Protein 2I5K (pdb70)

Nearest PDB structures (foldseek):
  2i5k-assembly1_A  TM=1.002E+00  e=7.005E-102  Saccharomyces cerevisiae
  2i5k-assembly1_B  TM=9.886E-01  e=4.195E-88  Saccharomyces cerevisiae
  7ppr-assembly1_A  TM=9.712E-01  e=8.488E-67  Aspergillus fumigatus
  2icx-assembly2_B  TM=9.495E-01  e=1.188E-60  Arabidopsis thaliana
  2icy-assembly2_B  TM=9.525E-01  e=3.642E-60  Arabidopsis thaliana

Foldseek 3Di:
DLLCLAVVLLPFEPDDDPLVVQSVVQSVLLVVCVVCVPDDLAPDPVFWDADDCLFEPEVVVLVPDDLDLVCLLQEAEEAEWAAACPQQVDGETVQQPDFAPRAGLVRLVLLQVLCSCVVRVDAHAYEYEYEPRHVVVVVVVCCVCPPGSYHYDYFYFRWAFWADPVVRYTDARYPPRDPVGTDGFECLRVLVRCVVVCVLVVSVVSNHFKYFYDYSQFQLSHDDSSVVRVCVVLVFFKEFEKEFDDPVRQQAWAWIDGPHFIFIDGPSNHDPVDSVPSSPCVRGTIHGLVGMMGTSVQSVVCVVVVVQDFRWDFDFPDDPCRITRTHGDNRGSQRSTPSYHYYYDYCSRGQGDPFVQSSLQQHEPQFDDDSSHTDGDPVQDDDGAAGAEEDCCRHVVSVCVAPVAREHESAERYEYEADAEHEAHHEHEHYYEAEYEDDPAYYYHDHNHYHYDDYHYDHDDDDDD/DDPVLVLQVVVVVLAVQPVPRCNLQSVVLSVLLVVVVVCVPDPQFDDPVQWAADDCLFEPEDVVLPPDDFDLVLLLAEAEEEEFADDCVQQPDQATQQQDQQEPRDGLVNLVQLLVLVVCVVSVHAHAYEYEYEPSHPVPVVVVVVVCVPTSHHYDYFYFHKHFWAAPPVRYRPDRYPDDPPLGIDGQECLSVLSRCVVVPVLVVSVVSVHWKYFYAYSFFLLAHDDRSVSVVCVVLVWQKEFEKEFADLPRLQAWDWTQGPNFIFIDGLVNHDPVCSVVSSPSVNGGIHTLRRMMGTSVLSCVCVVVVPQDFDWDFDADPCNITHTHGYNRRSQRVIPSRHYYYDYCSRRQGDSFVLSSLQQHEPQFDADSSHTDGDPLQDDPGAAGAEDDCSRHPVSVCQACVAREHERAEHYEHEEDAEHEAHHEHEHHYEAEYEDPPAHDYHDHNHYDYPDYHYDHDDDDDD

GO terms:
  GO:0070569 uridylyltransferase activity (F, IDA)
  GO:0003983 UTP:glucose-1-phosphate uridylyltransferase activity (F, IDA)
  GO:0005978 glycogen biosynthetic process (P, IGI)
  GO:0005992 trehalose biosynthetic process (P, IGI)
  GO:0006011 UDP-alpha-D-glucose metabolic process (P, IGI)
  GO:0005737 cytoplasm (C, HDA)
  GO:0005886 plasma membrane (C, HDA)
  GO:0010494 cytoplasmic stress granule (C, HDA)
  GO:0003983 UTP:glucose-1-phosphate uridylyltransferase activity (F, IMP)
  GO:0005978 glycogen biosynthetic process (P, IMP)
  GO:0006011 UDP-alpha-D-glucose metabolic process (P, IMP)
  GO:0006078 (1->6)-beta-D-glucan biosynthetic process (P, IMP)
  GO:0006011 UDP-alpha-D-glucose metabolic process (P, IDA)
  GO:0005515 protein binding (F, IPI)

Organism: Saccharomyces cerevisiae (strain ATCC 204508 / S288c) (NCBI:txid559292)

Solvent-accessible surface area: 42674 Å² total; per-residue (Å²): 135,51,59,72,62,24,58,70,60,43,74,59,172,91,158,117,88,90,83,58,83,43,40,58,50,10,35,98,25,30,48,75,79,88,106,42,146,97,85,90,67,54,39,59,48,139,52,47,50,99,37,42,112,113,51,20,8,144,64,86,103,1,62,171,34,99,52,52,60,91,14,0,58,72,0,1,8,0,34,16,8,25,43,78,0,77,93,1,45,34,136,12,4,21,6,35,14,101,0,27,122,50,43,23,15,22,37,10,10,7,32,35,7,46,133,24,12,78,56,87,142,22,82,0,9,3,15,5,4,0,0,60,65,1,40,76,86,3,58,81,148,25,69,88,37,80,118,70,53,15,107,42,47,44,20,52,22,5,40,18,17,53,28,26,52,129,80,61,47,29,67,20,107,80,159,90,28,100,82,56,2,52,1,28,5,11,69,3,10,0,12,52,4,2,95,110,57,23,24,12,92,55,10,61,90,63,39,28,73,0,2,4,0,1,37,17,19,5,16,12,9,47,33,18,21,16,0,0,9,23,3,67,92,75,52,2,24,0,0,0,0,0,2,82,10,68,96,90,21,65,69,28,7,5,5,14,19,53,92,91,41,16,15,4,17,58,53,75,29,14,18,95,140,38,74,104,78,9,35,59,71,209,57,33,65,18,13,27,1,12,0,0,0,1,28,4,68,0,3,46,105,12,36,95,75,93,64,36,42,17,39,22,78,58,48,90,40,109,65,116,153,94,14,33,20,19,43,27,15,0,2,9,0,0,96,30,10,84,56,18,10,0,0,26,4,62,97,80,16,35,20,37,1,113,67,2,8,34,3,0,19,2,46,1,63,0,11,65,47,62,45,6,30,26,53,73,36,136,84,38,102,52,115,54,3,102,11,139,22,23,101,84,2,59,38,22,88,14,1,69,54,27,2,78,94,54,1,44,0,46,108,1,85,58,0,31,0,57,17,27,0,60,8,15,31,115,1,28,1,79,10,16,0,37,0,56,4,66,103,87,78,84,0,22,5,4,70,13,0,55,5,82,59,18,40,0,51,18,48,1,24,40,107,168,126,126,61,101,61,23,51,66,41,55,54,26,61,86,78,105,150,66,104,113,74,82,60,58,66,57,36,99,53,22,46,104,26,30,46,65,79,74,105,40,147,106,69,155,60,34,39,42,59,148,54,39,58,90,37,98,110,121,39,21,13,148,54,80,112,2,50,180,79,46,94,64,75,84,13,3,79,18,0,1,7,0,21,16,6,21,40,69,0,96,85,0,37,36,155,5,2,24,9,39,14,107,0,22,123,49,10,21,5,10,38,4,13,4,125,32,11,42,86,17,8,72,107,82,101,32,64,0,8,9,18,4,2,0,0,36,49,0,41,142,45,2,64,72,106,20,66,86,44,93,110,71,52,22,104,32,45,44,20,52,17,14,23,13,24,10,25,18,59,130,80,71,51,38,76,24,109,108,174,81,28,100,60,83,10,52,3,33,5,17,60,2,12,1,14,45,4,2,45,109,58,24,18,15,108,58,12,60,90,88,48,26,41,2,3,2,0,0,37,18,19,5,11,6,5,51,25,23,39,19,0,0,21,24,3,80,81,81,52,3,27,0,0,0,0,0,3,83,19,67,93,80,28,62,67,32,6,4,5,8,18,61,101,76,39,12,16,10,18,55,48,73,29,12,23,90,144,53,71,85,73,9,31,70,74,216,62,37,62,26,12,30,1,12,0,0,0,3,26,10,63,1,7,59,112,15,44,102,73,106,70,44,85,20,52,21,72,68,42,74,60,114,118,85,16,30,41,20,43,24,13,0,0,9,0,2,109,27,16,94,58,17,13,1,0,25,1,69,79,94,14,27,16,26,0,103,62,0,13,38,4,0,19,2,51,0,65,0,14,49,41,101,99,1,30,21,48,70,46,114,69,35,191,53,114,55,8,59,18,145,19,23,94,76,3,52,42,23,90,13,1,71,57,31,3,73,94,54,1,46,0,49,111,0,89,71,1,31,1,57,19,34,0,55,6,16,30,117,1,25,0,66,12,20,0,38,0,52,1,58,100,88,72,84,0,23,3,2,74,10,0,51,6,86,68,17,35,0,50,17,55,1,34,40,105,165,123

InterPro domains:
  IPR002618 UDPGP family [PF01704] (53-464)
  IPR016267 UTP--glucose-1-phosphate uridylyltransferase [PIRSF000806] (6-499)
  IPR016267 UTP--glucose-1-phosphate uridylyltransferase [PTHR43511] (38-499)
  IPR016267 UTP--glucose-1-phosphate uridylyltransferase [cd00897] (101-403)
  IPR029044 Nucleotide-diphospho-sugar transferases [G3DSA:3.90.550.10] (12-387)
  IPR029044 Nucleotide-diphospho-sugar transferases [SSF53448] (25-478)

Sequence (931 aa):
VAASQMRNALNKLAARAKFENELDSFFTLFRRYLVEKSSRTTLEWDKIKSPNPDEVVKYEIISQQPENVSNLSKLAVLKLNGGLGTSMGCVGPKSVIEVREGNTFLDLSVRQIEYLNRQYDSDVPLLLMNSFNTDKDTEHLIKKYSANRIRIRSFNQSRFPRVYKDSLLPVPTEYDSPLDAWYPPGHGDLFESLHVSGELDALIAQGREILFVSNGDNLGATVDLKILNHMIETGAEYIMELTDKTRADVKGGTLISYDGQVRLLEVAQVPKEHIDEFKNIRKFTNFNTNNLWINLKAVKRLIESSNLEMEIIPNQKTITRNVLQLETACGAAIRHFDGAHGVVVPRSRFLPVKTCSDLLLVKSDLFRLEHGSLKLDPSRFGPNPLIKLGSHFKKVSGFNARIPHIPKIVELDHLTITGNVFLGKDVTLRGTVIIVCSDGHKIDIPNGSILENVVVTGNLQILEHNSVAASQMRNALNKLDAARAKFENELDSFFTLFRRYLVEKSSRTTLEWDKIKSPNPDEVVKYEIISQQPENVSNLSKLAVLKLNGGLGTSMGCVGPKSVIEVREGNTFLDLSVRQIEYLNRQYDSDVPLLLMNSFNTDKDTEHLIKKYSANRIRIRSFNQSRFPRVYKDSLLPVPTEYDSPLDAWYPPGHGDLFESLHVSGELDALIAQGREILFVSNGDNLGATVDLKILNHMIETGAEYIMELTDKTRADVKGGTLISYDGQVRLLEVAQVPKEHIDEFKNIRKFTNFNTNNLWINLKAVKRLIESSNLEMEIIPNQKTINVLQLETACGAAIRHFDGAHGVVVPRSRFLPVKTCSDLLLVKSDLFRLEHGSLKLDPSRFGPNPLIKLGSHFKKVSGFNARIPHIPKIVELDHLTITGNVFLGKDVTLRGTVIIVCSDGHKIDIPNGSILENVVVTGNLQILEH

B-factor: mean 82.98, std 23.29, range [30.9, 153.78]

Structure (mmCIF, N/CA/C/O backbone):
data_2I5K
#
_entry.id   2I5K
#
_cell.length_a   110.191
_cell.length_b   147.437
_cell.length_c   167.752
_cell.angle_alpha   90.000
_cell.angle_beta   90.000
_cell.angle_gamma   90.000
#
_symmetry.space_group_name_H-M   'I 2 2 2'
#
loop_
_entity.id
_entity.type
_entity.pdbx_description
1 polymer 'UTP--glucose-1-phosphate uridylyltransferase'
2 water water
#
loop_
_atom_site.group_PDB
_atom_site.id
_atom_site.type_symbol
_atom_site.label_atom_id
_atom_site.label_alt_id
_atom_site.label_comp_id
_atom_site.label_asym_id
_atom_site.label_entity_id
_atom_site.label_seq_id
_atom_site.pdbx_PDB_ins_code
_atom_site.Cartn_x
_atom_site.Cartn_y
_atom_site.Cartn_z
_atom_site.occupancy
_atom_site.B_iso_or_equiv
_atom_site.auth_seq_id
_atom_site.auth_comp_id
_atom_site.auth_asym_id
_atom_site.auth_atom_id
_atom_site.pdbx_PDB_model_num
ATOM 1 N N . VAL A 1 11 ? 12.616 32.529 38.957 1.00 144.60 22 VAL A N 1
ATOM 2 C CA . VAL A 1 11 ? 11.680 32.283 37.694 1.00 144.66 22 VAL A CA 1
ATOM 3 C C . VAL A 1 11 ? 11.694 30.875 37.038 1.00 144.71 22 VAL A C 1
ATOM 4 O O . VAL A 1 11 ? 10.610 30.327 36.608 1.00 144.83 22 VAL A O 1
ATOM 6 N N . ALA A 1 12 ? 12.912 30.288 36.980 1.00 144.66 23 ALA A N 1
ATOM 7 C CA . ALA A 1 12 ? 13.092 28.919 36.434 1.00 144.66 23 ALA A CA 1
ATOM 8 C C . ALA A 1 12 ? 12.376 27.836 37.259 1.00 144.64 23 ALA A C 1
ATOM 9 O O . ALA A 1 12 ? 12.172 26.714 36.780 1.00 144.61 23 ALA A O 1
ATOM 11 N N . ALA A 1 13 ? 12.001 28.189 38.493 1.00 144.66 24 ALA A N 1
ATOM 12 C CA . ALA A 1 13 ? 11.308 27.284 39.416 1.00 144.54 24 ALA A CA 1
ATOM 13 C C . ALA A 1 13 ? 9.895 26.934 38.943 1.00 144.43 24 ALA A C 1
ATOM 14 O O . ALA A 1 13 ? 9.627 25.783 38.584 1.00 144.33 24 ALA A O 1
ATOM 16 N N . SER A 1 14 ? 9.006 27.930 38.931 1.00 144.39 25 SER A N 1
ATOM 17 C CA . SER A 1 14 ? 7.607 27.737 38.523 1.00 144.35 25 SER A CA 1
ATOM 18 C C . SER A 1 14 ? 7.488 27.312 37.057 1.00 144.31 25 SER A C 1
ATOM 19 O O . SER A 1 14 ? 6.495 26.696 36.660 1.00 144.37 25 SER A O 1
ATOM 21 N N . GLN A 1 15 ? 8.505 27.644 36.263 1.00 144.12 26 GLN A N 1
ATOM 22 C CA . GLN A 1 15 ? 8.575 27.201 34.879 1.00 143.91 26 GLN A CA 1
ATOM 23 C C . GLN A 1 15 ? 8.778 25.692 34.841 1.00 143.81 26 GLN A C 1
ATOM 24 O O . GLN A 1 15 ? 8.199 25.005 34.005 1.00 143.65 26 GLN A O 1
ATOM 26 N N . MET A 1 16 ? 9.585 25.181 35.767 1.00 143.85 27 MET A N 1
ATOM 27 C CA . MET A 1 16 ? 9.834 23.747 35.854 1.00 144.09 27 MET A CA 1
ATOM 28 C C . MET A 1 16 ? 8.642 22.991 36.444 1.00 144.17 27 MET A C 1
ATOM 29 O O . MET A 1 16 ? 8.216 21.977 35.889 1.00 144.14 27 MET A O 1
ATOM 31 N N . ARG A 1 17 ? 8.105 23.502 37.554 1.00 144.28 28 ARG A N 1
ATOM 32 C CA . ARG A 1 17 ? 7.015 22.843 38.293 1.00 144.34 28 ARG A CA 1
ATOM 33 C C . ARG A 1 17 ? 5.674 22.864 37.559 1.00 144.35 28 ARG A C 1
ATOM 34 O O . ARG A 1 17 ? 4.861 21.950 37.727 1.00 144.34 28 ARG A O 1
ATOM 36 N N . ASN A 1 18 ? 5.444 23.908 36.764 1.00 144.38 29 ASN A N 1
ATOM 37 C CA . ASN A 1 18 ? 4.249 23.983 35.926 1.00 144.50 29 ASN A CA 1
ATOM 38 C C . ASN A 1 18 ? 4.369 23.063 34.709 1.00 144.63 29 ASN A C 1
ATOM 39 O O . ASN A 1 18 ? 3.457 22.283 34.417 1.00 144.66 29 ASN A O 1
ATOM 41 N N . ALA A 1 19 ? 5.505 23.143 34.015 1.00 144.71 30 ALA A N 1
ATOM 42 C CA . ALA A 1 19 ? 5.749 22.314 32.837 1.00 144.76 30 ALA A CA 1
ATOM 43 C C . ALA A 1 19 ? 5.894 20.827 33.193 1.00 144.84 30 ALA A C 1
ATOM 44 O O . ALA A 1 19 ? 5.562 19.957 32.381 1.00 144.93 30 ALA A O 1
ATOM 46 N N . LEU A 1 20 ? 6.372 20.542 34.406 1.00 144.78 31 LEU A N 1
ATOM 47 C CA . LEU A 1 20 ? 6.471 19.163 34.902 1.00 144.75 31 LEU A CA 1
ATOM 48 C C . LEU A 1 20 ? 5.117 18.576 35.300 1.00 144.70 31 LEU A C 1
ATOM 49 O O . LEU A 1 20 ? 4.965 17.356 35.387 1.00 144.72 31 LEU A O 1
ATOM 51 N N . ASN A 1 21 ? 4.140 19.447 35.538 1.00 144.59 32 ASN A N 1
ATOM 52 C CA . ASN A 1 21 ? 2.831 19.028 36.026 1.00 144.47 32 ASN A CA 1
ATOM 53 C C . ASN A 1 21 ? 1.871 18.514 34.939 1.00 144.45 32 ASN A C 1
ATOM 54 O O . ASN A 1 21 ? 0.770 18.046 35.251 1.00 144.52 32 ASN A O 1
ATOM 56 N N . LYS A 1 22 ? 2.289 18.587 33.675 1.00 144.35 33 LYS A N 1
ATOM 57 C CA . LYS A 1 22 ? 1.440 18.157 32.557 1.00 144.25 33 LYS A CA 1
ATOM 58 C C . LYS A 1 22 ? 1.451 16.637 32.368 1.00 144.15 33 LYS A C 1
ATOM 59 O O . LYS A 1 22 ? 2.516 16.026 32.232 1.00 144.09 33 LYS A O 1
ATOM 61 N N . LEU A 1 23 ? 0.256 16.042 32.361 1.00 144.01 34 LEU A N 1
ATOM 62 C CA . LEU A 1 23 ? 0.087 14.593 32.214 1.00 143.89 34 LEU A CA 1
ATOM 63 C C . LEU A 1 23 ? -0.592 14.224 30.895 1.00 143.84 34 LEU A C 1
ATOM 64 O O . LEU A 1 23 ? -1.437 14.974 30.396 1.00 143.90 34 LEU A O 1
ATOM 69 N N . ALA A 1 24 ? -0.225 13.064 30.341 1.00 143.73 35 ALA A N 1
ATOM 70 C CA . ALA A 1 24 ? -0.854 12.549 29.118 1.00 143.64 35 ALA A CA 1
ATOM 71 C C . ALA A 1 24 ? -0.483 11.026 28.896 1.00 143.62 35 ALA A C 1
ATOM 72 O O . ALA A 1 24 ? -0.999 10.182 30.040 1.00 143.52 35 ALA A O 1
ATOM 74 N N . ALA A 1 33 ? -2.528 5.109 33.391 1.00 107.97 44 ALA A N 1
ATOM 75 C CA . ALA A 1 33 ? -1.799 5.013 34.668 1.00 108.00 44 ALA A CA 1
ATOM 76 C C . ALA A 1 33 ? -2.750 4.886 35.863 1.00 108.02 44 ALA A C 1
ATOM 77 O O . ALA A 1 33 ? -3.854 5.461 35.869 1.00 107.90 44 ALA A O 1
ATOM 79 N N . ARG A 1 34 ? -2.301 4.121 36.863 1.00 108.10 45 ARG A N 1
ATOM 80 C CA . ARG A 1 34 ? -3.037 3.926 38.115 1.00 108.16 45 ARG A CA 1
ATOM 81 C C . ARG A 1 34 ? -2.293 4.553 39.306 1.00 108.20 45 ARG A C 1
ATOM 82 O O . ARG A 1 34 ? -2.918 5.135 40.199 1.00 108.08 45 ARG A O 1
ATOM 84 N N . ALA A 1 35 ? -0.963 4.422 39.308 1.00 108.31 46 ALA A N 1
ATOM 85 C CA . ALA A 1 35 ? -0.099 5.010 40.344 1.00 108.22 46 ALA A CA 1
ATOM 86 C C . ALA A 1 35 ? 0.585 6.284 39.832 1.00 108.07 46 ALA A C 1
ATOM 87 O O . ALA A 1 35 ? 1.292 6.256 38.814 1.00 107.96 46 ALA A O 1
ATOM 89 N N . LYS A 1 36 ? 0.363 7.393 40.540 1.00 107.82 47 LYS A N 1
ATOM 90 C CA . LYS A 1 36 ? 0.903 8.689 40.138 1.00 107.66 47 LYS A CA 1
ATOM 91 C C . LYS A 1 36 ? 2.421 8.761 40.366 1.00 107.64 47 LYS A C 1
ATOM 92 O O . LYS A 1 36 ? 2.886 8.899 41.514 1.00 107.95 47 LYS A O 1
ATOM 94 N N . PHE A 1 37 ? 3.177 8.668 39.261 1.00 107.29 48 PHE A N 1
ATOM 95 C CA . PHE A 1 37 ? 4.642 8.748 39.264 1.00 106.87 48 PHE A CA 1
ATOM 96 C C . PHE A 1 37 ? 5.174 10.132 39.681 1.00 106.81 48 PHE A C 1
ATOM 97 O O . PHE A 1 37 ? 6.327 10.485 39.409 1.00 106.70 48 PHE A O 1
ATOM 99 N N . GLU A 1 38 ? 4.322 10.898 40.359 1.00 106.80 49 GLU A N 1
ATOM 100 C CA . GLU A 1 38 ? 4.594 12.291 40.720 1.00 106.66 49 GLU A CA 1
ATOM 101 C C . GLU A 1 38 ? 5.589 12.441 41.860 1.00 106.51 49 GLU A C 1
ATOM 102 O O . GLU A 1 38 ? 6.367 13.393 41.882 1.00 106.46 49 GLU A O 1
ATOM 104 N N . ASN A 1 39 ? 5.554 11.502 42.805 1.00 106.37 50 ASN A N 1
ATOM 105 C CA . ASN A 1 39 ? 6.470 11.508 43.943 1.00 106.27 50 ASN A CA 1
ATOM 106 C C . ASN A 1 39 ? 7.940 11.533 43.513 1.00 106.20 50 ASN A C 1
ATOM 107 O O . ASN A 1 39 ? 8.817 11.895 44.298 1.00 106.12 50 ASN A O 1
ATOM 109 N N . GLU A 1 40 ? 8.192 11.153 42.261 1.00 106.18 51 GLU A N 1
ATOM 110 C CA . GLU A 1 40 ? 9.526 11.241 41.666 1.00 106.14 51 GLU A CA 1
ATOM 111 C C . GLU A 1 40 ? 9.726 12.547 40.912 1.00 106.12 51 GLU A C 1
ATOM 112 O O . GLU A 1 40 ? 10.730 13.224 41.113 1.00 106.08 51 GLU A O 1
ATOM 118 N N . LEU A 1 41 ? 8.773 12.892 40.046 1.00 106.14 52 LEU A N 1
ATOM 119 C CA . LEU A 1 41 ? 8.823 14.154 39.311 1.00 106.25 52 LEU A CA 1
ATOM 120 C C . LEU A 1 41 ? 8.949 15.332 40.280 1.00 106.41 52 LEU A C 1
ATOM 121 O O . LEU A 1 41 ? 9.537 16.366 39.941 1.00 106.44 52 LEU A O 1
ATOM 123 N N . ASP A 1 42 ? 8.404 15.150 41.487 1.00 106.60 53 ASP A N 1
ATOM 124 C CA . ASP A 1 42 ? 8.524 16.119 42.582 1.00 106.72 53 ASP A CA 1
ATOM 125 C C . ASP A 1 42 ? 9.867 15.991 43.307 1.00 106.83 53 ASP A C 1
ATOM 126 O O . ASP A 1 42 ? 10.493 16.999 43.647 1.00 106.83 53 ASP A O 1
ATOM 128 N N . SER A 1 43 ? 10.303 14.749 43.534 1.00 106.99 54 SER A N 1
ATOM 129 C CA . SER A 1 43 ? 11.627 14.471 44.105 1.00 107.01 54 SER A CA 1
ATOM 130 C C . SER A 1 43 ? 12.709 15.075 43.222 1.00 106.96 54 SER A C 1
ATOM 131 O O . SER A 1 43 ? 13.739 15.534 43.712 1.00 106.84 54 SER A O 1
ATOM 134 N N . PHE A 1 44 ? 12.448 15.055 41.918 1.00 107.05 55 PHE A N 1
ATOM 135 C CA . PHE A 1 44 ? 13.268 15.720 40.923 1.00 107.25 55 PHE A CA 1
ATOM 136 C C . PHE A 1 44 ? 13.295 17.217 41.175 1.00 107.36 55 PHE A C 1
ATOM 137 O O . PHE A 1 44 ? 14.369 17.806 41.286 1.00 107.28 55 PHE A O 1
ATOM 145 N N . PHE A 1 45 ? 12.110 17.825 41.265 1.00 107.54 56 PHE A N 1
ATOM 146 C CA . PHE A 1 45 ? 11.989 19.278 41.414 1.00 107.67 56 PHE A CA 1
ATOM 147 C C . PHE A 1 45 ? 12.830 19.763 42.581 1.00 107.79 56 PHE A C 1
ATOM 148 O O . PHE A 1 45 ? 13.398 20.853 42.537 1.00 107.79 56 PHE A O 1
ATOM 150 N N . THR A 1 46 ? 12.920 18.922 43.609 1.00 107.98 57 THR A N 1
ATOM 151 C CA . THR A 1 46 ? 13.721 19.206 44.792 1.00 108.16 57 THR A CA 1
ATOM 152 C C . THR A 1 46 ? 15.205 19.348 44.427 1.00 108.30 57 THR A C 1
ATOM 153 O O . THR A 1 46 ? 15.884 20.250 44.921 1.00 108.34 57 THR A O 1
ATOM 157 N N . LEU A 1 47 ? 15.693 18.467 43.555 1.00 108.39 58 LEU A N 1
ATOM 158 C CA . LEU A 1 47 ? 17.067 18.544 43.053 1.00 108.54 58 LEU A CA 1
ATOM 159 C C . LEU A 1 47 ? 17.221 19.656 42.014 1.00 108.67 58 LEU A C 1
ATOM 160 O O . LEU A 1 47 ? 18.151 20.461 42.096 1.00 108.60 58 LEU A O 1
ATOM 162 N N . PHE A 1 48 ? 16.292 19.697 41.055 1.00 108.90 59 PHE A N 1
ATOM 163 C CA . PHE A 1 48 ? 16.328 20.639 39.931 1.00 109.02 59 PHE A CA 1
ATOM 164 C C . PHE A 1 48 ? 16.306 22.078 40.398 1.00 109.23 59 PHE A C 1
ATOM 165 O O . PHE A 1 48 ? 16.916 22.945 39.773 1.00 109.00 59 PHE A O 1
ATOM 167 N N . ARG A 1 49 ? 15.584 22.319 41.491 1.00 109.76 60 ARG A N 1
ATOM 168 C CA . ARG A 1 49 ? 15.561 23.625 42.146 1.00 110.30 60 ARG A CA 1
ATOM 169 C C . ARG A 1 49 ? 16.894 23.862 42.843 1.00 110.61 60 ARG A C 1
ATOM 170 O O . ARG A 1 49 ? 17.626 24.797 42.503 1.00 110.64 60 ARG A O 1
ATOM 172 N N . ARG A 1 50 ? 17.212 22.991 43.801 1.00 110.90 61 ARG A N 1
ATOM 173 C CA . ARG A 1 50 ? 18.475 23.052 44.529 1.00 111.13 61 ARG A CA 1
ATOM 174 C C . ARG A 1 50 ? 19.621 23.421 43.596 1.00 111.07 61 ARG A C 1
ATOM 175 O O . ARG A 1 50 ? 20.492 24.217 43.955 1.00 110.91 61 ARG A O 1
ATOM 183 N N . TYR A 1 51 ? 19.595 22.848 42.394 1.00 111.23 62 TYR A N 1
ATOM 184 C CA . TYR A 1 51 ? 20.613 23.119 41.391 1.00 111.44 62 TYR A CA 1
ATOM 185 C C . TYR A 1 51 ? 20.764 24.624 41.175 1.00 111.62 62 TYR A C 1
ATOM 186 O O . TYR A 1 51 ? 21.857 25.157 41.354 1.00 111.56 62 TYR A O 1
ATOM 195 N N . LEU A 1 52 ? 19.665 25.298 40.827 1.00 111.89 63 LEU A N 1
ATOM 196 C CA . LEU A 1 52 ? 19.669 26.748 40.594 1.00 112.08 63 LEU A CA 1
ATOM 197 C C . LEU A 1 52 ? 20.349 27.503 41.742 1.00 112.17 63 LEU A C 1
ATOM 198 O O . LEU A 1 52 ? 21.218 28.348 41.506 1.00 112.26 63 LEU A O 1
ATOM 203 N N . VAL A 1 53 ? 19.952 27.180 42.973 1.00 112.19 64 VAL A N 1
ATOM 204 C CA . VAL A 1 53 ? 20.479 27.824 44.178 1.00 112.12 64 VAL A CA 1
ATOM 205 C C . VAL A 1 53 ? 22.002 27.698 44.222 1.00 112.20 64 VAL A C 1
ATOM 206 O O . VAL A 1 53 ? 22.712 28.685 44.428 1.00 112.18 64 VAL A O 1
ATOM 210 N N . GLU A 1 54 ? 22.492 26.482 44.005 1.00 112.25 65 GLU A N 1
ATOM 211 C CA . GLU A 1 54 ? 23.923 26.217 44.035 1.00 112.45 65 GLU A CA 1
ATOM 212 C C . GLU A 1 54 ? 24.605 26.691 42.754 1.00 112.46 65 GLU A C 1
ATOM 213 O O . GLU A 1 54 ? 25.715 27.228 42.802 1.00 112.55 65 GLU A O 1
ATOM 219 N N . LYS A 1 55 ? 23.925 26.494 41.623 1.00 112.42 66 LYS A N 1
ATOM 220 C CA . LYS A 1 55 ? 24.345 26.993 40.306 1.00 112.27 66 LYS A CA 1
ATOM 221 C C . LYS A 1 55 ? 24.979 28.383 40.392 1.00 112.15 66 LYS A C 1
ATOM 222 O O . LYS A 1 55 ? 25.942 28.679 39.685 1.00 112.25 66 LYS A O 1
ATOM 228 N N . SER A 1 56 ? 24.443 29.213 41.283 1.00 111.98 67 SER A N 1
ATOM 229 C CA . SER A 1 56 ? 24.947 30.564 41.502 1.00 111.83 67 SER A CA 1
ATOM 230 C C . SER A 1 56 ? 26.246 30.596 42.322 1.00 111.67 67 SER A C 1
ATOM 231 O O . SER A 1 56 ? 27.333 30.738 41.756 1.00 111.55 67 SER A O 1
ATOM 234 N N . SER A 1 57 ? 26.124 30.449 43.644 1.00 111.57 68 SER A N 1
ATOM 235 C CA . SER A 1 57 ? 27.235 30.669 44.586 1.00 111.42 68 SER A CA 1
ATOM 236 C C . SER A 1 57 ? 28.293 29.553 44.600 1.00 111.30 68 SER A C 1
ATOM 237 O O . SER A 1 57 ? 28.450 28.828 43.613 1.00 111.31 68 SER A O 1
ATOM 240 N N . ARG A 1 58 ? 29.021 29.434 45.714 1.00 111.06 69 ARG A N 1
ATOM 241 C CA . ARG A 1 58 ? 30.115 28.468 45.835 1.00 110.77 69 ARG A CA 1
ATOM 242 C C . ARG A 1 58 ? 29.610 27.030 45.953 1.00 110.68 69 ARG A C 1
ATOM 243 O O . ARG A 1 58 ? 28.805 26.712 46.841 1.00 110.63 69 ARG A O 1
ATOM 245 N N . THR A 1 59 ? 30.062 26.182 45.024 1.00 110.34 70 THR A N 1
ATOM 246 C CA . THR A 1 59 ? 29.909 24.725 45.136 1.00 109.84 70 THR A CA 1
ATOM 247 C C . THR A 1 59 ? 31.315 24.128 45.132 1.00 109.33 70 THR A C 1
ATOM 248 O O . THR A 1 59 ? 31.725 23.398 44.221 1.00 109.26 70 THR A O 1
ATOM 252 N N . THR A 1 60 ? 32.046 24.495 46.177 1.00 108.65 71 THR A N 1
ATOM 253 C CA . THR A 1 60 ? 33.408 24.071 46.418 1.00 107.83 71 THR A CA 1
ATOM 254 C C . THR A 1 60 ? 33.615 24.253 47.910 1.00 107.05 71 THR A C 1
ATOM 255 O O . THR A 1 60 ? 33.514 25.369 48.426 1.00 106.99 71 THR A O 1
ATOM 259 N N . LEU A 1 61 ? 33.859 23.150 48.608 1.00 106.12 72 LEU A N 1
ATOM 260 C CA . LEU A 1 61 ? 34.056 23.205 50.051 1.00 105.32 72 LEU A CA 1
ATOM 261 C C . LEU A 1 61 ? 35.317 24.009 50.352 1.00 104.64 72 LEU A C 1
ATOM 262 O O . LEU A 1 61 ? 36.290 23.959 49.592 1.00 104.48 72 LEU A O 1
ATOM 264 N N . GLU A 1 62 ? 35.282 24.777 51.438 1.00 103.84 73 GLU A N 1
ATOM 265 C CA . GLU A 1 62 ? 36.442 25.555 51.851 1.00 103.05 73 GLU A CA 1
ATOM 266 C C . GLU A 1 62 ? 37.614 24.597 51.964 1.00 102.41 73 GLU A C 1
ATOM 267 O O . GLU A 1 62 ? 37.561 23.642 52.734 1.00 102.38 73 GLU A O 1
ATOM 269 N N . TRP A 1 63 ? 38.651 24.826 51.164 1.00 101.68 74 TRP A N 1
ATOM 270 C CA . TRP A 1 63 ? 39.821 23.954 51.193 1.00 100.97 74 TRP A CA 1
ATOM 271 C C . TRP A 1 63 ? 40.448 23.929 52.583 1.00 100.44 74 TRP A C 1
ATOM 272 O O . TRP A 1 63 ? 40.778 22.873 53.119 1.00 100.24 74 TRP A O 1
ATOM 283 N N . ASP A 1 64 ? 40.583 25.114 53.154 1.00 100.00 75 ASP A N 1
ATOM 284 C CA . ASP A 1 64 ? 41.382 25.343 54.344 1.00 99.70 75 ASP A CA 1
ATOM 285 C C . ASP A 1 64 ? 40.903 24.553 55.576 1.00 99.35 75 ASP A C 1
ATOM 286 O O . ASP A 1 64 ? 41.623 24.443 56.569 1.00 99.30 75 ASP A O 1
ATOM 291 N N . LYS A 1 65 ? 39.708 23.974 55.484 1.00 98.96 76 LYS A N 1
ATOM 292 C CA . LYS A 1 65 ? 39.074 23.283 56.614 1.00 98.60 76 LYS A CA 1
ATOM 293 C C . LYS A 1 65 ? 39.183 21.750 56.582 1.00 98.38 76 LYS A C 1
ATOM 294 O O . LYS A 1 65 ? 38.820 21.081 57.559 1.00 98.49 76 LYS A O 1
ATOM 296 N N . ILE A 1 66 ? 39.674 21.200 55.468 1.00 97.87 77 ILE A N 1
ATOM 297 C CA . ILE A 1 66 ? 39.812 19.744 55.305 1.00 97.02 77 ILE A CA 1
ATOM 298 C C . ILE A 1 66 ? 40.965 19.169 56.150 1.00 96.55 77 ILE A C 1
ATOM 299 O O . ILE A 1 66 ? 42.035 19.772 56.265 1.00 96.43 77 ILE A O 1
ATOM 304 N N . LYS A 1 67 ? 40.738 18.002 56.739 1.00 95.92 78 LYS A N 1
ATOM 305 C CA . LYS A 1 67 ? 41.766 17.338 57.531 1.00 95.28 78 LYS A CA 1
ATOM 306 C C . LYS A 1 67 ? 41.882 15.867 57.130 1.00 94.84 78 LYS A C 1
ATOM 307 O O . LYS A 1 67 ? 40.965 15.313 56.509 1.00 94.71 78 LYS A O 1
ATOM 309 N N . SER A 1 68 ? 43.017 15.251 57.469 1.00 94.27 79 SER A N 1
ATOM 310 C CA . SER A 1 68 ? 43.225 13.816 57.246 1.00 93.70 79 SER A CA 1
ATOM 311 C C . SER A 1 68 ? 42.794 13.004 58.484 1.00 93.26 79 SER A C 1
ATOM 312 O O . SER A 1 68 ? 43.268 13.262 59.598 1.00 93.62 79 SER A O 1
ATOM 315 N N . PRO A 1 69 ? 41.879 12.037 58.283 1.00 92.41 80 PRO A N 1
ATOM 316 C CA . PRO A 1 69 ? 41.200 11.185 59.271 1.00 91.66 80 PRO A CA 1
ATOM 317 C C . PRO A 1 69 ? 42.058 10.530 60.356 1.00 90.97 80 PRO A C 1
ATOM 318 O O . PRO A 1 69 ? 43.151 10.058 60.076 1.00 90.85 80 PRO A O 1
ATOM 322 N N . ASN A 1 70 ? 41.526 10.489 61.579 1.00 90.42 81 ASN A N 1
ATOM 323 C CA . ASN A 1 70 ? 42.120 9.756 62.710 1.00 89.87 81 ASN A CA 1
ATOM 324 C C . ASN A 1 70 ? 41.960 8.243 62.535 1.00 89.49 81 ASN A C 1
ATOM 325 O O . ASN A 1 70 ? 41.094 7.816 61.773 1.00 89.79 81 ASN A O 1
ATOM 327 N N . PRO A 1 71 ? 42.774 7.420 63.242 1.00 89.05 82 PRO A N 1
ATOM 328 C CA . PRO A 1 71 ? 42.528 5.957 63.221 1.00 88.64 82 PRO A CA 1
ATOM 329 C C . PRO A 1 71 ? 41.064 5.615 63.536 1.00 88.16 82 PRO A C 1
ATOM 330 O O . PRO A 1 71 ? 40.580 4.537 63.217 1.00 87.97 82 PRO A O 1
ATOM 334 N N . ASP A 1 72 ? 40.404 6.564 64.183 1.00 87.96 83 ASP A N 1
ATOM 335 C CA . ASP A 1 72 ? 38.964 6.660 64.335 1.00 87.66 83 ASP A CA 1
ATOM 336 C C . ASP A 1 72 ? 38.261 6.506 62.990 1.00 87.00 83 ASP A C 1
ATOM 337 O O . ASP A 1 72 ? 37.431 5.613 62.808 1.00 86.92 83 ASP A O 1
ATOM 342 N N . GLU A 1 73 ? 38.621 7.388 62.055 1.00 86.18 84 GLU A N 1
ATOM 343 C CA . GLU A 1 73 ? 37.791 7.707 60.887 1.00 85.64 84 GLU A CA 1
ATOM 344 C C . GLU A 1 73 ? 38.188 6.951 59.610 1.00 85.26 84 GLU A C 1
ATOM 345 O O . GLU A 1 73 ? 37.380 6.809 58.684 1.00 85.43 84 GLU A O 1
ATOM 351 N N . VAL A 1 74 ? 39.430 6.476 59.557 1.00 84.47 85 VAL A N 1
ATOM 352 C CA . VAL A 1 74 ? 39.843 5.531 58.527 1.00 83.71 85 VAL A CA 1
ATOM 353 C C . VAL A 1 74 ? 40.663 4.428 59.182 1.00 83.30 85 VAL A C 1
ATOM 354 O O . VAL A 1 74 ? 41.786 4.656 59.640 1.00 83.14 85 VAL A O 1
ATOM 358 N N . VAL A 1 75 ? 40.076 3.236 59.235 1.00 82.88 86 VAL A N 1
ATOM 359 C CA . VAL A 1 75 ? 40.689 2.101 59.909 1.00 82.64 86 VAL A CA 1
ATOM 360 C C . VAL A 1 75 ? 41.507 1.276 58.924 1.00 82.65 86 VAL A C 1
ATOM 361 O O . VAL A 1 75 ? 41.029 0.923 57.850 1.00 82.60 86 VAL A O 1
ATOM 365 N N . LYS A 1 76 ? 42.743 0.973 59.298 1.00 82.65 87 LYS A N 1
ATOM 366 C CA . LYS A 1 76 ? 43.604 0.136 58.484 1.00 82.75 87 LYS A CA 1
ATOM 367 C C . LYS A 1 76 ? 43.211 -1.314 58.674 1.00 82.73 87 LYS A C 1
ATOM 368 O O . LYS A 1 76 ? 42.650 -1.676 59.702 1.00 82.65 87 LYS A O 1
ATOM 374 N N . TYR A 1 77 ? 43.521 -2.145 57.685 1.00 82.92 88 TYR A N 1
ATOM 375 C CA . TYR A 1 77 ? 43.140 -3.551 57.725 1.00 83.07 88 TYR A CA 1
ATOM 376 C C . TYR A 1 77 ? 43.841 -4.281 58.847 1.00 83.23 88 TYR A C 1
ATOM 377 O O . TYR A 1 77 ? 43.252 -5.163 59.450 1.00 83.58 88 TYR A O 1
ATOM 386 N N . GLU A 1 78 ? 45.087 -3.910 59.134 1.00 83.43 89 GLU A N 1
ATOM 387 C CA . GLU A 1 78 ? 45.841 -4.517 60.233 1.00 83.59 89 GLU A CA 1
ATOM 388 C C . GLU A 1 78 ? 44.917 -4.779 61.416 1.00 83.83 89 GLU A C 1
ATOM 389 O O . GLU A 1 78 ? 44.915 -5.876 61.968 1.00 83.93 89 GLU A O 1
ATOM 391 N N . ILE A 1 79 ? 44.108 -3.775 61.764 1.00 84.10 90 ILE A N 1
ATOM 392 C CA . ILE A 1 79 ? 43.122 -3.869 62.841 1.00 84.44 90 ILE A CA 1
ATOM 393 C C . ILE A 1 79 ? 42.037 -4.913 62.546 1.00 84.86 90 ILE A C 1
ATOM 394 O O . ILE A 1 79 ? 41.922 -5.909 63.268 1.00 85.04 90 ILE A O 1
ATOM 399 N N . ILE A 1 80 ? 41.257 -4.689 61.489 1.00 85.46 91 ILE A N 1
ATOM 400 C CA . ILE A 1 80 ? 40.137 -5.575 61.131 1.00 86.02 91 ILE A CA 1
ATOM 401 C C . ILE A 1 80 ? 40.595 -7.021 60.988 1.00 86.38 91 ILE A C 1
ATOM 402 O O . ILE A 1 80 ? 40.027 -7.919 61.611 1.00 85.84 91 ILE A O 1
ATOM 407 N N . SER A 1 81 ? 41.629 -7.213 60.168 1.00 87.20 92 SER A N 1
ATOM 408 C CA . SER A 1 81 ? 42.321 -8.486 59.992 1.00 88.14 92 SER A CA 1
ATOM 409 C C . SER A 1 81 ? 42.100 -9.438 61.156 1.00 88.56 92 SER A C 1
ATOM 410 O O . SER A 1 81 ? 41.597 -10.545 60.971 1.00 89.02 92 SER A O 1
ATOM 413 N N . GLN A 1 82 ? 42.481 -9.012 62.354 1.00 89.00 93 GLN A N 1
ATOM 414 C CA . GLN A 1 82 ? 42.177 -9.793 63.538 1.00 89.38 93 GLN A CA 1
ATOM 415 C C . GLN A 1 82 ? 40.872 -9.322 64.212 1.00 89.06 93 GLN A C 1
ATOM 416 O O . GLN A 1 82 ? 40.883 -8.496 65.130 1.00 89.26 93 GLN A O 1
ATOM 422 N N . GLN A 1 83 ? 39.756 -9.818 63.682 1.00 88.34 94 GLN A N 1
ATOM 423 C CA . GLN A 1 83 ? 38.442 -9.714 64.291 1.00 87.65 94 GLN A CA 1
ATOM 424 C C . GLN A 1 83 ? 37.855 -11.103 64.070 1.00 87.52 94 GLN A C 1
ATOM 425 O O . GLN A 1 83 ? 38.463 -11.906 63.350 1.00 87.31 94 GLN A O 1
ATOM 427 N N . PRO A 1 84 ? 36.679 -11.401 64.674 1.00 87.36 95 PRO A N 1
ATOM 428 C CA . PRO A 1 84 ? 36.280 -12.800 64.807 1.00 86.90 95 PRO A CA 1
ATOM 429 C C . PRO A 1 84 ? 36.064 -13.586 63.500 1.00 86.58 95 PRO A C 1
ATOM 430 O O . PRO A 1 84 ? 36.588 -14.695 63.376 1.00 86.75 95 PRO A O 1
ATOM 434 N N . GLU A 1 85 ? 35.338 -13.023 62.536 1.00 85.96 96 GLU A N 1
ATOM 435 C CA . GLU A 1 85 ? 34.829 -13.796 61.382 1.00 85.63 96 GLU A CA 1
ATOM 436 C C . GLU A 1 85 ? 33.618 -14.602 61.841 1.00 85.29 96 GLU A C 1
ATOM 437 O O . GLU A 1 85 ? 33.573 -15.832 61.765 1.00 85.07 96 GLU A O 1
ATOM 439 N N . ASN A 1 86 ? 32.641 -13.851 62.333 1.00 84.95 97 ASN A N 1
ATOM 440 C CA . ASN A 1 86 ? 31.400 -14.365 62.864 1.00 84.35 97 ASN A CA 1
ATOM 441 C C . ASN A 1 86 ? 30.510 -14.858 61.733 1.00 84.32 97 ASN A C 1
ATOM 442 O O . ASN A 1 86 ? 30.398 -14.213 60.695 1.00 84.34 97 ASN A O 1
ATOM 447 N N . VAL A 1 87 ? 29.878 -16.004 61.956 1.00 84.37 98 VAL A N 1
ATOM 448 C CA . VAL A 1 87 ? 29.050 -16.679 60.957 1.00 84.11 98 VAL A CA 1
ATOM 449 C C . VAL A 1 87 ? 27.570 -16.424 61.232 1.00 83.67 98 VAL A C 1
ATOM 450 O O . VAL A 1 87 ? 26.768 -16.256 60.318 1.00 83.55 98 VAL A O 1
ATOM 454 N N . SER A 1 88 ? 27.226 -16.368 62.507 1.00 83.30 99 SER A N 1
ATOM 455 C CA . SER A 1 88 ? 25.840 -16.214 62.917 1.00 83.21 99 SER A CA 1
ATOM 456 C C . SER A 1 88 ? 25.214 -14.826 62.701 1.00 82.94 99 SER A C 1
ATOM 457 O O . SER A 1 88 ? 24.038 -14.629 63.034 1.00 83.02 99 SER A O 1
ATOM 460 N N . ASN A 1 89 ? 25.960 -13.863 62.159 1.00 82.49 100 ASN A N 1
ATOM 461 C CA . ASN A 1 89 ? 25.322 -12.567 61.865 1.00 82.27 100 ASN A CA 1
ATOM 462 C C . ASN A 1 89 ? 24.894 -12.336 60.418 1.00 81.93 100 ASN A C 1
ATOM 463 O O . ASN A 1 89 ? 24.362 -11.273 60.087 1.00 81.69 100 ASN A O 1
ATOM 468 N N . LEU A 1 90 ? 25.082 -13.343 59.571 1.00 81.60 101 LEU A N 1
ATOM 469 C CA . LEU A 1 90 ? 24.582 -13.270 58.203 1.00 81.56 101 LEU A CA 1
ATOM 470 C C . LEU A 1 90 ? 23.063 -13.133 58.236 1.00 81.65 101 LEU A C 1
ATOM 471 O O . LEU A 1 90 ? 22.451 -12.568 57.329 1.00 81.80 101 LEU A O 1
ATOM 476 N N . SER A 1 91 ? 22.468 -13.641 59.309 1.00 81.78 102 SER A N 1
ATOM 477 C CA . SER A 1 91 ? 21.063 -13.408 59.614 1.00 81.91 102 SER A CA 1
ATOM 478 C C . SER A 1 91 ? 20.717 -11.909 59.674 1.00 81.92 102 SER A C 1
ATOM 479 O O . SER A 1 91 ? 19.542 -11.539 59.668 1.00 82.16 102 SER A O 1
ATOM 482 N N . LYS A 1 92 ? 21.734 -11.057 59.748 1.00 81.59 103 LYS A N 1
ATOM 483 C CA . LYS A 1 92 ? 21.503 -9.625 59.771 1.00 81.61 103 LYS A CA 1
ATOM 484 C C . LYS A 1 92 ? 21.825 -9.028 58.404 1.00 81.52 103 LYS A C 1
ATOM 485 O O . LYS A 1 92 ? 21.444 -7.886 58.108 1.00 81.68 103 LYS A O 1
ATOM 491 N N . LEU A 1 93 ? 22.524 -9.805 57.571 1.00 81.11 104 LEU A N 1
ATOM 492 C CA . LEU A 1 93 ? 23.057 -9.305 56.291 1.00 80.48 104 LEU A CA 1
ATOM 493 C C . LEU A 1 93 ? 22.107 -9.488 55.109 1.00 79.98 104 LEU A C 1
ATOM 494 O O . LEU A 1 93 ? 21.507 -10.552 54.933 1.00 79.96 104 LEU A O 1
ATOM 499 N N . ALA A 1 94 ? 21.966 -8.425 54.322 1.00 79.44 105 ALA A N 1
ATOM 500 C CA . ALA A 1 94 ? 21.354 -8.504 52.999 1.00 78.98 105 ALA A CA 1
ATOM 501 C C . ALA A 1 94 ? 22.337 -7.926 51.959 1.00 78.65 105 ALA A C 1
ATOM 502 O O . ALA A 1 94 ? 22.978 -6.892 52.198 1.00 78.54 105 ALA A O 1
ATOM 504 N N . VAL A 1 95 ? 22.470 -8.620 50.826 1.00 78.07 106 VAL A N 1
ATOM 505 C CA . VAL A 1 95 ? 23.454 -8.272 49.798 1.00 77.36 106 VAL A CA 1
ATOM 506 C C . VAL A 1 95 ? 22.819 -7.554 48.607 1.00 77.20 106 VAL A C 1
ATOM 507 O O . VAL A 1 95 ? 21.784 -7.984 48.093 1.00 77.35 106 VAL A O 1
ATOM 511 N N . LEU A 1 96 ? 23.435 -6.455 48.180 1.00 76.89 107 LEU A N 1
ATOM 512 C CA . LEU A 1 96 ? 22.963 -5.728 46.999 1.00 76.77 107 LEU A CA 1
ATOM 513 C C . LEU A 1 96 ? 24.057 -5.412 45.978 1.00 76.85 107 LEU A C 1
ATOM 514 O O . LEU A 1 96 ? 25.187 -5.035 46.317 1.00 76.50 107 LEU A O 1
ATOM 519 N N . LYS A 1 97 ? 23.686 -5.565 44.716 1.00 76.97 108 LYS A N 1
ATOM 520 C CA . LYS A 1 97 ? 24.544 -5.189 43.627 1.00 77.16 108 LYS A CA 1
ATOM 521 C C . LYS A 1 97 ? 23.793 -4.161 42.803 1.00 77.53 108 LYS A C 1
ATOM 522 O O . LYS A 1 97 ? 22.592 -4.317 42.537 1.00 77.76 108 LYS A O 1
ATOM 528 N N . LEU A 1 98 ? 24.504 -3.096 42.440 1.00 77.64 109 LEU A N 1
ATOM 529 C CA . LEU A 1 98 ? 23.978 -2.022 41.613 1.00 77.70 109 LEU A CA 1
ATOM 530 C C . LEU A 1 98 ? 23.990 -2.484 40.166 1.00 77.78 109 LEU A C 1
ATOM 531 O O . LEU A 1 98 ? 24.978 -3.040 39.700 1.00 77.76 109 LEU A O 1
ATOM 536 N N . ASN A 1 99 ? 22.899 -2.228 39.451 1.00 77.97 110 ASN A N 1
ATOM 537 C CA . ASN A 1 99 ? 22.647 -2.896 38.181 1.00 78.03 110 ASN A CA 1
ATOM 538 C C . ASN A 1 99 ? 22.049 -2.006 37.089 1.00 78.11 110 ASN A C 1
ATOM 539 O O . ASN A 1 99 ? 21.523 -2.501 36.093 1.00 78.07 110 ASN A O 1
ATOM 544 N N . GLY A 1 100 ? 22.142 -0.695 37.270 1.00 78.43 111 GLY A N 1
ATOM 545 C CA . GLY A 1 100 ? 21.614 0.260 36.296 1.00 78.84 111 GLY A CA 1
ATOM 546 C C . GLY A 1 100 ? 22.510 0.505 35.091 1.00 79.21 111 GLY A C 1
ATOM 547 O O . GLY A 1 100 ? 22.116 1.219 34.165 1.00 79.13 111 GLY A O 1
ATOM 548 N N . GLY A 1 101 ? 23.708 -0.088 35.105 1.00 79.54 112 GLY A N 1
ATOM 549 C CA . GLY A 1 101 ? 24.703 0.084 34.039 1.00 79.89 112 GLY A CA 1
ATOM 550 C C . GLY A 1 101 ? 24.497 -0.829 32.840 1.00 80.28 112 GLY A C 1
ATOM 551 O O . GLY A 1 101 ? 24.289 -2.037 32.999 1.00 80.27 112 GLY A O 1
ATOM 552 N N . LEU A 1 102 ? 24.543 -0.245 31.640 1.00 80.57 113 LEU A N 1
ATOM 553 C CA . LEU A 1 102 ? 24.450 -1.002 30.385 1.00 80.90 113 LEU A CA 1
ATOM 554 C C . LEU A 1 102 ? 25.815 -1.586 29.995 1.00 81.22 113 LEU A C 1
ATOM 555 O O . LEU A 1 102 ? 26.861 -1.197 30.543 1.00 81.53 113 LEU A O 1
ATOM 560 N N . GLY A 1 103 ? 25.808 -2.511 29.038 1.00 81.18 114 GLY A N 1
ATOM 561 C CA . GLY A 1 103 ? 27.042 -3.155 28.609 1.00 80.82 114 GLY A CA 1
ATOM 562 C C . GLY A 1 103 ? 27.525 -2.699 27.250 1.00 80.60 114 GLY A C 1
ATOM 563 O O . GLY A 1 103 ? 28.280 -3.411 26.600 1.00 80.63 114 GLY A O 1
ATOM 564 N N . THR A 1 104 ? 27.112 -1.514 26.814 1.00 80.37 115 THR A N 1
ATOM 565 C CA . THR A 1 104 ? 27.413 -1.102 25.451 1.00 80.17 115 THR A CA 1
ATOM 566 C C . THR A 1 104 ? 28.897 -0.809 25.252 1.00 80.29 115 THR A C 1
ATOM 567 O O . THR A 1 104 ? 29.495 -1.298 24.287 1.00 80.64 115 THR A O 1
ATOM 571 N N . SER A 1 105 ? 29.492 -0.032 26.160 1.00 80.24 116 SER A N 1
ATOM 572 C CA . SER A 1 105 ? 30.906 0.375 26.044 1.00 80.25 116 SER A CA 1
ATOM 573 C C . SER A 1 105 ? 31.867 -0.810 25.905 1.00 80.21 116 SER A C 1
ATOM 574 O O . SER A 1 105 ? 33.076 -0.631 25.790 1.00 80.06 116 SER A O 1
ATOM 577 N N . MET A 1 106 ? 31.310 -2.017 25.931 1.00 80.33 117 MET A N 1
ATOM 578 C CA . MET A 1 106 ? 32.054 -3.237 25.665 1.00 80.38 117 MET A CA 1
ATOM 579 C C . MET A 1 106 ? 31.514 -3.952 24.429 1.00 80.53 117 MET A C 1
ATOM 580 O O . MET A 1 106 ? 31.786 -5.134 24.209 1.00 80.32 117 MET A O 1
ATOM 585 N N . GLY A 1 107 ? 30.773 -3.209 23.614 1.00 80.86 118 GLY A N 1
ATOM 586 C CA . GLY A 1 107 ? 30.182 -3.751 22.406 1.00 81.76 118 GLY A CA 1
ATOM 587 C C . GLY A 1 107 ? 28.812 -4.322 22.674 1.00 82.49 118 GLY A C 1
ATOM 588 O O . GLY A 1 107 ? 27.907 -4.153 21.863 1.00 82.89 118 GLY A O 1
ATOM 589 N N . CYS A 1 108 ? 28.657 -4.972 23.828 1.00 83.04 119 CYS A N 1
ATOM 590 C CA . CYS A 1 108 ? 27.428 -5.697 24.195 1.00 83.68 119 CYS A CA 1
ATOM 591 C C . CYS A 1 108 ? 26.142 -4.867 24.373 1.00 83.64 119 CYS A C 1
ATOM 592 O O . CYS A 1 108 ? 26.143 -3.638 24.342 1.00 83.55 119 CYS A O 1
ATOM 595 N N . VAL A 1 109 ? 25.041 -5.579 24.559 1.00 83.87 120 VAL A N 1
ATOM 596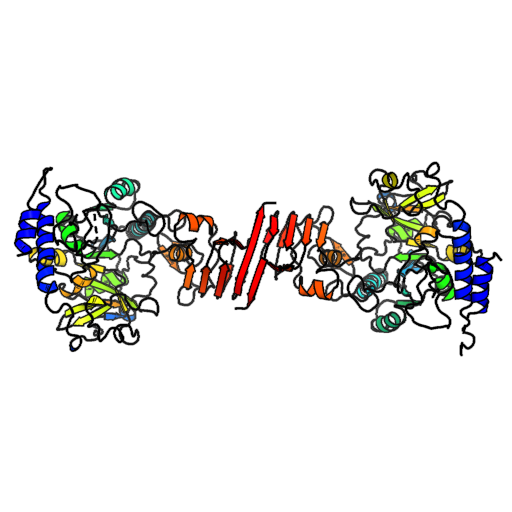 C CA . VAL A 1 109 ? 23.717 -4.977 24.652 1.00 84.20 120 VAL A CA 1
ATOM 597 C C . VAL A 1 109 ? 22.971 -5.667 25.797 1.00 84.29 120 VAL A C 1
ATOM 598 O O . VAL A 1 109 ? 23.195 -6.861 26.073 1.00 84.48 120 VAL A O 1
ATOM 602 N N . GLY A 1 110 ? 22.089 -4.910 26.450 1.00 83.99 121 GLY A N 1
ATOM 603 C CA . GLY A 1 110 ? 21.419 -5.363 27.657 1.00 83.62 121 GLY A CA 1
ATOM 604 C C . GLY A 1 110 ? 22.181 -4.829 28.848 1.00 83.41 121 GLY A C 1
ATOM 605 O O . GLY A 1 110 ? 23.000 -3.921 28.706 1.00 83.56 121 GLY A O 1
ATOM 606 N N . PRO A 1 111 ? 21.907 -5.367 30.042 1.00 83.23 122 PRO A N 1
ATOM 607 C CA . PRO A 1 111 ? 22.718 -4.980 31.191 1.00 83.04 122 PRO A CA 1
ATOM 608 C C . PRO A 1 111 ? 24.194 -5.370 31.032 1.00 82.79 122 PRO A C 1
ATOM 609 O O . PRO A 1 111 ? 24.535 -6.256 30.251 1.00 82.67 122 PRO A O 1
ATOM 613 N N . LYS A 1 112 ? 25.061 -4.685 31.764 1.00 82.56 123 LYS A N 1
ATOM 614 C CA . LYS A 1 112 ? 26.474 -5.027 31.794 1.00 82.40 123 LYS A CA 1
ATOM 615 C C . LYS A 1 112 ? 26.637 -6.368 32.506 1.00 82.37 123 LYS A C 1
ATOM 616 O O . LYS A 1 112 ? 27.446 -7.212 32.107 1.00 82.48 123 LYS A O 1
ATOM 622 N N . SER A 1 113 ? 25.817 -6.558 33.536 1.00 82.14 124 SER A N 1
ATOM 623 C CA . SER A 1 113 ? 25.967 -7.627 34.521 1.00 81.69 124 SER A CA 1
ATOM 624 C C . SER A 1 113 ? 25.769 -9.042 33.982 1.00 81.37 124 SER A C 1
ATOM 625 O O . SER A 1 113 ? 26.121 -10.026 34.645 1.00 81.30 124 SER A O 1
ATOM 628 N N . VAL A 1 114 ? 25.204 -9.141 32.784 1.00 80.83 125 VAL A N 1
ATOM 629 C CA . VAL A 1 114 ? 24.929 -10.440 32.173 1.00 80.14 125 VAL A CA 1
ATOM 630 C C . VAL A 1 114 ? 25.926 -10.804 31.070 1.00 79.52 125 VAL A C 1
ATOM 631 O O . VAL A 1 114 ? 25.738 -11.797 30.361 1.00 79.54 125 VAL A O 1
ATOM 635 N N . ILE A 1 115 ? 26.977 -9.993 30.942 1.00 78.52 126 ILE A N 1
ATOM 636 C CA . ILE A 1 115 ? 28.068 -10.240 30.003 1.00 77.61 126 ILE A CA 1
ATOM 637 C C . ILE A 1 115 ? 28.961 -11.377 30.517 1.00 76.64 126 ILE A C 1
ATOM 638 O O . ILE A 1 115 ? 29.429 -11.327 31.651 1.00 76.56 126 ILE A O 1
ATOM 643 N N . GLU A 1 116 ? 29.197 -12.398 29.691 1.00 75.37 127 GLU A N 1
ATOM 644 C CA . GLU A 1 116 ? 30.079 -13.497 30.095 1.00 74.70 127 GLU A CA 1
ATOM 645 C C . GLU A 1 116 ? 31.380 -12.948 30.636 1.00 72.78 127 GLU A C 1
ATOM 646 O O . GLU A 1 116 ? 32.055 -12.171 29.969 1.00 72.71 127 GLU A O 1
ATOM 652 N N . VAL A 1 117 ? 31.723 -13.333 31.855 1.00 71.08 128 VAL A N 1
ATOM 653 C CA . VAL A 1 117 ? 33.011 -12.939 32.396 1.00 69.46 128 VAL A CA 1
ATOM 654 C C . VAL A 1 117 ? 33.985 -14.080 32.546 1.00 68.49 128 VAL A C 1
ATOM 655 O O . VAL A 1 117 ? 35.081 -13.983 32.012 1.00 68.67 128 VAL A O 1
ATOM 659 N N . ARG A 1 118 ? 33.623 -15.145 33.257 1.00 67.17 129 ARG A N 1
ATOM 660 C CA . ARG A 1 118 ? 34.571 -16.245 33.403 1.00 66.17 129 ARG A CA 1
ATOM 661 C C . ARG A 1 118 ? 33.998 -17.628 33.297 1.00 66.48 129 ARG A C 1
ATOM 662 O O . ARG A 1 118 ? 33.079 -17.973 34.016 1.00 66.77 129 ARG A O 1
ATOM 670 N N . GLU A 1 119 ? 34.584 -18.428 32.414 1.00 66.84 130 GLU A N 1
ATOM 671 C CA . GLU A 1 119 ? 34.166 -19.813 32.191 1.00 67.08 130 GLU A CA 1
ATOM 672 C C . GLU A 1 119 ? 32.655 -19.920 32.007 1.00 67.57 130 GLU A C 1
ATOM 673 O O . GLU A 1 119 ? 31.978 -20.666 32.713 1.00 67.59 130 GLU A O 1
ATOM 679 N N . GLY A 1 120 ? 32.132 -19.145 31.063 1.00 68.24 131 GLY A N 1
ATOM 680 C CA . GLY A 1 120 ? 30.700 -19.128 30.782 1.00 69.06 131 GLY A CA 1
ATOM 681 C C . GLY A 1 120 ? 29.837 -18.500 31.861 1.00 69.53 131 GLY A C 1
ATOM 682 O O . GLY A 1 120 ? 28.613 -18.512 31.753 1.00 70.18 131 GLY A O 1
ATOM 683 N N . ASN A 1 121 ? 30.460 -17.962 32.903 1.00 69.62 132 ASN A N 1
ATOM 684 C CA . ASN A 1 121 ? 29.722 -17.314 33.970 1.00 70.04 132 ASN A CA 1
ATOM 685 C C . ASN A 1 121 ? 29.618 -15.834 33.725 1.00 70.28 132 ASN A C 1
ATOM 686 O O . ASN A 1 121 ? 30.633 -15.165 33.559 1.00 70.50 132 ASN A O 1
ATOM 691 N N . THR A 1 122 ? 28.397 -15.313 33.724 1.00 70.54 133 THR A N 1
ATOM 692 C CA . THR A 1 122 ? 28.203 -13.872 33.748 1.00 70.87 133 THR A CA 1
ATOM 693 C C . THR A 1 122 ? 28.552 -13.311 35.128 1.00 71.40 133 THR A C 1
ATOM 694 O O . THR A 1 122 ? 28.968 -14.052 36.035 1.00 71.02 133 THR A O 1
ATOM 698 N N . PHE A 1 123 ? 28.389 -11.992 35.272 1.00 72.23 134 PHE A N 1
ATOM 699 C CA . PHE A 1 123 ? 28.543 -11.321 36.555 1.00 72.82 134 PHE A CA 1
ATOM 700 C C . PHE A 1 123 ? 27.520 -11.914 37.512 1.00 73.15 134 PHE A C 1
ATOM 701 O O . PHE A 1 123 ? 27.888 -12.477 38.549 1.00 73.44 134 PHE A O 1
ATOM 709 N N . LEU A 1 124 ? 26.244 -11.802 37.145 1.00 73.29 135 LEU A N 1
ATOM 710 C CA . LEU A 1 124 ? 25.151 -12.333 37.950 1.00 73.58 135 LEU A CA 1
ATOM 711 C C . LEU A 1 124 ? 25.446 -13.718 38.495 1.00 73.84 135 LEU A C 1
ATOM 712 O O . LEU A 1 124 ? 25.311 -13.948 39.700 1.00 73.71 135 LEU A O 1
ATOM 717 N N . ASP A 1 125 ? 25.849 -14.622 37.593 1.00 74.10 136 ASP A N 1
ATOM 718 C CA . ASP A 1 125 ? 26.149 -16.017 37.920 1.00 74.33 136 ASP A CA 1
ATOM 719 C C . ASP A 1 125 ? 27.144 -16.131 39.075 1.00 74.54 136 ASP A C 1
ATOM 720 O O . ASP A 1 125 ? 26.901 -16.872 40.035 1.00 74.53 136 ASP A O 1
ATOM 725 N N . LEU A 1 126 ? 28.254 -15.391 38.973 1.00 74.78 137 LEU A N 1
ATOM 726 C CA . LEU A 1 126 ? 29.318 -15.401 39.989 1.00 74.85 137 LEU A CA 1
ATOM 727 C C . LEU A 1 126 ? 28.845 -14.998 41.389 1.00 75.09 137 LEU A C 1
ATOM 728 O O . LEU A 1 126 ? 29.259 -15.594 42.382 1.00 75.07 137 LEU A O 1
ATOM 733 N N . SER A 1 127 ? 27.988 -13.985 41.461 1.00 75.38 138 SER A N 1
ATOM 734 C CA . SER A 1 127 ? 27.466 -13.514 42.736 1.00 76.04 138 SER A CA 1
ATOM 735 C C . SER A 1 127 ? 26.569 -14.578 43.359 1.00 76.01 138 SER A C 1
ATOM 736 O O . SER A 1 127 ? 26.652 -14.870 44.563 1.00 75.97 138 SER A O 1
ATOM 739 N N . VAL A 1 128 ? 25.681 -15.117 42.525 1.00 75.85 139 VAL A N 1
ATOM 740 C CA . VAL A 1 128 ? 24.760 -16.149 42.945 1.00 75.69 139 VAL A CA 1
ATOM 741 C C . VAL A 1 128 ? 25.588 -17.316 43.488 1.00 75.84 139 VAL A C 1
ATOM 742 O O . VAL A 1 128 ? 25.366 -17.767 44.610 1.00 75.99 139 VAL A O 1
ATOM 746 N N . ARG A 1 129 ? 26.583 -17.752 42.723 1.00 75.95 140 ARG A N 1
ATOM 747 C CA . ARG A 1 129 ? 27.465 -18.834 43.157 1.00 76.36 140 ARG A CA 1
ATOM 748 C C . ARG A 1 129 ? 28.080 -18.595 44.543 1.00 76.57 140 ARG A C 1
ATOM 749 O O . ARG A 1 129 ? 28.145 -19.518 45.354 1.00 76.86 140 ARG A O 1
ATOM 751 N N . GLN A 1 130 ? 28.502 -17.357 44.811 1.00 76.83 141 GLN A N 1
ATOM 752 C CA . GLN A 1 130 ? 29.097 -16.964 46.102 1.00 76.62 141 GLN A CA 1
ATOM 753 C C . GLN A 1 130 ? 28.156 -17.024 47.286 1.00 76.47 141 GLN A C 1
ATOM 754 O O . GLN A 1 130 ? 28.525 -17.606 48.301 1.00 76.37 141 GLN A O 1
ATOM 760 N N . ILE A 1 131 ? 26.976 -16.397 47.177 1.00 76.47 142 ILE A N 1
ATOM 761 C CA . ILE A 1 131 ? 26.000 -16.383 48.294 1.00 76.96 142 ILE A CA 1
ATOM 762 C C . ILE A 1 131 ? 25.432 -17.778 48.541 1.00 77.21 142 ILE A C 1
ATOM 763 O O . ILE A 1 131 ? 25.219 -18.182 49.685 1.00 77.07 142 ILE A O 1
ATOM 768 N N . GLU A 1 132 ? 25.192 -18.490 47.442 1.00 77.56 143 GLU A N 1
ATOM 769 C CA . GLU A 1 132 ? 24.843 -19.888 47.456 1.00 77.93 143 GLU A CA 1
ATOM 770 C C . GLU A 1 132 ? 25.865 -20.605 48.323 1.00 77.90 143 GLU A C 1
ATOM 771 O O . GLU A 1 132 ? 25.490 -21.291 49.266 1.00 77.95 143 GLU A O 1
ATOM 777 N N . TYR A 1 133 ? 27.153 -20.416 48.028 1.00 78.16 144 TYR A N 1
ATOM 778 C CA . TYR A 1 133 ? 28.221 -21.009 48.837 1.00 78.44 144 TYR A CA 1
ATOM 779 C C . TYR A 1 133 ? 28.137 -20.587 50.303 1.00 78.56 144 TYR A C 1
ATOM 780 O O . TYR A 1 133 ? 28.122 -21.445 51.195 1.00 78.77 144 TYR A O 1
ATOM 789 N N . LEU A 1 134 ? 28.089 -19.275 50.544 1.00 78.35 145 LEU A N 1
ATOM 790 C CA . LEU A 1 134 ? 27.846 -18.738 51.877 1.00 78.22 145 LEU A CA 1
ATOM 791 C C . LEU A 1 134 ? 26.746 -19.510 52.589 1.00 78.51 145 LEU A C 1
ATOM 792 O O . LEU A 1 134 ? 26.942 -20.003 53.704 1.00 78.65 145 LEU A O 1
ATOM 797 N N . ASN A 1 135 ? 25.591 -19.599 51.932 1.00 78.63 146 ASN A N 1
ATOM 798 C CA . ASN A 1 135 ? 24.448 -20.317 52.462 1.00 78.62 146 ASN A CA 1
ATOM 799 C C . ASN A 1 135 ? 24.815 -21.763 52.776 1.00 79.09 146 ASN A C 1
ATOM 800 O O . ASN A 1 135 ? 24.967 -22.118 53.943 1.00 79.05 146 ASN A O 1
ATOM 805 N N . ARG A 1 136 ? 25.000 -22.574 51.736 1.00 79.80 147 ARG A N 1
ATOM 806 C CA . ARG A 1 136 ? 25.296 -24.005 51.893 1.00 80.56 147 ARG A CA 1
ATOM 807 C C . ARG A 1 136 ? 26.322 -24.286 53.004 1.00 81.01 147 ARG A C 1
ATOM 808 O O . ARG A 1 136 ? 26.078 -25.123 53.875 1.00 81.16 147 ARG A O 1
ATOM 810 N N . GLN A 1 137 ? 27.441 -23.565 52.995 1.00 81.55 148 GLN A N 1
ATOM 811 C CA . GLN A 1 137 ? 28.505 -23.793 53.975 1.00 82.14 148 GLN A CA 1
ATOM 812 C C . GLN A 1 137 ? 28.134 -23.360 55.409 1.00 82.62 148 GLN A C 1
ATOM 813 O O . GLN A 1 137 ? 28.747 -23.821 56.378 1.00 82.45 148 GLN A O 1
ATOM 815 N N . TYR A 1 138 ? 27.128 -22.493 55.542 1.00 83.26 149 TYR A N 1
ATOM 816 C CA . TYR A 1 138 ? 26.823 -21.879 56.834 1.00 83.84 149 TYR A CA 1
ATOM 817 C C . TYR A 1 138 ? 25.382 -22.012 57.330 1.00 84.26 149 TYR A C 1
ATOM 818 O O . TYR A 1 138 ? 25.095 -21.693 58.485 1.00 84.41 149 TYR A O 1
ATOM 827 N N . ASP A 1 139 ? 24.485 -22.480 56.468 1.00 84.85 150 ASP A N 1
ATOM 828 C CA . ASP A 1 139 ? 23.082 -22.750 56.837 1.00 85.44 150 ASP A CA 1
ATOM 829 C C . ASP A 1 139 ? 22.206 -21.492 56.838 1.00 85.59 150 ASP A C 1
ATOM 830 O O . ASP A 1 139 ? 21.140 -21.480 57.457 1.00 85.76 150 ASP A O 1
ATOM 835 N N . SER A 1 140 ? 22.635 -20.447 56.136 1.00 85.75 151 SER A N 1
ATOM 836 C CA . SER A 1 140 ? 21.983 -19.137 56.263 1.00 86.03 151 SER A CA 1
ATOM 837 C C . SER A 1 140 ? 21.379 -18.594 54.968 1.00 85.96 151 SER A C 1
ATOM 838 O O . SER A 1 140 ? 22.037 -18.587 53.938 1.00 86.27 151 SER A O 1
ATOM 841 N N . ASP A 1 141 ? 20.141 -18.106 55.051 1.00 85.67 152 ASP A N 1
ATOM 842 C CA . ASP A 1 141 ? 19.365 -17.652 53.896 1.00 85.39 152 ASP A CA 1
ATOM 843 C C . ASP A 1 141 ? 19.568 -16.157 53.583 1.00 85.01 152 ASP A C 1
ATOM 844 O O . ASP A 1 141 ? 18.640 -15.348 53.711 1.00 84.65 152 ASP A O 1
ATOM 849 N N . VAL A 1 142 ? 20.785 -15.810 53.155 1.00 84.71 153 VAL A N 1
ATOM 850 C CA . VAL A 1 142 ? 21.136 -14.440 52.744 1.00 84.37 153 VAL A CA 1
ATOM 851 C C . VAL A 1 142 ? 20.452 -14.064 51.419 1.00 84.32 153 VAL A C 1
ATOM 852 O O . VAL A 1 142 ? 20.577 -14.791 50.437 1.00 84.25 153 VAL A O 1
ATOM 856 N N . PRO A 1 143 ? 19.709 -12.939 51.399 1.00 84.20 154 PRO A N 1
ATOM 857 C CA . PRO A 1 143 ? 19.032 -12.499 50.187 1.00 84.21 154 PRO A CA 1
ATOM 858 C C . PRO A 1 143 ? 19.917 -11.629 49.286 1.00 84.46 154 PRO A C 1
ATOM 859 O O . PRO A 1 143 ? 20.638 -10.744 49.773 1.00 84.54 154 PRO A O 1
ATOM 863 N N . LEU A 1 144 ? 19.853 -11.889 47.981 1.00 84.55 155 LEU A N 1
ATOM 864 C CA . LEU A 1 144 ? 20.558 -11.086 46.989 1.00 84.45 155 LEU A CA 1
ATOM 865 C C . LEU A 1 144 ? 19.583 -10.094 46.371 1.00 84.45 155 LEU A C 1
ATOM 866 O O . LEU A 1 144 ? 18.423 -10.425 46.107 1.00 84.22 155 LEU A O 1
ATOM 871 N N . LEU A 1 145 ? 20.066 -8.879 46.138 1.00 84.63 156 LEU A N 1
ATOM 872 C CA . LEU A 1 145 ? 19.221 -7.796 45.655 1.00 84.90 156 LEU A CA 1
ATOM 873 C C . LEU A 1 145 ? 19.834 -7.019 44.501 1.00 84.97 156 LEU A C 1
ATOM 874 O O . LEU A 1 145 ? 20.855 -6.339 44.658 1.00 85.02 156 LEU A O 1
ATOM 879 N N . LEU A 1 146 ? 19.194 -7.114 43.342 1.00 85.02 157 LEU A N 1
ATOM 880 C CA . LEU A 1 146 ? 19.665 -6.410 42.168 1.00 85.33 157 LEU A CA 1
ATOM 881 C C . LEU A 1 146 ? 18.878 -5.110 41.994 1.00 85.54 157 LEU A C 1
ATOM 882 O O . LEU A 1 146 ? 17.696 -5.136 41.677 1.00 85.39 157 LEU A O 1
ATOM 884 N N . MET A 1 147 ? 19.527 -3.972 42.226 1.00 86.07 158 MET A N 1
ATOM 885 C CA . MET A 1 147 ? 18.895 -2.694 41.928 1.00 86.71 158 MET A CA 1
ATOM 886 C C . MET A 1 147 ? 19.056 -2.336 40.467 1.00 87.37 158 MET A C 1
ATOM 887 O O . MET A 1 147 ? 20.127 -1.888 40.046 1.00 87.46 158 MET A O 1
ATOM 892 N N . ASN A 1 148 ? 17.981 -2.493 39.705 1.00 88.11 159 ASN A N 1
ATOM 893 C CA . ASN A 1 148 ? 18.013 -2.180 38.280 1.00 88.92 159 ASN A CA 1
ATOM 894 C C . ASN A 1 148 ? 17.766 -0.700 37.958 1.00 89.50 159 ASN A C 1
ATOM 895 O O . ASN A 1 148 ? 17.960 0.181 38.800 1.00 89.53 159 ASN A O 1
ATOM 900 N N . SER A 1 149 ? 17.372 -0.451 36.715 1.00 90.19 160 SER A N 1
ATOM 901 C CA . SER A 1 149 ? 16.996 0.864 36.223 1.00 90.95 160 SER A CA 1
ATOM 902 C C . SER A 1 149 ? 16.032 0.558 35.097 1.00 91.60 160 SER A C 1
ATOM 903 O O . SER A 1 149 ? 15.710 -0.608 34.883 1.00 91.73 160 SER A O 1
ATOM 906 N N . PHE A 1 150 ? 15.569 1.566 34.365 1.00 92.38 161 PHE A N 1
ATOM 907 C CA . PHE A 1 150 ? 14.660 1.277 33.253 1.00 93.14 161 PHE A CA 1
ATOM 908 C C . PHE A 1 150 ? 15.378 0.617 32.082 1.00 93.79 161 PHE A C 1
ATOM 909 O O . PHE A 1 150 ? 14.807 -0.219 31.376 1.00 93.89 161 PHE A O 1
ATOM 917 N N . ASN A 1 151 ? 16.644 0.980 31.907 1.00 94.55 162 ASN A N 1
ATOM 918 C CA . ASN A 1 151 ? 17.463 0.413 30.853 1.00 95.28 162 ASN A CA 1
ATOM 919 C C . ASN A 1 151 ? 17.871 -1.038 31.116 1.00 96.09 162 ASN A C 1
ATOM 920 O O . ASN A 1 151 ? 18.472 -1.676 30.253 1.00 96.32 162 ASN A O 1
ATOM 925 N N . THR A 1 152 ? 17.536 -1.564 32.294 1.00 97.19 163 THR A N 1
ATOM 926 C CA . THR A 1 152 ? 17.884 -2.953 32.642 1.00 98.45 163 THR A CA 1
ATOM 927 C C . THR A 1 152 ? 16.730 -3.798 33.216 1.00 99.12 163 THR A C 1
ATOM 928 O O . THR A 1 152 ? 16.723 -5.026 33.054 1.00 99.19 163 THR A O 1
ATOM 932 N N . ASP A 1 153 ? 15.761 -3.141 33.865 1.00 100.02 164 ASP A N 1
ATOM 933 C CA . ASP A 1 153 ? 14.719 -3.818 34.666 1.00 100.67 164 ASP A CA 1
ATOM 934 C C . ASP A 1 153 ? 14.122 -5.055 34.010 1.00 101.21 164 ASP A C 1
ATOM 935 O O . ASP A 1 153 ? 14.371 -6.170 34.464 1.00 101.21 164 ASP A O 1
ATOM 940 N N . LYS A 1 154 ? 13.352 -4.854 32.941 1.00 102.01 165 LYS A N 1
ATOM 941 C CA . LYS A 1 154 ? 12.698 -5.961 32.230 1.00 102.88 165 LYS A CA 1
ATOM 942 C C . LYS A 1 154 ? 13.670 -7.082 31.824 1.00 103.39 165 LYS A C 1
ATOM 943 O O . LYS A 1 154 ? 13.381 -8.266 32.037 1.00 103.47 165 LYS A O 1
ATOM 945 N N . ASP A 1 155 ? 14.819 -6.708 31.261 1.00 103.84 166 ASP A N 1
ATOM 946 C CA . ASP A 1 155 ? 15.810 -7.690 30.840 1.00 104.46 166 ASP A CA 1
ATOM 947 C C . ASP A 1 155 ? 16.395 -8.438 32.025 1.00 104.82 166 ASP A C 1
ATOM 948 O O . ASP A 1 155 ? 16.887 -9.553 31.866 1.00 104.93 166 ASP A O 1
ATOM 953 N N . THR A 1 156 ? 16.340 -7.821 33.205 1.00 105.21 167 THR A N 1
ATOM 954 C CA . THR A 1 156 ? 16.848 -8.444 34.430 1.00 105.65 167 THR A CA 1
ATOM 955 C C . THR A 1 156 ? 15.759 -9.277 35.122 1.00 105.91 167 THR A C 1
ATOM 956 O O . THR A 1 156 ? 16.061 -10.292 35.766 1.00 106.02 167 THR A O 1
ATOM 960 N N . GLU A 1 157 ? 14.502 -8.850 34.980 1.00 106.07 168 GLU A N 1
ATOM 961 C CA . GLU A 1 157 ? 13.365 -9.574 35.556 1.00 106.16 168 GLU A CA 1
ATOM 962 C C . GLU A 1 157 ? 13.248 -10.966 34.932 1.00 106.23 168 GLU A C 1
ATOM 963 O O . GLU A 1 157 ? 13.284 -11.970 35.646 1.00 106.33 168 GLU A O 1
ATOM 965 N N . HIS A 1 158 ? 13.141 -11.027 33.605 1.00 106.26 169 HIS A N 1
ATOM 966 C CA . HIS A 1 158 ? 13.079 -12.315 32.899 1.00 106.27 169 HIS A CA 1
ATOM 967 C C . HIS A 1 158 ? 14.363 -13.121 33.105 1.00 106.09 169 HIS A C 1
ATOM 968 O O . HIS A 1 158 ? 14.307 -14.340 33.298 1.00 106.19 169 HIS A O 1
ATOM 970 N N . LEU A 1 159 ? 15.506 -12.431 33.080 1.00 105.68 170 LEU A N 1
ATOM 971 C CA . LEU A 1 159 ? 16.809 -13.068 33.271 1.00 105.30 170 LEU A CA 1
ATOM 972 C C . LEU A 1 159 ? 16.917 -13.757 34.630 1.00 105.00 170 LEU A C 1
ATOM 973 O O . LEU A 1 159 ? 17.244 -14.947 34.695 1.00 105.04 170 LEU A O 1
ATOM 976 N N . ILE A 1 160 ? 16.625 -13.019 35.704 1.00 104.43 171 ILE A N 1
ATOM 977 C CA . ILE A 1 160 ? 16.748 -13.553 37.065 1.00 103.90 171 ILE A CA 1
ATOM 978 C C . ILE A 1 160 ? 15.969 -14.859 37.237 1.00 103.54 171 ILE A C 1
ATOM 979 O O . ILE A 1 160 ? 16.433 -15.764 37.929 1.00 103.51 171 ILE A O 1
ATOM 981 N N . LYS A 1 161 ? 14.813 -14.962 36.574 1.00 103.05 172 LYS A N 1
ATOM 982 C CA . LYS A 1 161 ? 13.921 -16.127 36.684 1.00 102.46 172 LYS A CA 1
ATOM 983 C C . LYS A 1 161 ? 14.605 -17.461 36.352 1.00 102.08 172 LYS A C 1
ATOM 984 O O . LYS A 1 161 ? 14.062 -18.529 36.642 1.00 102.06 172 LYS A O 1
ATOM 986 N N . LYS A 1 162 ? 15.795 -17.385 35.755 1.00 101.55 173 LYS A N 1
ATOM 987 C CA . LYS A 1 162 ? 16.627 -18.561 35.492 1.00 101.16 173 LYS A CA 1
ATOM 988 C C . LYS A 1 162 ? 17.174 -19.164 36.783 1.00 100.90 173 LYS A C 1
ATOM 989 O O . LYS A 1 162 ? 17.493 -20.354 36.841 1.00 100.82 173 LYS A O 1
ATOM 991 N N . TYR A 1 163 ? 17.284 -18.330 37.812 1.00 100.66 174 TYR A N 1
ATOM 992 C CA . TYR A 1 163 ? 17.847 -18.738 39.095 1.00 100.36 174 TYR A CA 1
ATOM 993 C C . TYR A 1 163 ? 16.768 -19.300 40.021 1.00 100.28 174 TYR A C 1
ATOM 994 O O . TYR A 1 163 ? 16.880 -19.226 41.244 1.00 100.26 174 TYR A O 1
ATOM 1003 N N . SER A 1 164 ? 15.722 -19.866 39.424 1.00 100.29 175 SER A N 1
ATOM 1004 C CA . SER A 1 164 ? 14.714 -20.619 40.166 1.00 100.27 175 SER A CA 1
ATOM 1005 C C . SER A 1 164 ? 15.366 -21.809 40.875 1.00 100.03 175 SER A C 1
ATOM 1006 O O . SER A 1 164 ? 16.553 -22.093 40.659 1.00 100.03 175 SER A O 1
ATOM 1009 N N . ALA A 1 165 ? 14.588 -22.492 41.716 1.00 99.73 176 ALA A N 1
ATOM 1010 C CA . ALA A 1 165 ? 15.065 -23.631 42.513 1.00 99.45 176 ALA A CA 1
ATOM 1011 C C . ALA A 1 165 ? 16.586 -23.608 42.745 1.00 99.21 176 ALA A C 1
ATOM 1012 O O . ALA A 1 165 ? 17.325 -24.495 42.301 1.00 99.13 176 ALA A O 1
ATOM 1014 N N . ASN A 1 166 ? 17.033 -22.552 43.422 1.00 98.89 177 ASN A N 1
ATOM 1015 C CA . ASN A 1 166 ? 18.421 -22.406 43.862 1.00 98.49 177 ASN A CA 1
ATOM 1016 C C . ASN A 1 166 ? 18.515 -22.226 45.380 1.00 97.96 177 ASN A C 1
ATOM 1017 O O . ASN A 1 166 ? 17.498 -22.019 46.058 1.00 97.90 177 ASN A O 1
ATOM 1022 N N . ARG A 1 167 ? 19.736 -22.313 45.905 1.00 97.22 178 ARG A N 1
ATOM 1023 C CA . ARG A 1 167 ? 19.990 -22.030 47.313 1.00 96.60 178 ARG A CA 1
ATOM 1024 C C . ARG A 1 167 ? 20.100 -20.515 47.523 1.00 96.13 178 ARG A C 1
ATOM 1025 O O . ARG A 1 167 ? 20.879 -20.046 48.361 1.00 96.12 178 ARG A O 1
ATOM 1027 N N . ILE A 1 168 ? 19.307 -19.758 46.763 1.00 95.38 179 ILE A N 1
ATOM 1028 C CA . ILE A 1 168 ? 19.388 -18.303 46.770 1.00 94.75 179 ILE A CA 1
ATOM 1029 C C . ILE A 1 168 ? 18.020 -17.663 46.630 1.00 94.24 179 ILE A C 1
ATOM 1030 O O . ILE A 1 168 ? 17.263 -18.007 45.716 1.00 94.08 179 ILE A O 1
ATOM 1032 N N . ARG A 1 169 ? 17.712 -16.739 47.542 1.00 93.54 180 ARG A N 1
ATOM 1033 C CA . ARG A 1 169 ? 16.484 -15.956 47.474 1.00 92.95 180 ARG A CA 1
ATOM 1034 C C . ARG A 1 169 ? 16.803 -14.646 46.771 1.00 92.66 180 ARG A C 1
ATOM 1035 O O . ARG A 1 169 ? 17.247 -13.684 47.393 1.00 92.71 180 ARG A O 1
ATOM 1043 N N . ILE A 1 170 ? 16.594 -14.631 45.459 1.00 92.36 181 ILE A N 1
ATOM 1044 C CA . ILE A 1 170 ? 16.966 -13.499 44.615 1.00 92.02 181 ILE A CA 1
ATOM 1045 C C . ILE A 1 170 ? 15.771 -12.578 44.443 1.00 91.92 181 ILE A C 1
ATOM 1046 O O . ILE A 1 170 ? 14.646 -13.034 44.255 1.00 91.80 181 ILE A O 1
ATOM 1051 N N . ARG A 1 171 ? 16.018 -11.278 44.509 1.00 91.93 182 ARG A N 1
ATOM 1052 C CA . ARG A 1 171 ? 14.983 -10.298 44.231 1.00 92.11 182 ARG A CA 1
ATOM 1053 C C . ARG A 1 171 ? 15.594 -9.105 43.533 1.00 92.13 182 ARG A C 1
ATOM 1054 O O . ARG A 1 171 ? 16.737 -8.748 43.806 1.00 92.17 182 ARG A O 1
ATOM 1056 N N . SER A 1 172 ? 14.827 -8.496 42.634 1.00 92.26 183 SER A N 1
ATOM 1057 C CA . SER A 1 172 ? 15.233 -7.259 41.977 1.00 92.38 183 SER A CA 1
ATOM 1058 C C . SER A 1 172 ? 14.343 -6.096 42.397 1.00 92.51 183 SER A C 1
ATOM 1059 O O . SER A 1 172 ? 13.447 -6.262 43.218 1.00 92.63 183 SER A O 1
ATOM 1062 N N . PHE A 1 173 ? 14.624 -4.923 41.830 1.00 92.83 184 PHE A N 1
ATOM 1063 C CA . PHE A 1 173 ? 13.725 -3.759 41.821 1.00 93.07 184 PHE A CA 1
ATOM 1064 C C . PHE A 1 173 ? 14.256 -2.654 40.902 1.00 93.75 184 PHE A C 1
ATOM 1065 O O . PHE A 1 173 ? 15.402 -2.713 40.440 1.00 94.06 184 PHE A O 1
ATOM 1073 N N . ASN A 1 174 ? 13.420 -1.656 40.634 1.00 94.27 185 ASN A N 1
ATOM 1074 C CA . ASN A 1 174 ? 13.803 -0.552 39.764 1.00 94.89 185 ASN A CA 1
ATOM 1075 C C . ASN A 1 174 ? 14.041 0.720 40.567 1.00 95.36 185 ASN A C 1
ATOM 1076 O O . ASN A 1 174 ? 13.551 0.851 41.686 1.00 95.46 185 ASN A O 1
ATOM 1081 N N . GLN A 1 175 ? 14.821 1.641 40.006 1.00 96.15 186 GLN A N 1
ATOM 1082 C CA . GLN A 1 175 ? 15.030 2.941 40.629 1.00 97.03 186 GLN A CA 1
ATOM 1083 C C . GLN A 1 175 ? 14.220 4.003 39.886 1.00 97.23 186 GLN A C 1
ATOM 1084 O O . GLN A 1 175 ? 13.342 3.675 39.091 1.00 97.14 186 GLN A O 1
ATOM 1090 N N . SER A 1 176 ? 14.525 5.268 40.144 1.00 97.84 187 SER A N 1
ATOM 1091 C CA . SER A 1 176 ? 13.704 6.377 39.673 1.00 98.51 187 SER A CA 1
ATOM 1092 C C . SER A 1 176 ? 13.925 6.729 38.204 1.00 99.13 187 SER A C 1
ATOM 1093 O O . SER A 1 176 ? 15.045 6.606 37.688 1.00 99.38 187 SER A O 1
ATOM 1096 N N . ARG A 1 177 ? 12.858 7.179 37.538 1.00 99.67 188 ARG A N 1
ATOM 1097 C CA . ARG A 1 177 ? 12.938 7.578 36.125 1.00 100.24 188 ARG A CA 1
ATOM 1098 C C . ARG A 1 177 ? 12.878 9.097 35.953 1.00 100.53 188 ARG A C 1
ATOM 1099 O O . ARG A 1 177 ? 11.889 9.642 35.464 1.00 100.66 188 ARG A O 1
ATOM 1101 N N . PHE A 1 178 ? 13.951 9.767 36.360 1.00 100.99 189 PHE A N 1
ATOM 1102 C CA . PHE A 1 178 ? 14.056 11.226 36.297 1.00 101.43 189 PHE A CA 1
ATOM 1103 C C . PHE A 1 178 ? 14.111 11.734 34.855 1.00 101.75 189 PHE A C 1
ATOM 1104 O O . PHE A 1 178 ? 14.592 11.029 33.972 1.00 101.78 189 PHE A O 1
ATOM 1112 N N . PRO A 1 179 ? 13.607 12.956 34.607 1.00 102.13 190 PRO A N 1
ATOM 1113 C CA . PRO A 1 179 ? 13.710 13.523 33.263 1.00 102.50 190 PRO A CA 1
ATOM 1114 C C . PRO A 1 179 ? 15.036 14.231 33.006 1.00 102.84 190 PRO A C 1
ATOM 1115 O O . PRO A 1 179 ? 15.605 14.844 33.916 1.00 102.91 190 PRO A O 1
ATOM 1119 N N . ARG A 1 180 ? 15.518 14.150 31.770 1.00 103.27 191 ARG A N 1
ATOM 1120 C CA . ARG A 1 180 ? 16.641 14.982 31.344 1.00 103.71 191 ARG A CA 1
ATOM 1121 C C . ARG A 1 180 ? 16.115 16.396 31.114 1.00 104.28 191 ARG A C 1
ATOM 1122 O O . ARG A 1 180 ? 14.902 16.593 30.968 1.00 104.40 191 ARG A O 1
ATOM 1130 N N . VAL A 1 181 ? 17.015 17.377 31.100 1.00 104.82 192 VAL A N 1
ATOM 1131 C CA . VAL A 1 181 ? 16.623 18.772 30.869 1.00 105.41 192 VAL A CA 1
ATOM 1132 C C . VAL A 1 181 ? 17.402 19.357 29.698 1.00 105.79 192 VAL A C 1
ATOM 1133 O O . VAL A 1 181 ? 18.584 19.053 29.531 1.00 105.83 192 VAL A O 1
ATOM 1137 N N . TYR A 1 182 ? 16.734 20.181 28.888 1.00 106.22 193 TYR A N 1
ATOM 1138 C CA . TYR A 1 182 ? 17.398 20.905 27.806 1.00 106.68 193 TYR A CA 1
ATOM 1139 C C . TYR A 1 182 ? 18.369 21.938 28.385 1.00 106.99 193 TYR A C 1
ATOM 1140 O O . TYR A 1 182 ? 17.963 22.823 29.139 1.00 106.92 193 TYR A O 1
ATOM 1142 N N . LYS A 1 183 ? 19.649 21.801 28.034 1.00 107.44 194 LYS A N 1
ATOM 1143 C CA . LYS A 1 183 ? 20.731 22.616 28.602 1.00 107.88 194 LYS A CA 1
ATOM 1144 C C . LYS A 1 183 ? 20.524 24.111 28.415 1.00 108.30 194 LYS A C 1
ATOM 1145 O O . LYS A 1 183 ? 20.654 24.878 29.369 1.00 108.28 194 LYS A O 1
ATOM 1147 N N . ASP A 1 184 ? 20.203 24.517 27.186 1.00 108.93 195 ASP A N 1
ATOM 1148 C CA . ASP A 1 184 ? 20.021 25.935 26.856 1.00 109.46 195 ASP A CA 1
ATOM 1149 C C . ASP A 1 184 ? 18.707 26.503 27.389 1.00 109.81 195 ASP A C 1
ATOM 1150 O O . ASP A 1 184 ? 18.721 27.469 28.158 1.00 109.99 195 ASP A O 1
ATOM 1155 N N . SER A 1 185 ? 17.584 25.896 27.002 1.00 110.18 196 SER A N 1
ATOM 1156 C CA . SER A 1 185 ? 16.256 26.398 27.392 1.00 110.46 196 SER A CA 1
ATOM 1157 C C . SER A 1 185 ? 15.936 26.152 28.868 1.00 110.59 196 SER A C 1
ATOM 1158 O O . SER A 1 185 ? 15.100 26.847 29.448 1.00 110.53 196 SER A O 1
ATOM 1161 N N . LEU A 1 186 ? 16.614 25.164 29.455 1.00 110.84 197 LEU A N 1
ATOM 1162 C CA . LEU A 1 186 ? 16.397 24.726 30.844 1.00 111.05 197 LEU A CA 1
ATOM 1163 C C . LEU A 1 186 ? 14.955 24.267 31.115 1.00 111.22 197 LEU A C 1
ATOM 1164 O O . LEU A 1 186 ? 14.475 24.311 32.250 1.00 111.19 197 LEU A O 1
ATOM 1166 N N . LEU A 1 187 ? 14.281 23.821 30.055 1.00 111.47 198 LEU A N 1
ATOM 1167 C CA . LEU A 1 187 ? 12.978 23.173 30.158 1.00 111.63 198 LEU A CA 1
ATOM 1168 C C . LEU A 1 187 ? 13.154 21.649 30.054 1.00 111.80 198 LEU A C 1
ATOM 1169 O O . LEU A 1 187 ? 14.045 21.176 29.330 1.00 111.76 198 LEU A O 1
ATOM 1171 N N . PRO A 1 188 ? 12.327 20.876 30.797 1.00 111.92 199 PRO A N 1
ATOM 1172 C CA . PRO A 1 188 ? 12.333 19.403 30.732 1.00 112.01 199 PRO A CA 1
ATOM 1173 C C . PRO A 1 188 ? 12.333 18.848 29.302 1.00 112.04 199 PRO A C 1
ATOM 1174 O O . PRO A 1 188 ? 11.776 19.470 28.398 1.00 112.18 199 PRO A O 1
ATOM 1178 N N . VAL A 1 189 ? 12.958 17.691 29.104 1.00 112.04 200 VAL A N 1
ATOM 1179 C CA . VAL A 1 189 ? 13.028 17.089 27.767 1.00 112.16 200 VAL A CA 1
ATOM 1180 C C . VAL A 1 189 ? 11.695 16.466 27.302 1.00 112.26 200 VAL A C 1
ATOM 1181 O O . VAL A 1 189 ? 11.222 16.801 26.212 1.00 112.22 200 VAL A O 1
ATOM 1185 N N . PRO A 1 190 ? 11.086 15.563 28.112 1.00 112.36 201 PRO A N 1
ATOM 1186 C CA . PRO A 1 190 ? 9.845 14.944 27.635 1.00 112.42 201 PRO A CA 1
ATOM 1187 C C . PRO A 1 190 ? 8.604 15.803 27.888 1.00 112.58 201 PRO A C 1
ATOM 1188 O O . PRO A 1 190 ? 8.673 16.806 28.608 1.00 112.65 201 PRO A O 1
ATOM 1192 N N . THR A 1 191 ? 7.485 15.408 27.281 1.00 112.71 202 THR A N 1
ATOM 1193 C CA . THR A 1 191 ? 6.185 16.013 27.562 1.00 112.79 202 THR A CA 1
ATOM 1194 C C . THR A 1 191 ? 5.265 14.955 28.171 1.00 112.83 202 THR A C 1
ATOM 1195 O O . THR A 1 191 ? 4.586 15.217 29.163 1.00 112.87 202 THR A O 1
ATOM 1199 N N . GLU A 1 192 ? 5.268 13.759 27.581 1.00 112.95 203 GLU A N 1
ATOM 1200 C CA . GLU A 1 192 ? 4.435 12.641 28.042 1.00 113.05 203 GLU A CA 1
ATOM 1201 C C . GLU A 1 192 ? 5.211 11.645 28.918 1.00 113.18 203 GLU A C 1
ATOM 1202 O O . GLU A 1 192 ? 6.446 11.658 28.944 1.00 113.35 203 GLU A O 1
ATOM 1208 N N . TYR A 1 193 ? 4.471 10.780 29.617 1.00 113.20 204 TYR A N 1
ATOM 1209 C CA . TYR A 1 193 ? 5.032 9.725 30.478 1.00 113.12 204 TYR A CA 1
ATOM 1210 C C . TYR A 1 193 ? 6.019 8.806 29.762 1.00 112.96 204 TYR A C 1
ATOM 1211 O O . TYR A 1 193 ? 6.766 8.081 30.417 1.00 113.11 204 TYR A O 1
ATOM 1220 N N . ASP A 1 194 ? 5.996 8.809 28.430 1.00 112.65 205 ASP A N 1
ATOM 1221 C CA . ASP A 1 194 ? 6.886 7.949 27.656 1.00 112.42 205 ASP A CA 1
ATOM 1222 C C . ASP A 1 194 ? 7.549 8.637 26.459 1.00 112.13 205 ASP A C 1
ATOM 1223 O O . ASP A 1 194 ? 8.502 8.091 25.888 1.00 112.07 205 ASP A O 1
ATOM 1228 N N . SER A 1 195 ? 7.056 9.821 26.083 1.00 111.71 206 SER A N 1
ATOM 1229 C CA . SER A 1 195 ? 7.645 10.594 24.979 1.00 111.25 206 SER A CA 1
ATOM 1230 C C . SER A 1 195 ? 9.170 10.473 25.055 1.00 110.82 206 SER A C 1
ATOM 1231 O O . SER A 1 195 ? 9.758 10.760 26.100 1.00 110.78 206 SER A O 1
ATOM 1234 N N . PRO A 1 196 ? 9.811 10.116 23.926 1.00 110.41 207 PRO A N 1
ATOM 1235 C CA . PRO A 1 196 ? 10.992 9.273 23.753 1.00 110.04 207 PRO A CA 1
ATOM 1236 C C . PRO A 1 196 ? 11.657 8.646 24.993 1.00 109.62 207 PRO A C 1
ATOM 1237 O O . PRO A 1 196 ? 11.710 9.253 26.063 1.00 109.56 207 PRO A O 1
ATOM 1241 N N . LEU A 1 197 ? 12.157 7.421 24.819 1.00 109.14 208 LEU A N 1
ATOM 1242 C CA . LEU A 1 197 ? 12.952 6.728 25.840 1.00 108.54 208 LEU A CA 1
ATOM 1243 C C . LEU A 1 197 ? 14.331 7.379 26.017 1.00 108.05 208 LEU A C 1
ATOM 1244 O O . LEU A 1 197 ? 15.076 7.031 26.932 1.00 108.01 208 LEU A O 1
ATOM 1246 N N . ASP A 1 198 ? 14.657 8.320 25.131 1.00 107.43 209 ASP A N 1
ATOM 1247 C CA . ASP A 1 198 ? 15.861 9.137 25.247 1.00 106.84 209 ASP A CA 1
ATOM 1248 C C . ASP A 1 198 ? 15.703 10.234 26.309 1.00 106.43 209 ASP A C 1
ATOM 1249 O O . ASP A 1 198 ? 16.691 10.729 26.852 1.00 106.35 209 ASP A O 1
ATOM 1251 N N . ALA A 1 199 ? 14.457 10.594 26.609 1.00 106.00 210 ALA A N 1
ATOM 1252 C CA . ALA A 1 199 ? 14.147 11.747 27.466 1.00 105.57 210 ALA A CA 1
ATOM 1253 C C . ALA A 1 199 ? 14.257 11.496 28.977 1.00 105.20 210 ALA A C 1
ATOM 1254 O O . ALA A 1 199 ? 14.306 12.440 29.772 1.00 105.05 210 ALA A O 1
ATOM 1256 N N . TRP A 1 200 ? 14.276 10.224 29.365 1.00 104.79 211 TRP A N 1
ATOM 1257 C CA . TRP A 1 200 ? 14.499 9.847 30.757 1.00 104.36 211 TRP A CA 1
ATOM 1258 C C . TRP A 1 200 ? 15.991 9.588 31.001 1.00 103.84 211 TRP A C 1
ATOM 1259 O O . TRP A 1 200 ? 16.769 9.514 30.056 1.00 103.70 211 TRP A O 1
ATOM 1270 N N . TYR A 1 201 ? 16.367 9.473 32.275 1.00 103.37 212 TYR A N 1
ATOM 1271 C CA . TYR A 1 201 ? 17.700 9.050 32.714 1.00 102.95 212 TYR A CA 1
ATOM 1272 C C . TYR A 1 201 ? 17.613 8.570 34.158 1.00 102.54 212 TYR A C 1
ATOM 1273 O O . TYR A 1 201 ? 16.857 9.138 34.946 1.00 102.78 212 TYR A O 1
ATOM 1282 N N . PRO A 1 202 ? 18.381 7.531 34.522 1.00 102.08 213 PRO A N 1
ATOM 1283 C CA . PRO A 1 202 ? 18.391 7.132 35.933 1.00 101.76 213 PRO A CA 1
ATOM 1284 C C . PRO A 1 202 ? 19.389 7.982 36.720 1.00 101.25 213 PRO A C 1
ATOM 1285 O O . PRO A 1 202 ? 20.542 8.102 36.313 1.00 101.42 213 PRO A O 1
ATOM 1289 N N . PRO A 1 203 ? 18.950 8.574 37.842 1.00 100.74 214 PRO A N 1
ATOM 1290 C CA . PRO A 1 203 ? 19.734 9.621 38.492 1.00 100.26 214 PRO A CA 1
ATOM 1291 C C . PRO A 1 203 ? 20.842 9.134 39.435 1.00 99.78 214 PRO A C 1
ATOM 1292 O O . PRO A 1 203 ? 21.053 9.720 40.502 1.00 99.94 214 PRO A O 1
ATOM 1296 N N . GLY A 1 204 ? 21.545 8.079 39.040 1.00 99.13 215 GLY A N 1
ATOM 1297 C CA . GLY A 1 204 ? 22.755 7.670 39.742 1.00 98.50 215 GLY A CA 1
ATOM 1298 C C . GLY A 1 204 ? 22.523 6.910 41.029 1.00 98.00 215 GLY A C 1
ATOM 1299 O O . GLY A 1 204 ? 21.446 6.967 41.610 1.00 97.82 215 GLY A O 1
ATOM 1300 N N . HIS A 1 205 ? 23.567 6.222 41.484 1.00 97.70 216 HIS A N 1
ATOM 1301 C CA . HIS A 1 205 ? 23.476 5.280 42.604 1.00 97.28 216 HIS A CA 1
ATOM 1302 C C . HIS A 1 205 ? 23.313 5.948 43.968 1.00 96.55 216 HIS A C 1
ATOM 1303 O O . HIS A 1 205 ? 23.299 5.284 45.001 1.00 96.38 216 HIS A O 1
ATOM 1310 N N . GLY A 1 206 ? 23.187 7.269 43.955 1.00 95.88 217 GLY A N 1
ATOM 1311 C CA . GLY A 1 206 ? 22.766 8.012 45.128 1.00 95.04 217 GLY A CA 1
ATOM 1312 C C . GLY A 1 206 ? 21.279 7.828 45.309 1.00 94.44 217 GLY A C 1
ATOM 1313 O O . GLY A 1 206 ? 20.753 7.957 46.415 1.00 94.69 217 GLY A O 1
ATOM 1314 N N . ASP A 1 207 ? 20.606 7.508 44.211 1.00 93.59 218 ASP A N 1
ATOM 1315 C CA . ASP A 1 207 ? 19.180 7.252 44.231 1.00 93.01 218 ASP A CA 1
ATOM 1316 C C . ASP A 1 207 ? 18.841 5.983 45.009 1.00 92.32 218 ASP A C 1
ATOM 1317 O O . ASP A 1 207 ? 17.673 5.738 45.307 1.00 92.14 218 ASP A O 1
ATOM 1322 N N . LEU A 1 208 ? 19.860 5.193 45.346 1.00 91.67 219 LEU A N 1
ATOM 1323 C CA . LEU A 1 208 ? 19.666 3.901 46.011 1.00 91.12 219 LEU A CA 1
ATOM 1324 C C . LEU A 1 208 ? 18.596 3.940 47.101 1.00 91.21 219 LEU A C 1
ATOM 1325 O O . LEU A 1 208 ? 17.556 3.285 46.971 1.00 91.16 219 LEU A O 1
ATOM 1330 N N . PHE A 1 209 ? 18.854 4.715 48.159 1.00 91.11 220 PHE A N 1
ATOM 1331 C CA . PHE A 1 209 ? 17.956 4.812 49.313 1.00 90.68 220 PHE A CA 1
ATOM 1332 C C . PHE A 1 209 ? 16.532 5.137 48.862 1.00 90.58 220 PHE A C 1
ATOM 1333 O O . PHE A 1 209 ? 15.643 4.292 48.934 1.00 90.44 220 PHE A O 1
ATOM 1341 N N . GLU A 1 210 ? 16.343 6.362 48.375 1.00 90.55 221 GLU A N 1
ATOM 1342 C CA . GLU A 1 210 ? 15.052 6.856 47.902 1.00 90.61 221 GLU A CA 1
ATOM 1343 C C . GLU A 1 210 ? 14.210 5.782 47.243 1.00 90.69 221 GLU A C 1
ATOM 1344 O O . GLU A 1 210 ? 13.011 5.702 47.490 1.00 90.86 221 GLU A O 1
ATOM 1346 N N . SER A 1 211 ? 14.852 4.960 46.413 1.00 90.81 222 SER A N 1
ATOM 1347 C CA . SER A 1 211 ? 14.173 3.927 45.622 1.00 90.90 222 SER A CA 1
ATOM 1348 C C . SER A 1 211 ? 14.075 2.594 46.348 1.00 90.91 222 SER A C 1
ATOM 1349 O O . SER A 1 211 ? 13.170 1.803 46.083 1.00 90.94 222 SER A O 1
ATOM 1352 N N . LEU A 1 212 ? 15.021 2.346 47.250 1.00 90.92 223 LEU A N 1
ATOM 1353 C CA . LEU A 1 212 ? 14.962 1.196 48.136 1.00 91.01 223 LEU A CA 1
ATOM 1354 C C . LEU A 1 212 ? 13.718 1.362 49.004 1.00 91.24 223 LEU A C 1
ATOM 1355 O O . LEU A 1 212 ? 13.070 0.382 49.387 1.00 91.42 223 LEU A O 1
ATOM 1360 N N . HIS A 1 213 ? 13.378 2.621 49.278 1.00 91.34 224 HIS A N 1
ATOM 1361 C CA . HIS A 1 213 ? 12.173 2.971 50.023 1.00 91.38 224 HIS A CA 1
ATOM 1362 C C . HIS A 1 213 ? 10.883 2.799 49.202 1.00 91.14 224 HIS A C 1
ATOM 1363 O O . HIS A 1 213 ? 9.956 2.113 49.650 1.00 91.16 224 HIS A O 1
ATOM 1370 N N . VAL A 1 214 ? 10.837 3.416 48.017 1.00 90.78 225 VAL A N 1
ATOM 1371 C CA . VAL A 1 214 ? 9.656 3.386 47.135 1.00 90.47 225 VAL A CA 1
ATOM 1372 C C . VAL A 1 214 ? 9.287 1.956 46.726 1.00 90.38 225 VAL A C 1
ATOM 1373 O O . VAL A 1 214 ? 8.122 1.663 46.440 1.00 90.25 225 VAL A O 1
ATOM 1377 N N . SER A 1 215 ? 10.282 1.073 46.710 1.00 90.29 226 SER A N 1
ATOM 1378 C CA . SER A 1 215 ? 10.054 -0.326 46.369 1.00 90.30 226 SER A CA 1
ATOM 1379 C C . SER A 1 215 ? 9.462 -1.070 47.562 1.00 90.18 226 SER A C 1
ATOM 1380 O O . SER A 1 215 ? 8.429 -1.730 47.439 1.00 90.09 226 SER A O 1
ATOM 1383 N N . GLY A 1 216 ? 10.108 -0.945 48.717 1.00 90.16 227 GLY A N 1
ATOM 1384 C CA . GLY A 1 216 ? 9.609 -1.567 49.938 1.00 90.26 227 GLY A CA 1
ATOM 1385 C C . GLY A 1 216 ? 10.485 -2.693 50.451 1.00 90.17 227 GLY A C 1
ATOM 1386 O O . GLY A 1 216 ? 10.140 -3.354 51.440 1.00 90.24 227 GLY A O 1
ATOM 1387 N N . GLU A 1 217 ? 11.617 -2.912 49.781 1.00 89.97 228 GLU A N 1
ATOM 1388 C CA . GLU A 1 217 ? 12.609 -3.878 50.248 1.00 89.87 228 GLU A CA 1
ATOM 1389 C C . GLU A 1 217 ? 13.204 -3.342 51.529 1.00 89.74 228 GLU A C 1
ATOM 1390 O O . GLU A 1 217 ? 13.644 -4.107 52.383 1.00 89.74 228 GLU A O 1
ATOM 1392 N N . LEU A 1 218 ? 13.192 -2.016 51.652 1.00 89.74 229 LEU A N 1
ATOM 1393 C CA . LEU A 1 218 ? 13.620 -1.334 52.866 1.00 89.69 229 LEU A CA 1
ATOM 1394 C C . LEU A 1 218 ? 12.763 -1.792 54.035 1.00 89.73 229 LEU A C 1
ATOM 1395 O O . LEU A 1 218 ? 13.290 -2.184 55.078 1.00 89.84 229 LEU A O 1
ATOM 1400 N N . ASP A 1 219 ? 11.446 -1.758 53.846 1.00 89.77 230 ASP A N 1
ATOM 1401 C CA . ASP A 1 219 ? 10.511 -2.240 54.866 1.00 89.82 230 ASP A CA 1
ATOM 1402 C C . ASP A 1 219 ? 10.720 -3.730 55.101 1.00 89.51 230 ASP A C 1
ATOM 1403 O O . ASP A 1 219 ? 10.796 -4.181 56.247 1.00 89.49 230 ASP A O 1
ATOM 1408 N N . ALA A 1 220 ? 10.840 -4.472 54.002 1.00 89.08 231 ALA A N 1
ATOM 1409 C CA . ALA A 1 220 ? 10.961 -5.921 54.038 1.00 88.56 231 ALA A CA 1
ATOM 1410 C C . ALA A 1 220 ? 12.228 -6.385 54.748 1.00 88.20 231 ALA A C 1
ATOM 1411 O O . ALA A 1 220 ? 12.192 -7.334 55.531 1.00 88.11 231 ALA A O 1
ATOM 1413 N N . LEU A 1 221 ? 13.342 -5.712 54.482 1.00 87.91 232 LEU A N 1
ATOM 1414 C CA . LEU A 1 221 ? 14.625 -6.117 55.058 1.00 87.62 232 LEU A CA 1
ATOM 1415 C C . LEU A 1 221 ? 14.602 -5.972 56.585 1.00 87.26 232 LEU A C 1
ATOM 1416 O O . LEU A 1 221 ? 14.918 -6.924 57.305 1.00 87.18 232 LEU A O 1
ATOM 1418 N N . ILE A 1 222 ? 14.200 -4.794 57.069 1.00 86.78 233 ILE A N 1
ATOM 1419 C CA . ILE A 1 222 ? 13.976 -4.584 58.501 1.00 86.19 233 ILE A CA 1
ATOM 1420 C C . ILE A 1 222 ? 12.971 -5.632 58.996 1.00 85.66 233 ILE A C 1
ATOM 1421 O O . ILE A 1 222 ? 13.293 -6.445 59.866 1.00 85.37 233 ILE A O 1
ATOM 1423 N N . ALA A 1 223 ? 11.784 -5.638 58.391 1.00 85.15 234 ALA A N 1
ATOM 1424 C CA . ALA A 1 223 ? 10.725 -6.595 58.717 1.00 84.80 234 ALA A CA 1
ATOM 1425 C C . ALA A 1 223 ? 11.208 -8.043 58.853 1.00 84.65 234 ALA A C 1
ATOM 1426 O O . ALA A 1 223 ? 10.697 -8.787 59.689 1.00 84.70 234 ALA A O 1
ATOM 1428 N N . GLN A 1 224 ? 12.184 -8.440 58.040 1.00 84.58 235 GLN A N 1
ATOM 1429 C CA . GLN A 1 224 ? 12.675 -9.817 58.065 1.00 84.42 235 GLN A CA 1
ATOM 1430 C C . GLN A 1 224 ? 13.992 -9.953 58.825 1.00 84.42 235 GLN A C 1
ATOM 1431 O O . GLN A 1 224 ? 14.674 -10.971 58.717 1.00 84.38 235 GLN A O 1
ATOM 1433 N N . GLY A 1 225 ? 14.335 -8.926 59.600 1.00 84.48 236 GLY A N 1
ATOM 1434 C CA . GLY A 1 225 ? 15.503 -8.973 60.476 1.00 84.72 236 GLY A CA 1
ATOM 1435 C C . GLY A 1 225 ? 16.864 -8.734 59.834 1.00 84.94 236 GLY A C 1
ATOM 1436 O O . GLY A 1 225 ? 17.891 -9.136 60.386 1.00 85.15 236 GLY A O 1
ATOM 1437 N N . ARG A 1 226 ? 16.888 -8.081 58.674 1.00 84.92 237 ARG A N 1
ATOM 1438 C CA . ARG A 1 226 ? 18.157 -7.718 58.042 1.00 84.74 237 ARG A CA 1
ATOM 1439 C C . ARG A 1 226 ? 18.593 -6.369 58.571 1.00 84.71 237 ARG A C 1
ATOM 1440 O O . ARG A 1 226 ? 17.864 -5.382 58.447 1.00 85.01 237 ARG A O 1
ATOM 1448 N N . GLU A 1 227 ? 19.773 -6.331 59.177 1.00 84.45 238 GLU A N 1
ATOM 1449 C CA . GLU A 1 227 ? 20.294 -5.090 59.743 1.00 84.05 238 GLU A CA 1
ATOM 1450 C C . GLU A 1 227 ? 21.170 -4.312 58.754 1.00 83.54 238 GLU A C 1
ATOM 1451 O O . GLU A 1 227 ? 21.050 -3.089 58.648 1.00 83.52 238 GLU A O 1
ATOM 1457 N N . ILE A 1 228 ? 22.045 -5.012 58.032 1.00 82.86 239 ILE A N 1
ATOM 1458 C CA . ILE A 1 228 ? 23.026 -4.329 57.186 1.00 82.11 239 ILE A CA 1
ATOM 1459 C C . ILE A 1 228 ? 23.000 -4.731 55.704 1.00 81.56 239 ILE A C 1
ATOM 1460 O O . ILE A 1 228 ? 23.076 -5.920 55.377 1.00 81.36 239 ILE A O 1
ATOM 1465 N N . LEU A 1 229 ? 22.879 -3.726 54.829 1.00 80.95 240 LEU A N 1
ATOM 1466 C CA . LEU A 1 229 ? 23.142 -3.871 53.380 1.00 80.57 240 LEU A CA 1
ATOM 1467 C C . LEU A 1 229 ? 24.638 -3.813 53.032 1.00 80.24 240 LEU A C 1
ATOM 1468 O O . LEU A 1 229 ? 25.369 -2.938 53.509 1.00 79.91 240 LEU A O 1
ATOM 1473 N N . PHE A 1 230 ? 25.080 -4.739 52.188 1.00 79.98 241 PHE A N 1
ATOM 1474 C CA . PHE A 1 230 ? 26.457 -4.748 51.715 1.00 79.72 241 PHE A CA 1
ATOM 1475 C C . PHE A 1 230 ? 26.490 -4.414 50.229 1.00 79.80 241 PHE A C 1
ATOM 1476 O O . PHE A 1 230 ? 26.601 -5.296 49.382 1.00 80.00 241 PHE A O 1
ATOM 1484 N N . VAL A 1 231 ? 26.390 -3.125 49.931 1.00 79.83 242 VAL A N 1
ATOM 1485 C CA . VAL A 1 231 ? 26.274 -2.632 48.562 1.00 80.06 242 VAL A CA 1
ATOM 1486 C C . VAL A 1 231 ? 27.601 -2.680 47.814 1.00 80.06 242 VAL A C 1
ATOM 1487 O O . VAL A 1 231 ? 28.650 -2.355 48.371 1.00 80.30 242 VAL A O 1
ATOM 1491 N N . SER A 1 232 ? 27.544 -3.079 46.546 1.00 79.97 243 SER A N 1
ATOM 1492 C CA . SER A 1 232 ? 28.701 -3.012 45.657 1.00 79.71 243 SER A CA 1
ATOM 1493 C C . SER A 1 232 ? 28.262 -2.761 44.215 1.00 79.55 243 SER A C 1
ATOM 1494 O O . SER A 1 232 ? 27.103 -2.981 43.874 1.00 79.89 243 SER A O 1
ATOM 1497 N N . ASN A 1 233 ? 29.184 -2.278 43.384 1.00 79.24 244 ASN A N 1
ATOM 1498 C CA . ASN A 1 233 ? 28.954 -2.143 41.942 1.00 78.99 244 ASN A CA 1
ATOM 1499 C C . ASN A 1 233 ? 28.639 -3.461 41.232 1.00 78.67 244 ASN A C 1
ATOM 1500 O O . ASN A 1 233 ? 28.996 -4.545 41.706 1.00 78.52 244 ASN A O 1
ATOM 1505 N N . GLY A 1 234 ? 27.976 -3.361 40.085 1.00 78.35 245 GLY A N 1
ATOM 1506 C CA . GLY A 1 234 ? 27.696 -4.535 39.273 1.00 78.09 245 GLY A CA 1
ATOM 1507 C C . GLY A 1 234 ? 29.001 -5.142 38.818 1.00 78.01 245 GLY A C 1
ATOM 1508 O O . GLY A 1 234 ? 29.271 -6.321 39.051 1.00 78.01 245 GLY A O 1
ATOM 1509 N N . ASP A 1 235 ? 29.827 -4.307 38.204 1.00 77.85 246 ASP A N 1
ATOM 1510 C CA . ASP A 1 235 ? 31.046 -4.754 37.573 1.00 77.87 246 ASP A CA 1
ATOM 1511 C C . ASP A 1 235 ? 32.277 -4.841 38.497 1.00 77.83 246 ASP A C 1
ATOM 1512 O O . ASP A 1 235 ? 33.415 -4.852 38.017 1.00 77.77 246 ASP A O 1
ATOM 1517 N N . ASN A 1 236 ? 32.059 -4.909 39.809 1.00 77.80 247 ASN A N 1
ATOM 1518 C CA . ASN A 1 236 ? 33.148 -5.257 40.729 1.00 77.82 247 ASN A CA 1
ATOM 1519 C C . ASN A 1 236 ? 33.179 -6.757 41.105 1.00 78.01 247 ASN A C 1
ATOM 1520 O O . ASN A 1 236 ? 32.248 -7.283 41.738 1.00 77.96 247 ASN A O 1
ATOM 1525 N N . LEU A 1 237 ? 34.256 -7.437 40.718 1.00 78.13 248 LEU A N 1
ATOM 1526 C CA . LEU A 1 237 ? 34.340 -8.881 40.912 1.00 78.63 248 LEU A CA 1
ATOM 1527 C C . LEU A 1 237 ? 35.002 -9.308 42.233 1.00 79.06 248 LEU A C 1
ATOM 1528 O O . LEU A 1 237 ? 34.932 -10.483 42.621 1.00 79.27 248 LEU A O 1
ATOM 1530 N N . GLY A 1 238 ? 35.626 -8.363 42.931 1.00 79.28 249 GLY A N 1
ATOM 1531 C CA . GLY A 1 238 ? 36.264 -8.664 44.215 1.00 79.67 249 GLY A CA 1
ATOM 1532 C C . GLY A 1 238 ? 35.396 -8.402 45.436 1.00 80.03 249 GLY A C 1
ATOM 1533 O O . GLY A 1 238 ? 35.797 -8.700 46.569 1.00 80.26 249 GLY A O 1
ATOM 1534 N N . ALA A 1 239 ? 34.202 -7.853 45.198 1.00 80.15 250 ALA A N 1
ATOM 1535 C CA . ALA A 1 239 ? 33.277 -7.437 46.254 1.00 79.94 250 ALA A CA 1
ATOM 1536 C C . ALA A 1 239 ? 32.600 -8.618 46.965 1.00 80.05 250 ALA A C 1
ATOM 1537 O O . ALA A 1 239 ? 31.374 -8.768 46.933 1.00 80.22 250 ALA A O 1
ATOM 1539 N N . THR A 1 240 ? 33.404 -9.451 47.619 1.00 80.07 251 THR A N 1
ATOM 1540 C CA . THR A 1 240 ? 32.881 -10.588 48.372 1.00 80.30 251 THR A CA 1
ATOM 1541 C C . THR A 1 240 ? 32.367 -10.129 49.749 1.00 80.17 251 THR A C 1
ATOM 1542 O O . THR A 1 240 ? 32.598 -8.985 50.152 1.00 80.24 251 THR A O 1
ATOM 1546 N N . VAL A 1 241 ? 31.685 -11.024 50.467 1.00 79.80 252 VAL A N 1
ATOM 1547 C CA . VAL A 1 241 ? 31.298 -10.758 51.853 1.00 79.51 252 VAL A CA 1
ATOM 1548 C C . VAL A 1 241 ? 32.467 -11.022 52.798 1.00 79.38 252 VAL A C 1
ATOM 1549 O O . VAL A 1 241 ? 32.960 -12.145 52.886 1.00 79.38 252 VAL A O 1
ATOM 1553 N N . ASP A 1 242 ? 32.904 -9.967 53.487 1.00 79.16 253 ASP A N 1
ATOM 1554 C CA . ASP A 1 242 ? 33.995 -10.056 54.444 1.00 78.72 253 ASP A CA 1
ATOM 1555 C C . ASP A 1 242 ? 33.407 -10.069 55.819 1.00 78.56 253 ASP A C 1
ATOM 1556 O O . ASP A 1 242 ? 32.949 -9.033 56.304 1.00 78.76 253 ASP A O 1
ATOM 1561 N N . LEU A 1 243 ? 33.423 -11.241 56.447 1.00 78.31 254 LEU A N 1
ATOM 1562 C CA . LEU A 1 243 ? 32.935 -11.384 57.824 1.00 77.91 254 LEU A CA 1
ATOM 1563 C C . LEU A 1 243 ? 33.778 -10.539 58.767 1.00 77.59 254 LEU A C 1
ATOM 1564 O O . LEU A 1 243 ? 33.241 -9.768 59.562 1.00 77.91 254 LEU A O 1
ATOM 1569 N N . LYS A 1 244 ? 35.100 -10.669 58.656 1.00 76.99 255 LYS A N 1
ATOM 1570 C CA . LYS A 1 244 ? 36.019 -9.892 59.468 1.00 76.29 255 LYS A CA 1
ATOM 1571 C C . LYS A 1 244 ? 35.566 -8.419 59.540 1.00 76.12 255 LYS A C 1
ATOM 1572 O O . LYS A 1 244 ? 35.678 -7.788 60.597 1.00 76.38 255 LYS A O 1
ATOM 1574 N N . ILE A 1 245 ? 35.002 -7.895 58.445 1.00 75.66 256 ILE A N 1
ATOM 1575 C CA . ILE A 1 245 ? 34.464 -6.523 58.431 1.00 75.22 256 ILE A CA 1
ATOM 1576 C C . ILE A 1 245 ? 33.095 -6.415 59.087 1.00 74.97 256 ILE A C 1
ATOM 1577 O O . ILE A 1 245 ? 32.864 -5.518 59.892 1.00 74.84 256 ILE A O 1
ATOM 1582 N N . LEU A 1 246 ? 32.190 -7.321 58.731 1.00 75.03 257 LEU A N 1
ATOM 1583 C CA . LEU A 1 246 ? 30.851 -7.368 59.333 1.00 75.23 257 LEU A CA 1
ATOM 1584 C C . LEU A 1 246 ? 30.868 -7.223 60.873 1.00 75.17 257 LEU A C 1
ATOM 1585 O O . LEU A 1 246 ? 30.161 -6.368 61.423 1.00 75.18 257 LEU A O 1
ATOM 1590 N N . ASN A 1 247 ? 31.688 -8.021 61.561 1.00 74.95 258 ASN A N 1
ATOM 1591 C CA . ASN A 1 247 ? 31.790 -7.900 63.029 1.00 74.84 258 ASN A CA 1
ATOM 1592 C C . ASN A 1 247 ? 32.377 -6.575 63.516 1.00 74.49 258 ASN A C 1
ATOM 1593 O O . ASN A 1 247 ? 31.856 -5.995 64.463 1.00 74.66 258 ASN A O 1
ATOM 1595 N N . HIS A 1 248 ? 33.433 -6.082 62.871 1.00 74.14 259 HIS A N 1
ATOM 1596 C CA . HIS A 1 248 ? 33.914 -4.716 63.146 1.00 73.74 259 HIS A CA 1
ATOM 1597 C C . HIS A 1 248 ? 32.759 -3.721 63.094 1.00 73.19 259 HIS A C 1
ATOM 1598 O O . HIS A 1 248 ? 32.568 -2.918 64.011 1.00 72.80 259 HIS A O 1
ATOM 1605 N N . MET A 1 249 ? 31.985 -3.791 62.019 1.00 72.65 260 MET A N 1
ATOM 1606 C CA . MET A 1 249 ? 30.895 -2.864 61.825 1.00 72.35 260 MET A CA 1
ATOM 1607 C C . MET A 1 249 ? 29.860 -2.927 62.931 1.00 72.08 260 MET A C 1
ATOM 1608 O O . MET A 1 249 ? 29.226 -1.922 63.231 1.00 71.89 260 MET A O 1
ATOM 1613 N N . ILE A 1 250 ? 29.680 -4.103 63.527 1.00 72.05 261 ILE A N 1
ATOM 1614 C CA . ILE A 1 250 ? 28.625 -4.289 64.529 1.00 72.10 261 ILE A CA 1
ATOM 1615 C C . ILE A 1 250 ? 29.108 -4.002 65.952 1.00 71.91 261 ILE A C 1
ATOM 1616 O O . ILE A 1 250 ? 28.346 -3.470 66.763 1.00 71.69 261 ILE A O 1
ATOM 1621 N N . GLU A 1 251 ? 30.375 -4.340 66.224 1.00 71.87 262 GLU A N 1
ATOM 1622 C CA . GLU A 1 251 ? 31.063 -4.008 67.481 1.00 72.01 262 GLU A CA 1
ATOM 1623 C C . GLU A 1 251 ? 31.146 -2.498 67.702 1.00 72.17 262 GLU A C 1
ATOM 1624 O O . GLU A 1 251 ? 30.996 -2.024 68.824 1.00 72.16 262 GLU A O 1
ATOM 1626 N N . THR A 1 252 ? 31.377 -1.761 66.617 1.00 72.82 263 THR A N 1
ATOM 1627 C CA . THR A 1 252 ? 31.440 -0.296 66.634 1.00 73.30 263 THR A CA 1
ATOM 1628 C C . THR A 1 252 ? 30.056 0.353 66.610 1.00 73.83 263 THR A C 1
ATOM 1629 O O . THR A 1 252 ? 29.920 1.549 66.895 1.00 73.76 263 THR A O 1
ATOM 1633 N N . GLY A 1 253 ? 29.040 -0.430 66.243 1.00 74.60 264 GLY A N 1
ATOM 1634 C CA . GLY A 1 253 ? 27.693 0.092 66.011 1.00 75.70 264 GLY A CA 1
ATOM 1635 C C . GLY A 1 253 ? 27.574 1.198 64.961 1.00 76.64 264 GLY A C 1
ATOM 1636 O O . GLY A 1 253 ? 26.529 1.854 64.882 1.00 76.84 264 GLY A O 1
ATOM 1637 N N . ALA A 1 254 ? 28.635 1.410 64.165 1.00 77.25 265 ALA A N 1
ATOM 1638 C CA . ALA A 1 254 ? 28.656 2.405 63.084 1.00 77.64 265 ALA A CA 1
ATOM 1639 C C . ALA A 1 254 ? 27.578 2.101 62.055 1.00 78.22 265 ALA A C 1
ATOM 1640 O O . ALA A 1 254 ? 27.367 0.946 61.709 1.00 78.39 265 ALA A O 1
ATOM 1642 N N . GLU A 1 255 ? 26.895 3.131 61.569 1.00 78.95 266 GLU A N 1
ATOM 1643 C CA . GLU A 1 255 ? 25.729 2.924 60.706 1.00 79.87 266 GLU A CA 1
ATOM 1644 C C . GLU A 1 255 ? 26.051 2.849 59.205 1.00 79.99 266 GLU A C 1
ATOM 1645 O O . GLU A 1 255 ? 25.168 2.536 58.388 1.00 80.24 266 GLU A O 1
ATOM 1651 N N . TYR A 1 256 ? 27.306 3.127 58.848 1.00 79.95 267 TYR A N 1
ATOM 1652 C CA . TYR A 1 256 ? 27.721 3.185 57.448 1.00 79.76 267 TYR A CA 1
ATOM 1653 C C . TYR A 1 256 ? 29.231 3.011 57.339 1.00 79.68 267 TYR A C 1
ATOM 1654 O O . TYR A 1 256 ? 29.993 3.818 57.873 1.00 79.77 267 TYR A O 1
ATOM 1663 N N . ILE A 1 257 ? 29.668 1.964 56.649 1.00 79.56 268 ILE A N 1
ATOM 1664 C CA . ILE A 1 257 ? 31.100 1.762 56.418 1.00 79.68 268 ILE A CA 1
ATOM 1665 C C . ILE A 1 257 ? 31.452 1.782 54.931 1.00 79.76 268 ILE A C 1
ATOM 1666 O O . ILE A 1 257 ? 30.842 1.065 54.138 1.00 79.88 268 ILE A O 1
ATOM 1671 N N . MET A 1 258 ? 32.435 2.611 54.571 1.00 79.82 269 MET A N 1
ATOM 1672 C CA . MET A 1 258 ? 32.914 2.728 53.192 1.00 79.88 269 MET A CA 1
ATOM 1673 C C . MET A 1 258 ? 34.288 2.094 53.009 1.00 80.28 269 MET A C 1
ATOM 1674 O O . MET A 1 258 ? 35.248 2.464 53.689 1.00 80.22 269 MET A O 1
ATOM 1679 N N . GLU A 1 259 ? 34.375 1.146 52.078 1.00 80.71 270 GLU A N 1
ATOM 1680 C CA . GLU A 1 259 ? 35.620 0.429 51.833 1.00 81.40 270 GLU A CA 1
ATOM 1681 C C . GLU A 1 259 ? 36.517 1.259 50.920 1.00 81.14 270 GLU A C 1
ATOM 1682 O O . GLU A 1 259 ? 36.123 1.659 49.821 1.00 81.04 270 GLU A O 1
ATOM 1688 N N . LEU A 1 260 ? 37.714 1.541 51.409 1.00 81.35 271 LEU A N 1
ATOM 1689 C CA . LEU A 1 260 ? 38.664 2.372 50.689 1.00 81.73 271 LEU A CA 1
ATOM 1690 C C . LEU A 1 260 ? 39.908 1.576 50.412 1.00 81.98 271 LEU A C 1
ATOM 1691 O O . LEU A 1 260 ? 40.308 0.743 51.224 1.00 81.80 271 LEU A O 1
ATOM 1696 N N . THR A 1 261 ? 40.538 1.845 49.278 1.00 82.45 272 THR A N 1
ATOM 1697 C CA . THR A 1 261 ? 41.755 1.128 48.932 1.00 83.16 272 THR A CA 1
ATOM 1698 C C . THR A 1 261 ? 42.810 2.132 48.513 1.00 83.96 272 THR A C 1
ATOM 1699 O O . THR A 1 261 ? 42.465 3.242 48.110 1.00 84.26 272 THR A O 1
ATOM 1703 N N . ASP A 1 262 ? 44.084 1.768 48.643 1.00 84.91 273 ASP A N 1
ATOM 1704 C CA . ASP A 1 262 ? 45.169 2.682 48.279 1.00 86.07 2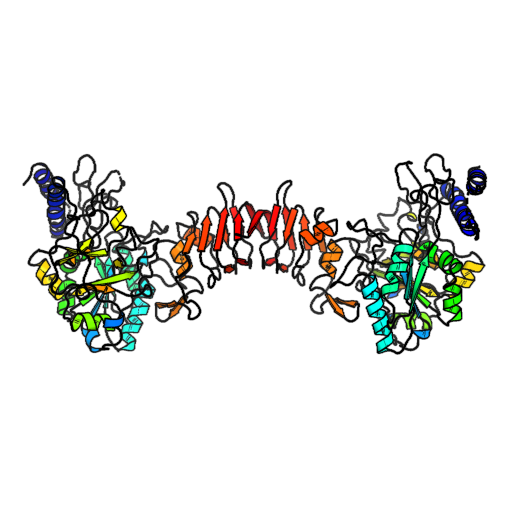73 ASP A CA 1
ATOM 1705 C C . ASP A 1 262 ? 44.986 3.186 46.853 1.00 86.89 273 ASP A C 1
ATOM 1706 O O . ASP A 1 262 ? 44.486 2.456 45.987 1.00 87.16 273 ASP A O 1
ATOM 1711 N N . LYS A 1 263 ? 45.373 4.439 46.621 1.00 87.81 274 LYS A N 1
ATOM 1712 C CA . LYS A 1 263 ? 45.358 5.030 45.283 1.00 88.67 274 LYS A CA 1
ATOM 1713 C C . LYS A 1 263 ? 46.710 4.820 44.612 1.00 89.38 274 LYS A C 1
ATOM 1714 O O . LYS A 1 263 ? 47.750 4.980 45.249 1.00 89.55 274 LYS A O 1
ATOM 1716 N N . THR A 1 264 ? 46.706 4.439 43.339 1.00 90.46 275 THR A N 1
ATOM 1717 C CA . THR A 1 264 ? 47.955 4.414 42.560 1.00 91.75 275 THR A CA 1
ATOM 1718 C C . THR A 1 264 ? 47.906 5.383 41.376 1.00 92.35 275 THR A C 1
ATOM 1719 O O . THR A 1 264 ? 46.845 5.944 41.064 1.00 92.43 275 THR A O 1
ATOM 1723 N N . ARG A 1 265 ? 49.060 5.565 40.726 1.00 93.14 276 ARG A N 1
ATOM 1724 C CA . ARG A 1 265 ? 49.211 6.442 39.555 1.00 93.85 276 ARG A CA 1
ATOM 1725 C C . ARG A 1 265 ? 47.945 6.547 38.692 1.00 94.57 276 ARG A C 1
ATOM 1726 O O . ARG A 1 265 ? 47.590 7.630 38.217 1.00 94.58 276 ARG A O 1
ATOM 1728 N N . ALA A 1 266 ? 47.256 5.417 38.538 1.00 95.50 277 ALA A N 1
ATOM 1729 C CA . ALA A 1 266 ? 46.143 5.262 37.599 1.00 96.31 277 ALA A CA 1
ATOM 1730 C C . ALA A 1 266 ? 44.783 5.626 38.177 1.00 96.70 277 ALA A C 1
ATOM 1731 O O . ALA A 1 266 ? 43.747 5.464 37.518 1.00 96.75 277 ALA A O 1
ATOM 1733 N N . ASP A 1 267 ? 44.779 6.098 39.416 1.00 97.24 278 ASP A N 1
ATOM 1734 C CA . ASP A 1 267 ? 43.521 6.373 40.106 1.00 97.80 278 ASP A CA 1
ATOM 1735 C C . ASP A 1 267 ? 43.647 7.619 40.986 1.00 97.90 278 ASP A C 1
ATOM 1736 O O . ASP A 1 267 ? 43.297 7.602 42.172 1.00 98.12 278 ASP A O 1
ATOM 1741 N N . VAL A 1 268 ? 44.153 8.697 40.377 1.00 98.08 279 VAL A N 1
ATOM 1742 C CA . VAL A 1 268 ? 44.264 10.025 41.024 1.00 97.96 279 VAL A CA 1
ATOM 1743 C C . VAL A 1 268 ? 42.908 10.729 41.231 1.00 97.83 279 VAL A C 1
ATOM 1744 O O . VAL A 1 268 ? 42.660 11.312 42.289 1.00 97.74 279 VAL A O 1
ATOM 1748 N N . LYS A 1 269 ? 42.042 10.654 40.224 1.00 97.74 280 LYS A N 1
ATOM 1749 C CA . LYS A 1 269 ? 40.767 11.373 40.233 1.00 97.72 280 LYS A CA 1
ATOM 1750 C C . LYS A 1 269 ? 39.555 10.532 40.674 1.00 97.53 280 LYS A C 1
ATOM 1751 O O . LYS A 1 269 ? 38.412 10.834 40.310 1.00 97.54 280 LYS A O 1
ATOM 1753 N N . GLY A 1 270 ? 39.811 9.478 41.448 1.00 97.13 281 GLY A N 1
ATOM 1754 C CA . GLY A 1 270 ? 38.746 8.783 42.172 1.00 96.59 281 GLY A CA 1
ATOM 1755 C C . GLY A 1 270 ? 38.429 9.553 43.446 1.00 96.11 281 GLY A C 1
ATOM 1756 O O . GLY A 1 270 ? 39.250 10.353 43.913 1.00 95.96 281 GLY A O 1
ATOM 1757 N N . GLY A 1 271 ? 37.244 9.324 44.008 1.00 95.67 282 GLY A N 1
ATOM 1758 C CA . GLY A 1 271 ? 36.848 9.984 45.261 1.00 95.11 282 GLY A CA 1
ATOM 1759 C C . GLY A 1 271 ? 37.530 9.428 46.502 1.00 94.61 282 GLY A C 1
ATOM 1760 O O . GLY A 1 271 ? 37.878 8.247 46.545 1.00 94.81 282 GLY A O 1
ATOM 1761 N N . THR A 1 272 ? 37.726 10.273 47.512 1.00 93.88 283 THR A N 1
ATOM 1762 C CA . THR A 1 272 ? 38.302 9.816 48.775 1.00 93.31 283 THR A CA 1
ATOM 1763 C C . THR A 1 272 ? 37.574 10.392 49.979 1.00 92.98 283 THR A C 1
ATOM 1764 O O . THR A 1 272 ? 36.742 11.295 49.842 1.00 93.12 283 THR A O 1
ATOM 1768 N N . LEU A 1 273 ? 37.905 9.875 51.160 1.00 92.40 284 LEU A N 1
ATOM 1769 C CA . LEU A 1 273 ? 37.187 10.226 52.374 1.00 91.79 284 LEU A CA 1
ATOM 1770 C C . LEU A 1 273 ? 38.026 11.145 53.227 1.00 91.85 284 LEU A C 1
ATOM 1771 O O . LEU A 1 273 ? 39.230 10.929 53.369 1.00 91.95 284 LEU A O 1
ATOM 1776 N N . ILE A 1 274 ? 37.382 12.165 53.793 1.00 91.85 285 ILE A N 1
ATOM 1777 C CA . ILE A 1 274 ? 38.055 13.162 54.645 1.00 91.84 285 ILE A CA 1
ATOM 1778 C C . ILE A 1 274 ? 37.218 13.556 55.861 1.00 91.93 285 ILE A C 1
ATOM 1779 O O . ILE A 1 274 ? 35.989 13.485 55.813 1.00 91.99 285 ILE A O 1
ATOM 1784 N N . SER A 1 275 ? 37.875 13.976 56.943 1.00 92.10 286 SER A N 1
ATOM 1785 C CA . SER A 1 275 ? 37.165 14.671 58.027 1.00 92.34 286 SER A CA 1
ATOM 1786 C C . SER A 1 275 ? 37.069 16.155 57.690 1.00 92.57 286 SER A C 1
ATOM 1787 O O . SER A 1 275 ? 38.066 16.781 57.299 1.00 92.61 286 SER A O 1
ATOM 1790 N N . TYR A 1 276 ? 35.864 16.705 57.827 1.00 92.87 287 TYR A N 1
ATOM 1791 C CA . TYR A 1 276 ? 35.580 18.081 57.421 1.00 93.29 287 TYR A CA 1
ATOM 1792 C C . TYR A 1 276 ? 34.526 18.705 58.325 1.00 93.54 287 TYR A C 1
ATOM 1793 O O . TYR A 1 276 ? 33.390 18.222 58.394 1.00 93.76 287 TYR A O 1
ATOM 1802 N N . ASP A 1 277 ? 34.910 19.776 59.015 1.00 93.73 288 ASP A N 1
ATOM 1803 C CA . ASP A 1 277 ? 34.025 20.457 59.966 1.00 93.95 288 ASP A CA 1
ATOM 1804 C C . ASP A 1 277 ? 33.152 19.479 60.759 1.00 93.95 288 ASP A C 1
ATOM 1805 O O . ASP A 1 277 ? 31.918 19.543 60.708 1.00 93.92 288 ASP A O 1
ATOM 1807 N N . GLY A 1 278 ? 33.808 18.556 61.460 1.00 94.03 289 GLY A N 1
ATOM 1808 C CA . GLY A 1 278 ? 33.135 17.690 62.426 1.00 94.35 289 GLY A CA 1
ATOM 1809 C C . GLY A 1 278 ? 32.659 16.338 61.921 1.00 94.49 289 GLY A C 1
ATOM 1810 O O . GLY A 1 278 ? 32.571 15.381 62.702 1.00 94.60 289 GLY A O 1
ATOM 1811 N N . GLN A 1 279 ? 32.341 16.263 60.624 1.00 94.42 290 GLN A N 1
ATOM 1812 C CA . GLN A 1 279 ? 31.847 15.031 59.995 1.00 94.14 290 GLN A CA 1
ATOM 1813 C C . GLN A 1 279 ? 32.857 14.449 59.004 1.00 94.00 290 GLN A C 1
ATOM 1814 O O . GLN A 1 279 ? 33.699 15.175 58.466 1.00 94.01 290 GLN A O 1
ATOM 1816 N N . VAL A 1 280 ? 32.776 13.136 58.777 1.00 93.78 291 VAL A N 1
ATOM 1817 C CA . VAL A 1 280 ? 33.519 12.484 57.693 1.00 93.36 291 VAL A CA 1
ATOM 1818 C C . VAL A 1 280 ? 32.660 12.487 56.428 1.00 93.17 291 VAL A C 1
ATOM 1819 O O . VAL A 1 280 ? 31.530 12.000 56.449 1.00 93.12 291 VAL A O 1
ATOM 1821 N N . ARG A 1 281 ? 33.186 13.068 55.348 1.00 93.07 292 ARG A N 1
ATOM 1822 C CA . ARG A 1 281 ? 32.492 13.118 54.049 1.00 93.19 292 ARG A CA 1
ATOM 1823 C C . ARG A 1 281 ? 33.390 12.644 52.882 1.00 93.31 292 ARG A C 1
ATOM 1824 O O . ARG A 1 281 ? 34.613 12.519 53.040 1.00 93.52 292 ARG A O 1
ATOM 1826 N N . LEU A 1 282 ? 32.792 12.366 51.723 1.00 93.21 293 LEU A N 1
ATOM 1827 C CA . LEU A 1 282 ? 33.582 12.024 50.530 1.00 93.23 293 LEU A CA 1
ATOM 1828 C C . LEU A 1 282 ? 33.866 13.258 49.678 1.00 93.25 293 LEU A C 1
ATOM 1829 O O . LEU A 1 282 ? 32.936 13.902 49.184 1.00 93.43 293 LEU A O 1
ATOM 1831 N N . LEU A 1 283 ? 35.145 13.591 49.511 1.00 93.13 294 LEU A N 1
ATOM 1832 C CA . LEU A 1 283 ? 35.533 14.652 48.580 1.00 93.06 294 LEU A CA 1
ATOM 1833 C C . LEU A 1 283 ? 35.804 14.072 47.201 1.00 93.03 294 LEU A C 1
ATOM 1834 O O . LEU A 1 283 ? 36.682 13.229 47.031 1.00 92.80 294 LEU A O 1
ATOM 1836 N N . GLU A 1 284 ? 35.020 14.508 46.225 1.00 93.24 295 GLU A N 1
ATOM 1837 C CA . GLU A 1 284 ? 35.337 14.251 44.823 1.00 93.65 295 GLU A CA 1
ATOM 1838 C C . GLU A 1 284 ? 36.041 15.492 44.232 1.00 93.78 295 GLU A C 1
ATOM 1839 O O . GLU A 1 284 ? 36.032 16.571 44.842 1.00 93.98 295 GLU A O 1
ATOM 1845 N N . VAL A 1 285 ? 36.642 15.340 43.051 1.00 93.73 296 VAL A N 1
ATOM 1846 C CA . VAL A 1 285 ? 37.363 16.435 42.374 1.00 93.63 296 VAL A CA 1
ATOM 1847 C C . VAL A 1 285 ? 36.558 17.722 42.193 1.00 93.46 296 VAL A C 1
ATOM 1848 O O . VAL A 1 285 ? 37.114 18.817 42.287 1.00 93.43 296 VAL A O 1
ATOM 1852 N N . ALA A 1 286 ? 35.261 17.582 41.939 1.00 93.27 297 ALA A N 1
ATOM 1853 C CA . ALA A 1 286 ? 34.381 18.726 41.721 1.00 93.49 297 ALA A CA 1
ATOM 1854 C C . ALA A 1 286 ? 34.302 19.662 42.928 1.00 93.61 297 ALA A C 1
ATOM 1855 O O . ALA A 1 286 ? 34.074 20.865 42.780 1.00 93.50 297 ALA A O 1
ATOM 1857 N N . GLN A 1 287 ? 34.496 19.106 44.119 1.00 93.85 298 GLN A N 1
ATOM 1858 C CA . GLN A 1 287 ? 34.403 19.885 45.353 1.00 94.21 298 GLN A CA 1
ATOM 1859 C C . GLN A 1 287 ? 35.701 20.637 45.681 1.00 94.40 298 GLN A C 1
ATOM 1860 O O . GLN A 1 287 ? 35.723 21.490 46.582 1.00 94.55 298 GLN A O 1
ATOM 1866 N N . VAL A 1 288 ? 36.769 20.325 44.945 1.00 94.37 299 VAL A N 1
ATOM 1867 C CA . VAL A 1 288 ? 38.074 20.931 45.178 1.00 94.37 299 VAL A CA 1
ATOM 1868 C C . VAL A 1 288 ? 38.141 22.250 44.422 1.00 94.62 299 VAL A C 1
ATOM 1869 O O . VAL A 1 288 ? 37.755 22.302 43.253 1.00 94.80 299 VAL A O 1
ATOM 1873 N N . PRO A 1 289 ? 38.617 23.325 45.085 1.00 94.85 300 PRO A N 1
ATOM 1874 C CA . PRO A 1 289 ? 38.897 24.590 44.385 1.00 94.86 300 PRO A CA 1
ATOM 1875 C C . PRO A 1 289 ? 39.890 24.360 43.253 1.00 94.87 300 PRO A C 1
ATOM 1876 O O . PRO A 1 289 ? 40.897 23.671 43.463 1.00 94.82 300 PRO A O 1
ATOM 1880 N N . LYS A 1 290 ? 39.613 24.926 42.074 1.00 94.94 301 LYS A N 1
ATOM 1881 C CA . LYS A 1 290 ? 40.475 24.752 40.881 1.00 95.01 301 LYS A CA 1
ATOM 1882 C C . LYS A 1 290 ? 41.946 25.086 41.142 1.00 95.02 301 LYS A C 1
ATOM 1883 O O . LYS A 1 290 ? 42.815 24.764 40.339 1.00 94.97 301 LYS A O 1
ATOM 1885 N N . GLU A 1 291 ? 42.201 25.716 42.285 1.00 95.40 302 GLU A N 1
ATOM 1886 C CA . GLU A 1 291 ? 43.539 26.122 42.721 1.00 95.76 302 GLU A CA 1
ATOM 1887 C C . GLU A 1 291 ? 44.342 24.980 43.359 1.00 95.81 302 GLU A C 1
ATOM 1888 O O . GLU A 1 291 ? 45.531 25.149 43.645 1.00 95.84 302 GLU A O 1
ATOM 1894 N N . HIS A 1 292 ? 43.699 23.830 43.576 1.00 95.81 303 HIS A N 1
ATOM 1895 C CA . HIS A 1 292 ? 44.217 22.833 44.524 1.00 95.72 303 HIS A CA 1
ATOM 1896 C C . HIS A 1 292 ? 44.380 21.393 44.045 1.00 95.63 303 HIS A C 1
ATOM 1897 O O . HIS A 1 292 ? 44.952 20.572 44.768 1.00 95.74 303 HIS A O 1
ATOM 1904 N N . ILE A 1 293 ? 43.872 21.075 42.856 1.00 95.28 304 ILE A N 1
ATOM 1905 C CA . ILE A 1 293 ? 43.911 19.696 42.359 1.00 94.63 304 ILE A CA 1
ATOM 1906 C C . ILE A 1 293 ? 45.362 19.187 42.207 1.00 94.54 304 ILE A C 1
ATOM 1907 O O . ILE A 1 293 ? 45.630 17.994 42.369 1.00 94.48 304 ILE A O 1
ATOM 1912 N N . ASP A 1 294 ? 46.294 20.104 41.942 1.00 94.42 305 ASP A N 1
ATOM 1913 C CA . ASP A 1 294 ? 47.732 19.787 41.963 1.00 94.25 305 ASP A CA 1
ATOM 1914 C C . ASP A 1 294 ? 48.217 19.343 43.365 1.00 94.05 305 ASP A C 1
ATOM 1915 O O . ASP A 1 294 ? 49.395 19.009 43.551 1.00 94.28 305 ASP A O 1
ATOM 1917 N N . GLU A 1 295 ? 47.303 19.337 44.336 1.00 93.39 306 GLU A N 1
ATOM 1918 C CA . GLU A 1 295 ? 47.581 18.849 45.684 1.00 92.85 306 GLU A CA 1
ATOM 1919 C C . GLU A 1 295 ? 46.703 17.633 45.982 1.00 92.00 306 GLU A C 1
ATOM 1920 O O . GLU A 1 295 ? 47.128 16.689 46.666 1.00 91.86 306 GLU A O 1
ATOM 1926 N N . PHE A 1 296 ? 45.469 17.672 45.477 1.00 90.96 307 PHE A N 1
ATOM 1927 C CA . PHE A 1 296 ? 44.523 16.589 45.686 1.00 89.89 307 PHE A CA 1
ATOM 1928 C C . PHE A 1 296 ? 45.055 15.292 45.088 1.00 89.38 307 PHE A C 1
ATOM 1929 O O . PHE A 1 296 ? 44.933 14.231 45.688 1.00 89.24 307 PHE A O 1
ATOM 1937 N N . LYS A 1 297 ? 45.678 15.397 43.921 1.00 88.90 308 LYS A N 1
ATOM 1938 C CA . LYS A 1 297 ? 46.205 14.236 43.218 1.00 88.46 308 LYS A CA 1
ATOM 1939 C C . LYS A 1 297 ? 47.577 13.728 43.731 1.00 88.12 308 LYS A C 1
ATOM 1940 O O . LYS A 1 297 ? 48.022 12.648 43.332 1.00 88.36 308 LYS A O 1
ATOM 1942 N N . ASN A 1 298 ? 48.245 14.476 44.608 1.00 87.38 309 ASN A N 1
ATOM 1943 C CA . ASN A 1 298 ? 49.442 13.938 45.260 1.00 86.83 309 ASN A CA 1
ATOM 1944 C C . ASN A 1 298 ? 49.076 12.739 46.140 1.00 86.45 309 ASN A C 1
ATOM 1945 O O . ASN A 1 298 ? 48.623 12.899 47.287 1.00 86.42 309 ASN A O 1
ATOM 1950 N N . ILE A 1 299 ? 49.264 11.535 45.606 1.00 85.75 310 ILE A N 1
ATOM 1951 C CA . ILE A 1 299 ? 48.890 10.341 46.360 1.00 85.30 310 ILE A CA 1
ATOM 1952 C C . ILE A 1 299 ? 49.787 10.084 47.570 1.00 84.91 310 ILE A C 1
ATOM 1953 O O . ILE A 1 299 ? 49.663 9.051 48.221 1.00 85.29 310 ILE A O 1
ATOM 1958 N N . ARG A 1 300 ? 50.685 11.022 47.862 1.00 84.33 311 ARG A N 1
ATOM 1959 C CA . ARG A 1 300 ? 51.392 11.036 49.143 1.00 83.76 311 ARG A CA 1
ATOM 1960 C C . ARG A 1 300 ? 50.523 11.670 50.231 1.00 83.37 311 ARG A C 1
ATOM 1961 O O . ARG A 1 300 ? 50.678 11.361 51.417 1.00 83.26 311 ARG A O 1
ATOM 1969 N N . LYS A 1 301 ? 49.608 12.548 49.816 1.00 82.67 312 LYS A N 1
ATOM 1970 C CA . LYS A 1 301 ? 48.752 13.277 50.749 1.00 81.96 312 LYS A CA 1
ATOM 1971 C C . LYS A 1 301 ? 47.312 12.755 50.787 1.00 81.33 312 LYS A C 1
ATOM 1972 O O . LYS A 1 301 ? 46.623 12.903 51.793 1.00 81.36 312 LYS A O 1
ATOM 1974 N N . PHE A 1 302 ? 46.854 12.156 49.694 1.00 80.48 313 PHE A N 1
ATOM 1975 C CA . PHE A 1 302 ? 45.521 11.554 49.672 1.00 79.56 313 PHE A CA 1
ATOM 1976 C C . PHE A 1 302 ? 45.607 10.135 49.144 1.00 78.67 313 PHE A C 1
ATOM 1977 O O . PHE A 1 302 ? 45.640 9.900 47.940 1.00 78.80 313 PHE A O 1
ATOM 1985 N N . THR A 1 303 ? 45.614 9.194 50.075 1.00 77.44 314 THR A N 1
ATOM 1986 C CA . THR A 1 303 ? 46.154 7.872 49.833 1.00 76.17 314 THR A CA 1
ATOM 1987 C C . THR A 1 303 ? 45.150 6.763 49.507 1.00 75.34 314 THR A C 1
ATOM 1988 O O . THR A 1 303 ? 45.559 5.694 49.053 1.00 75.89 314 THR A O 1
ATOM 1992 N N . ASN A 1 304 ? 43.858 7.000 49.729 1.00 73.74 315 ASN A N 1
ATOM 1993 C CA . ASN A 1 304 ? 42.844 5.990 49.458 1.00 72.06 315 ASN A CA 1
ATOM 1994 C C . ASN A 1 304 ? 41.841 6.483 48.468 1.00 71.02 315 ASN A C 1
ATOM 1995 O O . ASN A 1 304 ? 41.761 7.670 48.224 1.00 70.84 315 ASN A O 1
ATOM 2000 N N . PHE A 1 305 ? 41.039 5.571 47.930 1.00 70.07 316 PHE A N 1
ATOM 2001 C CA . PHE A 1 305 ? 39.791 5.963 47.278 1.00 69.07 316 PHE A CA 1
ATOM 2002 C C . PHE A 1 305 ? 38.631 5.028 47.555 1.00 68.78 316 PHE A C 1
ATOM 2003 O O . PHE A 1 305 ? 38.820 3.855 47.899 1.00 68.13 316 PHE A O 1
ATOM 2011 N N . ASN A 1 306 ? 37.438 5.602 47.393 1.00 68.76 317 ASN A N 1
ATOM 2012 C CA . ASN A 1 306 ? 36.155 4.950 47.566 1.00 68.73 317 ASN A CA 1
ATOM 2013 C C . ASN A 1 306 ? 36.040 3.839 46.559 1.00 68.75 317 ASN A C 1
ATOM 2014 O O . ASN A 1 306 ? 35.820 4.111 45.380 1.00 68.99 317 ASN A O 1
ATOM 2019 N N . THR A 1 307 ? 36.195 2.595 47.011 1.00 68.72 318 THR A N 1
ATOM 2020 C CA . THR A 1 307 ? 36.061 1.435 46.117 1.00 68.75 318 THR A CA 1
ATOM 2021 C C . THR A 1 307 ? 34.603 1.140 45.815 1.00 68.75 318 THR A C 1
ATOM 2022 O O . THR A 1 307 ? 34.304 0.164 45.140 1.00 68.99 318 THR A O 1
ATOM 2026 N N . ASN A 1 308 ? 33.713 1.959 46.364 1.00 68.82 319 ASN A N 1
ATOM 2027 C CA . ASN A 1 308 ? 32.256 1.777 46.310 1.00 68.97 319 ASN A CA 1
ATOM 2028 C C . ASN A 1 308 ? 31.637 0.496 46.920 1.00 69.36 319 ASN A C 1
ATOM 2029 O O . ASN A 1 308 ? 30.451 0.207 46.719 1.00 68.92 319 ASN A O 1
ATOM 2034 N N . ASN A 1 309 ? 32.431 -0.250 47.682 1.00 70.04 320 ASN A N 1
ATOM 2035 C CA . ASN A 1 309 ? 31.865 -1.274 48.543 1.00 71.05 320 ASN A CA 1
ATOM 2036 C C . ASN A 1 309 ? 31.378 -0.607 49.831 1.00 71.60 320 ASN A C 1
ATOM 2037 O O . ASN A 1 309 ? 32.179 -0.194 50.680 1.00 71.89 320 ASN A O 1
ATOM 2042 N N . LEU A 1 310 ? 30.062 -0.502 49.968 1.00 72.02 321 LEU A N 1
ATOM 2043 C CA . LEU A 1 310 ? 29.460 0.231 51.071 1.00 72.27 321 LEU A CA 1
ATOM 2044 C C . LEU A 1 310 ? 28.641 -0.702 51.944 1.00 72.90 321 LEU A C 1
ATOM 2045 O O . LEU A 1 310 ? 27.764 -1.404 51.443 1.00 73.19 321 LEU A O 1
ATOM 2050 N N . TRP A 1 311 ? 28.945 -0.720 53.241 1.00 73.61 322 TRP A N 1
ATOM 2051 C CA . TRP A 1 311 ? 28.137 -1.439 54.231 1.00 74.24 322 TRP A CA 1
ATOM 2052 C C . TRP A 1 311 ? 27.227 -0.405 54.880 1.00 74.41 322 TRP A C 1
ATOM 2053 O O . TRP A 1 311 ? 27.694 0.667 55.261 1.00 74.76 322 TRP A O 1
ATOM 2064 N N . ILE A 1 312 ? 25.939 -0.711 55.002 1.00 74.52 323 ILE A N 1
ATOM 2065 C CA . ILE A 1 312 ? 24.955 0.322 55.338 1.00 74.77 323 ILE A CA 1
ATOM 2066 C C . ILE A 1 312 ? 23.835 -0.150 56.260 1.00 75.28 323 ILE A C 1
ATOM 2067 O O . ILE A 1 312 ? 23.143 -1.137 55.970 1.00 75.26 323 ILE A O 1
ATOM 2072 N N . ASN A 1 313 ? 23.646 0.582 57.357 1.00 75.99 324 ASN A N 1
ATOM 2073 C CA . ASN A 1 313 ? 22.608 0.262 58.348 1.00 76.64 324 ASN A CA 1
ATOM 2074 C C . ASN A 1 313 ? 21.167 0.675 57.976 1.00 77.33 324 ASN A C 1
ATOM 2075 O O . ASN A 1 313 ? 20.815 1.854 58.003 1.00 77.31 324 ASN A O 1
ATOM 2080 N N . LEU A 1 314 ? 20.336 -0.319 57.677 1.00 78.33 325 LEU A N 1
ATOM 2081 C CA . LEU A 1 314 ? 19.006 -0.098 57.101 1.00 79.41 325 LEU A CA 1
ATOM 2082 C C . LEU A 1 314 ? 18.077 0.764 57.948 1.00 80.18 325 LEU A C 1
ATOM 2083 O O . LEU A 1 314 ? 17.362 1.623 57.414 1.00 80.15 325 LEU A O 1
ATOM 2088 N N . LYS A 1 315 ? 18.086 0.519 59.259 1.00 81.17 326 LYS A N 1
ATOM 2089 C CA . LYS A 1 315 ? 17.339 1.336 60.213 1.00 82.10 326 LYS A CA 1
ATOM 2090 C C . LYS A 1 315 ? 17.765 2.798 60.092 1.00 82.88 326 LYS A C 1
ATOM 2091 O O . LYS A 1 315 ? 16.916 3.690 60.025 1.00 83.24 326 LYS A O 1
ATOM 2093 N N . ALA A 1 316 ? 19.077 3.038 60.033 1.00 83.69 327 ALA A N 1
ATOM 2094 C CA . ALA A 1 316 ? 19.603 4.400 59.902 1.00 84.42 327 ALA A CA 1
ATOM 2095 C C . ALA A 1 316 ? 19.120 5.031 58.603 1.00 85.01 327 ALA A C 1
ATOM 2096 O O . ALA A 1 316 ? 18.870 6.235 58.550 1.00 85.19 327 ALA A O 1
ATOM 2098 N N . VAL A 1 317 ? 18.966 4.205 57.571 1.00 85.77 328 VAL A N 1
ATOM 2099 C CA . VAL A 1 317 ? 18.447 4.658 56.285 1.00 86.53 328 VAL A CA 1
ATOM 2100 C C . VAL A 1 317 ? 16.977 5.075 56.397 1.00 87.13 328 VAL A C 1
ATOM 2101 O O . VAL A 1 317 ? 16.568 6.069 55.783 1.00 87.09 328 VAL A O 1
ATOM 2105 N N . LYS A 1 318 ? 16.196 4.318 57.175 1.00 87.81 329 LYS A N 1
ATOM 2106 C CA . LYS A 1 318 ? 14.762 4.599 57.357 1.00 88.59 329 LYS A CA 1
ATOM 2107 C C . LYS A 1 318 ? 14.549 5.966 57.995 1.00 89.11 329 LYS A C 1
ATOM 2108 O O . LYS A 1 318 ? 13.850 6.822 57.438 1.00 89.09 329 LYS A O 1
ATOM 2110 N N . ARG A 1 319 ? 15.177 6.155 59.154 1.00 89.81 330 ARG A N 1
ATOM 2111 C CA . ARG A 1 319 ? 15.099 7.389 59.926 1.00 90.60 330 ARG A CA 1
ATOM 2112 C C . ARG A 1 319 ? 15.521 8.597 59.087 1.00 90.87 330 ARG A C 1
ATOM 2113 O O . ARG A 1 319 ? 14.815 9.613 59.053 1.00 90.86 330 ARG A O 1
ATOM 2121 N N . LEU A 1 320 ? 16.661 8.469 58.406 1.00 91.23 331 LEU A N 1
ATOM 2122 C CA . LEU A 1 320 ? 17.211 9.555 57.599 1.00 91.61 331 LEU A CA 1
ATOM 2123 C C . LEU A 1 320 ? 16.339 9.920 56.406 1.00 92.02 331 LEU A C 1
ATOM 2124 O O . LEU A 1 320 ? 16.229 11.099 56.055 1.00 92.06 331 LEU A O 1
ATOM 2129 N N . ILE A 1 321 ? 15.735 8.911 55.780 1.00 92.55 332 ILE A N 1
ATOM 2130 C CA . ILE A 1 321 ? 14.807 9.146 54.681 1.00 92.90 332 ILE A CA 1
ATOM 2131 C C . ILE A 1 321 ? 13.591 9.895 55.214 1.00 93.17 332 ILE A C 1
ATOM 2132 O O . ILE A 1 321 ? 13.204 10.923 54.647 1.00 92.95 332 ILE A O 1
ATOM 2134 N N . GLU A 1 322 ? 13.036 9.397 56.327 1.00 93.70 333 GLU A N 1
ATOM 2135 C CA . GLU A 1 322 ? 11.799 9.933 56.937 1.00 94.31 333 GLU A CA 1
ATOM 2136 C C . GLU A 1 322 ? 11.889 11.411 57.329 1.00 94.64 333 GLU A C 1
ATOM 2137 O O . GLU A 1 322 ? 10.915 12.152 57.186 1.00 94.54 333 GLU A O 1
ATOM 2139 N N . SER A 1 323 ? 13.058 11.829 57.812 1.00 95.19 334 SER A N 1
ATOM 2140 C CA . SER A 1 323 ? 13.299 13.234 58.159 1.00 95.64 334 SER A CA 1
ATOM 2141 C C . SER A 1 323 ? 13.974 14.032 57.026 1.00 96.13 334 SER A C 1
ATOM 2142 O O . SER A 1 323 ? 14.378 15.185 57.226 1.00 95.92 334 SER A O 1
ATOM 2145 N N . SER A 1 324 ? 14.068 13.411 55.844 1.00 96.77 335 SER A N 1
ATOM 2146 C CA . SER A 1 324 ? 14.731 13.980 54.658 1.00 97.40 335 SER A CA 1
ATOM 2147 C C . SER A 1 324 ? 16.106 14.604 54.952 1.00 97.89 335 SER A C 1
ATOM 2148 O O . SER A 1 324 ? 16.453 15.673 54.436 1.00 97.97 335 SER A O 1
ATOM 2151 N N . ASN A 1 325 ? 16.880 13.918 55.787 1.00 98.50 336 ASN A N 1
ATOM 2152 C CA . ASN A 1 325 ? 18.210 14.372 56.175 1.00 99.17 336 ASN A CA 1
ATOM 2153 C C . ASN A 1 325 ? 19.256 13.983 55.128 1.00 99.58 336 ASN A C 1
ATOM 2154 O O . ASN A 1 325 ? 20.274 14.666 54.973 1.00 99.78 336 ASN A O 1
ATOM 2159 N N . LEU A 1 326 ? 18.999 12.883 54.420 1.00 99.86 337 LEU A N 1
ATOM 2160 C CA . LEU A 1 326 ? 19.869 12.430 53.339 1.00 100.04 337 LEU A CA 1
ATOM 2161 C C . LEU A 1 326 ? 19.780 13.397 52.155 1.00 100.15 337 LEU A C 1
ATOM 2162 O O . LEU A 1 326 ? 18.693 13.626 51.609 1.00 100.26 337 LEU A O 1
ATOM 2164 N N . GLU A 1 327 ? 20.926 13.976 51.792 1.00 100.14 338 GLU A N 1
ATOM 2165 C CA . GLU A 1 327 ? 21.025 14.935 50.692 1.00 100.14 338 GLU A CA 1
ATOM 2166 C C . GLU A 1 327 ? 22.473 15.061 50.230 1.00 100.10 338 GLU A C 1
ATOM 2167 O O . GLU A 1 327 ? 23.280 15.749 50.863 1.00 99.89 338 GLU A O 1
ATOM 2169 N N . MET A 1 328 ? 22.777 14.389 49.117 1.00 100.14 339 MET A N 1
ATOM 2170 C CA . MET A 1 328 ? 24.125 14.330 48.551 1.00 100.15 339 MET A CA 1
ATOM 2171 C C . MET A 1 328 ? 24.445 15.488 47.599 1.00 100.23 339 MET A C 1
ATOM 2172 O O . MET A 1 328 ? 23.547 16.217 47.159 1.00 100.09 339 MET A O 1
ATOM 2177 N N . GLU A 1 329 ? 25.736 15.619 47.277 1.00 100.35 340 GLU A N 1
ATOM 2178 C CA . GLU A 1 329 ? 26.263 16.614 46.333 1.00 100.37 340 GLU A CA 1
ATOM 2179 C C . GLU A 1 329 ? 25.705 16.419 44.929 1.00 100.59 340 GLU A C 1
ATOM 2180 O O . GLU A 1 329 ? 25.560 15.283 44.469 1.00 100.74 340 GLU A O 1
ATOM 2186 N N . ILE A 1 330 ? 25.412 17.528 44.248 1.00 100.80 341 ILE A N 1
ATOM 2187 C CA . ILE A 1 330 ? 24.813 17.488 42.907 1.00 100.95 341 ILE A CA 1
ATOM 2188 C C . ILE A 1 330 ? 25.865 17.209 41.828 1.00 101.01 341 ILE A C 1
ATOM 2189 O O . ILE A 1 330 ? 26.872 17.915 41.740 1.00 100.84 341 ILE A O 1
ATOM 2194 N N . ILE A 1 331 ? 25.630 16.170 41.024 1.00 101.27 342 ILE A N 1
ATOM 2195 C CA . ILE A 1 331 ? 26.489 15.873 39.863 1.00 101.48 342 ILE A CA 1
ATOM 2196 C C . ILE A 1 331 ? 25.747 16.126 38.537 1.00 101.77 342 ILE A C 1
ATOM 2197 O O . ILE A 1 331 ? 24.946 15.293 38.096 1.00 101.58 342 ILE A O 1
ATOM 2202 N N . PRO A 1 332 ? 26.024 17.283 37.902 1.00 102.12 343 PRO A N 1
ATOM 2203 C CA . PRO A 1 332 ? 25.365 17.772 36.682 1.00 102.37 343 PRO A CA 1
ATOM 2204 C C . PRO A 1 332 ? 25.444 16.842 35.457 1.00 102.57 343 PRO A C 1
ATOM 2205 O O . PRO A 1 332 ? 24.432 16.656 34.784 1.00 102.55 343 PRO A O 1
ATOM 2209 N N . ASN A 1 333 ? 26.622 16.285 35.171 1.00 102.81 344 ASN A N 1
ATOM 2210 C CA . ASN A 1 333 ? 26.833 15.389 34.015 1.00 103.14 344 ASN A CA 1
ATOM 2211 C C . ASN A 1 333 ? 26.048 15.782 32.753 1.00 103.50 344 ASN A C 1
ATOM 2212 O O . ASN A 1 333 ? 24.936 15.286 32.527 1.00 103.52 344 ASN A O 1
ATOM 2214 N N . GLN A 1 334 ? 26.633 16.680 31.953 1.00 103.94 345 GLN A N 1
ATOM 2215 C CA . GLN A 1 334 ? 26.053 17.126 30.676 1.00 104.21 345 GLN A CA 1
ATOM 2216 C C . GLN A 1 334 ? 26.238 16.069 29.585 1.00 104.51 345 GLN A C 1
ATOM 2217 O O . GLN A 1 334 ? 27.352 15.584 29.367 1.00 104.67 345 GLN A O 1
ATOM 2219 N N . LYS A 1 335 ? 25.145 15.708 28.914 1.00 104.78 346 LYS A N 1
ATOM 2220 C CA . LYS A 1 335 ? 25.181 14.696 27.854 1.00 105.13 346 LYS A CA 1
ATOM 2221 C C . LYS A 1 335 ? 24.380 15.150 26.629 1.00 105.52 346 LYS A C 1
ATOM 2222 O O . LYS A 1 335 ? 23.765 16.219 26.642 1.00 105.46 346 LYS A O 1
ATOM 2224 N N . THR A 1 336 ? 24.405 14.337 25.573 1.00 106.07 347 THR A N 1
ATOM 2225 C CA . THR A 1 336 ? 23.788 14.692 24.287 1.00 106.62 347 THR A CA 1
ATOM 2226 C C . THR A 1 336 ? 23.009 13.528 23.657 1.00 106.92 347 THR A C 1
ATOM 2227 O O . THR A 1 336 ? 23.362 12.356 23.840 1.00 107.21 347 THR A O 1
ATOM 2231 N N . ILE A 1 337 ? 21.935 13.868 22.942 1.00 106.98 348 ILE A N 1
ATOM 2232 C CA . ILE A 1 337 ? 21.194 12.917 22.116 1.00 106.93 348 ILE A CA 1
ATOM 2233 C C . ILE A 1 337 ? 20.438 13.687 21.033 1.00 106.94 348 ILE A C 1
ATOM 2234 O O . ILE A 1 337 ? 20.035 14.837 21.249 1.00 106.95 348 ILE A O 1
ATOM 2236 N N . THR A 1 338 ? 20.252 13.052 19.875 1.00 106.84 349 THR A N 1
ATOM 2237 C CA . THR A 1 338 ? 19.640 13.705 18.708 1.00 106.72 349 THR A CA 1
ATOM 2238 C C . THR A 1 338 ? 18.099 13.604 18.672 1.00 106.57 349 THR A C 1
ATOM 2239 O O . THR A 1 338 ? 17.533 12.506 18.623 1.00 106.50 349 THR A O 1
ATOM 2241 N N . ARG A 1 339 ? 17.436 14.759 18.702 1.00 106.41 350 ARG A N 1
ATOM 2242 C CA . ARG A 1 339 ? 15.977 14.828 18.610 1.00 106.29 350 ARG A CA 1
ATOM 2243 C C . ARG A 1 339 ? 15.545 15.083 17.173 1.00 106.18 350 ARG A C 1
ATOM 2244 O O . ARG A 1 339 ? 16.039 16.005 16.524 1.00 106.15 350 ARG A O 1
ATOM 2246 N N . ASN A 1 345 ? 22.348 20.141 23.361 1.00 94.89 356 ASN A N 1
ATOM 2247 C CA . ASN A 1 345 ? 22.881 19.468 24.543 1.00 95.09 356 ASN A CA 1
ATOM 2248 C C . ASN A 1 345 ? 21.896 19.416 25.735 1.00 95.19 356 ASN A C 1
ATOM 2249 O O . ASN A 1 345 ? 20.938 20.197 25.807 1.00 95.11 356 ASN A O 1
ATOM 2251 N N . VAL A 1 346 ? 22.142 18.486 26.661 1.00 95.30 357 VAL A N 1
ATOM 2252 C CA . VAL A 1 346 ? 21.237 18.218 27.787 1.00 95.24 357 VAL A CA 1
ATOM 2253 C C . VAL A 1 346 ? 21.977 18.036 29.127 1.00 95.21 357 VAL A C 1
ATOM 2254 O O . VAL A 1 346 ? 23.181 17.744 29.150 1.00 95.15 357 VAL A O 1
ATOM 2256 N N . LEU A 1 347 ? 21.242 18.216 30.231 1.00 95.17 358 LEU A N 1
ATOM 2257 C CA . LEU A 1 347 ? 21.780 18.077 31.595 1.00 95.10 358 LEU A CA 1
ATOM 2258 C C . LEU A 1 347 ? 21.058 16.999 32.434 1.00 95.01 358 LEU A C 1
ATOM 2259 O O . LEU A 1 347 ? 19.819 16.905 32.424 1.00 95.07 358 LEU A O 1
ATOM 2261 N N . GLN A 1 348 ? 21.857 16.205 33.158 1.00 94.64 359 GLN A N 1
ATOM 2262 C CA . GLN A 1 348 ? 21.391 15.062 33.957 1.00 94.18 359 GLN A CA 1
ATOM 2263 C C . GLN A 1 348 ? 21.775 15.187 35.443 1.00 93.75 359 GLN A C 1
ATOM 2264 O O . GLN A 1 348 ? 22.702 14.509 35.898 1.00 93.89 359 GLN A O 1
ATOM 2270 N N . LEU A 1 349 ? 21.090 16.027 36.212 1.00 92.99 360 LEU A N 1
ATOM 2271 C CA . LEU A 1 349 ? 21.441 16.155 37.631 1.00 92.34 360 LEU A CA 1
ATOM 2272 C C . LEU A 1 349 ? 21.340 14.787 38.341 1.00 91.90 360 LEU A C 1
ATOM 2273 O O . LEU A 1 349 ? 20.267 14.182 38.380 1.00 91.90 360 LEU A O 1
ATOM 2275 N N . GLU A 1 350 ? 22.461 14.283 38.859 1.00 91.21 361 GLU A N 1
ATOM 2276 C CA . GLU A 1 350 ? 22.464 12.984 39.560 1.00 90.51 361 GLU A CA 1
ATOM 2277 C C . GLU A 1 350 ? 23.340 12.942 40.824 1.00 89.94 361 GLU A C 1
ATOM 2278 O O . GLU A 1 350 ? 23.938 13.956 41.186 1.00 89.88 361 GLU A O 1
ATOM 2284 N N . THR A 1 351 ? 23.396 11.793 41.503 1.00 89.26 362 THR A N 1
ATOM 2285 C CA . THR A 1 351 ? 24.018 11.717 42.838 1.00 88.99 362 THR A CA 1
ATOM 2286 C C . THR A 1 351 ? 24.667 10.386 43.201 1.00 88.58 362 THR A C 1
ATOM 2287 O O . THR A 1 351 ? 24.412 9.372 42.558 1.00 88.57 362 THR A O 1
ATOM 2291 N N . ALA A 1 352 ? 25.476 10.392 44.264 1.00 88.23 363 ALA A N 1
ATOM 2292 C CA . ALA A 1 352 ? 26.229 9.201 44.685 1.00 88.06 363 ALA A CA 1
ATOM 2293 C C . ALA A 1 352 ? 26.030 8.752 46.158 1.00 88.00 363 ALA A C 1
ATOM 2294 O O . ALA A 1 352 ? 26.392 9.468 47.104 1.00 87.98 363 ALA A O 1
ATOM 2296 N N . CYS A 1 353 ? 25.472 7.548 46.323 1.00 87.61 364 CYS A N 1
ATOM 2297 C CA . CYS A 1 353 ? 25.344 6.873 47.620 1.00 87.14 364 CYS A CA 1
ATOM 2298 C C . CYS A 1 353 ? 26.570 7.074 48.494 1.00 86.75 364 CYS A C 1
ATOM 2299 O O . CYS A 1 353 ? 26.460 7.356 49.679 1.00 87.02 364 CYS A O 1
ATOM 2301 N N . GLY A 1 354 ? 27.740 6.926 47.898 1.00 86.32 365 GLY A N 1
ATOM 2302 C CA . GLY A 1 354 ? 28.982 7.084 48.624 1.00 86.01 365 GLY A CA 1
ATOM 2303 C C . GLY A 1 354 ? 29.069 8.383 49.395 1.00 85.64 365 GLY A C 1
ATOM 2304 O O . GLY A 1 354 ? 29.572 8.407 50.514 1.00 85.78 365 GLY A O 1
ATOM 2305 N N . ALA A 1 355 ? 28.563 9.460 48.807 1.00 85.23 366 ALA A N 1
ATOM 2306 C CA . ALA A 1 355 ? 28.698 10.787 49.405 1.00 84.94 366 ALA A CA 1
ATOM 2307 C C . ALA A 1 355 ? 27.807 11.002 50.636 1.00 84.63 366 ALA A C 1
ATOM 2308 O O . ALA A 1 355 ? 28.102 11.861 51.475 1.00 84.71 366 ALA A O 1
ATOM 2310 N N . ALA A 1 356 ? 26.738 10.209 50.734 1.00 83.98 367 ALA A N 1
ATOM 2311 C CA . ALA A 1 356 ? 25.754 10.290 51.818 1.00 83.21 367 ALA A CA 1
ATOM 2312 C C . ALA A 1 356 ? 26.332 10.016 53.198 1.00 82.74 367 ALA A C 1
ATOM 2313 O O . ALA A 1 356 ? 25.695 10.329 54.212 1.00 82.40 367 ALA A O 1
ATOM 2315 N N . ILE A 1 357 ? 27.532 9.434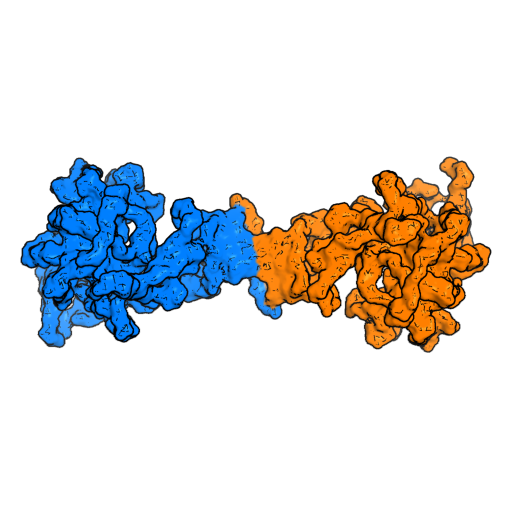 53.220 1.00 82.17 368 ILE A N 1
ATOM 2316 C CA . ILE A 1 357 ? 28.159 8.922 54.442 1.00 81.81 368 ILE A CA 1
ATOM 2317 C C . ILE A 1 357 ? 28.202 9.903 55.619 1.00 81.75 368 ILE A C 1
ATOM 2318 O O . ILE A 1 357 ? 28.192 9.488 56.778 1.00 81.84 368 ILE A O 1
ATOM 2323 N N . ARG A 1 358 ? 28.227 11.197 55.316 1.00 81.69 369 ARG A N 1
ATOM 2324 C CA . ARG A 1 358 ? 28.252 12.245 56.341 1.00 81.72 369 ARG A CA 1
ATOM 2325 C C . ARG A 1 358 ? 26.999 12.224 57.223 1.00 81.93 369 ARG A C 1
ATOM 2326 O O . ARG A 1 358 ? 27.091 12.291 58.455 1.00 81.78 369 ARG A O 1
ATOM 2334 N N . HIS A 1 359 ? 25.840 12.094 56.581 1.00 82.15 370 HIS A N 1
ATOM 2335 C CA . HIS A 1 359 ? 24.552 12.084 57.267 1.00 82.34 370 HIS A CA 1
ATOM 2336 C C . HIS A 1 359 ? 24.355 10.901 58.225 1.00 82.22 370 HIS A C 1
ATOM 2337 O O . HIS A 1 359 ? 23.444 10.913 59.052 1.00 82.41 370 HIS A O 1
ATOM 2344 N N . PHE A 1 360 ? 25.196 9.881 58.118 1.00 82.19 371 PHE A N 1
ATOM 2345 C CA . PHE A 1 360 ? 25.041 8.690 58.958 1.00 82.16 371 PHE A CA 1
ATOM 2346 C C . PHE A 1 360 ? 25.928 8.792 60.192 1.00 82.03 371 PHE A C 1
ATOM 2347 O O . PHE A 1 360 ? 27.029 9.361 60.136 1.00 81.99 371 PHE A O 1
ATOM 2355 N N . ASP A 1 361 ? 25.447 8.245 61.304 1.00 81.71 372 ASP A N 1
ATOM 2356 C CA . ASP A 1 361 ? 26.177 8.354 62.559 1.00 81.67 372 ASP A CA 1
ATOM 2357 C C . ASP A 1 361 ? 27.138 7.206 62.710 1.00 81.09 372 ASP A C 1
ATOM 2358 O O . ASP A 1 361 ? 26.855 6.092 62.271 1.00 81.28 372 ASP A O 1
ATOM 2363 N N . GLY A 1 362 ? 28.276 7.492 63.334 1.00 80.37 373 GLY A N 1
ATOM 2364 C CA . GLY A 1 362 ? 29.304 6.494 63.588 1.00 79.43 373 GLY A CA 1
ATOM 2365 C C . GLY A 1 362 ? 30.098 6.154 62.345 1.00 78.83 373 GLY A C 1
ATOM 2366 O O . GLY A 1 362 ? 31.122 5.466 62.429 1.00 78.88 373 GLY A O 1
ATOM 2367 N N . ALA A 1 363 ? 29.628 6.659 61.201 1.00 78.10 374 ALA A N 1
ATOM 2368 C CA . ALA A 1 363 ? 30.180 6.343 59.878 1.00 77.21 374 ALA A CA 1
ATOM 2369 C C . ALA A 1 363 ? 31.681 6.580 59.786 1.00 76.56 374 ALA A C 1
ATOM 2370 O O . ALA A 1 363 ? 32.206 7.486 60.432 1.00 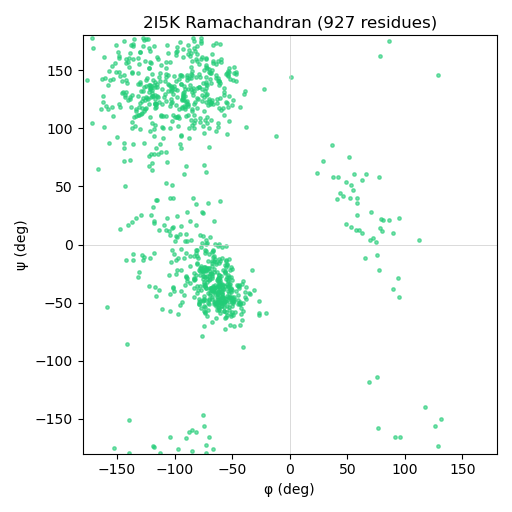76.33 374 ALA A O 1
ATOM 2372 N N . HIS A 1 364 ? 32.360 5.745 59.002 1.00 75.88 375 HIS A N 1
ATOM 2373 C CA . HIS A 1 364 ? 33.805 5.846 58.804 1.00 75.47 375 HIS A CA 1
ATOM 2374 C C . HIS A 1 364 ? 34.276 4.902 57.708 1.00 75.10 375 HIS A C 1
ATOM 2375 O O . HIS A 1 364 ? 33.483 4.145 57.151 1.00 75.53 375 HIS A O 1
ATOM 2382 N N . GLY A 1 365 ? 35.570 4.934 57.411 1.00 74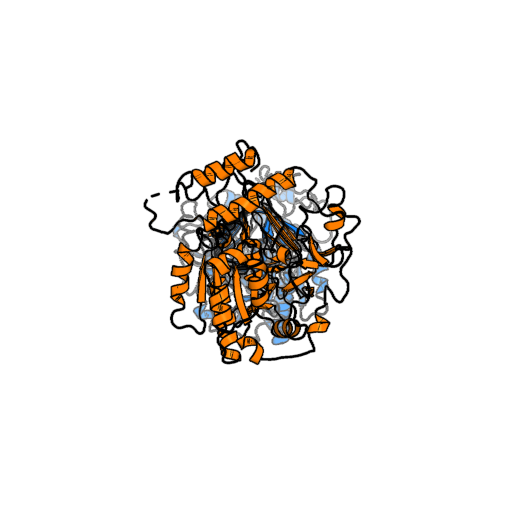.34 376 GLY A N 1
ATOM 2383 C CA . GLY A 1 365 ? 36.106 4.116 56.337 1.00 73.40 376 GLY A CA 1
ATOM 2384 C C . GLY A 1 365 ? 37.075 3.051 56.798 1.00 72.92 376 GLY A C 1
ATOM 2385 O O . GLY A 1 365 ? 37.621 3.121 57.907 1.00 72.64 376 GLY A O 1
ATOM 2386 N N . VAL A 1 366 ? 37.283 2.058 55.934 1.00 72.53 377 VAL A N 1
ATOM 2387 C CA . VAL A 1 366 ? 38.275 1.018 56.187 1.00 72.34 377 VAL A CA 1
ATOM 2388 C C . VAL A 1 366 ? 39.095 0.614 54.938 1.00 72.28 377 VAL A C 1
ATOM 2389 O O . VAL A 1 366 ? 38.546 0.247 53.897 1.00 72.35 377 VAL A O 1
ATOM 2393 N N . VAL A 1 367 ? 40.418 0.707 55.093 1.00 72.11 378 VAL A N 1
ATOM 2394 C CA . VAL A 1 367 ? 41.431 0.441 54.074 1.00 72.01 378 VAL A CA 1
ATOM 2395 C C . VAL A 1 367 ? 41.584 -1.054 53.805 1.00 72.02 378 VAL A C 1
ATOM 2396 O O . VAL A 1 367 ? 42.146 -1.780 54.623 1.00 72.09 378 VAL A O 1
ATOM 2400 N N . VAL A 1 368 ? 41.096 -1.499 52.646 1.00 71.94 379 VAL A N 1
ATOM 2401 C CA . VAL A 1 368 ? 41.179 -2.908 52.210 1.00 71.50 379 VAL A CA 1
ATOM 2402 C C . VAL A 1 368 ? 42.350 -3.164 51.247 1.00 71.22 379 VAL A C 1
ATOM 2403 O O . VAL A 1 368 ? 42.972 -2.209 50.756 1.00 71.50 379 VAL A O 1
ATOM 2407 N N . PRO A 1 369 ? 42.651 -4.450 50.948 1.00 70.78 380 PRO A N 1
ATOM 2408 C CA . PRO A 1 369 ? 43.625 -4.653 49.865 1.00 70.19 380 PRO A CA 1
ATOM 2409 C C . PRO A 1 369 ? 42.891 -4.508 48.544 1.00 69.46 380 PRO A C 1
ATOM 2410 O O . PRO A 1 369 ? 41.655 -4.685 48.512 1.00 69.57 380 PRO A O 1
ATOM 2414 N N . ARG A 1 370 ? 43.624 -4.202 47.472 1.00 68.14 381 ARG A N 1
ATOM 2415 C CA . ARG A 1 370 ? 43.005 -4.077 46.142 1.00 66.78 381 ARG A CA 1
ATOM 2416 C C . ARG A 1 370 ? 42.165 -5.315 45.726 1.00 65.46 381 ARG A C 1
ATOM 2417 O O . ARG A 1 370 ? 41.211 -5.181 44.979 1.00 64.87 381 ARG A O 1
ATOM 2425 N N . SER A 1 371 ? 42.503 -6.498 46.238 1.00 64.11 382 SER A N 1
ATOM 2426 C CA . SER A 1 371 ? 41.649 -7.678 46.100 1.00 63.22 382 SER A CA 1
ATOM 2427 C C . SER A 1 371 ? 40.178 -7.302 45.937 1.00 62.51 382 SER A C 1
ATOM 2428 O O . SER A 1 371 ? 39.576 -7.621 44.930 1.00 62.94 382 SER A O 1
ATOM 2431 N N . ARG A 1 372 ? 39.599 -6.600 46.904 1.00 61.52 383 ARG A N 1
ATOM 2432 C CA . ARG A 1 372 ? 38.170 -6.292 46.842 1.00 60.16 383 ARG A CA 1
ATOM 2433 C C . ARG A 1 372 ? 37.836 -5.145 45.875 1.00 59.77 383 ARG A C 1
ATOM 2434 O O . ARG A 1 372 ? 36.701 -4.678 45.826 1.00 59.61 383 ARG A O 1
ATOM 2442 N N . PHE A 1 373 ? 38.825 -4.694 45.106 1.00 59.29 384 PHE A N 1
ATOM 2443 C CA . PHE A 1 373 ? 38.570 -3.859 43.923 1.00 58.95 384 PHE A CA 1
ATOM 2444 C C . PHE A 1 373 ? 39.095 -4.532 42.634 1.00 58.83 384 PHE A C 1
ATOM 2445 O O . PHE A 1 373 ? 40.316 -4.590 42.362 1.00 59.28 384 PHE A O 1
ATOM 2453 N N . LEU A 1 374 ? 38.163 -5.064 41.854 1.00 57.90 385 LEU A N 1
ATOM 2454 C CA . LEU A 1 374 ? 38.489 -5.643 40.573 1.00 57.02 385 LEU A CA 1
ATOM 2455 C C . LEU A 1 374 ? 37.405 -5.208 39.599 1.00 56.46 385 LEU A C 1
ATOM 2456 O O . LEU A 1 374 ? 36.554 -6.008 39.209 1.00 56.32 385 LEU A O 1
ATOM 2461 N N . PRO A 1 375 ? 37.422 -3.919 39.205 1.00 56.07 386 PRO A N 1
ATOM 2462 C CA . PRO A 1 375 ? 36.389 -3.493 38.270 1.00 56.03 386 PRO A CA 1
ATOM 2463 C C . PRO A 1 375 ? 36.606 -4.156 36.917 1.00 56.39 386 PRO A C 1
ATOM 2464 O O . PRO A 1 375 ? 37.748 -4.416 36.518 1.00 56.95 386 PRO A O 1
ATOM 2468 N N . VAL A 1 376 ? 35.524 -4.437 36.215 1.00 56.13 387 VAL A N 1
ATOM 2469 C CA . VAL A 1 376 ? 35.661 -4.845 34.851 1.00 55.81 387 VAL A CA 1
ATOM 2470 C C . VAL A 1 376 ? 34.955 -3.824 33.987 1.00 55.82 387 VAL A C 1
ATOM 2471 O O . VAL A 1 376 ? 33.744 -3.909 33.778 1.00 55.92 387 VAL A O 1
ATOM 2475 N N . LYS A 1 377 ? 35.729 -2.845 33.514 1.00 55.70 388 LYS A N 1
ATOM 2476 C CA . LYS A 1 377 ? 35.219 -1.750 32.684 1.00 55.87 388 LYS A CA 1
ATOM 2477 C C . LYS A 1 377 ? 35.476 -2.014 31.203 1.00 55.55 388 LYS A C 1
ATOM 2478 O O . LYS A 1 377 ? 34.765 -1.520 30.338 1.00 55.82 388 LYS A O 1
ATOM 2484 N N . THR A 1 378 ? 36.496 -2.811 30.923 1.00 55.20 389 THR A N 1
ATOM 2485 C CA . THR A 1 378 ? 37.089 -2.869 29.608 1.00 54.70 389 THR A CA 1
ATOM 2486 C C . THR A 1 378 ? 37.612 -4.268 29.277 1.00 54.87 389 THR A C 1
ATOM 2487 O O . THR A 1 378 ? 38.092 -4.975 30.176 1.00 55.03 389 THR A O 1
ATOM 2491 N N . CYS A 1 379 ? 37.509 -4.669 28.003 1.00 54.39 390 CYS A N 1
ATOM 2492 C CA . CYS A 1 379 ? 38.006 -5.983 27.571 1.00 54.13 390 CYS A CA 1
ATOM 2493 C C . CYS A 1 379 ? 39.464 -6.263 28.005 1.00 53.87 390 CYS A C 1
ATOM 2494 O O . CYS A 1 379 ? 39.902 -7.419 28.061 1.00 53.12 390 CYS A O 1
ATOM 2497 N N . SER A 1 380 ? 40.203 -5.204 28.334 1.00 53.79 391 SER A N 1
ATOM 2498 C CA . SER A 1 380 ? 41.483 -5.367 29.017 1.00 53.83 391 SER A CA 1
ATOM 2499 C C . SER A 1 380 ? 41.338 -5.994 30.404 1.00 54.53 391 SER A C 1
ATOM 2500 O O . SER A 1 380 ? 42.042 -6.965 30.727 1.00 54.26 391 SER A O 1
ATOM 2503 N N . ASP A 1 381 ? 40.438 -5.420 31.218 1.00 55.31 392 ASP A N 1
ATOM 2504 C CA . ASP A 1 381 ? 39.997 -6.027 32.483 1.00 55.64 392 ASP A CA 1
ATOM 2505 C C . ASP A 1 381 ? 39.533 -7.457 32.267 1.00 55.13 392 ASP A C 1
ATOM 2506 O O . ASP A 1 381 ? 39.905 -8.346 33.024 1.00 54.89 392 ASP A O 1
ATOM 2511 N N . LEU A 1 382 ? 38.731 -7.658 31.216 1.00 54.79 393 LEU A N 1
ATOM 2512 C CA . LEU A 1 382 ? 38.277 -8.984 30.787 1.00 54.02 393 LEU A CA 1
ATOM 2513 C C . LEU A 1 382 ? 39.371 -9.978 30.485 1.00 53.57 393 LEU A C 1
ATOM 2514 O O . LEU A 1 382 ? 39.169 -11.152 30.738 1.00 53.63 393 LEU A O 1
ATOM 2519 N N . LEU A 1 383 ? 40.500 -9.538 29.917 1.00 52.87 394 LEU A N 1
ATOM 2520 C CA . LEU A 1 383 ? 41.588 -10.471 29.641 1.00 52.24 394 LEU A CA 1
ATOM 2521 C C . LEU A 1 383 ? 42.164 -10.910 30.958 1.00 52.66 394 LEU A C 1
ATOM 2522 O O . LEU A 1 383 ? 42.422 -12.085 31.153 1.00 53.16 394 LEU A O 1
ATOM 2527 N N . LEU A 1 384 ? 42.343 -9.949 31.861 1.00 53.07 395 LEU A N 1
ATOM 2528 C CA . LEU A 1 384 ? 42.928 -10.157 33.178 1.00 52.86 395 LEU A CA 1
ATOM 2529 C C . LEU A 1 384 ? 42.161 -11.195 33.982 1.00 52.95 395 LEU A C 1
ATOM 2530 O O . LEU A 1 384 ? 42.732 -12.193 34.404 1.00 53.27 395 LEU A O 1
ATOM 2535 N N . VAL A 1 385 ? 40.867 -10.978 34.182 1.00 53.28 396 VAL A N 1
ATOM 2536 C CA . VAL A 1 385 ? 40.095 -11.839 35.074 1.00 53.57 396 VAL A CA 1
ATOM 2537 C C . VAL A 1 385 ? 39.892 -13.189 34.448 1.00 54.11 396 VAL A C 1
ATOM 2538 O O . VAL A 1 385 ? 39.626 -14.129 35.156 1.00 54.62 396 VAL A O 1
ATOM 2542 N N . LYS A 1 386 ? 40.008 -13.277 33.123 1.00 54.65 397 LYS A N 1
ATOM 2543 C CA . LYS A 1 386 ? 39.852 -14.538 32.398 1.00 55.10 397 LYS A CA 1
ATOM 2544 C C . LYS A 1 386 ? 41.137 -15.362 32.330 1.00 55.48 397 LYS A C 1
ATOM 2545 O O . LYS A 1 386 ? 41.157 -16.403 31.691 1.00 55.75 397 LYS A O 1
ATOM 2551 N N . SER A 1 387 ? 42.203 -14.914 32.977 1.00 56.01 398 SER A N 1
ATOM 2552 C CA . SER A 1 387 ? 43.499 -15.531 32.778 1.00 56.82 398 SER A CA 1
ATOM 2553 C C . SER A 1 387 ? 43.961 -16.387 33.955 1.00 57.62 398 SER A C 1
ATOM 2554 O O . SER A 1 387 ? 43.347 -16.378 35.016 1.00 57.31 398 SER A O 1
ATOM 2557 N N . ASP A 1 388 ? 45.068 -17.108 33.753 1.00 58.93 399 ASP A N 1
ATOM 2558 C CA . ASP A 1 388 ? 45.689 -17.948 34.792 1.00 60.01 399 ASP A CA 1
ATOM 2559 C C . ASP A 1 388 ? 46.111 -17.178 36.045 1.00 60.24 399 ASP A C 1
ATOM 2560 O O . ASP A 1 388 ? 46.599 -17.754 37.016 1.00 60.52 399 ASP A O 1
ATOM 2565 N N . LEU A 1 389 ? 45.903 -15.872 36.027 1.00 60.58 400 LEU A N 1
ATOM 2566 C CA . LEU A 1 389 ? 46.079 -15.065 37.227 1.00 60.71 400 LEU A CA 1
ATOM 2567 C C . LEU A 1 389 ? 45.121 -15.497 38.347 1.00 60.72 400 LEU A C 1
ATOM 2568 O O . LEU A 1 389 ? 45.473 -15.428 39.518 1.00 60.69 400 LEU A O 1
ATOM 2573 N N . PHE A 1 390 ? 43.919 -15.938 37.972 1.00 60.85 401 PHE A N 1
ATOM 2574 C CA . PHE A 1 390 ? 42.878 -16.337 38.926 1.00 60.96 401 PHE A CA 1
ATOM 2575 C C . PHE A 1 390 ? 42.444 -17.779 38.729 1.00 61.07 401 PHE A C 1
ATOM 2576 O O . PHE A 1 390 ? 42.284 -18.244 37.588 1.00 61.36 401 PHE A O 1
ATOM 2584 N N . ARG A 1 391 ? 42.278 -18.485 39.847 1.00 60.83 402 ARG A N 1
ATOM 2585 C CA . ARG A 1 391 ? 41.525 -19.731 39.875 1.00 60.31 402 ARG A CA 1
ATOM 2586 C C . ARG A 1 391 ? 40.123 -19.318 40.292 1.00 59.98 402 ARG A C 1
ATOM 2587 O O . ARG A 1 391 ? 39.948 -18.360 41.048 1.00 60.03 402 ARG A O 1
ATOM 2589 N N . LEU A 1 392 ? 39.113 -19.995 39.775 1.00 59.55 403 LEU A N 1
ATOM 2590 C CA . LEU A 1 392 ? 37.763 -19.706 40.230 1.00 59.28 403 LEU A CA 1
ATOM 2591 C C . LEU A 1 392 ? 37.381 -20.709 41.329 1.00 59.19 403 LEU A C 1
ATOM 2592 O O . LEU A 1 392 ? 37.775 -21.875 41.267 1.00 59.28 403 LEU A O 1
ATOM 2597 N N . GLU A 1 393 ? 36.648 -20.252 42.346 1.00 59.04 404 GLU A N 1
ATOM 2598 C CA . GLU A 1 393 ? 36.193 -21.134 43.439 1.00 58.74 404 GLU A CA 1
ATOM 2599 C C . GLU A 1 393 ? 34.912 -20.629 44.099 1.00 58.43 404 GLU A C 1
ATOM 2600 O O . GLU A 1 393 ? 34.900 -19.605 44.772 1.00 58.25 404 GLU A O 1
ATOM 2602 N N . HIS A 1 394 ? 33.831 -21.359 43.876 1.00 58.50 405 HIS A N 1
ATOM 2603 C CA . HIS A 1 394 ? 32.527 -21.050 44.459 1.00 58.75 405 HIS A CA 1
ATOM 2604 C C . HIS A 1 394 ? 32.095 -19.606 44.203 1.00 58.81 405 HIS A C 1
ATOM 2605 O O . HIS A 1 394 ? 31.531 -18.940 45.072 1.00 58.81 405 HIS A O 1
ATOM 2607 N N . GLY A 1 395 ? 32.368 -19.145 42.985 1.00 59.16 406 GLY A N 1
ATOM 2608 C CA . GLY A 1 395 ? 31.936 -17.837 42.504 1.00 59.47 406 GLY A CA 1
ATOM 2609 C C . GLY A 1 395 ? 32.903 -16.702 42.772 1.00 59.86 406 GLY A C 1
ATOM 2610 O O . GLY A 1 395 ? 32.551 -15.544 42.585 1.00 59.79 406 GLY A O 1
ATOM 2611 N N . SER A 1 396 ? 34.116 -17.019 43.215 1.00 60.44 407 SER A N 1
ATOM 2612 C CA . SER A 1 396 ? 35.086 -15.974 43.551 1.00 61.42 407 SER A CA 1
ATOM 2613 C C . SER A 1 396 ? 36.449 -16.187 42.884 1.00 61.68 407 SER A C 1
ATOM 2614 O O . SER A 1 396 ? 37.013 -17.293 42.924 1.00 61.85 407 SER A O 1
ATOM 2617 N N . LEU A 1 397 ? 36.967 -15.120 42.276 1.00 61.44 408 LEU A N 1
ATOM 2618 C CA . LEU A 1 397 ? 38.297 -15.144 41.696 1.00 61.32 408 LEU A CA 1
ATOM 2619 C C . LEU A 1 397 ? 39.356 -15.146 42.798 1.00 60.90 408 LEU A C 1
ATOM 2620 O O . LEU A 1 397 ? 39.528 -14.158 43.496 1.00 61.21 408 LEU A O 1
ATOM 2625 N N . LYS A 1 398 ? 40.053 -16.253 42.978 1.00 60.47 409 LYS A N 1
ATOM 2626 C CA . LYS A 1 398 ? 41.179 -16.246 43.894 1.00 60.51 409 LYS A CA 1
ATOM 2627 C C . LYS A 1 398 ? 42.429 -15.933 43.088 1.00 60.66 409 LYS A C 1
ATOM 2628 O O . LYS A 1 398 ? 42.711 -16.606 42.091 1.00 61.06 409 LYS A O 1
ATOM 2630 N N . LEU A 1 399 ? 43.171 -14.909 43.493 1.00 60.53 410 LEU A N 1
ATOM 2631 C CA . LEU A 1 399 ? 44.412 -14.581 42.812 1.00 60.63 410 LEU A CA 1
ATOM 2632 C C . LEU A 1 399 ? 45.423 -15.652 43.151 1.00 61.15 410 LEU A C 1
ATOM 2633 O O . LEU A 1 399 ? 45.496 -16.086 44.292 1.00 61.10 410 LEU A O 1
ATOM 2638 N N . ASP A 1 400 ? 46.174 -16.078 42.138 1.00 62.23 411 ASP A N 1
ATOM 2639 C CA . ASP A 1 400 ? 47.250 -17.066 42.249 1.00 63.28 411 ASP A CA 1
ATOM 2640 C C . ASP A 1 400 ? 48.264 -16.718 43.332 1.00 64.04 411 ASP A C 1
ATOM 2641 O O . ASP A 1 400 ? 48.801 -15.617 43.353 1.00 64.20 411 ASP A O 1
ATOM 2646 N N . PRO A 1 401 ? 48.533 -17.667 44.234 1.00 64.99 412 PRO A N 1
ATOM 2647 C CA . PRO A 1 401 ? 49.485 -17.538 45.342 1.00 65.81 412 PRO A CA 1
ATOM 2648 C C . PRO A 1 401 ? 50.887 -17.054 44.951 1.00 66.48 412 PRO A C 1
ATOM 2649 O O . PRO A 1 401 ? 51.469 -16.234 45.674 1.00 67.04 412 PRO A O 1
ATOM 2653 N N . SER A 1 402 ? 51.417 -17.540 43.827 1.00 67.01 413 SER A N 1
ATOM 2654 C CA . SER A 1 402 ? 52.760 -17.154 43.361 1.00 67.19 413 SER A CA 1
ATOM 2655 C C . SER A 1 402 ? 52.849 -15.673 43.033 1.00 67.28 413 SER A C 1
ATOM 2656 O O . SER A 1 402 ? 53.900 -15.064 43.195 1.00 67.21 413 SER A O 1
ATOM 2658 N N . ARG A 1 403 ? 51.733 -15.107 42.591 1.00 67.75 414 ARG A N 1
ATOM 2659 C CA . ARG A 1 403 ? 51.681 -13.724 42.121 1.00 68.73 414 ARG A CA 1
ATOM 2660 C C . ARG A 1 403 ? 52.037 -12.726 43.236 1.00 69.53 414 ARG A C 1
ATOM 2661 O O . ARG A 1 403 ? 51.206 -12.412 44.107 1.00 69.70 414 ARG A O 1
ATOM 2669 N N . PHE A 1 404 ? 53.282 -12.240 43.194 1.00 70.20 415 PHE A N 1
ATOM 2670 C CA . PHE A 1 404 ? 53.843 -11.424 44.282 1.00 70.70 415 PHE A CA 1
ATOM 2671 C C . PHE A 1 404 ? 53.701 -9.924 44.017 1.00 70.97 415 PHE A C 1
ATOM 2672 O O . PHE A 1 404 ? 54.629 -9.291 43.458 1.00 71.70 415 PHE A O 1
ATOM 2674 N N . GLY A 1 405 ? 52.546 -9.359 44.405 1.00 70.32 416 GLY A N 1
ATOM 2675 C CA . GLY A 1 405 ? 52.339 -7.907 44.311 1.00 68.94 416 GLY A CA 1
ATOM 2676 C C . GLY A 1 405 ? 51.225 -7.488 43.380 1.00 67.97 416 GLY A C 1
ATOM 2677 O O . GLY A 1 405 ? 50.177 -8.139 43.331 1.00 68.04 416 GLY A O 1
ATOM 2678 N N . PRO A 1 406 ? 51.452 -6.408 42.610 1.00 67.24 417 PRO A N 1
ATOM 2679 C CA . PRO A 1 406 ? 50.375 -5.787 41.826 1.00 66.45 417 PRO A CA 1
ATOM 2680 C C . PRO A 1 406 ? 50.100 -6.496 40.491 1.00 65.50 417 PRO A C 1
ATOM 2681 O O . PRO A 1 406 ? 51.041 -6.985 39.819 1.00 65.42 417 PRO A O 1
ATOM 2685 N N . ASN A 1 407 ? 48.818 -6.527 40.121 1.00 63.90 418 ASN A N 1
ATOM 2686 C CA . ASN A 1 407 ? 48.373 -7.066 38.841 1.00 62.29 418 ASN A CA 1
ATOM 2687 C C . ASN A 1 407 ? 49.161 -6.563 37.626 1.00 61.27 418 ASN A C 1
ATOM 2688 O O . ASN A 1 407 ? 49.717 -5.454 37.642 1.00 61.08 418 ASN A O 1
ATOM 2693 N N . PRO A 1 408 ? 49.215 -7.373 36.552 1.00 60.25 419 PRO A N 1
ATOM 2694 C CA . PRO A 1 408 ? 49.928 -6.787 35.438 1.00 59.11 419 PRO A CA 1
ATOM 2695 C C . PRO A 1 408 ? 49.068 -5.684 34.807 1.00 58.15 419 PRO A C 1
ATOM 2696 O O . PRO A 1 408 ? 47.825 -5.712 34.908 1.00 58.15 419 PRO A O 1
ATOM 2700 N N . LEU A 1 409 ? 49.743 -4.716 34.191 1.00 56.63 420 LEU A N 1
ATOM 2701 C CA . LEU A 1 409 ? 49.099 -3.598 33.525 1.00 55.56 420 LEU A CA 1
ATOM 2702 C C . LEU A 1 409 ? 48.802 -3.945 32.105 1.00 53.93 420 LEU A C 1
ATOM 2703 O O . LEU A 1 409 ? 49.721 -4.093 31.284 1.00 53.75 420 LEU A O 1
ATOM 2708 N N . ILE A 1 410 ? 47.503 -4.071 31.819 1.00 52.45 421 ILE A N 1
ATOM 2709 C CA . ILE A 1 410 ? 47.045 -4.411 30.470 1.00 50.96 421 ILE A CA 1
ATOM 2710 C C . ILE A 1 410 ? 46.322 -3.248 29.743 1.00 50.17 421 ILE A C 1
ATOM 2711 O O . ILE A 1 410 ? 45.165 -2.821 30.080 1.00 50.46 421 ILE A O 1
ATOM 2716 N N . LYS A 1 411 ? 47.081 -2.690 28.618 1.00 48.98 422 LYS A N 1
ATOM 2717 C CA . LYS A 1 411 ? 46.497 -1.631 27.842 1.00 48.37 422 LYS A CA 1
ATOM 2718 C C . LYS A 1 411 ? 46.301 -2.272 26.440 1.00 47.81 422 LYS A C 1
ATOM 2719 O O . LYS A 1 411 ? 47.119 -2.105 25.544 1.00 48.79 422 LYS A O 1
ATOM 2725 N N . LEU A 1 412 ? 45.177 -3.201 26.182 1.00 46.68 423 LEU A N 1
ATOM 2726 C CA . LEU A 1 412 ? 44.715 -3.623 24.820 1.00 46.04 423 LEU A CA 1
ATOM 2727 C C . LEU A 1 412 ? 44.238 -2.408 24.031 1.00 46.29 423 LEU A C 1
ATOM 2728 O O . LEU A 1 412 ? 43.534 -1.485 24.602 1.00 47.57 423 LEU A O 1
ATOM 2733 N N . GLY A 1 413 ? 44.541 -2.354 22.710 1.00 46.06 424 GLY A N 1
ATOM 2734 C CA . GLY A 1 413 ? 44.186 -1.187 21.910 1.00 46.55 424 GLY A CA 1
ATOM 2735 C C . GLY A 1 413 ? 42.761 -1.241 21.480 1.00 46.80 424 GLY A C 1
ATOM 2736 O O . GLY A 1 413 ? 41.978 -2.073 21.965 1.00 47.17 424 GLY A O 1
ATOM 2737 N N . SER A 1 414 ? 42.468 -0.452 20.460 1.00 46.83 425 SER A N 1
ATOM 2738 C CA . SER A 1 414 ? 41.038 -0.253 20.075 1.00 47.05 425 SER A CA 1
ATOM 2739 C C . SER A 1 414 ? 40.352 -1.387 19.277 1.00 46.76 425 SER A C 1
ATOM 2740 O O . SER A 1 414 ? 39.109 -1.325 19.033 1.00 47.71 425 SER A O 1
ATOM 2743 N N . HIS A 1 415 ? 41.127 -2.335 18.585 1.00 46.71 426 HIS A N 1
ATOM 2744 C CA . HIS A 1 415 ? 40.392 -3.358 17.780 1.00 46.89 426 HIS A CA 1
ATOM 2745 C C . HIS A 1 415 ? 39.802 -4.301 18.795 1.00 46.63 426 HIS A C 1
ATOM 2746 O O . HIS A 1 415 ? 39.076 -5.243 18.431 1.00 47.44 426 HIS A O 1
ATOM 2753 N N . PHE A 1 416 ? 40.162 -4.045 20.079 1.00 45.86 427 PHE A N 1
ATOM 2754 C CA . PHE A 1 416 ? 39.823 -4.928 21.161 1.00 44.53 427 PHE A CA 1
ATOM 2755 C C . PHE A 1 416 ? 38.682 -4.324 21.991 1.00 44.15 427 PHE A C 1
ATOM 2756 O O . PHE A 1 416 ? 38.382 -4.826 23.076 1.00 43.48 427 PHE A O 1
ATOM 2764 N N . LYS A 1 417 ? 38.031 -3.269 21.497 1.00 43.75 428 LYS A N 1
ATOM 2765 C CA . LYS A 1 417 ? 37.051 -2.569 22.368 1.00 44.39 428 LYS A CA 1
ATOM 2766 C C . LYS A 1 417 ? 35.744 -3.324 22.598 1.00 44.70 428 LYS A C 1
ATOM 2767 O O . LYS A 1 417 ? 35.376 -3.623 23.730 1.00 44.50 428 LYS A O 1
ATOM 2769 N N . LYS A 1 418 ? 35.028 -3.624 21.521 1.00 45.44 429 LYS A N 1
ATOM 2770 C CA . LYS A 1 418 ? 33.826 -4.446 21.596 1.00 46.32 429 LYS A CA 1
ATOM 2771 C C . LYS A 1 418 ? 34.193 -5.859 22.077 1.00 46.89 429 LYS A C 1
ATOM 2772 O O . LYS A 1 418 ? 35.338 -6.310 21.912 1.00 47.22 429 LYS A O 1
ATOM 2774 N N . VAL A 1 419 ? 33.243 -6.568 22.679 1.00 47.00 430 VAL A N 1
ATOM 2775 C CA . VAL A 1 419 ? 33.531 -7.948 23.086 1.00 47.15 430 VAL A CA 1
ATOM 2776 C C . VAL A 1 419 ? 33.657 -8.896 21.868 1.00 47.67 430 VAL A C 1
ATOM 2777 O O . VAL A 1 419 ? 34.373 -9.918 21.913 1.00 47.72 430 VAL A O 1
ATOM 2781 N N . SER A 1 420 ? 32.989 -8.539 20.778 1.00 47.74 431 SER A N 1
ATOM 2782 C CA . SER A 1 420 ? 33.062 -9.350 19.596 1.00 48.71 431 SER A CA 1
ATOM 2783 C C . SER A 1 420 ? 34.529 -9.453 19.141 1.00 49.15 431 SER A C 1
ATOM 2784 O O . SER A 1 420 ? 35.073 -10.558 18.958 1.00 49.03 431 SER A O 1
ATOM 2787 N N . GLY A 1 421 ? 35.152 -8.277 18.989 1.00 49.62 432 GLY A N 1
ATOM 2788 C CA . GLY A 1 421 ? 36.532 -8.128 18.528 1.00 49.42 432 GLY A CA 1
ATOM 2789 C C . GLY A 1 421 ? 37.420 -8.840 19.505 1.00 49.80 432 GLY A C 1
ATOM 2790 O O . GLY A 1 421 ? 38.256 -9.649 19.116 1.00 49.73 432 GLY A O 1
ATOM 2791 N N . PHE A 1 422 ? 37.207 -8.591 20.793 1.00 50.15 433 PHE A N 1
ATOM 2792 C CA . PHE A 1 422 ? 38.028 -9.271 21.785 1.00 50.31 433 PHE A CA 1
ATOM 2793 C C . PHE A 1 422 ? 38.067 -10.783 21.524 1.00 50.61 433 PHE A C 1
ATOM 2794 O O . PHE A 1 422 ? 39.136 -11.384 21.451 1.00 50.26 433 PHE A O 1
ATOM 2802 N N . ASN A 1 423 ? 36.901 -11.382 21.337 1.00 51.35 434 ASN A N 1
ATOM 2803 C CA . ASN A 1 423 ? 36.844 -12.821 21.130 1.00 52.20 434 ASN A CA 1
ATOM 2804 C C . ASN A 1 423 ? 37.436 -13.303 19.826 1.00 52.36 434 ASN A C 1
ATOM 2805 O O . ASN A 1 423 ? 38.106 -14.358 19.794 1.00 52.54 434 ASN A O 1
ATOM 2810 N N . ALA A 1 424 ? 37.209 -12.502 18.775 1.00 52.10 435 ALA A N 1
ATOM 2811 C CA . ALA A 1 424 ? 37.933 -12.608 17.507 1.00 51.14 435 ALA A CA 1
ATOM 2812 C C . ALA A 1 424 ? 39.418 -12.844 17.738 1.00 50.73 435 ALA A C 1
ATOM 2813 O O . ALA A 1 424 ? 39.931 -13.880 17.352 1.00 50.88 435 ALA A O 1
ATOM 2815 N N . ARG A 1 425 ? 40.081 -11.916 18.424 1.00 50.38 436 ARG A N 1
ATOM 2816 C CA . ARG A 1 425 ? 41.535 -11.950 18.555 1.00 50.10 436 ARG A CA 1
ATOM 2817 C C . ARG A 1 425 ? 42.120 -12.718 19.748 1.00 50.48 436 ARG A C 1
ATOM 2818 O O . ARG A 1 425 ? 43.245 -13.200 19.664 1.00 51.13 436 ARG A O 1
ATOM 2826 N N . ILE A 1 426 ? 41.405 -12.826 20.862 1.00 50.35 437 ILE A N 1
ATOM 2827 C CA . ILE A 1 426 ? 41.892 -13.695 21.933 1.00 50.16 437 ILE A CA 1
ATOM 2828 C C . ILE A 1 426 ? 40.874 -14.801 22.321 1.00 50.49 437 ILE A C 1
ATOM 2829 O O . ILE A 1 426 ? 40.325 -14.798 23.443 1.00 50.84 437 ILE A O 1
ATOM 2834 N N . PRO A 1 427 ? 40.619 -15.763 21.401 1.00 49.96 438 PRO A N 1
ATOM 2835 C CA . PRO A 1 427 ? 39.812 -16.926 21.780 1.00 49.22 438 PRO A CA 1
ATOM 2836 C C . PRO A 1 427 ? 40.543 -17.923 22.716 1.00 49.03 438 PRO A C 1
ATOM 2837 O O . PRO A 1 427 ? 39.975 -18.967 23.054 1.00 48.93 438 PRO A O 1
ATOM 2841 N N . HIS A 1 428 ? 41.788 -17.629 23.098 1.00 48.46 439 HIS A N 1
ATOM 2842 C CA . HIS A 1 428 ? 42.569 -18.523 23.943 1.00 48.22 439 HIS A CA 1
ATOM 2843 C C . HIS A 1 428 ? 43.409 -17.691 24.886 1.00 48.28 439 HIS A C 1
ATOM 2844 O O . HIS A 1 428 ? 44.589 -17.440 24.620 1.00 49.54 439 HIS A O 1
ATOM 2851 N N . ILE A 1 429 ? 42.823 -17.254 25.988 1.00 47.79 440 ILE A N 1
ATOM 2852 C CA . ILE A 1 429 ? 43.523 -16.375 26.929 1.00 46.94 440 ILE A CA 1
ATOM 2853 C C . ILE A 1 429 ? 44.963 -16.859 27.157 1.00 46.64 440 ILE A C 1
ATOM 2854 O O . ILE A 1 429 ? 45.168 -17.982 27.603 1.00 46.67 440 ILE A O 1
ATOM 2859 N N . PRO A 1 430 ? 45.964 -16.033 26.805 1.00 46.26 441 PRO A N 1
ATOM 2860 C CA . PRO A 1 430 ? 47.377 -16.358 26.990 1.00 45.77 441 PRO A CA 1
ATOM 2861 C C . PRO A 1 430 ? 47.768 -16.504 28.437 1.00 45.14 441 PRO A C 1
ATOM 2862 O O . PRO A 1 430 ? 47.238 -15.817 29.270 1.00 44.96 441 PRO A O 1
ATOM 2866 N N . LYS A 1 431 ? 48.699 -17.395 28.728 1.00 45.31 442 LYS A N 1
ATOM 2867 C CA . LYS A 1 431 ? 49.239 -17.507 30.076 1.00 46.02 442 LYS A CA 1
ATOM 2868 C C . LYS A 1 431 ? 50.049 -16.228 30.389 1.00 46.60 442 LYS A C 1
ATOM 2869 O O . LYS A 1 431 ? 50.968 -15.853 29.626 1.00 46.79 442 LYS A O 1
ATOM 2871 N N . ILE A 1 432 ? 49.685 -15.546 31.482 1.00 46.84 443 ILE A N 1
ATOM 2872 C CA . ILE A 1 432 ? 50.253 -14.225 31.818 1.00 46.97 443 ILE A CA 1
ATOM 2873 C C . ILE A 1 432 ? 50.611 -14.051 33.299 1.00 47.43 443 ILE A C 1
ATOM 2874 O O . ILE A 1 432 ? 50.775 -12.930 33.791 1.00 47.41 443 ILE A O 1
ATOM 2879 N N . VAL A 1 433 ? 50.750 -15.170 34.000 1.00 47.95 444 VAL A N 1
ATOM 2880 C CA . VAL A 1 433 ? 51.010 -15.160 35.430 1.00 48.08 444 VAL A CA 1
ATOM 2881 C C . VAL A 1 433 ? 52.330 -14.444 35.775 1.00 48.71 444 VAL A C 1
ATOM 2882 O O . VAL A 1 433 ? 52.569 -14.107 36.940 1.00 49.24 444 VAL A O 1
ATOM 2886 N N . GLU A 1 434 ? 53.166 -14.199 34.767 1.00 49.05 445 GLU A N 1
ATOM 2887 C CA . GLU A 1 434 ? 54.459 -13.550 34.974 1.00 49.81 445 GLU A CA 1
ATOM 2888 C C . GLU A 1 434 ? 54.608 -12.244 34.184 1.00 49.71 445 GLU A C 1
ATOM 2889 O O . GLU A 1 434 ? 55.718 -11.823 33.853 1.00 49.91 445 GLU A O 1
ATOM 2895 N N . LEU A 1 435 ? 53.489 -11.608 33.875 1.00 49.39 446 LEU A N 1
ATOM 2896 C CA . LEU A 1 435 ? 53.494 -10.408 33.069 1.00 49.27 446 LEU A CA 1
ATOM 2897 C C . LEU A 1 435 ? 53.639 -9.167 33.983 1.00 50.06 446 LEU A C 1
ATOM 2898 O O . LEU A 1 435 ? 53.109 -9.171 35.102 1.00 50.68 446 LEU A O 1
ATOM 2903 N N . ASP A 1 436 ? 54.358 -8.119 33.562 1.00 49.99 447 ASP A N 1
ATOM 2904 C CA . ASP A 1 436 ? 54.127 -6.826 34.229 1.00 50.10 447 ASP A CA 1
ATOM 2905 C C . ASP A 1 436 ? 53.288 -5.898 33.354 1.00 49.82 447 ASP A C 1
ATOM 2906 O O . ASP A 1 436 ? 52.239 -5.434 33.776 1.00 50.09 447 ASP A O 1
ATOM 2911 N N . HIS A 1 437 ? 53.758 -5.632 32.141 1.00 49.61 448 HIS A N 1
ATOM 2912 C CA . HIS A 1 437 ? 53.116 -4.693 31.219 1.00 49.29 448 HIS A CA 1
ATOM 2913 C C . HIS A 1 437 ? 52.902 -5.405 29.879 1.00 48.85 448 HIS A C 1
ATOM 2914 O O . HIS A 1 437 ? 53.848 -6.000 29.305 1.00 48.36 448 HIS A O 1
ATOM 2921 N N . LEU A 1 438 ? 51.644 -5.377 29.416 1.00 47.77 449 LEU A N 1
ATOM 2922 C CA . LEU A 1 438 ? 51.296 -5.746 28.044 1.00 46.57 449 LEU A CA 1
ATOM 2923 C C . LEU A 1 438 ? 50.563 -4.602 27.356 1.00 46.32 449 LEU A C 1
ATOM 2924 O O . LEU A 1 438 ? 49.546 -4.105 27.853 1.00 46.39 449 LEU A O 1
ATOM 2929 N N . THR A 1 439 ? 51.079 -4.184 26.199 1.00 45.87 450 THR A N 1
ATOM 2930 C CA . THR A 1 439 ? 50.396 -3.186 25.357 1.00 45.02 450 THR A CA 1
ATOM 2931 C C . THR A 1 439 ? 50.212 -3.735 23.935 1.00 44.41 450 THR A C 1
ATOM 2932 O O . THR A 1 439 ? 51.160 -4.170 23.250 1.00 44.78 450 THR A O 1
ATOM 2936 N N . ILE A 1 440 ? 48.968 -3.744 23.494 1.00 43.13 451 ILE A N 1
ATOM 2937 C CA . ILE A 1 440 ? 48.716 -4.243 22.144 1.00 41.88 451 ILE A CA 1
ATOM 2938 C C . ILE A 1 440 ? 47.927 -3.219 21.316 1.00 41.55 451 ILE A C 1
ATOM 2939 O O . ILE A 1 440 ? 46.795 -2.907 21.608 1.00 41.22 451 ILE A O 1
ATOM 2944 N N . THR A 1 441 ? 48.556 -2.700 20.271 1.00 41.13 452 THR A N 1
ATOM 2945 C CA . THR A 1 441 ? 47.977 -1.675 19.423 1.00 41.01 452 THR A CA 1
ATOM 2946 C C . THR A 1 441 ? 47.802 -2.207 18.018 1.00 41.52 452 THR A C 1
ATOM 2947 O O . THR A 1 441 ? 48.677 -2.896 17.485 1.00 41.82 452 THR A O 1
ATOM 2951 N N . GLY A 1 442 ? 46.684 -1.863 17.387 1.00 41.59 453 GLY A N 1
ATOM 2952 C CA . GLY A 1 442 ? 46.487 -2.266 16.017 1.00 41.87 453 GLY A CA 1
ATOM 2953 C C . GLY A 1 442 ? 45.767 -3.585 15.870 1.00 42.23 453 GLY A C 1
ATOM 2954 O O . GLY A 1 442 ? 45.151 -4.093 16.787 1.00 42.90 453 GLY A O 1
ATOM 2955 N N . ASN A 1 443 ? 45.819 -4.140 14.683 1.00 42.84 454 ASN A N 1
ATOM 2956 C CA . ASN A 1 443 ? 45.010 -5.303 14.366 1.00 42.92 454 ASN A CA 1
ATOM 2957 C C . ASN A 1 443 ? 45.778 -6.606 14.573 1.00 42.79 454 ASN A C 1
ATOM 2958 O O . ASN A 1 443 ? 46.493 -7.060 13.672 1.00 43.23 454 ASN A O 1
ATOM 2963 N N . VAL A 1 444 ? 45.632 -7.198 15.755 1.00 42.41 455 VAL A N 1
ATOM 2964 C CA . VAL A 1 444 ? 46.494 -8.300 16.188 1.00 42.19 455 VAL A CA 1
ATOM 2965 C C . VAL A 1 444 ? 45.718 -9.519 16.651 1.00 42.28 455 VAL A C 1
ATOM 2966 O O . VAL A 1 444 ? 44.788 -9.428 17.434 1.00 42.16 455 VAL A O 1
ATOM 2970 N N . PHE A 1 445 ? 46.126 -10.669 16.153 1.00 42.41 456 PHE A N 1
ATOM 2971 C CA . PHE A 1 445 ? 45.472 -11.900 16.484 1.00 42.57 456 PHE A CA 1
ATOM 2972 C C . PHE A 1 445 ? 46.422 -12.814 17.259 1.00 43.22 456 PHE A C 1
ATOM 2973 O O . PHE A 1 445 ? 47.623 -12.926 16.941 1.00 43.90 456 PHE A O 1
ATOM 2981 N N . LEU A 1 446 ? 45.886 -13.464 18.284 1.00 43.00 457 LEU A N 1
ATOM 2982 C CA . LEU A 1 446 ? 46.704 -14.198 19.232 1.00 43.04 457 LEU A CA 1
ATOM 2983 C C . LEU A 1 446 ? 46.401 -15.682 19.178 1.00 43.77 457 LEU A C 1
ATOM 2984 O O . LEU A 1 446 ? 45.258 -16.085 19.315 1.00 44.17 457 LEU A O 1
ATOM 2989 N N . GLY A 1 447 ? 47.427 -16.504 19.019 1.00 44.86 458 GLY A N 1
ATOM 2990 C CA . GLY A 1 447 ? 47.222 -17.950 18.870 1.00 45.96 458 GLY A CA 1
ATOM 2991 C C . GLY A 1 447 ? 46.810 -18.723 20.115 1.00 46.91 458 GLY A C 1
ATOM 2992 O O . GLY A 1 447 ? 46.502 -18.159 21.170 1.00 46.98 458 GLY A O 1
ATOM 2993 N N . LYS A 1 448 ? 46.781 -20.039 19.983 1.00 48.06 459 LYS A N 1
ATOM 2994 C CA . LYS A 1 448 ? 46.557 -20.907 21.126 1.00 48.88 459 LYS A CA 1
ATOM 2995 C C . LYS A 1 448 ? 47.881 -20.947 21.850 1.00 49.54 459 LYS A C 1
ATOM 2996 O O . LYS A 1 448 ? 48.951 -20.891 21.224 1.00 49.40 459 LYS A O 1
ATOM 2998 N N . ASP A 1 449 ? 47.791 -21.005 23.176 1.00 50.60 460 ASP A N 1
ATOM 2999 C CA . ASP A 1 449 ? 48.940 -21.142 24.069 1.00 51.15 460 ASP A CA 1
ATOM 3000 C C . ASP A 1 449 ? 50.056 -20.122 23.885 1.00 50.87 460 ASP A C 1
ATOM 3001 O O . ASP A 1 449 ? 51.225 -20.491 23.769 1.00 50.94 460 ASP A O 1
ATOM 3006 N N . VAL A 1 450 ? 49.700 -18.840 23.875 1.00 50.46 461 VAL A N 1
ATOM 3007 C CA . VAL A 1 450 ? 50.731 -17.817 23.990 1.00 49.96 461 VAL A CA 1
ATOM 3008 C C . VAL A 1 450 ? 51.034 -17.574 25.467 1.00 49.66 461 VAL A C 1
ATOM 3009 O O . VAL A 1 450 ? 50.178 -17.723 26.333 1.00 49.70 461 VAL A O 1
ATOM 3013 N N . THR A 1 451 ? 52.287 -17.263 25.744 1.00 49.50 462 THR A N 1
ATOM 3014 C CA . THR A 1 451 ? 52.724 -16.882 27.072 1.00 48.90 462 THR A CA 1
ATOM 3015 C C . THR A 1 451 ? 53.345 -15.483 26.960 1.00 48.92 462 THR A C 1
ATOM 3016 O O . THR A 1 451 ? 54.173 -15.216 26.063 1.00 48.41 462 THR A O 1
ATOM 3020 N N . LEU A 1 452 ? 52.915 -14.590 27.851 1.00 48.78 463 LEU A N 1
ATOM 3021 C CA . LEU A 1 452 ? 53.385 -13.218 27.840 1.00 48.64 463 LEU A CA 1
ATOM 3022 C C . LEU A 1 452 ? 54.120 -12.943 29.141 1.00 48.77 463 LEU A C 1
ATOM 3023 O O . LEU A 1 452 ? 53.488 -12.789 30.169 1.00 49.64 463 LEU A O 1
ATOM 3028 N N . ARG A 1 453 ? 55.449 -12.918 29.110 1.00 48.48 464 ARG A N 1
ATOM 3029 C CA . ARG A 1 453 ? 56.244 -12.605 30.303 1.00 48.40 464 ARG A CA 1
ATOM 3030 C C . ARG A 1 453 ? 56.740 -11.147 30.303 1.00 47.76 464 ARG A C 1
ATOM 3031 O O . ARG A 1 453 ? 57.228 -10.646 29.278 1.00 47.25 464 ARG A O 1
ATOM 3039 N N . GLY A 1 454 ? 56.630 -10.486 31.457 1.00 47.45 465 GLY A N 1
ATOM 3040 C CA . GLY A 1 454 ? 57.357 -9.237 31.714 1.00 46.93 465 GLY A CA 1
ATOM 3041 C C . GLY A 1 454 ? 56.722 -8.075 30.998 1.00 47.02 465 GLY A C 1
ATOM 3042 O O . GLY A 1 454 ? 55.574 -7.718 31.317 1.00 47.30 465 GLY A O 1
ATOM 3043 N N . THR A 1 455 ? 57.447 -7.496 30.026 1.00 46.51 466 THR A N 1
ATOM 3044 C CA . THR A 1 455 ? 56.863 -6.489 29.115 1.00 46.28 466 THR A CA 1
ATOM 3045 C C . THR A 1 455 ? 56.766 -6.930 27.650 1.00 45.84 466 THR A C 1
ATOM 3046 O O . THR A 1 455 ? 57.763 -7.258 27.021 1.00 45.85 466 THR A O 1
ATOM 3050 N N . VAL A 1 456 ? 55.551 -6.896 27.114 1.00 45.17 467 VAL A N 1
ATOM 3051 C CA . VAL A 1 456 ? 55.309 -7.225 25.736 1.00 44.76 467 VAL A CA 1
ATOM 3052 C C . VAL A 1 456 ? 54.718 -5.986 25.125 1.00 44.84 467 VAL A C 1
ATOM 3053 O O . VAL A 1 456 ? 53.798 -5.406 25.696 1.00 45.66 467 VAL A O 1
ATOM 3057 N N . ILE A 1 457 ? 55.244 -5.554 23.985 1.00 44.70 468 ILE A N 1
ATOM 3058 C CA . ILE A 1 457 ? 54.616 -4.485 23.241 1.00 44.92 468 ILE A CA 1
ATOM 3059 C C . ILE A 1 457 ? 54.472 -4.949 21.805 1.00 45.20 468 ILE A C 1
ATOM 3060 O O . ILE A 1 457 ? 55.478 -5.147 21.096 1.00 45.51 468 ILE A O 1
ATOM 3065 N N . ILE A 1 458 ? 53.220 -5.145 21.390 1.00 45.07 469 ILE A N 1
ATOM 3066 C CA . ILE A 1 458 ? 52.903 -5.543 20.031 1.00 44.28 469 ILE A CA 1
ATOM 3067 C C . ILE A 1 458 ? 52.201 -4.329 19.411 1.00 45.16 469 ILE A C 1
ATOM 3068 O O . ILE A 1 458 ? 51.121 -3.948 19.861 1.00 45.84 469 ILE A O 1
ATOM 3073 N N . VAL A 1 459 ? 52.833 -3.654 18.455 1.00 45.80 470 VAL A N 1
ATOM 3074 C CA . VAL A 1 459 ? 52.163 -2.541 17.769 1.00 46.41 470 VAL A CA 1
ATOM 3075 C C . VAL A 1 459 ? 52.269 -2.690 16.278 1.00 47.09 470 VAL A C 1
ATOM 3076 O O . VAL A 1 459 ? 53.374 -2.716 15.715 1.00 47.33 470 VAL A O 1
ATOM 3080 N N . CYS A 1 460 ? 51.079 -2.737 15.678 1.00 47.55 471 CYS A N 1
ATOM 3081 C CA . CYS A 1 460 ? 50.846 -3.059 14.293 1.00 47.79 471 CYS A CA 1
ATOM 3082 C C . CYS A 1 460 ? 50.233 -1.863 13.604 1.00 48.53 471 CYS A C 1
ATOM 3083 O O . CYS A 1 460 ? 49.168 -1.393 13.989 1.00 48.26 471 CYS A O 1
ATOM 3086 N N . SER A 1 461 ? 50.914 -1.369 12.579 1.00 50.03 472 SER A N 1
ATOM 3087 C CA . SER A 1 461 ? 50.514 -0.148 11.877 1.00 51.36 472 SER A CA 1
ATOM 3088 C C . SER A 1 461 ? 49.219 -0.184 11.079 1.00 52.18 472 SER A C 1
ATOM 3089 O O . SER A 1 461 ? 48.598 -1.255 10.883 1.00 52.66 472 SER A O 1
ATOM 3092 N N . ASP A 1 462 ? 48.820 0.998 10.603 1.00 52.52 473 ASP A N 1
ATOM 3093 C CA . ASP A 1 462 ? 47.533 1.138 9.949 1.00 52.66 473 ASP A CA 1
ATOM 3094 C C . ASP A 1 462 ? 47.542 0.229 8.728 1.00 52.84 473 ASP A C 1
ATOM 3095 O O . ASP A 1 462 ? 48.556 0.110 8.031 1.00 53.03 473 ASP A O 1
ATOM 3097 N N . GLY A 1 463 ? 46.430 -0.466 8.534 1.00 52.88 474 GLY A N 1
ATOM 3098 C CA . GLY A 1 463 ? 46.235 -1.291 7.366 1.00 53.15 474 GLY A CA 1
ATOM 3099 C C . GLY A 1 463 ? 47.005 -2.592 7.364 1.00 53.31 474 GLY A C 1
ATOM 3100 O O . GLY A 1 463 ? 46.923 -3.354 6.396 1.00 54.07 474 GLY A O 1
ATOM 3101 N N . HIS A 1 464 ? 47.743 -2.870 8.432 1.00 52.85 475 HIS A N 1
ATOM 3102 C CA . HIS A 1 464 ? 48.412 -4.164 8.553 1.00 52.36 475 HIS A CA 1
ATOM 3103 C C . HIS A 1 464 ? 47.638 -5.191 9.400 1.00 51.79 475 HIS A C 1
ATOM 3104 O O . HIS A 1 464 ? 46.513 -4.921 9.836 1.00 52.64 475 HIS A O 1
ATOM 3111 N N . LYS A 1 465 ? 48.227 -6.365 9.619 1.00 50.47 476 LYS A N 1
ATOM 3112 C CA . LYS A 1 465 ? 47.642 -7.389 10.492 1.00 48.83 476 LYS A CA 1
ATOM 3113 C C . LYS A 1 465 ? 48.757 -8.249 11.045 1.00 48.02 476 LYS A C 1
ATOM 3114 O O . LYS A 1 465 ? 49.761 -8.538 10.351 1.00 48.20 476 LYS A O 1
ATOM 3120 N N . ILE A 1 466 ? 48.627 -8.651 12.298 1.00 46.51 477 ILE A N 1
ATOM 3121 C CA . ILE A 1 466 ? 49.618 -9.583 12.803 1.00 45.36 477 ILE A CA 1
ATOM 3122 C C . ILE A 1 466 ? 49.083 -10.719 13.620 1.00 44.93 477 ILE A C 1
ATOM 3123 O O . ILE A 1 466 ? 48.306 -10.549 14.552 1.00 44.40 477 ILE A O 1
ATOM 3128 N N . ASP A 1 467 ? 49.528 -11.889 13.194 1.00 44.65 478 ASP A N 1
ATOM 3129 C CA . ASP A 1 467 ? 49.106 -13.160 13.702 1.00 44.30 478 ASP A CA 1
ATOM 3130 C C . ASP A 1 467 ? 50.179 -13.767 14.613 1.00 43.56 478 ASP A C 1
ATOM 3131 O O . ASP A 1 467 ? 51.142 -14.314 14.132 1.00 43.48 478 ASP A O 1
ATOM 3136 N N . ILE A 1 468 ? 50.027 -13.672 15.927 1.00 43.16 479 ILE A N 1
ATOM 3137 C CA . ILE A 1 468 ? 51.017 -14.279 16.832 1.00 43.22 479 ILE A CA 1
ATOM 3138 C C . ILE A 1 468 ? 50.886 -15.829 16.878 1.00 42.43 479 ILE A C 1
ATOM 3139 O O . ILE A 1 468 ? 49.851 -16.371 17.277 1.00 42.83 479 ILE A O 1
ATOM 3144 N N . PRO A 1 469 ? 51.903 -16.550 16.407 1.00 41.66 480 PRO A N 1
ATOM 3145 C CA . PRO A 1 469 ? 51.814 -18.013 16.249 1.00 41.38 480 PRO A CA 1
ATOM 3146 C C . PRO A 1 469 ? 51.741 -18.868 17.532 1.00 41.09 480 PRO A C 1
ATOM 3147 O O . PRO A 1 469 ? 52.456 -18.593 18.510 1.00 41.19 480 PRO A O 1
ATOM 3151 N N . ASN A 1 470 ? 50.888 -19.902 17.500 1.00 40.51 481 ASN A N 1
ATOM 3152 C CA . ASN A 1 470 ? 50.618 -20.785 18.632 1.00 39.42 481 ASN A CA 1
ATOM 3153 C C . ASN A 1 470 ? 51.842 -21.124 19.453 1.00 40.01 481 ASN A C 1
ATOM 3154 O O . ASN A 1 470 ? 52.903 -21.484 18.899 1.00 39.25 481 ASN A O 1
ATOM 3159 N N . GLY A 1 471 ? 51.687 -20.986 20.770 1.00 41.00 482 GLY A N 1
ATOM 3160 C CA . GLY A 1 471 ? 52.677 -21.440 21.737 1.00 41.63 482 GLY A CA 1
ATOM 3161 C C . GLY A 1 471 ? 53.923 -20.590 21.722 1.00 42.61 482 GLY A C 1
ATOM 3162 O O . GLY A 1 471 ? 55.033 -21.124 22.043 1.00 43.16 482 GLY A O 1
ATOM 3163 N N . SER A 1 472 ? 53.768 -19.304 21.347 1.00 42.70 483 SER A N 1
ATOM 3164 C CA . SER A 1 472 ? 54.920 -18.404 21.361 1.00 42.93 483 SER A CA 1
ATOM 3165 C C . SER A 1 472 ? 55.058 -17.790 22.735 1.00 42.68 483 SER A C 1
ATOM 3166 O O . SER A 1 472 ? 54.066 -17.509 23.394 1.00 42.66 483 SER A O 1
ATOM 3169 N N . ILE A 1 473 ? 56.306 -17.623 23.153 1.00 42.91 484 ILE A N 1
ATOM 3170 C CA . ILE A 1 473 ? 56.634 -17.122 24.461 1.00 43.25 484 ILE A CA 1
ATOM 3171 C C . ILE A 1 473 ? 57.202 -15.755 24.250 1.00 43.32 484 ILE A C 1
ATOM 3172 O O . ILE A 1 473 ? 58.353 -15.622 23.883 1.00 44.18 484 ILE A O 1
ATOM 3177 N N . LEU A 1 474 ? 56.400 -14.728 24.456 1.00 43.40 485 LEU A N 1
ATOM 3178 C CA . LEU A 1 474 ? 56.911 -13.390 24.288 1.00 43.41 485 LEU A CA 1
ATOM 3179 C C . LEU A 1 474 ? 57.268 -12.849 25.649 1.00 43.67 485 LEU A C 1
ATOM 3180 O O . LEU A 1 474 ? 56.425 -12.748 26.538 1.00 43.58 485 LEU A O 1
ATOM 3185 N N . GLU A 1 475 ? 58.538 -12.517 25.813 1.00 44.17 486 GLU A N 1
ATOM 3186 C CA . GLU A 1 475 ? 59.008 -11.980 27.080 1.00 44.62 486 GLU A CA 1
ATOM 3187 C C . GLU A 1 475 ? 59.965 -10.830 26.871 1.00 44.23 486 GLU A C 1
ATOM 3188 O O . GLU A 1 475 ? 61.027 -10.989 26.259 1.00 44.42 486 GLU A O 1
ATOM 3194 N N . ASN A 1 476 ? 59.565 -9.664 27.374 1.00 43.90 487 ASN A N 1
ATOM 3195 C CA . ASN A 1 476 ? 60.348 -8.455 27.254 1.00 43.21 487 ASN A CA 1
ATOM 3196 C C . ASN A 1 476 ? 60.726 -8.044 25.837 1.00 42.91 487 ASN A C 1
ATOM 3197 O O . ASN A 1 476 ? 61.912 -7.952 25.544 1.00 43.19 487 ASN A O 1
ATOM 3202 N N . VAL A 1 477 ? 59.724 -7.788 24.966 1.00 42.32 488 VAL A N 1
ATOM 3203 C CA . VAL A 1 477 ? 60.012 -7.534 23.560 1.00 41.86 488 VAL A CA 1
ATOM 3204 C C . VAL A 1 477 ? 59.124 -6.475 23.012 1.00 42.05 488 VAL A C 1
ATOM 3205 O O . VAL A 1 477 ? 58.083 -6.245 23.608 1.00 42.46 488 VAL A O 1
ATOM 3209 N N . VAL A 1 478 ? 59.529 -5.848 21.892 1.00 42.22 489 VAL A N 1
ATOM 3210 C CA . VAL A 1 478 ? 58.645 -5.040 21.090 1.00 42.87 489 VAL A CA 1
ATOM 3211 C C . VAL A 1 478 ? 58.468 -5.819 19.807 1.00 43.81 489 VAL A C 1
ATOM 3212 O O . VAL A 1 478 ? 59.479 -6.112 19.146 1.00 44.13 489 VAL A O 1
ATOM 3216 N N . VAL A 1 479 ? 57.228 -6.192 19.458 1.00 44.88 490 VAL A N 1
ATOM 3217 C CA . VAL A 1 479 ? 56.969 -6.796 18.176 1.00 45.99 490 VAL A CA 1
ATOM 3218 C C . VAL A 1 479 ? 56.169 -5.870 17.260 1.00 46.63 490 VAL A C 1
ATOM 3219 O O . VAL A 1 479 ? 55.215 -5.258 17.703 1.00 47.60 490 VAL A O 1
ATOM 3223 N N . THR A 1 480 ? 56.592 -5.760 16.047 1.00 47.22 491 THR A N 1
ATOM 3224 C CA . THR A 1 480 ? 55.937 -4.921 15.025 1.00 47.82 491 THR A CA 1
ATOM 3225 C C . THR A 1 480 ? 56.118 -5.547 13.657 1.00 47.90 491 THR A C 1
ATOM 3226 O O . THR A 1 480 ? 56.977 -6.427 13.473 1.00 48.63 491 THR A O 1
ATOM 3230 N N . GLY A 1 481 ? 55.305 -5.152 12.677 1.00 47.34 492 GLY A N 1
ATOM 3231 C CA . GLY A 1 481 ? 55.335 -5.819 11.335 1.00 47.37 492 GLY A CA 1
ATOM 3232 C C . GLY A 1 481 ? 53.986 -6.229 10.753 1.00 47.46 492 GLY A C 1
ATOM 3233 O O . GLY A 1 481 ? 52.997 -5.561 11.089 1.00 47.74 492 GLY A O 1
ATOM 3234 N N . ASN A 1 482 ? 53.960 -7.298 9.942 1.00 47.35 493 ASN A N 1
ATOM 3235 C CA . ASN A 1 482 ? 52.804 -7.659 9.151 1.00 47.16 493 ASN A CA 1
ATOM 3236 C C . ASN A 1 482 ? 52.955 -9.121 8.865 1.00 47.10 493 ASN A C 1
ATOM 3237 O O . ASN A 1 482 ? 53.561 -9.427 7.819 1.00 47.33 493 ASN A O 1
ATOM 3242 N N . LEU A 1 483 ? 52.445 -10.035 9.818 1.00 46.26 494 LEU A N 1
ATOM 3243 C CA . LEU A 1 483 ? 52.609 -11.483 9.615 1.00 45.88 494 LEU A CA 1
ATOM 3244 C C . LEU A 1 483 ? 51.235 -12.112 9.446 1.00 45.72 494 LEU A C 1
ATOM 3245 O O . LEU A 1 483 ? 50.387 -11.988 10.360 1.00 46.76 494 LEU A O 1
ATOM 3250 N N . GLN A 1 484 ? 50.994 -12.771 8.304 1.00 44.40 495 GLN A N 1
ATOM 3251 C CA . GLN A 1 484 ? 49.752 -13.520 8.106 1.00 42.98 495 GLN A CA 1
ATOM 3252 C C . GLN A 1 484 ? 50.082 -14.972 8.238 1.00 42.30 495 GLN A C 1
ATOM 3253 O O . GLN A 1 484 ? 51.109 -15.410 7.766 1.00 42.27 495 GLN A O 1
ATOM 3255 N N . ILE A 1 485 ? 49.229 -15.703 8.939 1.00 42.24 496 ILE A N 1
ATOM 3256 C CA . ILE A 1 485 ? 49.411 -17.139 9.183 1.00 41.95 496 ILE A CA 1
ATOM 3257 C C . ILE A 1 485 ? 48.168 -17.811 8.635 1.00 42.77 496 ILE A C 1
ATOM 3258 O O . ILE A 1 485 ? 47.050 -17.481 9.056 1.00 43.76 496 ILE A O 1
ATOM 3263 N N . LEU A 1 486 ? 48.347 -18.720 7.687 1.00 42.82 497 LEU A N 1
ATOM 3264 C CA . LEU A 1 486 ? 47.230 -19.259 6.961 1.00 43.57 497 LEU A CA 1
ATOM 3265 C C . LEU A 1 486 ? 47.201 -20.751 7.048 1.00 45.06 497 LEU A C 1
ATOM 3266 O O . LEU A 1 486 ? 48.189 -21.410 6.702 1.00 44.91 497 LEU A O 1
ATOM 3271 N N . GLU A 1 487 ? 46.052 -21.287 7.460 1.00 46.76 498 GLU A N 1
ATOM 3272 C CA . GLU A 1 487 ? 45.821 -22.734 7.458 1.00 49.08 498 GLU A CA 1
ATOM 3273 C C . GLU A 1 487 ? 46.126 -23.342 6.067 1.00 47.95 498 GLU A C 1
ATOM 3274 O O . GLU A 1 487 ? 45.373 -23.135 5.130 1.00 47.97 498 GLU A O 1
ATOM 3280 N N . HIS A 1 488 ? 47.245 -24.056 5.936 1.00 47.73 499 HIS A N 1
ATOM 3281 C CA . HIS A 1 488 ? 47.695 -24.598 4.635 1.00 47.15 499 HIS A CA 1
ATOM 3282 C C . HIS A 1 488 ? 46.764 -25.679 4.132 1.00 48.16 499 HIS A C 1
ATOM 3283 O O . HIS A 1 488 ? 46.300 -26.531 4.903 1.00 48.79 499 HIS A O 1
ATOM 3291 N N . ASN B 1 9 ? 101.519 -37.842 -33.709 1.00 152.46 20 ASN B N 1
ATOM 3292 C CA . ASN B 1 9 ? 100.265 -37.220 -32.828 1.00 152.51 20 ASN B CA 1
ATOM 3293 C C . ASN B 1 9 ? 99.357 -36.470 -33.812 1.00 152.54 20 ASN B C 1
ATOM 3294 O O . ASN B 1 9 ? 99.721 -36.259 -34.978 1.00 152.54 20 ASN B O 1
ATOM 3296 N N . SER B 1 10 ? 98.178 -36.069 -33.331 1.00 152.57 21 SER B N 1
ATOM 3297 C CA . SER B 1 10 ? 97.250 -35.243 -34.114 1.00 152.58 21 SER B CA 1
ATOM 3298 C C . SER B 1 10 ? 97.703 -33.775 -34.145 1.00 152.59 21 SER B C 1
ATOM 3299 O O . SER B 1 10 ? 98.664 -33.405 -33.468 1.00 152.58 21 SER B O 1
ATOM 3301 N N . VAL B 1 11 ? 97.012 -32.949 -34.933 1.00 152.58 22 VAL B N 1
ATOM 3302 C CA . VAL B 1 11 ? 97.352 -31.527 -35.079 1.00 152.55 22 VAL B CA 1
ATOM 3303 C C . VAL B 1 11 ? 97.149 -30.730 -33.783 1.00 152.54 22 VAL B C 1
ATOM 3304 O O . VAL B 1 11 ? 98.044 -29.999 -33.351 1.00 152.50 22 VAL B O 1
ATOM 3306 N N . ALA B 1 12 ? 95.976 -30.880 -33.170 1.00 152.58 23 ALA B N 1
ATOM 3307 C CA . ALA B 1 12 ? 95.685 -30.256 -31.878 1.00 152.60 23 ALA B CA 1
ATOM 3308 C C . ALA B 1 12 ? 96.341 -31.016 -30.715 1.00 152.62 23 ALA B C 1
ATOM 3309 O O . ALA B 1 12 ? 96.509 -30.467 -29.622 1.00 152.54 23 ALA B O 1
ATOM 3311 N N . ALA B 1 13 ? 96.714 -32.271 -30.966 1.00 152.68 24 ALA B N 1
ATOM 3312 C CA . ALA B 1 13 ? 97.360 -33.127 -29.967 1.00 152.73 24 ALA B CA 1
ATOM 3313 C C . ALA B 1 13 ? 98.870 -32.889 -29.862 1.00 152.78 24 ALA B C 1
ATOM 3314 O O . ALA B 1 13 ? 99.435 -32.939 -28.767 1.00 152.71 24 ALA B O 1
ATOM 3316 N N . SER B 1 14 ? 99.514 -32.639 -31.002 1.00 152.89 25 SER B N 1
ATOM 3317 C CA . SER B 1 14 ? 100.936 -32.294 -31.034 1.00 153.00 25 SER B CA 1
ATOM 3318 C C . SER B 1 14 ? 101.162 -30.872 -30.529 1.00 153.09 25 SER B C 1
ATOM 3319 O O . SER B 1 14 ? 102.279 -30.508 -30.158 1.00 153.15 25 SER B O 1
ATOM 3321 N N . GLN B 1 15 ? 100.098 -30.072 -30.529 1.00 153.17 26 GLN B N 1
ATOM 3322 C CA . GLN B 1 15 ? 100.126 -28.748 -29.923 1.00 153.28 26 GLN B CA 1
ATOM 3323 C C . GLN B 1 15 ? 100.065 -28.857 -28.398 1.00 153.37 26 GLN B C 1
ATOM 3324 O O . GLN B 1 15 ? 100.603 -28.003 -27.693 1.00 153.38 26 GLN B O 1
ATOM 3326 N N . MET B 1 16 ? 99.413 -29.912 -27.903 1.00 153.51 27 MET B N 1
ATOM 3327 C CA . MET B 1 16 ? 99.311 -30.178 -26.460 1.00 153.63 27 MET B CA 1
ATOM 3328 C C . MET B 1 16 ? 100.503 -30.980 -25.930 1.00 153.67 27 MET B C 1
ATOM 3329 O O . MET B 1 16 ? 100.909 -30.806 -24.778 1.00 153.78 27 MET B O 1
ATOM 3331 N N . ARG B 1 17 ? 101.051 -31.862 -26.765 1.00 153.62 28 ARG B N 1
ATOM 3332 C CA . ARG B 1 17 ? 102.305 -32.550 -26.445 1.00 153.48 28 ARG B CA 1
ATOM 3333 C C . ARG B 1 17 ? 103.467 -31.559 -26.528 1.00 153.38 28 ARG B C 1
ATOM 3334 O O . ARG B 1 17 ? 104.538 -31.791 -25.963 1.00 153.31 28 ARG B O 1
ATOM 3336 N N . ASN B 1 18 ? 103.235 -30.457 -27.243 1.00 153.26 29 ASN B N 1
ATOM 3337 C CA . ASN B 1 18 ? 104.170 -29.339 -27.297 1.00 153.17 29 ASN B CA 1
ATOM 3338 C C . ASN B 1 18 ? 104.144 -28.554 -25.994 1.00 153.07 29 ASN B C 1
ATOM 3339 O O . ASN B 1 18 ? 105.135 -27.921 -25.622 1.00 153.05 29 ASN B O 1
ATOM 3341 N N . ALA B 1 19 ? 102.999 -28.591 -25.314 1.00 152.95 30 ALA B N 1
ATOM 3342 C CA . ALA B 1 19 ? 102.875 -28.055 -23.961 1.00 152.84 30 ALA B CA 1
ATOM 3343 C C . ALA B 1 19 ? 103.469 -29.046 -22.958 1.00 152.78 30 ALA B C 1
ATOM 3344 O O . ALA B 1 19 ? 103.914 -28.658 -21.873 1.00 152.71 30 ALA B O 1
ATOM 3346 N N . LEU B 1 20 ? 103.473 -30.325 -23.337 1.00 152.71 31 LEU B N 1
ATOM 3347 C CA . LEU B 1 20 ? 104.203 -31.361 -22.607 1.00 152.63 31 LEU B CA 1
ATOM 3348 C C . LEU B 1 20 ? 105.711 -31.207 -22.841 1.00 152.61 31 LEU B C 1
ATOM 3349 O O . LEU B 1 20 ? 106.526 -31.718 -22.070 1.00 152.63 31 LEU B O 1
ATOM 3351 N N . ASN B 1 21 ? 106.072 -30.510 -23.916 1.00 152.49 32 ASN B N 1
ATOM 3352 C CA . ASN B 1 21 ? 107.438 -30.039 -24.097 1.00 152.46 32 ASN B CA 1
ATOM 3353 C C . ASN B 1 21 ? 107.663 -28.725 -23.336 1.00 152.45 32 ASN B C 1
ATOM 3354 O O . ASN B 1 21 ? 108.776 -28.448 -22.886 1.00 152.51 32 ASN B O 1
ATOM 3356 N N . LYS B 1 22 ? 106.600 -27.933 -23.182 1.00 152.39 33 LYS B N 1
ATOM 3357 C CA . LYS B 1 22 ? 106.667 -26.646 -22.474 1.00 152.34 33 LYS B CA 1
ATOM 3358 C C . LYS B 1 22 ? 106.766 -26.800 -20.958 1.00 152.28 33 LYS B C 1
ATOM 3359 O O . LYS B 1 22 ? 107.436 -26.007 -20.294 1.00 152.29 33 LYS B O 1
ATOM 3361 N N . LEU B 1 23 ? 106.090 -27.815 -20.421 1.00 152.20 34 LEU B N 1
ATOM 3362 C CA . LEU B 1 23 ? 106.110 -28.094 -18.989 1.00 152.15 34 LEU B CA 1
ATOM 3363 C C . LEU B 1 23 ? 107.418 -28.762 -18.575 1.00 152.17 34 LEU B C 1
ATOM 3364 O O . LEU B 1 23 ? 108.493 -28.156 -18.653 1.00 152.18 34 LEU B O 1
ATOM 3366 N N . ASP B 1 31 ? 114.936 -25.602 -10.863 1.00 111.00 42 ASP B N 1
ATOM 3367 C CA . ASP B 1 31 ? 114.206 -25.254 -9.647 1.00 111.05 42 ASP B CA 1
ATOM 3368 C C . ASP B 1 31 ? 113.184 -26.328 -9.246 1.00 111.10 42 ASP B C 1
ATOM 3369 O O . ASP B 1 31 ? 112.273 -26.069 -8.453 1.00 111.16 42 ASP B O 1
ATOM 3371 N N . ALA B 1 32 ? 113.344 -27.527 -9.803 1.00 111.16 43 ALA B N 1
ATOM 3372 C CA . ALA B 1 32 ? 112.558 -28.699 -9.406 1.00 111.22 43 ALA B CA 1
ATOM 3373 C C . ALA B 1 32 ? 113.433 -29.958 -9.470 1.00 111.29 43 ALA B C 1
ATOM 3374 O O . ALA B 1 32 ? 113.475 -30.652 -10.494 1.00 111.37 43 ALA B O 1
ATOM 3376 N N . ALA B 1 33 ? 114.133 -30.234 -8.368 1.00 111.27 44 ALA B N 1
ATOM 3377 C CA . ALA B 1 33 ? 115.119 -31.318 -8.299 1.00 111.13 44 ALA B CA 1
ATOM 3378 C C . ALA B 1 33 ? 114.492 -32.716 -8.213 1.00 111.11 44 ALA B C 1
ATOM 3379 O O . ALA B 1 33 ? 114.028 -33.140 -7.147 1.00 111.03 44 ALA B O 1
ATOM 3381 N N . ARG B 1 34 ? 114.486 -33.408 -9.356 1.00 111.08 45 ARG B N 1
ATOM 3382 C CA . ARG B 1 34 ? 114.005 -34.795 -9.500 1.00 111.10 45 ARG B CA 1
ATOM 3383 C C . ARG B 1 34 ? 112.518 -35.007 -9.192 1.00 111.18 45 ARG B C 1
ATOM 3384 O O . ARG B 1 34 ? 112.053 -36.149 -9.117 1.00 111.26 45 ARG B O 1
ATOM 3386 N N . ALA B 1 35 ? 111.783 -33.907 -9.024 1.00 111.18 46 ALA B N 1
ATOM 3387 C CA . ALA B 1 35 ? 110.336 -33.948 -8.814 1.00 111.01 46 ALA B CA 1
ATOM 3388 C C . ALA B 1 35 ? 109.600 -33.584 -10.111 1.00 110.99 46 ALA B C 1
ATOM 3389 O O . ALA B 1 35 ? 108.720 -32.717 -10.123 1.00 110.96 46 ALA B O 1
ATOM 3391 N N . LYS B 1 36 ? 109.977 -34.260 -11.199 1.00 110.95 47 LYS B N 1
ATOM 3392 C CA . LYS B 1 36 ? 109.405 -34.020 -12.526 1.00 110.91 47 LYS B CA 1
ATOM 3393 C C . LYS B 1 36 ? 107.990 -34.597 -12.649 1.00 111.00 47 LYS B C 1
ATOM 3394 O O . LYS B 1 36 ? 107.817 -35.789 -12.942 1.00 111.09 47 LYS B O 1
ATOM 3396 N N . PHE B 1 37 ? 106.993 -33.733 -12.423 1.00 110.94 48 PHE B N 1
ATOM 3397 C CA . PHE B 1 37 ? 105.561 -34.066 -12.501 1.00 110.72 48 PHE B CA 1
ATOM 3398 C C . PHE B 1 37 ? 105.117 -34.558 -13.890 1.00 110.70 48 PHE B C 1
ATOM 3399 O O . PHE B 1 37 ? 104.019 -34.242 -14.359 1.00 110.47 48 PHE B O 1
ATOM 3401 N N . GLU B 1 38 ? 105.990 -35.335 -14.531 1.00 110.83 49 GLU B N 1
ATOM 3402 C CA . GLU B 1 38 ? 105.745 -35.914 -15.847 1.00 110.92 49 GLU B CA 1
ATOM 3403 C C . GLU B 1 38 ? 104.667 -36.974 -15.741 1.00 110.97 49 GLU B C 1
ATOM 3404 O O . GLU B 1 38 ? 103.812 -37.086 -16.620 1.00 110.90 49 GLU B O 1
ATOM 3406 N N . ASN B 1 39 ? 104.721 -37.746 -14.657 1.00 111.09 50 ASN B N 1
ATOM 3407 C CA . ASN B 1 39 ? 103.648 -38.662 -14.299 1.00 111.23 50 ASN B CA 1
ATOM 3408 C C . ASN B 1 39 ? 102.287 -37.955 -14.353 1.00 111.32 50 ASN B C 1
ATOM 3409 O O . ASN B 1 39 ? 101.347 -38.462 -14.978 1.00 111.53 50 ASN B O 1
ATOM 3411 N N . GLU B 1 40 ? 102.200 -36.777 -13.727 1.00 111.16 51 GLU B N 1
ATOM 3412 C CA . GLU B 1 40 ? 100.984 -35.954 -13.768 1.00 110.97 51 GLU B CA 1
ATOM 3413 C C . GLU B 1 40 ? 100.616 -35.544 -15.195 1.00 110.81 51 GLU B C 1
ATOM 3414 O O . GLU B 1 40 ? 99.477 -35.728 -15.632 1.00 110.62 51 GLU B O 1
ATOM 3420 N N . LEU B 1 41 ? 101.597 -35.000 -15.914 1.00 110.79 52 LEU B N 1
ATOM 3421 C CA . LEU B 1 41 ? 101.391 -34.488 -17.269 1.00 110.67 52 LEU B CA 1
ATOM 3422 C C . LEU B 1 41 ? 100.954 -35.571 -18.268 1.00 110.61 52 LEU B C 1
ATOM 3423 O O . LEU B 1 41 ? 100.046 -35.344 -19.076 1.00 110.54 52 LEU B O 1
ATOM 3425 N N . ASP B 1 42 ? 101.593 -36.741 -18.194 1.00 110.51 53 ASP B N 1
ATOM 3426 C CA . ASP B 1 42 ? 101.302 -37.864 -19.095 1.00 110.38 53 ASP B CA 1
ATOM 3427 C C . ASP B 1 42 ? 99.875 -38.379 -18.970 1.00 110.50 53 ASP B C 1
ATOM 3428 O O . ASP B 1 42 ? 99.178 -38.550 -19.974 1.00 110.50 53 ASP B O 1
ATOM 3433 N N . SER B 1 43 ? 99.451 -38.628 -17.734 1.00 110.55 54 SER B N 1
ATOM 3434 C CA . SER B 1 43 ? 98.106 -39.118 -17.467 1.00 110.62 54 SER B CA 1
ATOM 3435 C C . SER B 1 43 ? 97.070 -38.144 -18.039 1.00 110.61 54 SER B C 1
ATOM 3436 O O . SER B 1 43 ? 96.045 -38.560 -18.586 1.00 110.49 54 SER B O 1
ATOM 3439 N N . PHE B 1 44 ? 97.373 -36.850 -17.928 1.00 110.67 55 PHE B N 1
ATOM 3440 C CA . PHE B 1 44 ? 96.560 -35.786 -18.504 1.00 110.70 55 PHE B CA 1
ATOM 3441 C C . PHE B 1 44 ? 96.489 -35.870 -20.030 1.00 110.77 55 PHE B C 1
ATOM 3442 O O . PHE B 1 44 ? 95.444 -35.576 -20.618 1.00 110.66 55 PHE B O 1
ATOM 3450 N N . PHE B 1 45 ? 97.597 -36.280 -20.654 1.00 110.89 56 PHE B N 1
ATOM 3451 C CA . PHE B 1 45 ? 97.696 -36.388 -22.116 1.00 110.97 56 PHE B CA 1
ATOM 3452 C C . PHE B 1 45 ? 96.740 -37.427 -22.692 1.00 111.09 56 PHE B C 1
ATOM 3453 O O . PHE B 1 45 ? 95.960 -37.122 -23.594 1.00 111.04 56 PHE B O 1
ATOM 3455 N N . THR B 1 46 ? 96.799 -38.644 -22.156 1.00 111.35 57 THR B N 1
ATOM 3456 C CA . THR B 1 46 ? 95.899 -39.733 -22.556 1.00 111.64 57 THR B CA 1
ATOM 3457 C C . THR B 1 46 ? 94.422 -39.315 -22.520 1.00 111.81 57 THR B C 1
ATOM 3458 O O . THR B 1 46 ? 93.681 -39.569 -23.472 1.00 111.82 57 THR B O 1
ATOM 3462 N N . LEU B 1 47 ? 94.007 -38.674 -21.425 1.00 111.99 58 LEU B N 1
ATOM 3463 C CA . LEU B 1 47 ? 92.636 -38.175 -21.287 1.00 112.19 58 LEU B CA 1
ATOM 3464 C C . LEU B 1 47 ? 92.313 -37.131 -22.359 1.00 112.33 58 LEU B C 1
ATOM 3465 O O . LEU B 1 47 ? 91.364 -37.307 -23.130 1.00 112.34 58 LEU B O 1
ATOM 3467 N N . PHE B 1 48 ? 93.127 -36.074 -22.417 1.00 112.44 59 PHE B N 1
ATOM 3468 C CA . PHE B 1 48 ? 92.900 -34.934 -23.311 1.00 112.48 59 PHE B CA 1
ATOM 3469 C C . PHE B 1 48 ? 92.850 -35.321 -24.783 1.00 112.58 59 PHE B C 1
ATOM 3470 O O . PHE B 1 48 ? 92.000 -34.830 -25.524 1.00 112.53 59 PHE B O 1
ATOM 3472 N N . ARG B 1 49 ? 93.759 -36.198 -25.200 1.00 112.87 60 ARG B N 1
ATOM 3473 C CA . ARG B 1 49 ? 93.775 -36.694 -26.579 1.00 113.23 60 ARG B CA 1
ATOM 3474 C C . ARG B 1 49 ? 92.473 -37.422 -26.916 1.00 113.40 60 ARG B C 1
ATOM 3475 O O . ARG B 1 49 ? 91.846 -37.138 -27.943 1.00 113.37 60 ARG B O 1
ATOM 3477 N N . ARG B 1 50 ? 92.070 -38.340 -26.033 1.00 113.55 61 ARG B N 1
ATOM 3478 C CA . ARG B 1 50 ? 90.846 -39.121 -26.208 1.00 113.64 61 ARG B CA 1
ATOM 3479 C C . ARG B 1 50 ? 89.599 -38.245 -26.109 1.00 113.55 61 ARG B C 1
ATOM 3480 O O . ARG B 1 50 ? 88.626 -38.460 -26.833 1.00 113.44 61 ARG B O 1
ATOM 3488 N N . TYR B 1 51 ? 89.640 -37.258 -25.218 1.00 113.58 62 TYR B N 1
ATOM 3489 C CA . TYR B 1 51 ? 88.567 -36.278 -25.103 1.00 113.60 62 TYR B CA 1
ATOM 3490 C C . TYR B 1 51 ? 88.258 -35.671 -26.465 1.00 113.71 62 TYR B C 1
ATOM 3491 O O . TYR B 1 51 ? 87.096 -35.539 -26.850 1.00 113.66 62 TYR B O 1
ATOM 3500 N N . LEU B 1 52 ? 89.315 -35.311 -27.185 1.00 113.95 63 LEU B N 1
ATOM 3501 C CA . LEU B 1 52 ? 89.178 -34.756 -28.520 1.00 114.26 63 LEU B CA 1
ATOM 3502 C C . LEU B 1 52 ? 88.800 -35.820 -29.561 1.00 114.44 63 LEU B C 1
ATOM 3503 O O . LEU B 1 52 ? 88.058 -35.528 -30.498 1.00 114.53 63 LEU B O 1
ATOM 3508 N N . VAL B 1 53 ? 89.306 -37.044 -29.400 1.00 114.57 64 VAL B N 1
ATOM 3509 C CA . VAL B 1 53 ? 88.948 -38.147 -30.301 1.00 114.61 64 VAL B CA 1
ATOM 3510 C C . VAL B 1 53 ? 87.443 -38.419 -30.204 1.00 114.77 64 VAL B C 1
ATOM 3511 O O . VAL B 1 53 ? 86.749 -38.495 -31.221 1.00 114.60 64 VAL B O 1
ATOM 3515 N N . GLU B 1 54 ? 86.951 -38.532 -28.971 1.00 115.05 65 GLU B N 1
ATOM 3516 C CA . GLU B 1 54 ? 85.531 -38.761 -28.695 1.00 115.40 65 GLU B CA 1
ATOM 3517 C C . GLU B 1 54 ? 84.686 -37.545 -29.088 1.00 115.40 65 GLU B C 1
ATOM 3518 O O . GLU B 1 54 ? 83.468 -37.648 -29.249 1.00 115.37 65 GLU B O 1
ATOM 3524 N N . LYS B 1 55 ? 85.355 -36.401 -29.236 1.00 115.51 66 LYS B N 1
ATOM 3525 C CA . LYS B 1 55 ? 84.760 -35.160 -29.744 1.00 115.57 66 LYS B CA 1
ATOM 3526 C C . LYS B 1 55 ? 84.246 -35.333 -31.187 1.00 115.45 66 LYS B C 1
ATOM 3527 O O . LYS B 1 55 ? 83.318 -34.638 -31.611 1.00 115.53 66 LYS B O 1
ATOM 3533 N N . SER B 1 56 ? 84.846 -36.272 -31.920 1.00 115.23 67 SER B N 1
ATOM 3534 C CA . SER B 1 56 ? 84.452 -36.590 -33.297 1.00 114.97 67 SER B CA 1
ATOM 3535 C C . SER B 1 56 ? 83.095 -37.305 -33.363 1.00 114.75 67 SER B C 1
ATOM 3536 O O . SER B 1 56 ? 82.163 -36.843 -34.037 1.00 114.72 67 SER B O 1
ATOM 3539 N N . SER B 1 57 ? 82.994 -38.424 -32.649 1.00 114.42 68 SER B N 1
ATOM 3540 C CA . SER B 1 57 ? 81.801 -39.269 -32.663 1.00 114.04 68 SER B CA 1
ATOM 3541 C C . SER B 1 57 ? 80.762 -38.860 -31.619 1.00 113.65 68 SER B C 1
ATOM 3542 O O . SER B 1 57 ? 81.063 -38.116 -30.676 1.00 113.65 68 SER B O 1
ATOM 3545 N N . ARG B 1 58 ? 79.536 -39.353 -31.796 1.00 113.03 69 ARG B N 1
ATOM 3546 C CA . ARG B 1 58 ? 78.565 -39.357 -30.712 1.00 112.33 69 ARG B CA 1
ATOM 3547 C C . ARG B 1 58 ? 79.179 -40.201 -29.601 1.00 111.84 69 ARG B C 1
ATOM 3548 O O . ARG B 1 58 ? 79.606 -41.334 -29.840 1.00 111.75 69 ARG B O 1
ATOM 3556 N N . THR B 1 59 ? 79.267 -39.628 -28.405 1.00 111.22 70 THR B N 1
ATOM 3557 C CA . THR B 1 59 ? 79.858 -40.324 -27.262 1.00 110.48 70 THR B CA 1
ATOM 3558 C C . THR B 1 59 ? 78.810 -40.488 -26.162 1.00 109.81 70 THR B C 1
ATOM 3559 O O . THR B 1 59 ? 78.785 -39.763 -25.164 1.00 109.63 70 THR B O 1
ATOM 3563 N N . THR B 1 60 ? 77.946 -41.472 -26.397 1.00 109.11 71 THR B N 1
ATOM 3564 C CA . THR B 1 60 ? 76.727 -41.711 -25.641 1.00 108.47 71 THR B CA 1
ATOM 3565 C C . THR B 1 60 ? 76.290 -43.153 -25.937 1.00 107.80 71 THR B C 1
ATOM 3566 O O . THR B 1 60 ? 76.078 -43.507 -27.103 1.00 107.87 71 THR B O 1
ATOM 3570 N N . LEU B 1 61 ? 76.157 -43.976 -24.896 1.00 106.77 72 LEU B N 1
ATOM 3571 C CA . LEU B 1 61 ? 75.764 -45.384 -25.057 1.00 105.71 72 LEU B CA 1
ATOM 3572 C C . LEU B 1 61 ? 74.492 -45.535 -25.896 1.00 104.98 72 LEU B C 1
ATOM 3573 O O . LEU B 1 61 ? 73.575 -44.713 -25.804 1.00 104.82 72 LEU B O 1
ATOM 3575 N N . GLU B 1 62 ? 74.449 -46.577 -26.723 1.00 104.05 73 GLU B N 1
ATOM 3576 C CA . GLU B 1 62 ? 73.276 -46.848 -27.558 1.00 103.17 73 GLU B CA 1
ATOM 3577 C C . GLU B 1 62 ? 72.100 -47.261 -26.682 1.00 102.50 73 GLU B C 1
ATOM 3578 O O . GLU B 1 62 ? 72.190 -48.229 -25.927 1.00 102.45 73 GLU B O 1
ATOM 3580 N N . TRP B 1 63 ? 71.001 -46.520 -26.781 1.00 101.67 74 TRP B N 1
ATOM 3581 C CA . TRP B 1 63 ? 69.823 -46.779 -25.948 1.00 100.99 74 TRP B CA 1
ATOM 3582 C C . TRP B 1 63 ? 69.193 -48.142 -26.238 1.00 100.65 74 TRP B C 1
ATOM 3583 O O . TRP B 1 63 ? 68.708 -48.813 -25.326 1.00 100.60 74 TRP B O 1
ATOM 3594 N N . ASP B 1 64 ? 69.206 -48.541 -27.505 1.00 100.20 75 ASP B N 1
ATOM 3595 C CA . ASP B 1 64 ? 68.707 -49.849 -27.915 1.00 99.91 75 ASP B CA 1
ATOM 3596 C C . ASP B 1 64 ? 69.273 -51.016 -27.103 1.00 99.84 75 ASP B C 1
ATOM 3597 O O . ASP B 1 64 ? 68.549 -51.970 -26.780 1.00 99.92 75 ASP B O 1
ATOM 3602 N N . LYS B 1 65 ? 70.564 -50.935 -26.783 1.00 99.55 76 LYS B N 1
ATOM 3603 C CA . LYS B 1 65 ? 71.272 -52.040 -26.159 1.00 99.23 76 LYS B CA 1
ATOM 3604 C C . LYS B 1 65 ? 71.405 -51.901 -24.634 1.00 99.21 76 LYS B C 1
ATOM 3605 O O . LYS B 1 65 ? 72.090 -52.704 -23.994 1.00 99.28 76 LYS B O 1
ATOM 3607 N N . ILE B 1 66 ? 70.753 -50.897 -24.045 1.00 99.09 77 ILE B N 1
ATOM 3608 C CA . ILE B 1 66 ? 70.709 -50.804 -22.580 1.00 98.94 77 ILE B CA 1
ATOM 3609 C C . ILE B 1 66 ? 69.586 -51.689 -22.033 1.00 98.74 77 ILE B C 1
ATOM 3610 O O . ILE B 1 66 ? 68.418 -51.527 -22.399 1.00 98.64 77 ILE B O 1
ATOM 3615 N N . LYS B 1 67 ? 69.960 -52.645 -21.186 1.00 98.55 78 LYS B N 1
ATOM 3616 C CA . LYS B 1 67 ? 69.001 -53.551 -20.564 1.00 98.38 78 LYS B CA 1
ATOM 3617 C C . LYS B 1 67 ? 69.082 -53.449 -19.045 1.00 98.36 78 LYS B C 1
ATOM 3618 O O . LYS B 1 67 ? 70.097 -53.010 -18.489 1.00 98.18 78 LYS B O 1
ATOM 3620 N N . SER B 1 68 ? 67.996 -53.835 -18.382 1.00 98.46 79 SER B N 1
ATOM 3621 C CA . SER B 1 68 ? 67.897 -53.713 -16.929 1.00 98.51 79 SER B CA 1
ATOM 3622 C C . SER B 1 68 ? 68.540 -54.899 -16.228 1.00 98.43 79 SER B C 1
ATOM 3623 O O . SER B 1 68 ? 68.339 -56.043 -16.635 1.00 98.63 79 SER B O 1
ATOM 3626 N N . PRO B 1 69 ? 69.338 -54.624 -15.188 1.00 98.29 80 PRO B N 1
ATOM 3627 C CA . PRO B 1 69 ? 70.055 -55.622 -14.386 1.00 98.18 80 PRO B CA 1
ATOM 3628 C C . PRO B 1 69 ? 69.206 -56.791 -13.880 1.00 97.96 80 PRO B C 1
ATOM 3629 O O . PRO B 1 69 ? 68.045 -56.609 -13.510 1.00 97.92 80 PRO B O 1
ATOM 3633 N N . ASN B 1 70 ? 69.804 -57.981 -13.881 1.00 97.82 81 ASN B N 1
ATOM 3634 C CA . ASN B 1 70 ? 69.160 -59.194 -13.378 1.00 97.78 81 ASN B CA 1
ATOM 3635 C C . ASN B 1 70 ? 69.768 -59.637 -12.049 1.00 97.42 81 ASN B C 1
ATOM 3636 O O . ASN B 1 70 ? 70.969 -59.450 -11.846 1.00 97.27 81 ASN B O 1
ATOM 3641 N N . PRO B 1 71 ? 68.938 -60.233 -11.152 1.00 97.02 82 PRO B N 1
ATOM 3642 C CA . PRO B 1 71 ? 69.197 -60.534 -9.731 1.00 96.59 82 PRO B CA 1
ATOM 3643 C C . PRO B 1 71 ? 70.641 -60.881 -9.363 1.00 96.25 82 PRO B C 1
ATOM 3644 O O . PRO B 1 71 ? 71.031 -60.750 -8.201 1.00 96.07 82 PRO B O 1
ATOM 3648 N N . ASP B 1 72 ? 71.409 -61.322 -10.351 1.00 95.99 83 ASP B N 1
ATOM 3649 C CA . ASP B 1 72 ? 72.810 -61.665 -10.184 1.00 95.84 83 ASP B CA 1
ATOM 3650 C C . ASP B 1 72 ? 73.682 -60.407 -10.188 1.00 95.38 83 ASP B C 1
ATOM 3651 O O . ASP B 1 72 ? 74.638 -60.300 -9.421 1.00 95.25 83 ASP B O 1
ATOM 3656 N N . GLU B 1 73 ? 73.339 -59.457 -11.053 1.00 94.96 84 GLU B N 1
ATOM 3657 C CA . GLU B 1 73 ? 74.135 -58.249 -11.248 1.00 94.77 84 GLU B CA 1
ATOM 3658 C C . GLU B 1 73 ? 73.818 -57.184 -10.198 1.00 94.52 84 GLU B C 1
ATOM 3659 O O . GLU B 1 73 ? 74.675 -56.367 -9.850 1.00 94.39 84 GLU B O 1
ATOM 3665 N N . VAL B 1 74 ? 72.575 -57.185 -9.720 1.00 94.26 85 VAL B N 1
ATOM 3666 C CA . VAL B 1 74 ? 72.115 -56.244 -8.699 1.00 93.88 85 VAL B CA 1
ATOM 3667 C C . VAL B 1 74 ? 71.277 -56.995 -7.664 1.00 93.83 85 VAL B C 1
ATOM 3668 O O . VAL B 1 74 ? 70.105 -57.296 -7.889 1.00 93.64 85 VAL B O 1
ATOM 3672 N N . VAL B 1 75 ? 71.921 -57.296 -6.538 1.00 94.04 86 VAL B N 1
ATOM 3673 C CA . VAL B 1 75 ? 71.392 -58.162 -5.483 1.00 94.36 86 VAL B CA 1
ATOM 3674 C C . VAL B 1 75 ? 70.675 -57.330 -4.435 1.00 94.61 86 VAL B C 1
ATOM 3675 O O . VAL B 1 75 ? 71.261 -56.388 -3.903 1.00 94.80 86 VAL B O 1
ATOM 3679 N N . LYS B 1 76 ? 69.426 -57.682 -4.123 1.00 94.96 87 LYS B N 1
ATOM 3680 C CA . LYS B 1 76 ? 68.655 -56.963 -3.095 1.00 95.43 87 LYS B CA 1
ATOM 3681 C C . LYS B 1 76 ? 69.246 -57.179 -1.702 1.00 95.86 87 LYS B C 1
ATOM 3682 O O . LYS B 1 76 ? 70.055 -58.087 -1.512 1.00 95.90 87 LYS B O 1
ATOM 3688 N N . TYR B 1 77 ? 68.864 -56.343 -0.736 1.00 96.45 88 TYR B N 1
ATOM 3689 C CA . TYR B 1 77 ? 69.512 -56.386 0.578 1.00 97.02 88 TYR B CA 1
ATOM 3690 C C . TYR B 1 77 ? 69.163 -57.625 1.393 1.00 97.56 88 TYR B C 1
ATOM 3691 O O . TYR B 1 77 ? 70.068 -58.307 1.885 1.00 97.84 88 TYR B O 1
ATOM 3700 N N . GLU B 1 78 ? 67.869 -57.925 1.520 1.00 98.02 89 GLU B N 1
ATOM 3701 C CA . GLU B 1 78 ? 67.400 -59.156 2.177 1.00 98.53 89 GLU B CA 1
ATOM 3702 C C . GLU B 1 78 ? 68.313 -60.374 1.934 1.00 98.81 89 GLU B C 1
ATOM 3703 O O . GLU B 1 78 ? 68.590 -61.141 2.856 1.00 98.81 89 GLU B O 1
ATOM 3705 N N . ILE B 1 79 ? 68.786 -60.529 0.700 1.00 99.23 90 ILE B N 1
ATOM 3706 C CA . ILE B 1 79 ? 69.666 -61.640 0.328 1.00 99.86 90 ILE B CA 1
ATOM 3707 C C . ILE B 1 79 ? 71.011 -61.639 1.079 1.00 100.48 90 ILE B C 1
ATOM 3708 O O . ILE B 1 79 ? 71.491 -62.696 1.492 1.00 100.74 90 ILE B O 1
ATOM 3713 N N . ILE B 1 80 ? 71.614 -60.468 1.258 1.00 101.13 91 ILE B N 1
ATOM 3714 C CA . ILE B 1 80 ? 72.837 -60.375 2.046 1.00 101.96 91 ILE B CA 1
ATOM 3715 C C . ILE B 1 80 ? 72.502 -60.626 3.513 1.00 102.71 91 ILE B C 1
ATOM 3716 O O . ILE B 1 80 ? 73.159 -61.431 4.186 1.00 102.71 91 ILE B O 1
ATOM 3721 N N . SER B 1 81 ? 71.438 -59.954 3.962 1.00 103.62 92 SER B N 1
ATOM 3722 C CA . SER B 1 81 ? 71.099 -59.750 5.380 1.00 104.37 92 SER B CA 1
ATOM 3723 C C . SER B 1 81 ? 71.315 -60.971 6.267 1.00 104.95 92 SER B C 1
ATOM 3724 O O . SER B 1 81 ? 72.392 -61.145 6.847 1.00 105.10 92 SER B O 1
ATOM 3727 N N . GLN B 1 82 ? 70.292 -61.813 6.367 1.00 105.68 93 GLN B N 1
ATOM 3728 C CA . GLN B 1 82 ? 70.402 -63.057 7.111 1.00 106.46 93 GLN B CA 1
ATOM 3729 C C . GLN B 1 82 ? 71.323 -64.000 6.339 1.00 106.74 93 GLN B C 1
ATOM 3730 O O . GLN B 1 82 ? 70.858 -64.829 5.546 1.00 106.75 93 GLN B O 1
ATOM 3736 N N . GLN B 1 83 ? 72.631 -63.839 6.544 1.00 107.09 94 GLN B N 1
ATOM 3737 C CA . GLN B 1 83 ? 73.605 -64.796 6.024 1.00 107.36 94 GLN B CA 1
ATOM 3738 C C . GLN B 1 83 ? 74.769 -65.063 7.007 1.00 107.58 94 GLN B C 1
ATOM 3739 O O . GLN B 1 83 ? 74.721 -66.039 7.765 1.00 107.57 94 GLN B O 1
ATOM 3741 N N . PRO B 1 84 ? 75.821 -64.221 6.988 1.00 107.77 95 PRO B N 1
ATOM 3742 C CA . PRO B 1 84 ? 77.023 -64.488 7.768 1.00 107.76 95 PRO B CA 1
ATOM 3743 C C . PRO B 1 84 ? 77.336 -63.418 8.821 1.00 107.64 95 PRO B C 1
ATOM 3744 O O . PRO B 1 84 ? 76.546 -62.495 9.023 1.00 107.65 95 PRO B O 1
ATOM 3748 N N . GLU B 1 85 ? 78.498 -63.565 9.463 1.00 107.53 96 GLU B N 1
ATOM 3749 C CA . GLU B 1 85 ? 79.105 -62.562 10.355 1.00 107.36 96 GLU B CA 1
ATOM 3750 C C . GLU B 1 85 ? 80.526 -63.024 10.716 1.00 107.23 96 GLU B C 1
ATOM 3751 O O . GLU B 1 85 ? 80.708 -63.947 11.526 1.00 107.24 96 GLU B O 1
ATOM 3753 N N . ASN B 1 86 ? 81.527 -62.387 10.106 1.00 106.94 97 ASN B N 1
ATOM 3754 C CA . ASN B 1 86 ? 82.919 -62.840 10.225 1.00 106.60 97 ASN B CA 1
ATOM 3755 C C . ASN B 1 86 ? 83.918 -61.730 10.573 1.00 106.15 97 ASN B C 1
ATOM 3756 O O . ASN B 1 86 ? 84.196 -60.846 9.758 1.00 106.17 97 ASN B O 1
ATOM 3761 N N . VAL B 1 87 ? 84.465 -61.812 11.783 1.00 105.54 98 VAL B N 1
ATOM 3762 C CA . VAL B 1 87 ? 85.412 -60.825 12.315 1.00 105.06 98 VAL B CA 1
ATOM 3763 C C . VAL B 1 87 ? 86.745 -60.850 11.563 1.00 104.47 98 VAL B C 1
ATOM 3764 O O . VAL B 1 87 ? 87.285 -59.800 11.202 1.00 104.29 98 VAL B O 1
ATOM 3768 N N . SER B 1 88 ? 87.259 -62.057 11.330 1.00 103.88 99 SER B N 1
ATOM 3769 C CA . SER B 1 88 ? 88.542 -62.268 10.659 1.00 103.34 99 SER B CA 1
ATOM 3770 C C . SER B 1 88 ? 88.679 -61.374 9.442 1.00 102.80 99 SER B C 1
ATOM 3771 O O . SER B 1 88 ? 89.773 -60.895 9.138 1.00 102.80 99 SER B O 1
ATOM 3774 N N . ASN B 1 89 ? 87.550 -61.155 8.767 1.00 102.03 100 ASN B N 1
ATOM 3775 C CA . ASN B 1 89 ? 87.456 -60.309 7.583 1.00 101.30 100 ASN B CA 1
ATOM 3776 C C . ASN B 1 89 ? 88.161 -58.964 7.717 1.00 100.58 100 ASN B C 1
ATOM 3777 O O . ASN B 1 89 ? 88.818 -58.511 6.777 1.00 100.46 100 ASN B O 1
ATOM 3782 N N . LEU B 1 90 ? 88.037 -58.346 8.892 1.00 99.74 101 LEU B N 1
ATOM 3783 C CA . LEU B 1 90 ? 88.620 -57.027 9.165 1.00 99.01 101 LEU B CA 1
ATOM 3784 C C . LEU B 1 90 ? 90.132 -56.965 8.960 1.00 98.44 101 LEU B C 1
ATOM 3785 O O . LEU B 1 90 ? 90.692 -55.883 8.771 1.00 98.54 101 LEU B O 1
ATOM 3790 N N . SER B 1 91 ? 90.787 -58.122 9.008 1.00 97.53 102 SER B N 1
ATOM 3791 C CA . SER B 1 91 ? 92.211 -58.230 8.709 1.00 96.64 102 SER B CA 1
ATOM 3792 C C . SER B 1 91 ? 92.559 -57.594 7.359 1.00 95.86 102 SER B C 1
ATOM 3793 O O . SER B 1 91 ? 93.637 -57.021 7.189 1.00 95.57 102 SER B O 1
ATOM 3796 N N . LYS B 1 92 ? 91.624 -57.690 6.415 1.00 95.06 103 LYS B N 1
ATOM 3797 C CA . LYS B 1 92 ? 91.834 -57.224 5.052 1.00 94.30 103 LYS B CA 1
ATOM 3798 C C . LYS B 1 92 ? 91.207 -55.859 4.782 1.00 93.73 103 LYS B C 1
ATOM 3799 O O . LYS B 1 92 ? 91.807 -55.025 4.102 1.00 93.76 103 LYS B O 1
ATOM 3801 N N . LEU B 1 93 ? 90.006 -55.628 5.311 1.00 92.97 104 LEU B N 1
ATOM 3802 C CA . LEU B 1 93 ? 89.258 -54.404 4.999 1.00 91.99 104 LEU B CA 1
ATOM 3803 C C . LEU B 1 93 ? 90.026 -53.128 5.334 1.00 91.45 104 LEU B C 1
ATOM 3804 O O . LEU B 1 93 ? 90.599 -52.996 6.414 1.00 91.22 104 LEU B O 1
ATOM 3809 N N . ALA B 1 94 ? 90.048 -52.214 4.369 1.00 90.84 105 ALA B N 1
ATOM 3810 C CA . ALA B 1 94 ? 90.515 -50.851 4.579 1.00 90.52 105 ALA B CA 1
ATOM 3811 C C . ALA B 1 94 ? 89.391 -49.849 4.245 1.00 90.24 105 ALA B C 1
ATOM 3812 O O . ALA B 1 94 ? 88.458 -50.171 3.498 1.00 90.40 105 ALA B O 1
ATOM 3814 N N . VAL B 1 95 ? 89.466 -48.648 4.818 1.00 89.52 106 VAL B N 1
ATOM 3815 C CA . VAL B 1 95 ? 88.410 -47.654 4.656 1.00 88.56 106 VAL B CA 1
ATOM 3816 C C . VAL B 1 95 ? 89.004 -46.340 4.189 1.00 88.27 106 VAL B C 1
ATOM 3817 O O . VAL B 1 95 ? 89.754 -45.699 4.922 1.00 88.21 106 VAL B O 1
ATOM 3821 N N . LEU B 1 96 ? 88.671 -45.940 2.968 1.00 87.92 107 LEU B N 1
ATOM 3822 C CA . LEU B 1 96 ? 89.113 -44.651 2.450 1.00 87.62 107 LEU B CA 1
ATOM 3823 C C . LEU B 1 96 ? 87.962 -43.662 2.383 1.00 87.51 107 LEU B C 1
ATOM 3824 O O . LEU B 1 96 ? 86.817 -44.029 2.080 1.00 87.80 107 LEU B O 1
ATOM 3829 N N . LYS B 1 97 ? 88.289 -42.400 2.653 1.00 86.90 108 LYS B N 1
ATOM 3830 C CA . LYS B 1 97 ? 87.328 -41.323 2.602 1.00 86.06 108 LYS B CA 1
ATOM 3831 C C . LYS B 1 97 ? 87.790 -40.267 1.608 1.00 85.51 108 LYS B C 1
ATOM 3832 O O . LYS B 1 97 ? 88.779 -39.559 1.833 1.00 85.24 108 LYS B O 1
ATOM 3838 N N . LEU B 1 98 ? 87.067 -40.191 0.498 1.00 84.90 109 LEU B N 1
ATOM 3839 C CA . LEU B 1 98 ? 87.237 -39.136 -0.493 1.00 84.41 109 LEU B CA 1
ATOM 3840 C C . LEU B 1 98 ? 87.211 -37.770 0.195 1.00 84.15 109 LEU B C 1
ATOM 3841 O O . LEU B 1 98 ? 86.227 -37.432 0.838 1.00 84.33 109 LEU B O 1
ATOM 3846 N N . ASN B 1 99 ? 88.291 -37.000 0.068 1.00 83.89 110 ASN B N 1
ATOM 3847 C CA . ASN B 1 99 ? 88.450 -35.750 0.829 1.00 83.65 110 ASN B CA 1
ATOM 3848 C C . ASN B 1 99 ? 88.919 -34.528 0.026 1.00 83.55 110 ASN B C 1
ATOM 3849 O O . ASN B 1 99 ? 89.457 -33.576 0.590 1.00 83.46 110 ASN B O 1
ATOM 3854 N N . GLY B 1 100 ? 88.703 -34.542 -1.284 1.00 83.64 111 GLY B N 1
ATOM 3855 C CA . GLY B 1 100 ? 89.172 -33.453 -2.146 1.00 83.81 111 GLY B CA 1
ATOM 3856 C C . GLY B 1 100 ? 88.307 -32.201 -2.149 1.00 83.83 111 GLY B C 1
ATOM 3857 O O . GLY B 1 100 ? 88.715 -31.153 -2.667 1.00 83.85 111 GLY B O 1
ATOM 3858 N N . GLY B 1 101 ? 87.114 -32.307 -1.569 1.00 83.81 112 GLY B N 1
ATOM 3859 C CA . GLY B 1 101 ? 86.151 -31.206 -1.555 1.00 83.76 112 GLY B CA 1
ATOM 3860 C C . GLY B 1 101 ? 86.465 -30.017 -0.654 1.00 83.66 112 GLY B C 1
ATOM 3861 O O . GLY B 1 101 ? 86.774 -30.173 0.535 1.00 83.47 112 GLY B O 1
ATOM 3862 N N . LEU B 1 102 ? 86.389 -28.825 -1.241 1.00 83.59 113 LEU B N 1
ATOM 3863 C CA . LEU B 1 102 ? 86.372 -27.583 -0.485 1.00 83.58 113 LEU B CA 1
ATOM 3864 C C . LEU B 1 102 ? 84.925 -27.313 -0.082 1.00 83.84 113 LEU B C 1
ATOM 3865 O O . LEU B 1 102 ? 84.002 -27.925 -0.633 1.00 83.93 113 LEU B O 1
ATOM 3870 N N . GLY B 1 103 ? 84.722 -26.404 0.871 1.00 83.97 114 GLY B N 1
ATOM 3871 C CA . GLY B 1 103 ? 83.383 -26.150 1.406 1.00 84.25 114 GLY B CA 1
ATOM 3872 C C . GLY B 1 103 ? 82.851 -24.757 1.149 1.00 84.32 114 GLY B C 1
ATOM 3873 O O . GLY B 1 103 ? 82.179 -24.172 2.002 1.00 84.26 114 GLY B O 1
ATOM 3874 N N . THR B 1 104 ? 83.143 -24.231 -0.035 1.00 84.46 115 THR B N 1
ATOM 3875 C CA . THR B 1 104 ? 82.773 -22.860 -0.391 1.00 84.47 115 THR B CA 1
ATOM 3876 C C . THR B 1 104 ? 81.267 -22.761 -0.628 1.00 84.36 115 THR B C 1
ATOM 3877 O O . THR B 1 104 ? 80.633 -21.768 -0.254 1.00 84.23 115 THR B O 1
ATOM 3881 N N . SER B 1 105 ? 80.706 -23.811 -1.236 1.00 84.26 116 SER B N 1
ATOM 3882 C CA . SER B 1 105 ? 79.271 -23.902 -1.507 1.00 83.98 116 SER B CA 1
ATOM 3883 C C . SER B 1 105 ? 78.459 -23.994 -0.220 1.00 83.83 116 SER B C 1
ATOM 3884 O O . SER B 1 105 ? 77.238 -23.926 -0.249 1.00 84.10 116 SER B O 1
ATOM 3887 N N . MET B 1 106 ? 79.144 -24.179 0.902 1.00 83.61 117 MET B N 1
ATOM 3888 C CA . MET B 1 106 ? 78.520 -24.089 2.209 1.00 83.50 117 MET B CA 1
ATOM 3889 C C . MET B 1 106 ? 79.167 -22.963 2.998 1.00 83.73 117 MET B C 1
ATOM 3890 O O . MET B 1 106 ? 79.087 -22.917 4.229 1.00 83.53 117 MET B O 1
ATOM 3895 N N . GLY B 1 107 ? 79.803 -22.055 2.255 1.00 84.15 118 GLY B N 1
ATOM 3896 C CA . GLY B 1 107 ? 80.417 -20.842 2.790 1.00 84.58 118 GLY B CA 1
ATOM 3897 C C . GLY B 1 107 ? 81.537 -21.111 3.764 1.00 84.99 118 GLY B C 1
ATOM 3898 O O . GLY B 1 107 ? 81.499 -20.624 4.889 1.00 85.08 118 GLY B O 1
ATOM 3899 N N . CYS B 1 108 ? 82.530 -21.887 3.333 1.00 85.43 119 CYS B N 1
ATOM 3900 C CA . CYS B 1 108 ? 83.657 -22.253 4.190 1.00 85.96 119 CYS B CA 1
ATOM 3901 C C . CYS B 1 108 ? 85.007 -22.303 3.483 1.00 85.98 119 CYS B C 1
ATOM 3902 O O . CYS B 1 108 ? 85.168 -22.906 2.410 1.00 85.88 119 CYS B O 1
ATOM 3905 N N . VAL B 1 109 ? 85.980 -21.657 4.114 1.00 86.07 120 VAL B N 1
ATOM 3906 C CA . VAL B 1 109 ? 87.362 -21.718 3.669 1.00 85.88 120 VAL B CA 1
ATOM 3907 C C . VAL B 1 109 ? 87.958 -22.998 4.235 1.00 85.46 120 VAL B C 1
ATOM 3908 O O . VAL B 1 109 ? 88.112 -23.133 5.452 1.00 85.73 120 VAL B O 1
ATOM 3912 N N . GLY B 1 110 ? 88.249 -23.951 3.355 1.00 84.76 121 GLY B N 1
ATOM 3913 C CA . GLY B 1 110 ? 88.918 -25.181 3.762 1.00 83.94 121 GLY B CA 1
ATOM 3914 C C . GLY B 1 110 ? 88.254 -26.467 3.309 1.00 83.27 121 GLY B C 1
ATOM 3915 O O . GLY B 1 110 ? 87.297 -26.440 2.539 1.00 83.37 121 GLY B O 1
ATOM 3916 N N . PRO B 1 111 ? 88.765 -27.608 3.786 1.00 82.70 122 PRO B N 1
ATOM 3917 C CA . PRO B 1 111 ? 88.165 -28.877 3.434 1.00 82.45 122 PRO B CA 1
ATOM 3918 C C . PRO B 1 111 ? 86.747 -28.938 3.967 1.00 82.33 122 PRO B C 1
ATOM 3919 O O . PRO B 1 111 ? 86.550 -28.794 5.170 1.00 82.43 122 PRO B O 1
ATOM 3923 N N . LYS B 1 112 ? 85.773 -29.137 3.078 1.00 82.10 123 LYS B N 1
ATOM 3924 C CA . LYS B 1 112 ? 84.363 -29.331 3.460 1.00 81.75 123 LYS B CA 1
ATOM 3925 C C . LYS B 1 112 ? 84.204 -30.235 4.701 1.00 81.30 123 LYS B C 1
ATOM 3926 O O . LYS B 1 112 ? 83.308 -30.017 5.538 1.00 81.66 123 LYS B O 1
ATOM 3932 N N . SER B 1 113 ? 85.094 -31.218 4.833 1.00 80.13 124 SER B N 1
ATOM 3933 C CA . SER B 1 113 ? 84.990 -32.205 5.885 1.00 79.22 124 SER B CA 1
ATOM 3934 C C . SER B 1 113 ? 85.430 -31.737 7.274 1.00 78.53 124 SER B C 1
ATOM 3935 O O . SER B 1 113 ? 85.337 -32.508 8.229 1.00 78.48 124 SER B O 1
ATOM 3938 N N . VAL B 1 114 ? 85.907 -30.497 7.399 1.00 77.79 125 VAL B N 1
ATOM 3939 C CA . VAL B 1 114 ? 86.209 -29.933 8.735 1.00 77.27 125 VAL B CA 1
ATOM 3940 C C . VAL B 1 114 ? 85.109 -29.039 9.324 1.00 76.98 125 VAL B C 1
ATOM 3941 O O . VAL B 1 114 ? 85.312 -28.429 10.381 1.00 77.09 125 VAL B O 1
ATOM 3945 N N . ILE B 1 115 ? 83.958 -28.966 8.648 1.00 76.28 126 ILE B N 1
ATOM 3946 C CA . ILE B 1 115 ? 82.782 -28.270 9.173 1.00 75.57 126 ILE B CA 1
ATOM 3947 C C . ILE B 1 115 ? 82.116 -29.054 10.309 1.00 74.70 126 ILE B C 1
ATOM 3948 O O . ILE B 1 115 ? 81.926 -30.277 10.196 1.00 74.54 126 ILE B O 1
ATOM 3953 N N . GLU B 1 116 ? 81.769 -28.345 11.392 1.00 73.41 127 GLU B N 1
ATOM 3954 C CA . GLU B 1 116 ? 81.010 -28.923 12.506 1.00 72.35 127 GLU B CA 1
ATOM 3955 C C . GLU B 1 116 ? 79.677 -29.383 11.969 1.00 70.37 127 GLU B C 1
ATOM 3956 O O . GLU B 1 116 ? 78.922 -28.568 11.483 1.00 70.66 127 GLU B O 1
ATOM 3962 N N . VAL B 1 117 ? 79.387 -30.674 12.029 1.00 68.49 128 VAL B N 1
ATOM 3963 C CA . VAL B 1 117 ? 78.086 -31.163 11.573 1.00 66.51 128 VAL B CA 1
ATOM 3964 C C . VAL B 1 117 ? 77.157 -31.499 12.713 1.00 65.33 128 VAL B C 1
ATOM 3965 O O . VAL B 1 117 ? 75.980 -31.180 12.630 1.00 65.56 128 VAL B O 1
ATOM 3969 N N . ARG B 1 118 ? 77.656 -32.149 13.762 1.00 63.79 129 ARG B N 1
ATOM 3970 C CA . ARG B 1 118 ? 76.802 -32.438 14.912 1.00 62.49 129 ARG B CA 1
ATOM 3971 C C . ARG B 1 118 ? 77.499 -32.404 16.251 1.00 62.52 129 ARG B C 1
ATOM 3972 O O . ARG B 1 118 ? 78.535 -33.037 16.421 1.00 62.41 129 ARG B O 1
ATOM 3980 N N . GLU B 1 119 ? 76.894 -31.681 17.200 1.00 62.51 130 GLU B N 1
ATOM 3981 C CA . GLU B 1 119 ? 77.410 -31.520 18.569 1.00 62.72 130 GLU B CA 1
ATOM 3982 C C . GLU B 1 119 ? 78.908 -31.315 18.545 1.00 63.02 130 GLU B C 1
ATOM 3983 O O . GLU B 1 119 ? 79.669 -32.103 19.101 1.00 63.30 130 GLU B O 1
ATOM 3989 N N . GLY B 1 120 ? 79.346 -30.284 17.842 1.00 63.42 131 GLY B N 1
ATOM 3990 C CA . GLY B 1 120 ? 80.772 -30.005 17.775 1.00 63.97 131 GLY B CA 1
ATOM 3991 C C . GLY B 1 120 ? 81.601 -30.872 16.848 1.00 64.12 131 GLY B C 1
ATOM 3992 O O . GLY B 1 120 ? 82.677 -30.451 16.424 1.00 64.48 131 GLY B O 1
ATOM 3993 N N . ASN B 1 121 ? 81.113 -32.064 16.518 1.00 64.28 132 ASN B N 1
ATOM 3994 C CA . ASN B 1 121 ? 81.875 -32.991 15.676 1.00 64.67 132 ASN B CA 1
ATOM 3995 C C . ASN B 1 121 ? 81.906 -32.571 14.212 1.00 65.11 132 ASN B C 1
ATOM 3996 O O . ASN B 1 121 ? 80.884 -32.241 13.643 1.00 65.34 132 ASN B O 1
ATOM 4001 N N . THR B 1 122 ? 83.081 -32.580 13.598 1.00 65.97 133 THR B N 1
ATOM 4002 C CA . THR B 1 122 ? 83.170 -32.416 12.143 1.00 66.67 133 THR B CA 1
ATOM 4003 C C . THR B 1 122 ? 82.789 -33.724 11.446 1.00 67.32 133 THR B C 1
ATOM 4004 O O . THR B 1 122 ? 82.520 -34.736 12.106 1.00 67.15 133 THR B O 1
ATOM 4008 N N . PHE B 1 123 ? 82.772 -33.706 10.113 1.00 68.13 134 PHE B N 1
ATOM 4009 C CA . PHE B 1 123 ? 82.559 -34.923 9.354 1.00 68.89 134 PHE B CA 1
ATOM 4010 C C . PHE B 1 123 ? 83.658 -35.867 9.787 1.00 69.89 134 PHE B C 1
ATOM 4011 O O . PHE B 1 123 ? 83.410 -37.023 10.161 1.00 70.13 134 PHE B O 1
ATOM 4019 N N . LEU B 1 124 ? 84.877 -35.331 9.760 1.00 70.83 135 LEU B N 1
ATOM 4020 C CA . LEU B 1 124 ? 86.089 -36.102 9.943 1.00 71.54 135 LEU B CA 1
ATOM 4021 C C . LEU B 1 124 ? 86.197 -36.694 11.336 1.00 72.05 135 LEU B C 1
ATOM 4022 O O . LEU B 1 124 ? 86.622 -37.842 11.486 1.00 72.17 135 LEU B O 1
ATOM 4027 N N . ASP B 1 125 ? 85.815 -35.914 12.346 1.00 72.75 136 ASP B N 1
ATOM 4028 C CA . ASP B 1 125 ? 85.659 -36.442 13.697 1.00 73.54 136 ASP B CA 1
ATOM 4029 C C . ASP B 1 125 ? 84.850 -37.741 13.627 1.00 74.17 136 ASP B C 1
ATOM 4030 O O . ASP B 1 125 ? 85.331 -38.804 14.017 1.00 74.25 136 ASP B O 1
ATOM 4035 N N . LEU B 1 126 ? 83.639 -37.637 13.077 1.00 74.91 137 LEU B N 1
ATOM 4036 C CA . LEU B 1 126 ? 82.685 -38.736 13.001 1.00 75.41 137 LEU B CA 1
ATOM 4037 C C . LEU B 1 126 ? 83.237 -39.917 12.249 1.00 75.90 137 LEU B C 1
ATOM 4038 O O . LEU B 1 126 ? 82.908 -41.067 12.557 1.00 75.72 137 LEU B O 1
ATOM 4043 N N . SER B 1 127 ? 84.058 -39.630 11.245 1.00 76.77 138 SER B N 1
ATOM 4044 C CA . SER B 1 127 ? 84.777 -40.689 10.550 1.00 77.74 138 SER B CA 1
ATOM 4045 C C . SER B 1 127 ? 85.601 -41.453 11.577 1.00 77.80 138 SER B C 1
ATOM 4046 O O . SER B 1 127 ? 85.406 -42.663 11.740 1.00 78.24 138 SER B O 1
ATOM 4049 N N . VAL B 1 128 ? 86.474 -40.742 12.297 1.00 77.49 139 VAL B N 1
ATOM 4050 C CA . VAL B 1 128 ? 87.284 -41.365 13.337 1.00 77.27 139 VAL B CA 1
ATOM 4051 C C . VAL B 1 128 ? 86.414 -42.111 14.349 1.00 77.64 139 VAL B C 1
ATOM 4052 O O . VAL B 1 128 ? 86.532 -43.317 14.487 1.00 77.46 139 VAL B O 1
ATOM 4056 N N . ARG B 1 129 ? 85.517 -41.402 15.021 1.00 78.41 140 ARG B N 1
ATOM 4057 C CA . ARG B 1 129 ? 84.680 -42.009 16.052 1.00 79.41 140 ARG B CA 1
ATOM 4058 C C . ARG B 1 129 ? 84.104 -43.345 15.615 1.00 79.63 140 ARG B C 1
ATOM 4059 O O . ARG B 1 129 ? 84.099 -44.305 16.385 1.00 79.97 140 ARG B O 1
ATOM 4067 N N . GLN B 1 130 ? 83.631 -43.397 14.374 1.00 79.89 141 GLN B N 1
ATOM 4068 C CA . GLN B 1 130 ? 82.930 -44.560 13.845 1.00 79.89 141 GLN B CA 1
ATOM 4069 C C . GLN B 1 130 ? 83.834 -45.733 13.669 1.00 79.99 141 GLN B C 1
ATOM 4070 O O . GLN B 1 130 ? 83.396 -46.873 13.733 1.00 80.24 141 GLN B O 1
ATOM 4076 N N . ILE B 1 131 ? 85.095 -45.432 13.405 1.00 80.12 142 ILE B N 1
ATOM 4077 C CA . ILE B 1 131 ? 86.097 -46.434 13.108 1.00 80.30 142 ILE B CA 1
ATOM 4078 C C . ILE B 1 131 ? 86.871 -46.829 14.369 1.00 80.31 142 ILE B C 1
ATOM 4079 O O . ILE B 1 131 ? 87.174 -48.004 14.587 1.00 80.29 142 ILE B O 1
ATOM 4084 N N . GLU B 1 132 ? 87.171 -45.829 15.192 1.00 80.31 143 GLU B N 1
ATOM 4085 C CA . GLU B 1 132 ? 87.638 -46.017 16.552 1.00 80.12 143 GLU B CA 1
ATOM 4086 C C . GLU B 1 132 ? 86.849 -47.151 17.179 1.00 79.64 143 GLU B C 1
ATOM 4087 O O . GLU B 1 132 ? 87.419 -48.093 17.724 1.00 79.86 143 GLU B O 1
ATOM 4093 N N . TYR B 1 133 ? 85.530 -47.056 17.053 1.00 78.98 144 TYR B N 1
ATOM 4094 C CA . TYR B 1 133 ? 84.596 -47.975 17.671 1.00 78.54 144 TYR B CA 1
ATOM 4095 C C . TYR B 1 133 ? 84.539 -49.317 16.960 1.00 78.45 144 TYR B C 1
ATOM 4096 O O . TYR B 1 133 ? 84.131 -50.317 17.552 1.00 78.37 144 TYR B O 1
ATOM 4105 N N . LEU B 1 134 ? 84.931 -49.332 15.689 1.00 78.23 145 LEU B N 1
ATOM 4106 C CA . LEU B 1 134 ? 84.989 -50.566 14.907 1.00 78.46 145 LEU B CA 1
ATOM 4107 C C . LEU B 1 134 ? 86.195 -51.381 15.387 1.00 78.91 145 LEU B C 1
ATOM 4108 O O . LEU B 1 134 ? 86.092 -52.580 15.670 1.00 78.98 145 LEU B O 1
ATOM 4113 N N . ASN B 1 135 ? 87.329 -50.698 15.500 1.00 79.23 146 ASN B N 1
ATOM 4114 C CA . ASN B 1 135 ? 88.552 -51.286 15.991 1.00 79.51 146 ASN B CA 1
ATOM 4115 C C . ASN B 1 135 ? 88.410 -51.861 17.396 1.00 79.71 146 ASN B C 1
ATOM 4116 O O . ASN B 1 135 ? 88.978 -52.909 17.694 1.00 79.82 146 ASN B O 1
ATOM 4121 N N . ARG B 1 136 ? 87.652 -51.176 18.251 1.00 79.90 147 ARG B N 1
ATOM 4122 C CA . ARG B 1 136 ? 87.505 -51.574 19.652 1.00 80.16 147 ARG B CA 1
ATOM 4123 C C . ARG B 1 136 ? 86.538 -52.728 19.817 1.00 80.37 147 ARG B C 1
ATOM 4124 O O . ARG B 1 136 ? 86.732 -53.592 20.665 1.00 80.67 147 ARG B O 1
ATOM 4126 N N . GLN B 1 137 ? 85.492 -52.749 19.008 1.00 80.72 148 GLN B N 1
ATOM 4127 C CA . GLN B 1 137 ? 84.449 -53.745 19.191 1.00 80.90 148 GLN B CA 1
ATOM 4128 C C . GLN B 1 137 ? 84.928 -55.152 18.886 1.00 81.10 148 GLN B C 1
ATOM 4129 O O . GLN B 1 137 ? 84.382 -56.108 19.429 1.00 81.12 148 GLN B O 1
ATOM 4135 N N . TYR B 1 138 ? 85.955 -55.257 18.039 1.00 81.49 149 TYR B N 1
ATOM 4136 C CA . TYR B 1 138 ? 86.538 -56.543 17.625 1.00 81.87 149 TYR B CA 1
ATOM 4137 C C . TYR B 1 138 ? 88.060 -56.577 17.796 1.00 82.01 149 TYR B C 1
ATOM 4138 O O . TYR B 1 138 ? 88.748 -57.337 17.121 1.00 81.81 149 TYR B O 1
ATOM 4147 N N . ASP B 1 139 ? 88.568 -55.766 18.722 1.00 82.53 150 ASP B N 1
ATOM 4148 C CA . ASP B 1 139 ? 90.006 -55.522 18.881 1.00 82.93 150 ASP B CA 1
ATOM 4149 C C . ASP B 1 139 ? 90.721 -55.685 17.547 1.00 83.19 150 ASP B C 1
ATOM 4150 O O . ASP B 1 139 ? 91.420 -56.671 17.322 1.00 83.37 150 ASP B O 1
ATOM 4152 N N . SER B 1 140 ? 90.511 -54.724 16.654 1.00 83.47 151 SER B N 1
ATOM 4153 C CA . SER B 1 140 ? 91.149 -54.755 15.348 1.00 83.87 151 SER B CA 1
ATOM 4154 C C . SER B 1 140 ? 91.930 -53.477 15.066 1.00 84.16 151 SER B C 1
ATOM 4155 O O . SER B 1 140 ? 91.941 -52.539 15.874 1.00 84.24 151 SER B O 1
ATOM 4158 N N . ASP B 1 141 ? 92.593 -53.459 13.915 1.00 84.51 152 ASP B N 1
ATOM 4159 C CA . ASP B 1 141 ? 93.291 -52.279 13.446 1.00 84.85 152 ASP B CA 1
ATOM 4160 C C . ASP B 1 141 ? 92.990 -52.090 11.969 1.00 85.02 152 ASP B C 1
ATOM 4161 O O . ASP B 1 141 ? 93.729 -52.581 11.107 1.00 85.08 152 ASP B O 1
ATOM 4166 N N . VAL B 1 142 ? 91.883 -51.402 11.694 1.00 85.01 153 VAL B N 1
ATOM 4167 C CA . VAL B 1 142 ? 91.530 -50.973 10.346 1.00 85.00 153 VAL B CA 1
ATOM 4168 C C . VAL B 1 142 ? 91.946 -49.506 10.231 1.00 85.17 153 VAL B C 1
ATOM 4169 O O . VAL B 1 142 ? 91.697 -48.724 11.152 1.00 85.14 153 VAL B O 1
ATOM 4173 N N . PRO B 1 143 ? 92.611 -49.133 9.122 1.00 85.31 154 PRO B N 1
ATOM 4174 C CA . PRO B 1 143 ? 93.090 -47.766 8.961 1.00 85.71 154 PRO B CA 1
ATOM 4175 C C . PRO B 1 143 ? 92.118 -46.856 8.199 1.00 86.18 154 PRO B C 1
ATOM 4176 O O . PRO B 1 143 ? 91.438 -47.320 7.271 1.00 86.35 154 PRO B O 1
ATOM 4180 N N . LEU B 1 144 ? 92.057 -45.579 8.592 1.00 86.54 155 LEU B N 1
ATOM 4181 C CA . LEU B 1 144 ? 91.296 -44.574 7.835 1.00 86.98 155 LEU B CA 1
ATOM 4182 C C . LEU B 1 144 ? 92.222 -43.876 6.844 1.00 87.00 155 LEU B C 1
ATOM 4183 O O . LEU B 1 144 ? 93.302 -43.407 7.204 1.00 86.81 155 LEU B O 1
ATOM 4185 N N . LEU B 1 145 ? 91.780 -43.833 5.593 1.00 87.27 156 LEU B N 1
ATOM 4186 C CA . LEU B 1 145 ? 92.551 -43.279 4.504 1.00 87.63 156 LEU B CA 1
ATOM 4187 C C . LEU B 1 145 ? 91.843 -42.079 3.921 1.00 88.12 156 LEU B C 1
ATOM 4188 O O . LEU B 1 145 ? 90.721 -42.192 3.432 1.00 88.06 156 LEU B O 1
ATOM 4193 N N . LEU B 1 146 ? 92.513 -40.937 3.943 1.00 88.74 157 LEU B N 1
ATOM 4194 C CA . LEU B 1 146 ? 91.893 -39.710 3.497 1.00 89.68 157 LEU B CA 1
ATOM 4195 C C . LEU B 1 146 ? 92.471 -39.205 2.189 1.00 90.25 157 LEU B C 1
ATOM 4196 O O . LEU B 1 146 ? 93.441 -38.456 2.201 1.00 90.44 157 LEU B O 1
ATOM 4201 N N . MET B 1 147 ? 91.882 -39.591 1.060 1.00 91.12 158 MET B N 1
ATOM 4202 C CA . MET B 1 147 ? 92.389 -39.094 -0.218 1.00 92.43 158 MET B CA 1
ATOM 4203 C C . MET B 1 147 ? 92.120 -37.613 -0.366 1.00 93.01 158 MET B C 1
ATOM 4204 O O . MET B 1 147 ? 90.983 -37.215 -0.602 1.00 93.42 158 MET B O 1
ATOM 4209 N N . ASN B 1 148 ? 93.169 -36.807 -0.246 1.00 93.88 159 ASN B N 1
ATOM 4210 C CA . ASN B 1 148 ? 93.043 -35.351 -0.360 1.00 94.87 159 ASN B CA 1
ATOM 4211 C C . ASN B 1 148 ? 93.349 -34.847 -1.766 1.00 95.42 159 ASN B C 1
ATOM 4212 O O . ASN B 1 148 ? 93.748 -35.623 -2.640 1.00 95.59 159 ASN B O 1
ATOM 4217 N N . SER B 1 149 ? 93.147 -33.549 -1.976 1.00 96.02 160 SER B N 1
ATOM 4218 C CA . SER B 1 149 ? 93.575 -32.883 -3.201 1.00 96.72 160 SER B CA 1
ATOM 4219 C C . SER B 1 149 ? 94.416 -31.654 -2.846 1.00 96.92 160 SER B C 1
ATOM 4220 O O . SER B 1 149 ? 94.479 -31.266 -1.683 1.00 96.79 160 SER B O 1
ATOM 4223 N N . PHE B 1 150 ? 95.048 -31.043 -3.848 1.00 97.41 161 PHE B N 1
ATOM 4224 C CA . PHE B 1 150 ? 95.938 -29.897 -3.621 1.00 98.00 161 PHE B CA 1
ATOM 4225 C C . PHE B 1 150 ? 95.266 -28.722 -2.889 1.00 98.47 161 PHE B C 1
ATOM 4226 O O . PHE B 1 150 ? 95.947 -27.913 -2.248 1.00 98.41 161 PHE B O 1
ATOM 4234 N N . ASN B 1 151 ? 93.935 -28.651 -2.980 1.00 99.12 162 ASN B N 1
ATOM 4235 C CA . ASN B 1 151 ? 93.136 -27.646 -2.266 1.00 99.69 162 ASN B CA 1
ATOM 4236 C C . ASN B 1 151 ? 92.950 -27.946 -0.773 1.00 100.36 162 ASN B C 1
ATOM 4237 O O . ASN B 1 151 ? 92.645 -27.047 0.018 1.00 100.42 162 ASN B O 1
ATOM 4242 N N . THR B 1 152 ? 93.147 -29.209 -0.398 1.00 101.26 163 THR B N 1
ATOM 4243 C CA . THR B 1 152 ? 92.841 -29.695 0.948 1.00 102.02 163 THR B CA 1
ATOM 4244 C C . THR B 1 152 ? 94.057 -30.311 1.662 1.00 102.75 163 THR B C 1
ATOM 4245 O O . THR B 1 152 ? 94.211 -30.157 2.875 1.00 102.64 163 THR B O 1
ATOM 4249 N N . ASP B 1 153 ? 94.918 -30.985 0.896 1.00 103.83 164 ASP B N 1
ATOM 4250 C CA . ASP B 1 153 ? 96.088 -31.713 1.414 1.00 104.88 164 ASP B CA 1
ATOM 4251 C C . ASP B 1 153 ? 96.840 -30.934 2.485 1.00 105.58 164 ASP B C 1
ATOM 4252 O O . ASP B 1 153 ? 97.108 -31.462 3.565 1.00 105.57 164 ASP B O 1
ATOM 4257 N N . LYS B 1 154 ? 97.173 -29.682 2.166 1.00 106.63 165 LYS B N 1
ATOM 4258 C CA . LYS B 1 154 ? 97.809 -28.742 3.101 1.00 107.70 165 LYS B CA 1
ATOM 4259 C C . LYS B 1 154 ? 97.167 -28.724 4.502 1.00 108.19 165 LYS B C 1
ATOM 4260 O O . LYS B 1 154 ? 97.877 -28.797 5.515 1.00 108.31 165 LYS B O 1
ATOM 4266 N N . ASP B 1 155 ? 95.834 -28.638 4.543 1.00 108.62 166 ASP B N 1
ATOM 4267 C CA . ASP B 1 155 ? 95.077 -28.517 5.790 1.00 109.10 166 ASP B CA 1
ATOM 4268 C C . ASP B 1 155 ? 94.864 -29.851 6.504 1.00 109.14 166 ASP B C 1
ATOM 4269 O O . ASP B 1 155 ? 94.854 -29.902 7.735 1.00 109.24 166 ASP B O 1
ATOM 4274 N N . THR B 1 156 ? 94.682 -30.920 5.731 1.00 109.19 167 THR B N 1
ATOM 4275 C CA . THR B 1 156 ? 94.300 -32.219 6.290 1.00 109.29 167 THR B CA 1
ATOM 4276 C C . THR B 1 156 ? 95.412 -32.869 7.115 1.00 109.52 167 THR B C 1
ATOM 4277 O O . THR B 1 156 ? 95.137 -33.433 8.176 1.00 109.68 167 THR B O 1
ATOM 4281 N N . GLU B 1 157 ? 96.653 -32.787 6.625 1.00 109.65 168 GLU B N 1
ATOM 4282 C CA . GLU B 1 157 ? 97.826 -33.319 7.334 1.00 109.57 168 GLU B CA 1
ATOM 4283 C C . GLU B 1 157 ? 98.032 -32.622 8.683 1.00 109.59 168 GLU B C 1
ATOM 4284 O O . GLU B 1 157 ? 98.447 -33.250 9.659 1.00 109.47 168 GLU B O 1
ATOM 4286 N N . HIS B 1 158 ? 97.733 -31.325 8.723 1.00 109.73 169 HIS B N 1
ATOM 4287 C CA . HIS B 1 158 ? 97.731 -30.565 9.968 1.00 109.89 169 HIS B CA 1
ATOM 4288 C C . HIS B 1 158 ? 96.557 -30.999 10.834 1.00 110.02 169 HIS B C 1
ATOM 4289 O O . HIS B 1 158 ? 96.745 -31.343 11.997 1.00 110.20 169 HIS B O 1
ATOM 4291 N N . LEU B 1 159 ? 95.355 -31.007 10.258 1.00 110.18 170 LEU B N 1
ATOM 4292 C CA . LEU B 1 159 ? 94.139 -31.352 11.000 1.00 110.40 170 LEU B CA 1
ATOM 4293 C C . LEU B 1 159 ? 94.131 -32.790 11.540 1.00 110.51 170 LEU B C 1
ATOM 4294 O O . LEU B 1 159 ? 93.503 -33.060 12.569 1.00 110.73 170 LEU B O 1
ATOM 4297 N N . ILE B 1 160 ? 94.831 -33.700 10.858 1.00 110.46 171 ILE B N 1
ATOM 4298 C CA . ILE B 1 160 ? 94.911 -35.105 11.284 1.00 110.39 171 ILE B CA 1
ATOM 4299 C C . ILE B 1 160 ? 95.768 -35.271 12.537 1.00 110.34 171 ILE B C 1
ATOM 4300 O O . ILE B 1 160 ? 95.560 -36.200 13.316 1.00 110.30 171 ILE B O 1
ATOM 4302 N N . LYS B 1 161 ? 96.714 -34.351 12.727 1.00 110.36 172 LYS B N 1
ATOM 4303 C CA . LYS B 1 161 ? 97.649 -34.387 13.855 1.00 110.46 172 LYS B CA 1
ATOM 4304 C C . LYS B 1 161 ? 96.965 -34.413 15.226 1.00 110.51 172 LYS B C 1
ATOM 4305 O O . LYS B 1 161 ? 97.559 -34.858 16.211 1.00 110.55 172 LYS B O 1
ATOM 4307 N N . LYS B 1 162 ? 95.718 -33.944 15.279 1.00 110.64 173 LYS B N 1
ATOM 4308 C CA . LYS B 1 162 ? 94.941 -33.877 16.528 1.00 110.68 173 LYS B CA 1
ATOM 4309 C C . LYS B 1 162 ? 94.698 -35.254 17.165 1.00 110.57 173 LYS B C 1
ATOM 4310 O O . LYS B 1 162 ? 94.715 -35.390 18.393 1.00 110.63 173 LYS B O 1
ATOM 4312 N N . TYR B 1 163 ? 94.493 -36.268 16.325 1.00 110.28 174 TYR B N 1
ATOM 4313 C CA . TYR B 1 163 ? 94.140 -37.607 16.793 1.00 109.93 174 TYR B CA 1
ATOM 4314 C C . TYR B 1 163 ? 95.354 -38.428 17.248 1.00 109.86 174 TYR B C 1
ATOM 4315 O O . TYR B 1 163 ? 95.272 -39.659 17.366 1.00 109.77 174 TYR B O 1
ATOM 4324 N N . SER B 1 164 ? 96.474 -37.745 17.498 1.00 109.74 175 SER B N 1
ATOM 4325 C CA . SER B 1 164 ? 97.643 -38.367 18.127 1.00 109.51 175 SER B CA 1
ATOM 4326 C C . SER B 1 164 ? 97.199 -39.011 19.432 1.00 109.23 175 SER B C 1
ATOM 4327 O O . SER B 1 164 ? 96.655 -38.335 20.317 1.00 109.27 175 SER B O 1
ATOM 4330 N N . ALA B 1 165 ? 97.422 -40.319 19.530 1.00 108.72 176 ALA B N 1
ATOM 4331 C CA . ALA B 1 165 ? 96.861 -41.148 20.602 1.00 108.18 176 ALA B CA 1
ATOM 4332 C C . ALA B 1 165 ? 95.322 -41.256 20.515 1.00 107.66 176 ALA B C 1
ATOM 4333 O O . ALA B 1 165 ? 94.586 -40.830 21.417 1.00 107.52 176 ALA B O 1
ATOM 4335 N N . ASN B 1 166 ? 94.862 -41.812 19.394 1.00 106.89 177 ASN B N 1
ATOM 4336 C CA . ASN B 1 166 ? 93.509 -42.350 19.269 1.00 106.17 177 ASN B CA 1
ATOM 4337 C C . ASN B 1 166 ? 93.572 -43.854 18.968 1.00 105.55 177 ASN B C 1
ATOM 4338 O O . ASN B 1 166 ? 94.661 -44.453 18.993 1.00 105.65 177 ASN B O 1
ATOM 4343 N N . ARG B 1 167 ? 92.419 -44.468 18.707 1.00 104.56 178 ARG B N 1
ATOM 4344 C CA . ARG B 1 167 ? 92.366 -45.897 18.371 1.00 103.53 178 ARG B CA 1
ATOM 4345 C C . ARG B 1 167 ? 92.212 -46.116 16.862 1.00 102.75 178 ARG B C 1
ATOM 4346 O O . ARG B 1 167 ? 91.477 -47.005 16.415 1.00 102.49 178 ARG B O 1
ATOM 4348 N N . ILE B 1 168 ? 92.926 -45.297 16.090 1.00 101.81 179 ILE B N 1
ATOM 4349 C CA . ILE B 1 168 ? 92.887 -45.347 14.629 1.00 100.94 179 ILE B CA 1
ATOM 4350 C C . ILE B 1 168 ? 94.215 -44.877 14.027 1.00 100.18 179 ILE B C 1
ATOM 4351 O O . ILE B 1 168 ? 94.901 -44.031 14.609 1.00 99.93 179 ILE B O 1
ATOM 4353 N N . ARG B 1 169 ? 94.574 -45.432 12.869 1.00 99.26 180 ARG B N 1
ATOM 4354 C CA . ARG B 1 169 ? 95.763 -44.988 12.146 1.00 98.55 180 ARG B CA 1
ATOM 4355 C C . ARG B 1 169 ? 95.390 -44.196 10.892 1.00 98.40 180 ARG B C 1
ATOM 4356 O O . ARG B 1 169 ? 95.413 -44.726 9.782 1.00 98.51 180 ARG B O 1
ATOM 4364 N N . ILE B 1 170 ? 95.054 -42.923 11.082 1.00 98.05 181 ILE B N 1
ATOM 4365 C CA . ILE B 1 170 ? 94.703 -42.024 9.978 1.00 97.92 181 ILE B CA 1
ATOM 4366 C C . ILE B 1 170 ? 95.912 -41.717 9.082 1.00 97.68 181 ILE B C 1
ATOM 4367 O O . ILE B 1 170 ? 96.938 -41.214 9.544 1.00 97.78 181 ILE B O 1
ATOM 4372 N N . ARG B 1 171 ? 95.782 -42.032 7.798 1.00 97.40 182 ARG B N 1
ATOM 4373 C CA . ARG B 1 171 ? 96.861 -41.833 6.840 1.00 97.15 182 ARG B CA 1
ATOM 4374 C C . ARG B 1 171 ? 96.326 -41.118 5.614 1.00 97.02 182 ARG B C 1
ATOM 4375 O O . ARG B 1 171 ? 95.444 -41.629 4.929 1.00 97.05 182 ARG B O 1
ATOM 4377 N N . SER B 1 172 ? 96.849 -39.930 5.339 1.00 96.83 183 SER B N 1
ATOM 4378 C CA . SER B 1 172 ? 96.330 -39.139 4.233 1.00 96.72 183 SER B CA 1
ATOM 4379 C C . SER B 1 172 ? 97.305 -39.118 3.072 1.00 96.68 183 SER B C 1
ATOM 4380 O O . SER B 1 172 ? 98.512 -39.247 3.269 1.00 96.75 183 SER B O 1
ATOM 4383 N N . PHE B 1 173 ? 96.766 -38.961 1.867 1.00 96.76 184 PHE B N 1
ATOM 4384 C CA . PHE B 1 173 ? 97.571 -38.853 0.656 1.00 96.99 184 PHE B CA 1
ATOM 4385 C C . PHE B 1 173 ? 96.919 -37.958 -0.382 1.00 97.60 184 PHE B C 1
ATOM 4386 O O . PHE B 1 173 ? 95.691 -37.897 -0.468 1.00 97.98 184 PHE B O 1
ATOM 4394 N N . ASN B 1 174 ? 97.737 -37.281 -1.182 1.00 98.08 185 ASN B N 1
ATOM 4395 C CA . ASN B 1 174 ? 97.208 -36.395 -2.212 1.00 98.69 185 ASN B CA 1
ATOM 4396 C C . ASN B 1 174 ? 96.869 -37.140 -3.493 1.00 99.13 185 ASN B C 1
ATOM 4397 O O . ASN B 1 174 ? 97.495 -38.150 -3.822 1.00 99.29 185 ASN B O 1
ATOM 4402 N N . GLN B 1 175 ? 95.860 -36.643 -4.205 1.00 99.72 186 GLN B N 1
ATOM 4403 C CA . GLN B 1 175 ? 95.564 -37.119 -5.554 1.00 100.26 186 GLN B CA 1
ATOM 4404 C C . GLN B 1 175 ? 96.385 -36.328 -6.581 1.00 100.30 186 GLN B C 1
ATOM 4405 O O . GLN B 1 175 ? 97.380 -35.693 -6.225 1.00 100.24 186 GLN B O 1
ATOM 4411 N N . SER B 1 176 ? 95.980 -36.363 -7.845 1.00 100.52 187 SER B N 1
ATOM 4412 C CA . SER B 1 176 ? 96.745 -35.689 -8.885 1.00 100.81 187 SER B CA 1
ATOM 4413 C C . SER B 1 176 ? 96.387 -34.215 -9.034 1.00 100.88 187 SER B C 1
ATOM 4414 O O . SER B 1 176 ? 95.266 -33.799 -8.715 1.00 100.87 187 SER B O 1
ATOM 4417 N N . ARG B 1 177 ? 97.366 -33.439 -9.502 1.00 100.93 188 ARG B N 1
ATOM 4418 C CA . ARG B 1 177 ? 97.148 -32.078 -9.970 1.00 101.07 188 ARG B CA 1
ATOM 4419 C C . ARG B 1 177 ? 97.151 -32.100 -11.496 1.00 101.22 188 ARG B C 1
ATOM 4420 O O . ARG B 1 177 ? 98.083 -32.600 -12.111 1.00 101.22 188 ARG B O 1
ATOM 4422 N N . PHE B 1 178 ? 96.086 -31.584 -12.096 1.00 101.69 189 PHE B N 1
ATOM 4423 C CA . PHE B 1 178 ? 95.950 -31.522 -13.550 1.00 102.22 189 PHE B CA 1
ATOM 4424 C C . PHE B 1 178 ? 95.751 -30.067 -14.006 1.00 102.87 189 PHE B C 1
ATOM 4425 O O . PHE B 1 178 ? 95.230 -29.247 -13.248 1.00 102.97 189 PHE B O 1
ATOM 4433 N N . PRO B 1 179 ? 96.175 -29.735 -15.241 1.00 103.48 190 PRO B N 1
ATOM 4434 C CA . PRO B 1 179 ? 96.053 -28.358 -15.713 1.00 103.92 190 PRO B CA 1
ATOM 4435 C C . PRO B 1 179 ? 94.736 -28.046 -16.416 1.00 104.48 190 PRO B C 1
ATOM 4436 O O . PRO B 1 179 ? 94.384 -28.698 -17.405 1.00 104.38 190 PRO B O 1
ATOM 4440 N N . ARG B 1 180 ? 94.025 -27.045 -15.900 1.00 105.32 191 ARG B N 1
ATOM 4441 C CA . ARG B 1 180 ? 92.811 -26.534 -16.542 1.00 106.19 191 ARG B CA 1
ATOM 4442 C C . ARG B 1 180 ? 93.161 -25.856 -17.872 1.00 106.77 191 ARG B C 1
ATOM 4443 O O . ARG B 1 180 ? 94.309 -25.449 -18.091 1.00 106.81 191 ARG B O 1
ATOM 4445 N N . VAL B 1 181 ? 92.169 -25.755 -18.755 1.00 107.49 192 VAL B N 1
ATOM 4446 C CA . VAL B 1 181 ? 92.378 -25.307 -20.135 1.00 108.06 192 VAL B CA 1
ATOM 4447 C C . VAL B 1 181 ? 91.429 -24.148 -20.466 1.00 108.46 192 VAL B C 1
ATOM 4448 O O . VAL B 1 181 ? 90.615 -23.763 -19.627 1.00 108.58 192 VAL B O 1
ATOM 4452 N N . TYR B 1 182 ? 91.556 -23.582 -21.669 1.00 108.97 193 TYR B N 1
ATOM 4453 C CA . TYR B 1 182 ? 90.656 -22.521 -22.146 1.00 109.41 193 TYR B CA 1
ATOM 4454 C C . TYR B 1 182 ? 89.618 -23.058 -23.141 1.00 109.69 193 TYR B C 1
ATOM 4455 O O . TYR B 1 182 ? 89.952 -23.838 -24.040 1.00 109.58 193 TYR B O 1
ATOM 4457 N N . LYS B 1 183 ? 88.363 -22.639 -22.969 1.00 110.10 194 LYS B N 1
ATOM 4458 C CA . LYS B 1 183 ? 87.259 -23.078 -23.832 1.00 110.58 194 LYS B CA 1
ATOM 4459 C C . LYS B 1 183 ? 87.499 -22.719 -25.301 1.00 110.94 194 LYS B C 1
ATOM 4460 O O . LYS B 1 183 ? 87.304 -23.552 -26.191 1.00 110.92 194 LYS B O 1
ATOM 4462 N N . ASP B 1 184 ? 87.936 -21.482 -25.538 1.00 111.46 195 ASP B N 1
ATOM 4463 C CA . ASP B 1 184 ? 88.215 -20.986 -26.892 1.00 111.82 195 ASP B CA 1
ATOM 4464 C C . ASP B 1 184 ? 89.508 -21.553 -27.492 1.00 112.09 195 ASP B C 1
ATOM 4465 O O . ASP B 1 184 ? 89.451 -22.374 -28.408 1.00 112.19 195 ASP B O 1
ATOM 4470 N N . SER B 1 185 ? 90.657 -21.129 -26.965 1.00 112.45 196 SER B N 1
ATOM 4471 C CA . SER B 1 185 ? 91.969 -21.513 -27.511 1.00 112.85 196 SER B CA 1
ATOM 4472 C C . SER B 1 185 ? 92.362 -22.980 -27.270 1.00 113.12 196 SER B C 1
ATOM 4473 O O . SER B 1 185 ? 93.301 -23.484 -27.901 1.00 113.04 196 SER B O 1
ATOM 4476 N N . LEU B 1 186 ? 91.642 -23.647 -26.362 1.00 113.51 197 LEU B N 1
ATOM 4477 C CA . LEU B 1 186 ? 91.895 -25.049 -25.970 1.00 113.72 197 LEU B CA 1
ATOM 4478 C C . LEU B 1 186 ? 93.383 -25.376 -25.747 1.00 113.87 197 LEU B C 1
ATOM 4479 O O . LEU B 1 186 ? 93.881 -26.414 -26.194 1.00 113.93 197 LEU B O 1
ATOM 4481 N N . LEU B 1 187 ? 94.075 -24.480 -25.042 1.00 113.97 198 LEU B N 1
ATOM 4482 C CA . LEU B 1 187 ? 95.484 -24.662 -24.692 1.00 114.00 198 LEU B CA 1
ATOM 4483 C C . LEU B 1 187 ? 95.683 -24.656 -23.169 1.00 114.05 198 LEU B C 1
ATOM 4484 O O . LEU B 1 187 ? 95.097 -23.814 -22.475 1.00 113.91 198 LEU B O 1
ATOM 4486 N N . PRO B 1 188 ? 96.481 -25.617 -22.646 1.00 114.13 199 PRO B N 1
ATOM 4487 C CA . PRO B 1 188 ? 96.887 -25.688 -21.235 1.00 114.24 199 PRO B CA 1
ATOM 4488 C C . PRO B 1 188 ? 97.166 -24.319 -20.601 1.00 114.34 199 PRO B C 1
ATOM 4489 O O . PRO B 1 188 ? 98.240 -23.750 -20.789 1.00 114.37 199 PRO B O 1
ATOM 4493 N N . VAL B 1 189 ? 96.187 -23.828 -19.838 1.00 114.51 200 VAL B N 1
ATOM 4494 C CA . VAL B 1 189 ? 96.137 -22.449 -19.308 1.00 114.61 200 VAL B CA 1
ATOM 4495 C C . VAL B 1 189 ? 97.375 -21.876 -18.577 1.00 114.69 200 VAL B C 1
ATOM 4496 O O . VAL B 1 189 ? 97.749 -20.730 -18.832 1.00 114.67 200 VAL B O 1
ATOM 4500 N N . PRO B 1 190 ? 98.001 -22.651 -17.668 1.00 114.81 201 PRO B N 1
ATOM 4501 C CA . PRO B 1 190 ? 99.116 -22.096 -16.894 1.00 114.99 201 PRO B CA 1
ATOM 4502 C C . PRO B 1 190 ? 100.427 -21.956 -17.690 1.00 115.23 201 PRO B C 1
ATOM 4503 O O . PRO B 1 190 ? 100.399 -21.675 -18.891 1.00 115.33 201 PRO B O 1
ATOM 4507 N N . THR B 1 191 ? 101.561 -22.128 -17.010 1.00 115.41 202 THR B N 1
ATOM 4508 C CA . THR B 1 191 ? 102.885 -22.062 -17.636 1.00 115.53 202 THR B CA 1
ATOM 4509 C C . THR B 1 191 ? 103.910 -22.803 -16.775 1.00 115.72 202 THR B C 1
ATOM 4510 O O . THR B 1 191 ? 104.611 -23.696 -17.260 1.00 115.77 202 THR B O 1
ATOM 4514 N N . GLU B 1 192 ? 103.976 -22.431 -15.496 1.00 115.90 203 GLU B N 1
ATOM 4515 C CA . GLU B 1 192 ? 104.986 -22.942 -14.564 1.00 115.99 203 GLU B CA 1
ATOM 4516 C C . GLU B 1 192 ? 104.403 -23.959 -13.576 1.00 115.95 203 GLU B C 1
ATOM 4517 O O . GLU B 1 192 ? 103.179 -24.047 -13.424 1.00 115.88 203 GLU B O 1
ATOM 4523 N N . TYR B 1 193 ? 105.291 -24.709 -12.908 1.00 115.89 204 TYR B N 1
ATOM 4524 C CA . TYR B 1 193 ? 104.916 -25.722 -11.902 1.00 115.77 204 TYR B CA 1
ATOM 4525 C C . TYR B 1 193 ? 103.872 -25.197 -10.919 1.00 115.52 204 TYR B C 1
ATOM 4526 O O . TYR B 1 193 ? 103.024 -25.950 -10.436 1.00 115.50 204 TYR B O 1
ATOM 4535 N N . ASP B 1 194 ? 103.972 -23.907 -10.609 1.00 115.15 205 ASP B N 1
ATOM 4536 C CA . ASP B 1 194 ? 102.889 -23.183 -9.977 1.00 114.84 205 ASP B CA 1
ATOM 4537 C C . ASP B 1 194 ? 102.916 -21.716 -10.377 1.00 114.53 205 ASP B C 1
ATOM 4538 O O . ASP B 1 194 ? 103.620 -20.896 -9.781 1.00 114.40 205 ASP B O 1
ATOM 4543 N N . SER B 1 195 ? 102.175 -21.422 -11.441 1.00 114.21 206 SER B N 1
ATOM 4544 C CA . SER B 1 195 ? 101.548 -20.123 -11.610 1.00 113.86 206 SER B CA 1
ATOM 4545 C C . SER B 1 195 ? 100.248 -20.256 -10.797 1.00 113.53 206 SER B C 1
ATOM 4546 O O . SER B 1 195 ? 99.996 -21.330 -10.244 1.00 113.38 206 SER B O 1
ATOM 4549 N N . PRO B 1 196 ? 99.423 -19.190 -10.707 1.00 113.29 207 PRO B N 1
ATOM 4550 C CA . PRO B 1 196 ? 98.216 -19.209 -9.866 1.00 113.10 207 PRO B CA 1
ATOM 4551 C C . PRO B 1 196 ? 97.635 -20.596 -9.517 1.00 112.81 207 PRO B C 1
ATOM 4552 O O . PRO B 1 196 ? 97.504 -21.460 -10.393 1.00 112.85 207 PRO B O 1
ATOM 4556 N N . LEU B 1 197 ? 97.300 -20.790 -8.238 1.00 112.36 208 LEU B N 1
ATOM 4557 C CA . LEU B 1 197 ? 96.691 -22.037 -7.753 1.00 111.76 208 LEU B CA 1
ATOM 4558 C C . LEU B 1 197 ? 95.308 -22.245 -8.364 1.00 111.34 208 LEU B C 1
ATOM 4559 O O . LEU B 1 197 ? 94.928 -23.373 -8.692 1.00 111.31 208 LEU B O 1
ATOM 4561 N N . ASP B 1 198 ? 94.573 -21.145 -8.526 1.00 110.72 209 ASP B N 1
ATOM 4562 C CA . ASP B 1 198 ? 93.272 -21.152 -9.187 1.00 110.14 209 ASP B CA 1
ATOM 4563 C C . ASP B 1 198 ? 93.418 -21.382 -10.697 1.00 109.69 209 ASP B C 1
ATOM 4564 O O . ASP B 1 198 ? 92.663 -20.827 -11.501 1.00 109.54 209 ASP B O 1
ATOM 4566 N N . ALA B 1 199 ? 94.396 -22.208 -11.065 1.00 109.19 210 ALA B N 1
ATOM 4567 C CA . ALA B 1 199 ? 94.646 -22.580 -12.456 1.00 108.76 210 ALA B CA 1
ATOM 4568 C C . ALA B 1 199 ? 94.710 -24.095 -12.625 1.00 108.42 210 ALA B C 1
ATOM 4569 O O . ALA B 1 199 ? 94.669 -24.603 -13.749 1.00 108.52 210 ALA B O 1
ATOM 4571 N N . TRP B 1 200 ? 94.816 -24.812 -11.509 1.00 107.87 211 TRP B N 1
ATOM 4572 C CA . TRP B 1 200 ? 94.777 -26.273 -11.531 1.00 107.23 211 TRP B CA 1
ATOM 4573 C C . TRP B 1 200 ? 93.349 -26.807 -11.383 1.00 106.62 211 TRP B C 1
ATOM 4574 O O . TRP B 1 200 ? 92.371 -26.066 -11.527 1.00 106.63 211 TRP B O 1
ATOM 4585 N N . TYR B 1 201 ? 93.260 -28.109 -11.112 1.00 105.79 212 TYR B N 1
ATOM 4586 C CA . TYR B 1 201 ? 92.026 -28.803 -10.742 1.00 104.94 212 TYR B CA 1
ATOM 4587 C C . TYR B 1 201 ? 92.345 -30.266 -10.414 1.00 104.32 212 TYR B C 1
ATOM 4588 O O . TYR B 1 201 ? 93.200 -30.870 -11.059 1.00 104.45 212 TYR B O 1
ATOM 4597 N N . PRO B 1 202 ? 91.678 -30.836 -9.398 1.00 103.64 213 PRO B N 1
ATOM 4598 C CA . PRO B 1 202 ? 91.808 -32.276 -9.179 1.00 103.02 213 PRO B CA 1
ATOM 4599 C C . PRO B 1 202 ? 90.931 -33.058 -10.159 1.00 102.21 213 PRO B C 1
ATOM 4600 O O . PRO B 1 202 ? 89.773 -32.708 -10.353 1.00 102.02 213 PRO B O 1
ATOM 4604 N N . PRO B 1 203 ? 91.478 -34.126 -10.761 1.00 101.60 214 PRO B N 1
ATOM 4605 C CA . PRO B 1 203 ? 90.885 -34.792 -11.929 1.00 101.09 214 PRO B CA 1
ATOM 4606 C C . PRO B 1 203 ? 89.671 -35.666 -11.618 1.00 100.62 214 PRO B C 1
ATOM 4607 O O . PRO B 1 203 ? 89.397 -36.626 -12.349 1.00 100.58 214 PRO B O 1
ATOM 4611 N N . GLY B 1 204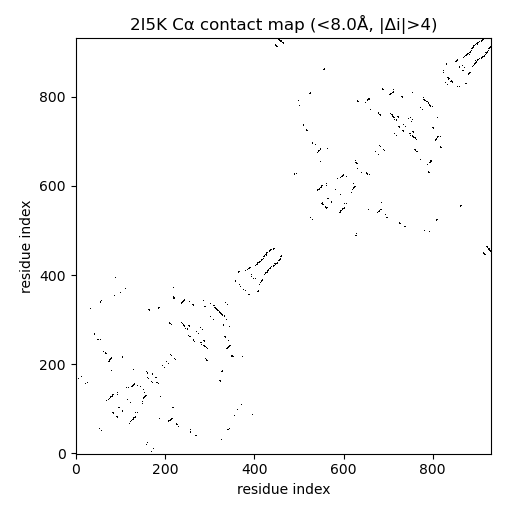 ? 88.948 -35.330 -10.551 1.00 99.98 215 GLY B N 1
ATOM 4612 C CA . GLY B 1 204 ? 87.806 -36.122 -10.107 1.00 99.16 215 GLY B CA 1
ATOM 4613 C C . GLY B 1 204 ? 88.198 -37.261 -9.183 1.00 98.56 215 GLY B C 1
ATOM 4614 O O . GLY B 1 204 ? 89.380 -37.504 -8.939 1.00 98.37 215 GLY B O 1
ATOM 4615 N N . HIS B 1 205 ? 87.195 -37.960 -8.663 1.00 98.09 216 HIS B N 1
ATOM 4616 C CA . HIS B 1 205 ? 87.444 -39.088 -7.776 1.00 97.59 216 HIS B CA 1
ATOM 4617 C C . HIS B 1 205 ? 87.571 -40.382 -8.566 1.00 97.34 216 HIS B C 1
ATOM 4618 O O . HIS B 1 205 ? 87.618 -41.464 -7.987 1.00 97.30 216 HIS B O 1
ATOM 4625 N N . GLY B 1 206 ? 87.620 -40.249 -9.890 1.00 97.12 217 GLY B N 1
ATOM 4626 C CA . GLY B 1 206 ? 88.021 -41.334 -10.781 1.00 97.08 217 GLY B CA 1
ATOM 4627 C C . GLY B 1 206 ? 89.536 -41.400 -10.831 1.00 97.21 217 GLY B C 1
ATOM 4628 O O . GLY B 1 206 ? 90.115 -42.472 -11.014 1.00 97.42 217 GLY B O 1
ATOM 4629 N N . ASP B 1 207 ? 90.176 -40.245 -10.650 1.00 97.10 218 ASP B N 1
ATOM 4630 C CA . ASP B 1 207 ? 91.628 -40.148 -10.523 1.00 96.89 218 ASP B CA 1
ATOM 4631 C C . ASP B 1 207 ? 92.138 -40.846 -9.259 1.00 96.84 218 ASP B C 1
ATOM 4632 O O . ASP B 1 207 ? 93.344 -40.854 -8.988 1.00 96.75 218 ASP B O 1
ATOM 4637 N N . LEU B 1 208 ? 91.216 -41.428 -8.491 1.00 96.84 219 LEU B N 1
ATOM 4638 C CA . LEU B 1 208 ? 91.555 -42.176 -7.283 1.00 96.95 219 LEU B CA 1
ATOM 4639 C C . LEU B 1 208 ? 92.674 -43.189 -7.552 1.00 97.01 219 LEU B C 1
ATOM 4640 O O . LEU B 1 208 ? 93.762 -43.104 -6.967 1.00 97.04 219 LEU B O 1
ATOM 4645 N N . PHE B 1 209 ? 92.406 -44.118 -8.466 1.00 96.77 220 PHE B N 1
ATOM 4646 C CA . PHE B 1 209 ? 93.293 -45.240 -8.715 1.00 96.52 220 PHE B CA 1
ATOM 4647 C C . PHE B 1 209 ? 94.746 -44.841 -8.990 1.00 96.66 220 PHE B C 1
ATOM 4648 O O . PHE B 1 209 ? 95.649 -45.333 -8.306 1.00 96.63 220 PHE B O 1
ATOM 4656 N N . GLU B 1 210 ? 94.968 -43.947 -9.961 1.00 96.71 221 GLU B N 1
ATOM 4657 C CA . GLU B 1 210 ? 96.335 -43.554 -10.367 1.00 96.71 221 GLU B CA 1
ATOM 4658 C C . GLU B 1 210 ? 97.150 -43.050 -9.177 1.00 96.75 221 GLU B C 1
ATOM 4659 O O . GLU B 1 210 ? 98.144 -43.666 -8.803 1.00 96.81 221 GLU B O 1
ATOM 4661 N N . SER B 1 211 ? 96.697 -41.956 -8.567 1.00 96.84 222 SER B N 1
ATOM 4662 C CA . SER B 1 211 ? 97.362 -41.355 -7.398 1.00 96.69 222 SER B CA 1
ATOM 4663 C C . SER B 1 211 ? 97.307 -42.210 -6.122 1.00 96.44 222 SER B C 1
ATOM 4664 O O . SER B 1 211 ? 98.063 -41.961 -5.177 1.00 96.28 222 SER B O 1
ATOM 4667 N N . LEU B 1 212 ? 96.415 -43.204 -6.096 1.00 96.03 223 LEU B N 1
ATOM 4668 C CA . LEU B 1 212 ? 96.401 -44.190 -5.019 1.00 95.92 223 LEU B CA 1
ATOM 4669 C C . LEU B 1 212 ? 97.643 -45.079 -5.128 1.00 96.13 223 LEU B C 1
ATOM 4670 O O . LEU B 1 212 ? 98.242 -45.449 -4.108 1.00 96.28 223 LEU B O 1
ATOM 4675 N N . HIS B 1 213 ? 98.033 -45.397 -6.366 1.00 96.07 224 HIS B N 1
ATOM 4676 C CA . HIS B 1 213 ? 99.236 -46.193 -6.635 1.00 95.94 224 HIS B CA 1
ATOM 4677 C C . HIS B 1 213 ? 100.478 -45.339 -6.910 1.00 95.89 224 HIS B C 1
ATOM 4678 O O . HIS B 1 213 ? 101.602 -45.823 -6.766 1.00 96.07 224 HIS B O 1
ATOM 4680 N N . VAL B 1 214 ? 100.276 -44.084 -7.310 1.00 95.71 225 VAL B N 1
ATOM 4681 C CA . VAL B 1 214 ? 101.383 -43.144 -7.496 1.00 95.67 225 VAL B CA 1
ATOM 4682 C C . VAL B 1 214 ? 101.901 -42.675 -6.138 1.00 95.85 225 VAL B C 1
ATOM 4683 O O . VAL B 1 214 ? 103.094 -42.411 -5.976 1.00 95.78 225 VAL B O 1
ATOM 4687 N N . SER B 1 215 ? 100.998 -42.586 -5.163 1.00 96.20 226 SER B N 1
ATOM 4688 C CA . SER B 1 215 ? 101.388 -42.341 -3.772 1.00 96.49 226 SER B CA 1
ATOM 4689 C C . SER B 1 215 ? 102.045 -43.596 -3.218 1.00 96.46 226 SER B C 1
ATOM 4690 O O . SER B 1 215 ? 102.900 -43.524 -2.334 1.00 96.56 226 SER B O 1
ATOM 4693 N N . GLY B 1 216 ? 101.621 -44.740 -3.749 1.00 96.41 227 GLY B N 1
ATOM 4694 C CA . GLY B 1 216 ? 102.111 -46.034 -3.304 1.00 96.32 227 GLY B CA 1
ATOM 4695 C C . GLY B 1 216 ? 101.317 -46.554 -2.122 1.00 96.11 227 GLY B C 1
ATOM 4696 O O . GLY B 1 216 ? 101.802 -47.408 -1.370 1.00 96.27 227 GLY B O 1
ATOM 4697 N N . GLU B 1 217 ? 100.102 -46.033 -1.948 1.00 95.55 228 GLU B N 1
ATOM 4698 C CA . GLU B 1 217 ? 99.192 -46.570 -0.949 1.00 95.18 228 GLU B CA 1
ATOM 4699 C C . GLU B 1 217 ? 98.610 -47.903 -1.420 1.00 95.00 228 GLU B C 1
ATOM 4700 O O . GLU B 1 217 ? 98.256 -48.744 -0.592 1.00 94.95 228 GLU B O 1
ATOM 4702 N N . LEU B 1 218 ? 98.532 -48.096 -2.742 1.00 94.83 229 LEU B N 1
ATOM 4703 C CA . LEU B 1 218 ? 98.108 -49.378 -3.334 1.00 94.58 229 LEU B CA 1
ATOM 4704 C C . LEU B 1 218 ? 98.998 -50.514 -2.828 1.00 94.58 229 LEU B C 1
ATOM 4705 O O . LEU B 1 218 ? 98.512 -51.421 -2.143 1.00 94.53 229 LEU B O 1
ATOM 4707 N N . ASP B 1 219 ? 100.293 -50.436 -3.154 1.00 94.53 230 ASP B N 1
ATOM 4708 C CA . ASP B 1 219 ? 101.317 -51.340 -2.621 1.00 94.57 230 ASP B CA 1
ATOM 4709 C C . ASP B 1 219 ? 101.208 -51.459 -1.104 1.00 94.32 230 ASP B C 1
ATOM 4710 O O . ASP B 1 219 ? 100.806 -52.502 -0.587 1.00 94.27 230 ASP B O 1
ATOM 4715 N N . ALA B 1 220 ? 101.552 -50.373 -0.407 1.00 93.95 231 ALA B N 1
ATOM 4716 C CA . ALA B 1 220 ? 101.628 -50.348 1.055 1.00 93.54 231 ALA B CA 1
ATOM 4717 C C . ALA B 1 220 ? 100.453 -51.031 1.731 1.00 93.32 231 ALA B C 1
ATOM 4718 O O . ALA B 1 220 ? 100.640 -51.697 2.746 1.00 93.08 231 ALA B O 1
ATOM 4720 N N . LEU B 1 221 ? 99.256 -50.869 1.159 1.00 93.34 232 LEU B N 1
ATOM 4721 C CA . LEU B 1 221 ? 98.032 -51.483 1.693 1.00 93.19 232 LEU B CA 1
ATOM 4722 C C . LEU B 1 221 ? 97.985 -52.983 1.407 1.00 93.07 232 LEU B C 1
ATOM 4723 O O . LEU B 1 221 ? 97.650 -53.767 2.293 1.00 93.03 232 LEU B O 1
ATOM 4725 N N . ILE B 1 222 ? 98.328 -53.380 0.180 1.00 92.90 233 ILE B N 1
ATOM 4726 C CA . ILE B 1 222 ? 98.467 -54.804 -0.160 1.00 92.62 233 ILE B CA 1
ATOM 4727 C C . ILE B 1 222 ? 99.543 -55.428 0.723 1.00 92.32 233 ILE B C 1
ATOM 4728 O O . ILE B 1 222 ? 99.338 -56.498 1.296 1.00 92.19 233 ILE B O 1
ATOM 4730 N N . ALA B 1 223 ? 100.667 -54.718 0.842 1.00 92.15 234 ALA B N 1
ATOM 4731 C CA . ALA B 1 223 ? 101.819 -55.134 1.648 1.00 91.87 234 ALA B CA 1
ATOM 4732 C C . ALA B 1 223 ? 101.502 -55.162 3.144 1.00 91.83 234 ALA B C 1
ATOM 4733 O O . ALA B 1 223 ? 101.948 -56.070 3.845 1.00 91.78 234 ALA B O 1
ATOM 4735 N N . GLN B 1 224 ? 100.733 -54.174 3.619 1.00 91.74 235 GLN B N 1
ATOM 4736 C CA . GLN B 1 224 ? 100.229 -54.128 5.006 1.00 91.55 235 GLN B CA 1
ATOM 4737 C C . GLN B 1 224 ? 99.228 -55.280 5.241 1.00 91.52 235 GLN B C 1
ATOM 4738 O O . GLN B 1 224 ? 98.758 -55.490 6.363 1.00 91.43 235 GLN B O 1
ATOM 4744 N N . GLY B 1 225 ? 98.922 -56.023 4.171 1.00 91.53 236 GLY B N 1
ATOM 4745 C CA . GLY B 1 225 ? 98.132 -57.250 4.261 1.00 91.82 236 GLY B CA 1
ATOM 4746 C C . GLY B 1 225 ? 96.652 -57.060 3.999 1.00 92.16 236 GLY B C 1
ATOM 4747 O O . GLY B 1 225 ? 95.832 -57.875 4.421 1.00 92.43 236 GLY B O 1
ATOM 4748 N N . ARG B 1 226 ? 96.314 -55.993 3.283 1.00 92.25 237 ARG B N 1
ATOM 4749 C CA . ARG B 1 226 ? 94.928 -55.577 3.106 1.00 92.18 237 ARG B CA 1
ATOM 4750 C C . ARG B 1 226 ? 94.501 -55.744 1.653 1.00 92.12 237 ARG B C 1
ATOM 4751 O O . ARG B 1 226 ? 95.275 -55.448 0.740 1.00 92.08 237 ARG B O 1
ATOM 4759 N N . GLU B 1 227 ? 93.263 -56.199 1.449 1.00 92.04 238 GLU B N 1
ATOM 4760 C CA . GLU B 1 227 ? 92.786 -56.594 0.115 1.00 91.75 238 GLU B CA 1
ATOM 4761 C C . GLU B 1 227 ? 91.549 -55.838 -0.429 1.00 91.45 238 GLU B C 1
ATOM 4762 O O . GLU B 1 227 ? 91.221 -55.973 -1.614 1.00 91.53 238 GLU B O 1
ATOM 4764 N N . ILE B 1 228 ? 90.860 -55.058 0.406 1.00 90.99 239 ILE B N 1
ATOM 4765 C CA . ILE B 1 228 ? 89.714 -54.269 -0.093 1.00 90.70 239 ILE B CA 1
ATOM 4766 C C . ILE B 1 228 ? 89.541 -52.897 0.562 1.00 90.24 239 ILE B C 1
ATOM 4767 O O . ILE B 1 228 ? 89.541 -52.770 1.787 1.00 90.28 239 ILE B O 1
ATOM 4772 N N . LEU B 1 229 ? 89.369 -51.881 -0.278 1.00 89.67 240 LEU B N 1
ATOM 4773 C CA . LEU B 1 229 ? 88.941 -50.562 0.167 1.00 89.06 240 LEU B CA 1
ATOM 4774 C C . LEU B 1 229 ? 87.426 -50.455 0.193 1.00 88.93 240 LEU B C 1
ATOM 4775 O O . LEU B 1 229 ? 86.753 -50.865 -0.753 1.00 88.76 240 LEU B O 1
ATOM 4780 N N . PHE B 1 230 ? 86.903 -49.906 1.285 1.00 88.90 241 PHE B N 1
ATOM 4781 C CA . PHE B 1 230 ? 85.518 -49.465 1.334 1.00 89.17 241 PHE B CA 1
ATOM 4782 C C . PHE B 1 230 ? 85.532 -47.959 1.112 1.00 89.33 241 PHE B C 1
ATOM 4783 O O . PHE B 1 230 ? 85.982 -47.194 1.974 1.00 89.87 241 PHE B O 1
ATOM 4791 N N . VAL B 1 231 ? 85.054 -47.533 -0.051 1.00 89.10 242 VAL B N 1
ATOM 4792 C CA . VAL B 1 231 ? 85.148 -46.132 -0.437 1.00 88.96 242 VAL B CA 1
ATOM 4793 C C . VAL B 1 231 ? 83.817 -45.400 -0.229 1.00 88.89 242 VAL B C 1
ATOM 4794 O O . VAL B 1 231 ? 82.752 -45.874 -0.661 1.00 88.98 242 VAL B O 1
ATOM 4798 N N . SER B 1 232 ? 83.888 -44.257 0.451 1.00 88.40 243 SER B N 1
ATOM 4799 C CA . SER B 1 232 ? 82.733 -43.396 0.623 1.00 88.07 243 SER B CA 1
ATOM 4800 C C . SER B 1 232 ? 83.129 -41.932 0.545 1.00 88.17 243 SER B C 1
ATOM 4801 O O . SER B 1 232 ? 84.293 -41.579 0.794 1.00 88.19 243 SER B O 1
ATOM 4804 N N . ASN B 1 233 ? 82.147 -41.096 0.187 1.00 87.99 244 ASN B N 1
ATOM 4805 C CA . ASN B 1 233 ? 82.287 -39.639 0.139 1.00 87.67 244 ASN B CA 1
ATOM 4806 C C . ASN B 1 233 ? 82.666 -39.019 1.489 1.00 87.81 244 ASN B C 1
ATOM 4807 O O . ASN B 1 233 ? 82.462 -39.625 2.544 1.00 87.80 244 ASN B O 1
ATOM 4812 N N . GLY B 1 234 ? 83.213 -37.809 1.459 1.00 87.82 245 GLY B N 1
ATOM 4813 C CA . GLY B 1 234 ? 83.525 -37.097 2.696 1.00 87.96 245 GLY B CA 1
ATOM 4814 C C . GLY B 1 234 ? 82.257 -36.737 3.446 1.00 87.98 245 GLY B C 1
ATOM 4815 O O . GLY B 1 234 ? 82.187 -36.856 4.672 1.00 88.15 245 GLY B O 1
ATOM 4816 N N . ASP B 1 235 ? 81.247 -36.333 2.680 1.00 87.91 246 ASP B N 1
ATOM 4817 C CA . ASP B 1 235 ? 80.002 -35.787 3.200 1.00 87.75 246 ASP B CA 1
ATOM 4818 C C . ASP B 1 235 ? 78.874 -36.799 3.368 1.00 87.50 246 ASP B C 1
ATOM 4819 O O . ASP B 1 235 ? 77.720 -36.419 3.501 1.00 87.45 246 ASP B O 1
ATOM 4824 N N . ASN B 1 236 ? 79.196 -38.082 3.345 1.00 87.59 247 ASN B N 1
ATOM 4825 C CA . ASN B 1 236 ? 78.200 -39.108 3.624 1.00 87.70 247 ASN B CA 1
ATOM 4826 C C . ASN B 1 236 ? 78.352 -39.638 5.055 1.00 87.98 247 ASN B C 1
ATOM 4827 O O . ASN B 1 236 ? 79.341 -40.303 5.392 1.00 88.04 247 ASN B O 1
ATOM 4832 N N . LEU B 1 237 ? 77.372 -39.320 5.896 1.00 88.13 248 LEU B N 1
ATOM 4833 C CA . LEU B 1 237 ? 77.422 -39.693 7.307 1.00 88.35 248 LEU B CA 1
ATOM 4834 C C . LEU B 1 237 ? 76.863 -41.099 7.532 1.00 88.64 248 LEU B C 1
ATOM 4835 O O . LEU B 1 237 ? 77.115 -41.721 8.566 1.00 88.65 248 LEU B O 1
ATOM 4840 N N . GLY B 1 238 ? 76.093 -41.587 6.561 1.00 88.89 249 GLY B N 1
ATOM 4841 C CA . GLY B 1 238 ? 75.462 -42.900 6.653 1.00 88.96 249 GLY B CA 1
ATOM 4842 C C . GLY B 1 238 ? 76.384 -44.072 6.371 1.00 88.99 249 GLY B C 1
ATOM 4843 O O . GLY B 1 238 ? 76.127 -45.188 6.825 1.00 89.34 249 GLY B O 1
ATOM 4844 N N . ALA B 1 239 ? 77.468 -43.818 5.645 1.00 88.90 250 ALA B N 1
ATOM 4845 C CA . ALA B 1 239 ? 78.342 -44.879 5.151 1.00 88.86 250 ALA B CA 1
ATOM 4846 C C . ALA B 1 239 ? 79.233 -45.529 6.206 1.00 88.92 250 ALA B C 1
ATOM 4847 O O . ALA B 1 239 ? 80.460 -45.374 6.170 1.00 88.92 250 ALA B O 1
ATOM 4849 N N . THR B 1 240 ? 78.617 -46.271 7.126 1.00 89.16 251 THR B N 1
ATOM 4850 C CA . THR B 1 240 ? 79.370 -47.070 8.102 1.00 89.65 251 THR B CA 1
ATOM 4851 C C . THR B 1 240 ? 79.896 -48.337 7.424 1.00 89.96 251 THR B C 1
ATOM 4852 O O . THR B 1 240 ? 79.588 -48.600 6.255 1.00 90.37 251 THR B O 1
ATOM 4856 N N . VAL B 1 241 ? 80.682 -49.123 8.156 1.00 90.09 252 VAL B N 1
ATOM 4857 C CA . VAL B 1 241 ? 81.190 -50.387 7.635 1.00 90.04 252 VAL B CA 1
ATOM 4858 C C . VAL B 1 241 ? 80.149 -51.473 7.851 1.00 90.45 252 VAL B C 1
ATOM 4859 O O . VAL B 1 241 ? 79.805 -51.795 8.988 1.00 90.58 252 VAL B O 1
ATOM 4863 N N . ASP B 1 242 ? 79.641 -52.023 6.752 1.00 91.00 253 ASP B N 1
ATOM 4864 C CA . ASP B 1 242 ? 78.659 -53.110 6.804 1.00 91.32 253 ASP B CA 1
ATOM 4865 C C . ASP B 1 242 ? 79.339 -54.471 6.645 1.00 91.23 253 ASP B C 1
ATOM 4866 O O . ASP B 1 242 ? 79.690 -54.869 5.524 1.00 91.09 253 ASP B O 1
ATOM 4871 N N . LEU B 1 243 ? 79.518 -55.173 7.770 1.00 91.06 254 LEU B N 1
ATOM 4872 C CA . LEU B 1 243 ? 80.199 -56.478 7.791 1.00 90.95 254 LEU B CA 1
ATOM 4873 C C . LEU B 1 243 ? 79.583 -57.509 6.838 1.00 90.86 254 LEU B C 1
ATOM 4874 O O . LEU B 1 243 ? 80.293 -58.177 6.083 1.00 90.55 254 LEU B O 1
ATOM 4879 N N . LYS B 1 244 ? 78.258 -57.619 6.886 1.00 90.91 255 LYS B N 1
ATOM 4880 C CA . LYS B 1 244 ? 77.509 -58.507 6.018 1.00 91.08 255 LYS B CA 1
ATOM 4881 C C . LYS B 1 244 ? 77.820 -58.262 4.540 1.00 91.37 255 LYS B C 1
ATOM 4882 O O . LYS B 1 244 ? 77.711 -59.180 3.729 1.00 91.79 255 LYS B O 1
ATOM 4884 N N . ILE B 1 245 ? 78.209 -57.037 4.188 1.00 91.45 256 ILE B N 1
ATOM 4885 C CA . ILE B 1 245 ? 78.641 -56.742 2.815 1.00 91.50 256 ILE B CA 1
ATOM 4886 C C . ILE B 1 245 ? 80.078 -57.224 2.575 1.00 91.74 256 ILE B C 1
ATOM 4887 O O . ILE B 1 245 ? 80.342 -57.948 1.610 1.00 91.70 256 ILE B O 1
ATOM 4892 N N . LEU B 1 246 ? 80.993 -56.832 3.463 1.00 92.07 257 LEU B N 1
ATOM 4893 C CA . LEU B 1 246 ? 82.387 -57.288 3.423 1.00 92.24 257 LEU B CA 1
ATOM 4894 C C . LEU B 1 246 ? 82.483 -58.804 3.312 1.00 92.58 257 LEU B C 1
ATOM 4895 O O . LEU B 1 246 ? 83.433 -59.334 2.735 1.00 92.89 257 LEU B O 1
ATOM 4900 N N . ASN B 1 247 ? 81.502 -59.497 3.880 1.00 92.73 258 ASN B N 1
ATOM 4901 C CA . ASN B 1 247 ? 81.428 -60.944 3.759 1.00 92.80 258 ASN B CA 1
ATOM 4902 C C . ASN B 1 247 ? 80.904 -61.376 2.385 1.00 92.68 258 ASN B C 1
ATOM 4903 O O . ASN B 1 247 ? 81.554 -62.151 1.686 1.00 92.60 258 ASN B O 1
ATOM 4908 N N . HIS B 1 248 ? 79.731 -60.869 2.011 1.00 92.65 259 HIS B N 1
ATOM 4909 C CA . HIS B 1 248 ? 79.127 -61.135 0.700 1.00 92.60 259 HIS B CA 1
ATOM 4910 C C . HIS B 1 248 ? 80.125 -60.923 -0.437 1.00 92.53 259 HIS B C 1
ATOM 4911 O O . HIS B 1 248 ? 80.250 -61.762 -1.333 1.00 92.19 259 HIS B O 1
ATOM 4918 N N . MET B 1 249 ? 80.833 -59.798 -0.377 1.00 92.59 260 MET B N 1
ATOM 4919 C CA . MET B 1 249 ? 81.869 -59.469 -1.347 1.00 92.79 260 MET B CA 1
ATOM 4920 C C . MET B 1 249 ? 83.018 -60.498 -1.364 1.00 92.82 260 MET B C 1
ATOM 4921 O O . MET B 1 249 ? 83.612 -60.764 -2.417 1.00 92.78 260 MET B O 1
ATOM 4926 N N . ILE B 1 250 ? 83.310 -61.081 -0.202 1.00 92.79 261 ILE B N 1
ATOM 4927 C CA . ILE B 1 250 ? 84.467 -61.968 -0.042 1.00 92.77 261 ILE B CA 1
ATOM 4928 C C . ILE B 1 250 ? 84.163 -63.459 -0.338 1.00 92.51 261 ILE B C 1
ATOM 4929 O O . ILE B 1 250 ? 85.046 -64.205 -0.779 1.00 92.25 261 ILE B O 1
ATOM 4934 N N . GLU B 1 251 ? 82.907 -63.857 -0.114 1.00 92.31 262 GLU B N 1
ATOM 4935 C CA . GLU B 1 251 ? 82.402 -65.198 -0.441 1.00 91.86 262 GLU B CA 1
ATOM 4936 C C . GLU B 1 251 ? 82.084 -65.340 -1.931 1.00 91.61 262 GLU B C 1
ATOM 4937 O O . GLU B 1 251 ? 82.515 -66.300 -2.567 1.00 91.49 262 GLU B O 1
ATOM 4939 N N . THR B 1 252 ? 81.332 -64.387 -2.483 1.00 91.52 263 THR B N 1
ATOM 4940 C CA . THR B 1 252 ? 81.094 -64.330 -3.937 1.00 91.49 263 THR B CA 1
ATOM 4941 C C . THR B 1 252 ? 82.339 -63.800 -4.659 1.00 91.27 263 THR B C 1
ATOM 4942 O O . THR B 1 252 ? 82.304 -63.521 -5.863 1.00 91.13 263 THR B O 1
ATOM 4946 N N . GLY B 1 253 ? 83.423 -63.645 -3.893 1.00 91.10 264 GLY B N 1
ATOM 4947 C CA . GLY B 1 253 ? 84.736 -63.247 -4.396 1.00 90.52 264 GLY B CA 1
ATOM 4948 C C . GLY B 1 253 ? 84.701 -62.157 -5.440 1.00 90.15 264 GLY B C 1
ATOM 4949 O O . GLY B 1 253 ? 85.461 -62.205 -6.399 1.00 90.11 264 GLY B O 1
ATOM 4950 N N . ALA B 1 254 ? 83.808 -61.183 -5.254 1.00 89.83 265 ALA B N 1
ATOM 4951 C CA . ALA B 1 254 ? 83.682 -60.039 -6.161 1.00 89.46 265 ALA B CA 1
ATOM 4952 C C . ALA B 1 254 ? 84.877 -59.086 -6.050 1.00 89.23 265 ALA B C 1
ATOM 4953 O O . ALA B 1 254 ? 85.506 -58.978 -4.992 1.00 89.16 265 ALA B O 1
ATOM 4955 N N . GLU B 1 255 ? 85.187 -58.405 -7.149 1.00 88.92 266 GLU B N 1
ATOM 4956 C CA . GLU B 1 255 ? 86.297 -57.449 -7.171 1.00 88.70 266 GLU B CA 1
ATOM 4957 C C . GLU B 1 255 ? 85.851 -55.985 -7.091 1.00 88.49 266 GLU B C 1
ATOM 4958 O O . GLU B 1 255 ? 86.695 -55.082 -7.025 1.00 88.69 266 GLU B O 1
ATOM 4964 N N . TYR B 1 256 ? 84.534 -55.762 -7.114 1.00 87.90 267 TYR B N 1
ATOM 4965 C CA . TYR B 1 256 ? 83.942 -54.426 -7.037 1.00 87.05 267 TYR B CA 1
ATOM 4966 C C . TYR B 1 256 ? 82.490 -54.563 -6.644 1.00 86.60 267 TYR B C 1
ATOM 4967 O O . TYR B 1 256 ? 81.738 -55.315 -7.265 1.00 86.22 267 TYR B O 1
ATOM 4976 N N . ILE B 1 257 ? 82.101 -53.834 -5.604 1.00 86.41 268 ILE B N 1
ATOM 4977 C CA . ILE B 1 257 ? 80.697 -53.751 -5.207 1.00 86.33 268 ILE B CA 1
ATOM 4978 C C . ILE B 1 257 ? 80.263 -52.301 -5.070 1.00 86.13 268 ILE B C 1
ATOM 4979 O O . ILE B 1 257 ? 80.867 -51.532 -4.321 1.00 86.47 268 ILE B O 1
ATOM 4984 N N . MET B 1 258 ? 79.224 -51.932 -5.810 1.00 85.90 269 MET B N 1
ATOM 4985 C CA . MET B 1 258 ? 78.628 -50.614 -5.675 1.00 85.67 269 MET B CA 1
ATOM 4986 C C . MET B 1 258 ? 77.336 -50.710 -4.893 1.00 85.59 269 MET B C 1
ATOM 4987 O O . MET B 1 258 ? 76.517 -51.592 -5.140 1.00 85.25 269 MET B O 1
ATOM 4992 N N . GLU B 1 259 ? 77.169 -49.796 -3.943 1.00 85.82 270 GLU B N 1
ATOM 4993 C CA . GLU B 1 259 ? 75.950 -49.719 -3.143 1.00 86.23 270 GLU B CA 1
ATOM 4994 C C . GLU B 1 259 ? 74.894 -48.790 -3.762 1.00 86.32 270 GLU B C 1
ATOM 4995 O O . GLU B 1 259 ? 75.168 -47.628 -4.097 1.00 86.07 270 GLU B O 1
ATOM 5001 N N . LEU B 1 260 ? 73.686 -49.315 -3.921 1.00 86.59 271 LEU B N 1
ATOM 5002 C CA . LEU B 1 260 ? 72.613 -48.553 -4.540 1.00 87.01 271 LEU B CA 1
ATOM 5003 C C . LEU B 1 260 ? 71.460 -48.379 -3.572 1.00 87.29 271 LEU B C 1
ATOM 5004 O O . LEU B 1 260 ? 71.139 -49.295 -2.818 1.00 87.50 271 LEU B O 1
ATOM 5009 N N . THR B 1 261 ? 70.840 -47.207 -3.586 1.00 87.43 272 THR B N 1
ATOM 5010 C CA . THR B 1 261 ? 69.655 -46.997 -2.775 1.00 87.97 272 THR B CA 1
ATOM 5011 C C . THR B 1 261 ? 68.502 -46.493 -3.643 1.00 88.07 272 THR B C 1
ATOM 5012 O O . THR B 1 261 ? 68.734 -45.954 -4.731 1.00 87.95 272 THR B O 1
ATOM 5016 N N . ASP B 1 262 ? 67.272 -46.689 -3.163 1.00 88.41 273 ASP B N 1
ATOM 5017 C CA . ASP B 1 262 ? 66.068 -46.351 -3.926 1.00 88.95 273 ASP B CA 1
ATOM 5018 C C . ASP B 1 262 ? 65.953 -44.867 -4.222 1.00 89.27 273 ASP B C 1
ATOM 5019 O O . ASP B 1 262 ? 65.988 -44.043 -3.307 1.00 89.21 273 ASP B O 1
ATOM 5024 N N . LYS B 1 263 ? 65.808 -44.543 -5.505 1.00 89.75 274 LYS B N 1
ATOM 5025 C CA . LYS B 1 263 ? 65.718 -43.162 -5.951 1.00 90.60 274 LYS B CA 1
ATOM 5026 C C . LYS B 1 263 ? 64.371 -42.550 -5.540 1.00 91.50 274 LYS B C 1
ATOM 5027 O O . LYS B 1 263 ? 63.308 -43.059 -5.917 1.00 91.71 274 LYS B O 1
ATOM 5029 N N . THR B 1 264 ? 64.418 -41.477 -4.744 1.00 92.40 275 THR B N 1
ATOM 5030 C CA . THR B 1 264 ? 63.208 -40.705 -4.437 1.00 93.20 275 THR B CA 1
ATOM 5031 C C . THR B 1 264 ? 62.970 -39.643 -5.523 1.00 93.83 275 THR B C 1
ATOM 5032 O O . THR B 1 264 ? 63.888 -39.317 -6.290 1.00 93.65 275 THR B O 1
ATOM 5036 N N . ARG B 1 265 ? 61.739 -39.119 -5.577 1.00 94.68 276 ARG B N 1
ATOM 5037 C CA . ARG B 1 265 ? 61.320 -38.105 -6.566 1.00 95.51 276 ARG B CA 1
ATOM 5038 C C . ARG B 1 265 ? 62.383 -37.027 -6.835 1.00 96.04 276 ARG B C 1
ATOM 5039 O O . ARG B 1 265 ? 62.491 -36.496 -7.953 1.00 96.00 276 ARG B O 1
ATOM 5041 N N . ALA B 1 266 ? 63.165 -36.728 -5.800 1.00 96.80 277 ALA B N 1
ATOM 5042 C CA . ALA B 1 266 ? 64.235 -35.747 -5.879 1.00 97.59 277 ALA B CA 1
ATOM 5043 C C . ALA B 1 266 ? 65.625 -36.410 -5.874 1.00 98.00 277 ALA B C 1
ATOM 5044 O O . ALA B 1 266 ? 66.493 -36.077 -5.064 1.00 97.96 277 ALA B O 1
ATOM 5046 N N . ASP B 1 267 ? 65.822 -37.357 -6.787 1.00 98.61 278 ASP B N 1
ATOM 5047 C CA . ASP B 1 267 ? 67.110 -38.035 -6.947 1.00 99.20 278 ASP B CA 1
ATOM 5048 C C . ASP B 1 267 ? 67.431 -38.308 -8.420 1.00 99.71 278 ASP B C 1
ATOM 5049 O O . ASP B 1 267 ? 68.575 -38.631 -8.764 1.00 99.92 278 ASP B O 1
ATOM 5054 N N . VAL B 1 268 ? 66.411 -38.156 -9.270 1.00 100.11 279 VAL B N 1
ATOM 5055 C CA . VAL B 1 268 ? 66.467 -38.414 -10.721 1.00 100.33 279 VAL B CA 1
ATOM 5056 C C . VAL B 1 268 ? 67.835 -38.274 -11.403 1.00 100.63 279 VAL B C 1
ATOM 5057 O O . VAL B 1 268 ? 68.353 -39.247 -11.958 1.00 100.78 279 VAL B O 1
ATOM 5061 N N . LYS B 1 269 ? 68.411 -37.072 -11.348 1.00 100.96 280 LYS B N 1
ATOM 5062 C CA . LYS B 1 269 ? 69.652 -36.746 -12.073 1.00 101.27 280 LYS B CA 1
ATOM 5063 C C . LYS B 1 269 ? 70.811 -37.717 -11.801 1.00 101.28 280 LYS B C 1
ATOM 5064 O O . LYS B 1 269 ? 71.644 -37.955 -12.683 1.00 101.47 280 LYS B O 1
ATOM 5066 N N . GLY B 1 270 ? 70.851 -38.270 -10.587 1.00 101.13 281 GLY B N 1
ATOM 5067 C CA . GLY B 1 270 ? 71.825 -39.302 -10.219 1.00 100.87 281 GLY B CA 1
ATOM 5068 C C . GLY B 1 270 ? 71.867 -40.501 -11.160 1.00 100.59 281 GLY B C 1
ATOM 5069 O O . GLY B 1 270 ? 70.863 -40.852 -11.800 1.00 100.32 281 GLY B O 1
ATOM 5070 N N . GLY B 1 271 ? 73.042 -41.124 -11.238 1.00 100.35 282 GLY B N 1
ATOM 5071 C CA . GLY B 1 271 ? 73.272 -42.254 -12.138 1.00 100.09 282 GLY B CA 1
ATOM 5072 C C . GLY B 1 271 ? 73.037 -43.612 -11.499 1.00 99.83 282 GLY B C 1
ATOM 5073 O O . GLY B 1 271 ? 73.025 -43.734 -10.269 1.00 100.07 282 GLY B O 1
ATOM 5074 N N . THR B 1 272 ? 72.858 -44.630 -12.343 1.00 99.34 283 THR B N 1
ATOM 5075 C CA . THR B 1 272 ? 72.568 -45.990 -11.893 1.00 98.82 283 THR B CA 1
ATOM 5076 C C . THR B 1 272 ? 73.391 -47.041 -12.659 1.00 98.78 283 THR B C 1
ATOM 5077 O O . THR B 1 272 ? 74.092 -46.714 -13.622 1.00 98.87 283 THR B O 1
ATOM 5081 N N . LEU B 1 273 ? 73.314 -48.294 -12.209 1.00 98.49 284 LEU B N 1
ATOM 5082 C CA . LEU B 1 273 ? 73.970 -49.4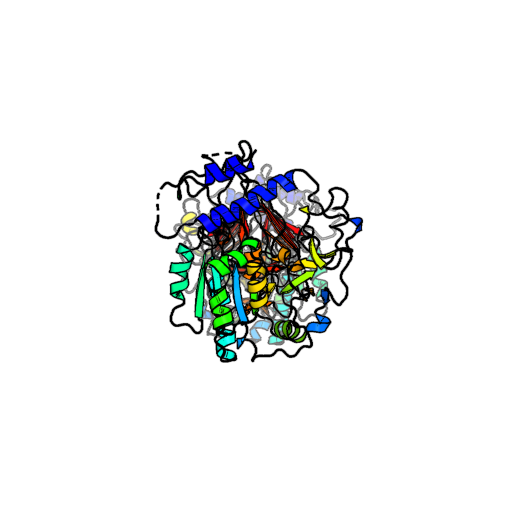13 -12.880 1.00 98.10 284 LEU B CA 1
ATOM 5083 C C . LEU B 1 273 ? 72.973 -50.084 -13.824 1.00 97.91 284 LEU B C 1
ATOM 5084 O O . LEU B 1 273 ? 71.803 -50.256 -13.479 1.00 97.78 284 LEU B O 1
ATOM 5086 N N . ILE B 1 274 ? 73.444 -50.432 -15.020 1.00 97.85 285 ILE B N 1
ATOM 5087 C CA . ILE B 1 274 ? 72.644 -51.138 -16.023 1.00 97.83 285 ILE B CA 1
ATOM 5088 C C . ILE B 1 274 ? 73.379 -52.392 -16.514 1.00 97.76 285 ILE B C 1
ATOM 5089 O O . ILE B 1 274 ? 74.513 -52.663 -16.095 1.00 97.67 285 ILE B O 1
ATOM 5094 N N . SER B 1 275 ? 72.727 -53.151 -17.400 1.00 97.62 286 SER B N 1
ATOM 5095 C CA . SER B 1 275 ? 73.356 -54.282 -18.097 1.00 97.23 286 SER B CA 1
ATOM 5096 C C . SER B 1 275 ? 73.521 -53.989 -19.598 1.00 96.94 286 SER B C 1
ATOM 5097 O O . SER B 1 275 ? 72.538 -53.930 -20.341 1.00 97.05 286 SER B O 1
ATOM 5100 N N . TYR B 1 276 ? 74.768 -53.816 -20.031 1.00 96.49 287 TYR B N 1
ATOM 5101 C CA . TYR B 1 276 ? 75.074 -53.312 -21.371 1.00 96.00 287 TYR B CA 1
ATOM 5102 C C . TYR B 1 276 ? 76.150 -54.143 -22.056 1.00 95.85 287 TYR B C 1
ATOM 5103 O O . TYR B 1 276 ? 77.320 -54.086 -21.661 1.00 95.93 287 TYR B O 1
ATOM 5112 N N . ASP B 1 277 ? 75.745 -54.882 -23.097 1.00 95.44 288 ASP B N 1
ATOM 5113 C CA . ASP B 1 277 ? 76.600 -55.846 -23.816 1.00 94.91 288 ASP B CA 1
ATOM 5114 C C . ASP B 1 277 ? 77.146 -56.945 -22.882 1.00 94.66 288 ASP B C 1
ATOM 5115 O O . ASP B 1 277 ? 78.280 -57.417 -23.039 1.00 94.75 288 ASP B O 1
ATOM 5117 N N . GLY B 1 278 ? 76.316 -57.340 -21.912 1.00 94.30 289 GLY B N 1
ATOM 5118 C CA . GLY B 1 278 ? 76.639 -58.411 -20.965 1.00 93.85 289 GLY B CA 1
ATOM 5119 C C . GLY B 1 278 ? 77.572 -58.013 -19.834 1.00 93.61 289 GLY B C 1
ATOM 5120 O O . GLY B 1 278 ? 78.125 -58.876 -19.141 1.00 93.60 289 GLY B O 1
ATOM 5121 N N . GLN B 1 279 ? 77.757 -56.708 -19.658 1.00 93.35 290 GLN B N 1
ATOM 5122 C CA . GLN B 1 279 ? 78.530 -56.164 -18.548 1.00 93.23 290 GLN B CA 1
ATOM 5123 C C . GLN B 1 279 ? 77.651 -55.215 -17.748 1.00 93.20 290 GLN B C 1
ATOM 5124 O O . GLN B 1 279 ? 76.722 -54.623 -18.291 1.00 93.33 290 GLN B O 1
ATOM 5126 N N . VAL B 1 280 ? 77.928 -55.082 -16.456 1.00 93.13 291 VAL B N 1
ATOM 5127 C CA . VAL B 1 280 ? 77.263 -54.067 -15.645 1.00 92.93 291 VAL B CA 1
ATOM 5128 C C . VAL B 1 280 ? 78.134 -52.813 -15.621 1.00 92.95 291 VAL B C 1
ATOM 5129 O O . VAL B 1 280 ? 79.317 -52.873 -15.274 1.00 92.90 291 VAL B O 1
ATOM 5131 N N . ARG B 1 281 ? 77.548 -51.687 -16.017 1.00 93.07 292 ARG B N 1
ATOM 5132 C CA . ARG B 1 281 ? 78.255 -50.401 -16.068 1.00 93.21 292 ARG B CA 1
ATOM 5133 C C . ARG B 1 281 ? 77.368 -49.256 -15.564 1.00 93.32 292 ARG B C 1
ATOM 5134 O O . ARG B 1 281 ? 76.146 -49.398 -15.464 1.00 93.33 292 ARG B O 1
ATOM 5136 N N . LEU B 1 282 ? 77.990 -48.117 -15.274 1.00 93.40 293 LEU B N 1
ATOM 5137 C CA . LEU B 1 282 ? 77.293 -46.978 -14.674 1.00 93.62 293 LEU B CA 1
ATOM 5138 C C . LEU B 1 282 ? 76.812 -45.901 -15.680 1.00 93.71 293 LEU B C 1
ATOM 5139 O O . LEU B 1 282 ? 77.630 -45.160 -16.250 1.00 94.08 293 LEU B O 1
ATOM 5144 N N . LEU B 1 283 ? 75.494 -45.810 -15.888 1.00 93.41 294 LEU B N 1
ATOM 5145 C CA . LEU B 1 283 ? 74.925 -44.827 -16.827 1.00 93.11 294 LEU B CA 1
ATOM 5146 C C . LEU B 1 283 ? 74.593 -43.517 -16.127 1.00 93.01 294 LEU B C 1
ATOM 5147 O O . LEU B 1 283 ? 73.756 -43.476 -15.227 1.00 92.98 294 LEU B O 1
ATOM 5149 N N . GLU B 1 284 ? 75.271 -42.452 -16.541 1.00 92.97 295 GLU B N 1
ATOM 5150 C CA . GLU B 1 284 ? 74.954 -41.094 -16.107 1.00 92.95 295 GLU B CA 1
ATOM 5151 C C . GLU B 1 284 ? 74.118 -40.392 -17.179 1.00 92.98 295 GLU B C 1
ATOM 5152 O O . GLU B 1 284 ? 74.084 -40.830 -18.329 1.00 93.05 295 GLU B O 1
ATOM 5158 N N . VAL B 1 285 ? 73.454 -39.300 -16.806 1.00 93.02 296 VAL B N 1
ATOM 5159 C CA . VAL B 1 285 ? 72.657 -38.523 -17.762 1.00 92.90 296 VAL B CA 1
ATOM 5160 C C . VAL B 1 285 ? 73.439 -38.067 -18.998 1.00 93.00 296 VAL B C 1
ATOM 5161 O O . VAL B 1 285 ? 72.934 -38.177 -20.119 1.00 93.08 296 VAL B O 1
ATOM 5165 N N . ALA B 1 286 ? 74.663 -37.574 -18.793 1.00 92.92 297 ALA B N 1
ATOM 5166 C CA . ALA B 1 286 ? 75.518 -37.117 -19.896 1.00 93.00 297 ALA B CA 1
ATOM 5167 C C . ALA B 1 286 ? 75.702 -38.176 -20.993 1.00 93.06 297 ALA B C 1
ATOM 5168 O O . ALA B 1 286 ? 75.945 -37.843 -22.158 1.00 92.93 297 ALA B O 1
ATOM 5170 N N . GLN B 1 287 ? 75.570 -39.445 -20.616 1.00 93.19 298 GLN B N 1
ATOM 5171 C CA . GLN B 1 287 ? 75.727 -40.548 -21.560 1.00 93.37 298 GLN B CA 1
ATOM 5172 C C . GLN B 1 287 ? 74.396 -41.152 -22.021 1.00 93.53 298 GLN B C 1
ATOM 5173 O O . GLN B 1 287 ? 74.378 -42.236 -22.606 1.00 93.54 298 GLN B O 1
ATOM 5179 N N . VAL B 1 288 ? 73.294 -40.446 -21.764 1.00 93.73 299 VAL B N 1
ATOM 5180 C CA . VAL B 1 288 ? 71.987 -40.794 -22.333 1.00 94.01 299 VAL B CA 1
ATOM 5181 C C . VAL B 1 288 ? 71.688 -39.815 -23.479 1.00 94.46 299 VAL B C 1
ATOM 5182 O O . VAL B 1 288 ? 71.839 -38.599 -23.304 1.00 94.44 299 VAL B O 1
ATOM 5186 N N . PRO B 1 289 ? 71.268 -40.332 -24.657 1.00 94.83 300 PRO B N 1
ATOM 5187 C CA . PRO B 1 289 ? 71.017 -39.410 -25.768 1.00 95.05 300 PRO B CA 1
ATOM 5188 C C . PRO B 1 289 ? 69.786 -38.546 -25.501 1.00 95.36 300 PRO B C 1
ATOM 5189 O O . PRO B 1 289 ? 68.842 -38.996 -24.837 1.00 95.42 300 PRO B O 1
ATOM 5193 N N . LYS B 1 290 ? 69.813 -37.316 -26.014 1.00 95.64 301 LYS B N 1
ATOM 5194 C CA . LYS B 1 290 ? 68.807 -36.293 -25.704 1.00 95.87 301 LYS B CA 1
ATOM 5195 C C . LYS B 1 290 ? 67.359 -36.708 -26.000 1.00 95.98 301 LYS B C 1
ATOM 5196 O O . LYS B 1 290 ? 66.420 -36.189 -25.397 1.00 96.04 301 LYS B O 1
ATOM 5198 N N . GLU B 1 291 ? 67.188 -37.650 -26.921 1.00 96.07 302 GLU B N 1
ATOM 5199 C CA . GLU B 1 291 ? 65.865 -38.147 -27.291 1.00 96.22 302 GLU B CA 1
ATOM 5200 C C . GLU B 1 291 ? 65.277 -39.047 -26.205 1.00 95.84 302 GLU B C 1
ATOM 5201 O O . GLU B 1 291 ? 64.116 -39.451 -26.282 1.00 95.80 302 GLU B O 1
ATOM 5207 N N . HIS B 1 292 ? 66.082 -39.351 -25.194 1.00 95.48 303 HIS B N 1
ATOM 5208 C CA . HIS B 1 292 ? 65.737 -40.403 -24.256 1.00 95.29 303 HIS B CA 1
ATOM 5209 C C . HIS B 1 292 ? 65.985 -40.074 -22.787 1.00 95.16 303 HIS B C 1
ATOM 5210 O O . HIS B 1 292 ? 65.581 -40.842 -21.910 1.00 95.26 303 HIS B O 1
ATOM 5217 N N . ILE B 1 293 ? 66.644 -38.947 -22.514 1.00 94.80 304 ILE B N 1
ATOM 5218 C CA . ILE B 1 293 ? 66.928 -38.534 -21.134 1.00 94.24 304 ILE B CA 1
ATOM 5219 C C . ILE B 1 293 ? 65.712 -38.709 -20.210 1.00 93.94 304 ILE B C 1
ATOM 5220 O O . ILE B 1 293 ? 65.836 -39.330 -19.158 1.00 93.96 304 ILE B O 1
ATOM 5225 N N . ASP B 1 294 ? 64.545 -38.204 -20.615 1.00 93.48 305 ASP B N 1
ATOM 5226 C CA . ASP B 1 294 ? 63.333 -38.258 -19.775 1.00 93.12 305 ASP B CA 1
ATOM 5227 C C . ASP B 1 294 ? 62.957 -39.661 -19.270 1.00 92.86 305 ASP B C 1
ATOM 5228 O O . ASP B 1 294 ? 62.543 -39.821 -18.121 1.00 92.75 305 ASP B O 1
ATOM 5230 N N . GLU B 1 295 ? 63.109 -40.667 -20.130 1.00 92.75 306 GLU B N 1
ATOM 5231 C CA . GLU B 1 295 ? 62.922 -42.080 -19.748 1.00 92.63 306 GLU B CA 1
ATOM 5232 C C . GLU B 1 295 ? 63.862 -42.500 -18.609 1.00 92.25 306 GLU B C 1
ATOM 5233 O O . GLU B 1 295 ? 63.445 -43.151 -17.648 1.00 92.11 306 GLU B O 1
ATOM 5239 N N . PHE B 1 296 ? 65.130 -42.119 -18.727 1.00 91.84 307 PHE B N 1
ATOM 5240 C CA . PHE B 1 296 ? 66.122 -42.389 -17.694 1.00 91.50 307 PHE B CA 1
ATOM 5241 C C . PHE B 1 296 ? 65.705 -41.811 -16.349 1.00 91.42 307 PHE B C 1
ATOM 5242 O O . PHE B 1 296 ? 65.708 -42.528 -15.344 1.00 91.80 307 PHE B O 1
ATOM 5250 N N . LYS B 1 297 ? 65.334 -40.525 -16.345 1.00 90.96 308 LYS B N 1
ATOM 5251 C CA . LYS B 1 297 ? 64.963 -39.788 -15.127 1.00 90.20 308 LYS B CA 1
ATOM 5252 C C . LYS B 1 297 ? 63.679 -40.337 -14.472 1.00 89.74 308 LYS B C 1
ATOM 5253 O O . LYS B 1 297 ? 63.360 -40.012 -13.324 1.00 89.66 308 LYS B O 1
ATOM 5255 N N . ASN B 1 298 ? 62.973 -41.190 -15.208 1.00 88.99 309 ASN B N 1
ATOM 5256 C CA . ASN B 1 298 ? 61.748 -41.811 -14.741 1.00 88.54 309 ASN B CA 1
ATOM 5257 C C . ASN B 1 298 ? 61.990 -42.853 -13.633 1.00 88.58 309 ASN B C 1
ATOM 5258 O O . ASN B 1 298 ? 62.347 -43.996 -13.923 1.00 88.71 309 ASN B O 1
ATOM 5263 N N . ILE B 1 299 ? 61.765 -42.459 -12.374 1.00 88.48 310 ILE B N 1
ATOM 5264 C CA . ILE B 1 299 ? 62.027 -43.315 -11.188 1.00 88.31 310 ILE B CA 1
ATOM 5265 C C . ILE B 1 299 ? 61.353 -44.690 -11.212 1.00 88.05 310 ILE B C 1
ATOM 5266 O O . ILE B 1 299 ? 61.711 -45.589 -10.438 1.00 87.90 310 ILE B O 1
ATOM 5271 N N . ARG B 1 300 ? 60.366 -44.825 -12.091 1.00 87.82 311 ARG B N 1
ATOM 5272 C CA . ARG B 1 300 ? 59.518 -46.009 -12.172 1.00 87.69 311 ARG B CA 1
ATOM 5273 C C . ARG B 1 300 ? 60.158 -47.056 -13.077 1.00 86.96 311 ARG B C 1
ATOM 5274 O O . ARG B 1 300 ? 59.703 -48.200 -13.151 1.00 86.85 311 ARG B O 1
ATOM 5282 N N . LYS B 1 301 ? 61.216 -46.636 -13.764 1.00 86.15 312 LYS B N 1
ATOM 5283 C CA . LYS B 1 301 ? 61.933 -47.471 -14.719 1.00 85.37 312 LYS B CA 1
ATOM 5284 C C . LYS B 1 301 ? 63.376 -47.658 -14.255 1.00 84.79 312 LYS B C 1
ATOM 5285 O O . LYS B 1 301 ? 64.131 -48.435 -14.831 1.00 84.74 312 LYS B O 1
ATOM 5287 N N . PHE B 1 302 ? 63.748 -46.939 -13.202 1.00 84.01 313 PHE B N 1
ATOM 5288 C CA . PHE B 1 302 ? 65.112 -46.938 -12.702 1.00 83.05 313 PHE B CA 1
ATOM 5289 C C . PHE B 1 302 ? 65.088 -46.840 -11.176 1.00 82.43 313 PHE B C 1
ATOM 5290 O O . PHE B 1 302 ? 65.427 -45.810 -10.588 1.00 82.11 313 PHE B O 1
ATOM 5298 N N . THR B 1 303 ? 64.681 -47.942 -10.550 1.00 81.60 314 THR B N 1
ATOM 5299 C CA . THR B 1 303 ? 64.411 -47.984 -9.122 1.00 80.84 314 THR B CA 1
ATOM 5300 C C . THR B 1 303 ? 65.572 -47.544 -8.222 1.00 80.63 314 THR B C 1
ATOM 5301 O O . THR B 1 303 ? 65.325 -47.218 -7.061 1.00 80.97 314 THR B O 1
ATOM 5303 N N . ASN B 1 304 ? 66.809 -47.506 -8.739 1.00 80.09 315 ASN B N 1
ATOM 5304 C CA . ASN B 1 304 ? 68.005 -47.242 -7.899 1.00 79.68 315 ASN B CA 1
ATOM 5305 C C . ASN B 1 304 ? 68.864 -46.065 -8.325 1.00 79.30 315 ASN B C 1
ATOM 5306 O O . ASN B 1 304 ? 68.609 -45.431 -9.337 1.00 79.43 315 ASN B O 1
ATOM 5311 N N . PHE B 1 305 ? 69.896 -45.791 -7.533 1.00 78.97 316 PHE B N 1
ATOM 5312 C CA . PHE B 1 305 ? 71.008 -44.948 -7.956 1.00 78.64 316 PHE B CA 1
ATOM 5313 C C . PHE B 1 305 ? 72.233 -45.149 -7.071 1.00 78.36 316 PHE B C 1
ATOM 5314 O O . PHE B 1 305 ? 72.123 -45.648 -5.947 1.00 78.25 316 PHE B O 1
ATOM 5322 N N . ASN B 1 306 ? 73.385 -44.737 -7.602 1.00 77.97 317 ASN B N 1
ATOM 5323 C CA . ASN B 1 306 ? 74.700 -44.946 -7.004 1.00 77.73 317 ASN B CA 1
ATOM 5324 C C . ASN B 1 306 ? 74.892 -44.090 -5.749 1.00 77.96 317 ASN B C 1
ATOM 5325 O O . ASN B 1 306 ? 74.734 -42.867 -5.803 1.00 78.63 317 ASN B O 1
ATOM 5330 N N . THR B 1 307 ? 75.208 -44.717 -4.615 1.00 77.55 318 THR B N 1
ATOM 5331 C CA . THR B 1 307 ? 75.408 -43.949 -3.385 1.00 77.16 318 THR B CA 1
ATOM 5332 C C . THR B 1 307 ? 76.864 -43.556 -3.224 1.00 77.31 318 THR B C 1
ATOM 5333 O O . THR B 1 307 ? 77.234 -42.946 -2.225 1.00 77.51 318 THR B O 1
ATOM 5337 N N . ASN B 1 308 ? 77.677 -43.905 -4.217 1.00 77.48 319 ASN B N 1
ATOM 5338 C CA . ASN B 1 308 ? 79.147 -43.818 -4.157 1.00 77.59 319 ASN B CA 1
ATOM 5339 C C . ASN B 1 308 ? 79.807 -44.515 -2.948 1.00 77.95 319 ASN B C 1
ATOM 5340 O O . ASN B 1 308 ? 80.975 -44.271 -2.647 1.00 77.73 319 ASN B O 1
ATOM 5345 N N . ASN B 1 309 ? 79.047 -45.377 -2.270 1.00 78.64 320 ASN B N 1
ATOM 5346 C CA . ASN B 1 309 ? 79.609 -46.302 -1.297 1.00 79.80 320 ASN B CA 1
ATOM 5347 C C . ASN B 1 309 ? 80.126 -47.522 -2.042 1.00 80.82 320 ASN B C 1
ATOM 5348 O O . ASN B 1 309 ? 79.341 -48.410 -2.420 1.00 81.30 320 ASN B O 1
ATOM 5353 N N . LEU B 1 310 ? 81.438 -47.564 -2.269 1.00 81.47 321 LEU B N 1
ATOM 5354 C CA . LEU B 1 310 ? 82.033 -48.570 -3.135 1.00 82.03 321 LEU B CA 1
ATOM 5355 C C . LEU B 1 310 ? 82.957 -49.488 -2.359 1.00 83.04 321 LEU B C 1
ATOM 5356 O O . LEU B 1 310 ? 83.759 -49.029 -1.543 1.00 83.35 321 LEU B O 1
ATOM 5361 N N . TRP B 1 311 ? 82.854 -50.784 -2.619 1.00 83.95 322 TRP B N 1
ATOM 5362 C CA . TRP B 1 311 ? 83.831 -51.731 -2.106 1.00 85.04 322 TRP B CA 1
ATOM 5363 C C . TRP B 1 311 ? 84.709 -52.223 -3.267 1.00 85.61 322 TRP B C 1
ATOM 5364 O O . TRP B 1 311 ? 84.241 -52.950 -4.150 1.00 85.67 322 TRP B O 1
ATOM 5375 N N . ILE B 1 312 ? 85.976 -51.818 -3.270 1.00 86.15 323 ILE B N 1
ATOM 5376 C CA . ILE B 1 312 ? 86.846 -52.109 -4.402 1.00 86.83 323 ILE B CA 1
ATOM 5377 C C . ILE B 1 312 ? 88.008 -53.006 -4.031 1.00 87.40 323 ILE B C 1
ATOM 5378 O O . ILE B 1 312 ? 88.841 -52.633 -3.209 1.00 87.68 323 ILE B O 1
ATOM 5383 N N . ASN B 1 313 ? 88.062 -54.184 -4.651 1.00 88.13 324 ASN B N 1
ATOM 5384 C CA . ASN B 1 313 ? 89.193 -55.121 -4.508 1.00 88.73 324 ASN B CA 1
ATOM 5385 C C . ASN B 1 313 ? 90.550 -54.505 -4.888 1.00 89.03 324 ASN B C 1
ATOM 5386 O O . ASN B 1 313 ? 90.804 -54.221 -6.061 1.00 89.12 324 ASN B O 1
ATOM 5391 N N . LEU B 1 314 ? 91.413 -54.311 -3.894 1.00 89.37 325 LEU B N 1
ATOM 5392 C CA . LEU B 1 314 ? 92.721 -53.698 -4.111 1.00 89.87 325 LEU B CA 1
ATOM 5393 C C . LEU B 1 314 ? 93.585 -54.469 -5.108 1.00 90.44 325 LEU B C 1
ATOM 5394 O O . LEU B 1 314 ? 94.159 -53.872 -6.026 1.00 90.64 325 LEU B O 1
ATOM 5399 N N . LYS B 1 315 ? 93.677 -55.788 -4.925 1.00 90.91 326 LYS B N 1
ATOM 5400 C CA . LYS B 1 315 ? 94.445 -56.648 -5.828 1.00 91.31 326 LYS B CA 1
ATOM 5401 C C . LYS B 1 315 ? 94.069 -56.384 -7.297 1.00 91.58 326 LYS B C 1
ATOM 5402 O O . LYS B 1 315 ? 94.946 -56.211 -8.154 1.00 91.61 326 LYS B O 1
ATOM 5404 N N . ALA B 1 316 ? 92.764 -56.318 -7.561 1.00 91.84 327 ALA B N 1
ATOM 5405 C CA . ALA B 1 316 ? 92.238 -56.084 -8.906 1.00 92.27 327 ALA B CA 1
ATOM 5406 C C . ALA B 1 316 ? 92.646 -54.724 -9.479 1.00 92.62 327 ALA B C 1
ATOM 5407 O O . ALA B 1 316 ? 92.772 -54.572 -10.693 1.00 92.74 327 ALA B O 1
ATOM 5409 N N . VAL B 1 317 ? 92.846 -53.741 -8.603 1.00 93.04 328 VAL B N 1
ATOM 5410 C CA . VAL B 1 317 ? 93.269 -52.402 -9.018 1.00 93.32 328 VAL B CA 1
ATOM 5411 C C . VAL B 1 317 ? 94.670 -52.476 -9.620 1.00 93.59 328 VAL B C 1
ATOM 5412 O O . VAL B 1 317 ? 94.898 -51.971 -10.725 1.00 93.59 328 VAL B O 1
ATOM 5416 N N . LYS B 1 318 ? 95.590 -53.121 -8.896 1.00 93.74 329 LYS B N 1
ATOM 5417 C CA . LYS B 1 318 ? 96.953 -53.336 -9.375 1.00 93.94 329 LYS B CA 1
ATOM 5418 C C . LYS B 1 318 ? 96.922 -53.938 -10.776 1.00 94.15 329 LYS B C 1
ATOM 5419 O O . LYS B 1 318 ? 97.419 -53.333 -11.732 1.00 93.77 329 LYS B O 1
ATOM 5421 N N . ARG B 1 319 ? 96.305 -55.116 -10.878 1.00 94.71 330 ARG B N 1
ATOM 5422 C CA . ARG B 1 319 ? 96.118 -55.833 -12.140 1.00 95.32 330 ARG B CA 1
ATOM 5423 C C . ARG B 1 319 ? 95.753 -54.918 -13.297 1.00 95.79 330 ARG B C 1
ATOM 5424 O O . ARG B 1 319 ? 96.463 -54.880 -14.305 1.00 95.92 330 ARG B O 1
ATOM 5432 N N . LEU B 1 320 ? 94.653 -54.180 -13.133 1.00 96.29 331 LEU B N 1
ATOM 5433 C CA . LEU B 1 320 ? 94.081 -53.357 -14.198 1.00 96.85 331 LEU B CA 1
ATOM 5434 C C . LEU B 1 320 ? 94.809 -52.034 -14.414 1.00 97.37 331 LEU B C 1
ATOM 5435 O O . LEU B 1 320 ? 94.706 -51.429 -15.485 1.00 97.16 331 LEU B O 1
ATOM 5440 N N . ILE B 1 321 ? 95.536 -51.584 -13.393 1.00 98.21 332 ILE B N 1
ATOM 5441 C CA . ILE B 1 321 ? 96.369 -50.386 -13.513 1.00 98.92 332 ILE B CA 1
ATOM 5442 C C . ILE B 1 321 ? 97.674 -50.689 -14.265 1.00 99.37 332 ILE B C 1
ATOM 5443 O O . ILE B 1 321 ? 98.034 -49.964 -15.200 1.00 99.35 332 ILE B O 1
ATOM 5445 N N . GLU B 1 322 ? 98.362 -51.763 -13.866 1.00 99.91 333 GLU B N 1
ATOM 5446 C CA . GLU B 1 322 ? 99.609 -52.185 -14.521 1.00 100.63 333 GLU B CA 1
ATOM 5447 C C . GLU B 1 322 ? 99.376 -52.703 -15.941 1.00 101.03 333 GLU B C 1
ATOM 5448 O O . GLU B 1 322 ? 100.292 -52.690 -16.772 1.00 101.27 333 GLU B O 1
ATOM 5450 N N . SER B 1 323 ? 98.157 -53.168 -16.208 1.00 101.41 334 SER B N 1
ATOM 5451 C CA . SER B 1 323 ? 97.754 -53.558 -17.555 1.00 101.78 334 SER B CA 1
ATOM 5452 C C . SER B 1 323 ? 96.857 -52.475 -18.152 1.00 102.28 334 SER B C 1
ATOM 5453 O O . SER B 1 323 ? 95.887 -52.777 -18.852 1.00 102.12 334 SER B O 1
ATOM 5456 N N . SER B 1 324 ? 97.221 -51.219 -17.885 1.00 103.06 335 SER B N 1
ATOM 5457 C CA . SER B 1 324 ? 96.360 -50.045 -18.094 1.00 103.87 335 SER B CA 1
ATOM 5458 C C . SER B 1 324 ? 95.101 -50.315 -18.923 1.00 104.54 335 SER B C 1
ATOM 5459 O O . SER B 1 324 ? 95.121 -50.280 -20.156 1.00 104.61 335 SER B O 1
ATOM 5462 N N . ASN B 1 325 ? 94.017 -50.604 -18.208 1.00 105.43 336 ASN B N 1
ATOM 5463 C CA . ASN B 1 325 ? 92.716 -50.883 -18.797 1.00 106.21 336 ASN B CA 1
ATOM 5464 C C . ASN B 1 325 ? 91.633 -50.061 -18.115 1.00 106.82 336 ASN B C 1
ATOM 5465 O O . ASN B 1 325 ? 90.579 -49.801 -18.703 1.00 107.00 336 ASN B O 1
ATOM 5470 N N . LEU B 1 326 ? 91.901 -49.659 -16.872 1.00 107.52 337 LEU B N 1
ATOM 5471 C CA . LEU B 1 326 ? 90.973 -48.845 -16.083 1.00 108.23 337 LEU B CA 1
ATOM 5472 C C . LEU B 1 326 ? 90.589 -47.573 -16.853 1.00 108.66 337 LEU B C 1
ATOM 5473 O O . LEU B 1 326 ? 91.316 -46.570 -16.820 1.00 109.08 337 LEU B O 1
ATOM 5475 N N . GLU B 1 327 ? 89.456 -47.631 -17.557 1.00 108.83 338 GLU B N 1
ATOM 5476 C CA . GLU B 1 327 ? 89.084 -46.578 -18.497 1.00 109.05 338 GLU B CA 1
ATOM 5477 C C . GLU B 1 327 ? 87.655 -46.112 -18.276 1.00 109.18 338 GLU B C 1
ATOM 5478 O O . GLU B 1 327 ? 86.701 -46.843 -18.550 1.00 109.23 338 GLU B O 1
ATOM 5484 N N . MET B 1 328 ? 87.526 -44.876 -17.802 1.00 109.37 339 MET B N 1
ATOM 5485 C CA . MET B 1 328 ? 86.239 -44.312 -17.391 1.00 109.59 339 MET B CA 1
ATOM 5486 C C . MET B 1 328 ? 85.822 -43.144 -18.282 1.00 109.28 339 MET B C 1
ATOM 5487 O O . MET B 1 328 ? 86.654 -42.543 -18.959 1.00 109.24 339 MET B O 1
ATOM 5492 N N . GLU B 1 329 ? 84.528 -42.833 -18.272 1.00 109.19 340 GLU B N 1
ATOM 5493 C CA . GLU B 1 329 ? 83.973 -41.727 -19.052 1.00 109.07 340 GLU B CA 1
ATOM 5494 C C . GLU B 1 329 ? 84.532 -40.363 -18.634 1.00 109.20 340 GLU B C 1
ATOM 5495 O O . GLU B 1 329 ? 84.776 -40.120 -17.451 1.00 109.14 340 GLU B O 1
ATOM 5501 N N . ILE B 1 330 ? 84.727 -39.480 -19.613 1.00 109.37 341 ILE B N 1
ATOM 5502 C CA . ILE B 1 330 ? 85.233 -38.138 -19.347 1.00 109.57 341 ILE B CA 1
ATOM 5503 C C . ILE B 1 330 ? 84.082 -37.170 -19.069 1.00 109.99 341 ILE B C 1
ATOM 5504 O O . ILE B 1 330 ? 83.190 -36.996 -19.903 1.00 109.97 341 ILE B O 1
ATOM 5509 N N . ILE B 1 331 ? 84.101 -36.559 -17.887 1.00 110.47 342 ILE B N 1
ATOM 5510 C CA . ILE B 1 331 ? 83.199 -35.462 -17.568 1.00 110.90 342 ILE B CA 1
ATOM 5511 C C . ILE B 1 331 ? 83.983 -34.183 -17.814 1.00 111.22 342 ILE B C 1
ATOM 5512 O O . ILE B 1 331 ? 84.932 -33.890 -17.082 1.00 110.97 342 ILE B O 1
ATOM 5517 N N . PRO B 1 332 ? 83.606 -33.428 -18.862 1.00 111.72 343 PRO B N 1
ATOM 5518 C CA . PRO B 1 332 ? 84.280 -32.178 -19.196 1.00 112.09 343 PRO B CA 1
ATOM 5519 C C . PRO B 1 332 ? 83.636 -30.954 -18.528 1.00 112.52 343 PRO B C 1
ATOM 5520 O O . PRO B 1 332 ? 83.174 -30.042 -19.219 1.00 112.59 343 PRO B O 1
ATOM 5524 N N . ASN B 1 333 ? 83.607 -30.938 -17.196 1.00 113.05 344 ASN B N 1
ATOM 5525 C CA . ASN B 1 333 ? 83.040 -29.809 -16.457 1.00 113.60 344 ASN B CA 1
ATOM 5526 C C . ASN B 1 333 ? 83.808 -28.516 -16.749 1.00 114.08 344 ASN B C 1
ATOM 5527 O O . ASN B 1 333 ? 85.034 -28.528 -16.877 1.00 114.04 344 ASN B O 1
ATOM 5529 N N . GLN B 1 334 ? 83.073 -27.412 -16.875 1.00 114.70 345 GLN B N 1
ATOM 5530 C CA . GLN B 1 334 ? 83.645 -26.120 -17.263 1.00 115.14 345 GLN B CA 1
ATOM 5531 C C . GLN B 1 334 ? 83.389 -25.040 -16.209 1.00 115.48 345 GLN B C 1
ATOM 5532 O O . GLN B 1 334 ? 82.272 -24.904 -15.705 1.00 115.55 345 GLN B O 1
ATOM 5534 N N . LYS B 1 335 ? 84.431 -24.279 -15.881 1.00 115.92 346 LYS B N 1
ATOM 5535 C CA . LYS B 1 335 ? 84.325 -23.186 -14.908 1.00 116.32 346 LYS B CA 1
ATOM 5536 C C . LYS B 1 335 ? 85.243 -22.009 -15.266 1.00 116.50 346 LYS B C 1
ATOM 5537 O O . LYS B 1 335 ? 86.373 -22.208 -15.711 1.00 116.39 346 LYS B O 1
ATOM 5539 N N . THR B 1 336 ? 84.749 -20.787 -15.074 1.00 116.78 347 THR B N 1
ATOM 5540 C CA . THR B 1 336 ? 85.532 -19.588 -15.375 1.00 117.11 347 THR B CA 1
ATOM 5541 C C . THR B 1 336 ? 86.296 -19.109 -14.147 1.00 117.17 347 THR B C 1
ATOM 5542 O O . THR B 1 336 ? 85.692 -18.767 -13.122 1.00 117.19 347 THR B O 1
ATOM 5546 N N . ILE B 1 337 ? 87.623 -19.084 -14.270 1.00 117.22 348 ILE B N 1
ATOM 5547 C CA . ILE B 1 337 ? 88.510 -18.613 -13.206 1.00 117.15 348 ILE B CA 1
ATOM 5548 C C . ILE B 1 337 ? 89.755 -17.948 -13.785 1.00 116.97 348 ILE B C 1
ATOM 5549 O O . ILE B 1 337 ? 89.870 -16.714 -13.759 1.00 116.82 348 ILE B O 1
ATOM 5551 N N . ASN B 1 345 ? 85.108 -18.512 -19.686 1.00 102.19 356 ASN B N 1
ATOM 5552 C CA . ASN B 1 345 ? 84.948 -19.960 -19.654 1.00 102.35 356 ASN B CA 1
ATOM 5553 C C . ASN B 1 345 ? 86.288 -20.726 -19.668 1.00 102.47 356 ASN B C 1
ATOM 5554 O O . ASN B 1 345 ? 87.287 -20.247 -20.222 1.00 102.45 356 ASN B O 1
ATOM 5556 N N . VAL B 1 346 ? 86.298 -21.902 -19.034 1.00 102.43 357 VAL B N 1
ATOM 5557 C CA . VAL B 1 346 ? 87.453 -22.808 -19.034 1.00 102.14 357 VAL B CA 1
ATOM 5558 C C . VAL B 1 346 ? 86.975 -24.266 -19.067 1.00 101.99 357 VAL B C 1
ATOM 5559 O O . VAL B 1 346 ? 85.770 -24.516 -19.005 1.00 102.01 357 VAL B O 1
ATOM 5561 N N . LEU B 1 347 ? 87.905 -25.218 -19.176 1.00 101.71 358 LEU B N 1
ATOM 5562 C CA . LEU B 1 347 ? 87.543 -26.638 -19.276 1.00 101.47 358 LEU B CA 1
ATOM 5563 C C . LEU B 1 347 ? 88.333 -27.549 -18.329 1.00 101.40 358 LEU B C 1
ATOM 5564 O O . LEU B 1 347 ? 89.570 -27.524 -18.304 1.00 101.44 358 LEU B O 1
ATOM 5566 N N . GLN B 1 348 ? 87.593 -28.349 -17.557 1.00 101.17 359 GLN B N 1
ATOM 5567 C CA . GLN B 1 348 ? 88.162 -29.334 -16.627 1.00 100.75 359 GLN B CA 1
ATOM 5568 C C . GLN B 1 348 ? 87.771 -30.753 -17.028 1.00 100.56 359 GLN B C 1
ATOM 5569 O O . GLN B 1 348 ? 86.581 -31.095 -17.022 1.00 100.68 359 GLN B O 1
ATOM 5575 N N . LEU B 1 349 ? 88.761 -31.576 -17.363 1.00 99.99 360 LEU B N 1
ATOM 5576 C CA . LEU B 1 349 ? 88.502 -32.975 -17.670 1.00 99.65 360 LEU B CA 1
ATOM 5577 C C . LEU B 1 349 ? 88.683 -33.854 -16.423 1.00 99.48 360 LEU B C 1
ATOM 5578 O O . LEU B 1 349 ? 89.773 -33.938 -15.859 1.00 99.40 360 LEU B O 1
ATOM 5580 N N . GLU B 1 350 ? 87.600 -34.500 -15.998 1.00 99.32 361 GLU B N 1
ATOM 5581 C CA . GLU B 1 350 ? 87.591 -35.308 -14.772 1.00 99.23 361 GLU B CA 1
ATOM 5582 C C . GLU B 1 350 ? 86.797 -36.617 -14.946 1.00 98.89 361 GLU B C 1
ATOM 5583 O O . GLU B 1 350 ? 85.978 -36.729 -15.864 1.00 98.93 361 GLU B O 1
ATOM 5589 N N . THR B 1 351 ? 87.051 -37.596 -14.069 1.00 98.41 362 THR B N 1
ATOM 5590 C CA . THR B 1 351 ? 86.396 -38.923 -14.117 1.00 97.92 362 THR B CA 1
ATOM 5591 C C . THR B 1 351 ? 85.808 -39.355 -12.763 1.00 97.23 362 THR B C 1
ATOM 5592 O O . THR B 1 351 ? 86.147 -38.776 -11.732 1.00 97.47 362 THR B O 1
ATOM 5596 N N . ALA B 1 352 ? 84.956 -40.384 -12.758 1.00 96.25 363 ALA B N 1
ATOM 5597 C CA . ALA B 1 352 ? 84.354 -40.876 -11.505 1.00 95.32 363 ALA B CA 1
ATOM 5598 C C . ALA B 1 352 ? 84.725 -42.319 -11.121 1.00 94.61 363 ALA B C 1
ATOM 5599 O O . ALA B 1 352 ? 84.691 -43.223 -11.963 1.00 94.36 363 ALA B O 1
ATOM 5601 N N . CYS B 1 353 ? 85.050 -42.515 -9.837 1.00 93.59 364 CYS B N 1
ATOM 5602 C CA . CYS B 1 353 ? 85.482 -43.810 -9.286 1.00 92.53 364 CYS B CA 1
ATOM 5603 C C . CYS B 1 353 ? 84.530 -44.941 -9.633 1.00 91.96 364 CYS B C 1
ATOM 5604 O O . CYS B 1 353 ? 84.947 -46.062 -9.892 1.00 92.09 364 CYS B O 1
ATOM 5606 N N . GLY B 1 354 ? 83.243 -44.633 -9.643 1.00 91.48 365 GLY B N 1
ATOM 5607 C CA . GLY B 1 354 ? 82.214 -45.634 -9.847 1.00 90.63 365 GLY B CA 1
ATOM 5608 C C . GLY B 1 354 ? 82.234 -46.239 -11.226 1.00 90.04 365 GLY B C 1
ATOM 5609 O O . GLY B 1 354 ? 82.029 -47.441 -11.370 1.00 90.19 365 GLY B O 1
ATOM 5610 N N . ALA B 1 355 ? 82.497 -45.403 -12.230 1.00 89.35 366 ALA B N 1
ATOM 5611 C CA . ALA B 1 355 ? 82.454 -45.792 -13.648 1.00 88.67 366 ALA B CA 1
ATOM 5612 C C . ALA B 1 355 ? 83.315 -47.010 -14.010 1.00 88.16 366 ALA B C 1
ATOM 5613 O O . ALA B 1 355 ? 82.957 -47.799 -14.887 1.00 87.86 366 ALA B O 1
ATOM 5615 N N . ALA B 1 356 ? 84.448 -47.139 -13.326 1.00 87.74 367 ALA B N 1
ATOM 5616 C CA . ALA B 1 356 ? 85.391 -48.229 -13.519 1.00 87.32 367 ALA B CA 1
ATOM 5617 C C . ALA B 1 356 ? 84.782 -49.611 -13.279 1.00 87.26 367 ALA B C 1
ATOM 5618 O O . ALA B 1 356 ? 85.384 -50.615 -13.631 1.00 87.12 367 ALA B O 1
ATOM 5620 N N . ILE B 1 357 ? 83.583 -49.657 -12.704 1.00 87.50 368 ILE B N 1
ATOM 5621 C CA . ILE B 1 357 ? 82.963 -50.920 -12.274 1.00 87.76 368 ILE B CA 1
ATOM 5622 C C . ILE B 1 357 ? 82.988 -52.053 -13.320 1.00 88.25 368 ILE B C 1
ATOM 5623 O O . ILE B 1 357 ? 83.322 -53.190 -12.979 1.00 88.38 368 ILE B O 1
ATOM 5628 N N . ARG B 1 358 ? 82.654 -51.740 -14.573 1.00 88.74 369 ARG B N 1
ATOM 5629 C CA . ARG B 1 358 ? 82.638 -52.730 -15.670 1.00 89.47 369 ARG B CA 1
ATOM 5630 C C . ARG B 1 358 ? 83.941 -53.527 -15.810 1.00 89.25 369 ARG B C 1
ATOM 5631 O O . ARG B 1 358 ? 83.918 -54.741 -16.048 1.00 89.42 369 ARG B O 1
ATOM 5639 N N . HIS B 1 359 ? 85.062 -52.832 -15.626 1.00 88.97 370 HIS B N 1
ATOM 5640 C CA . HIS B 1 359 ? 86.395 -53.392 -15.780 1.00 88.59 370 HIS B CA 1
ATOM 5641 C C . HIS B 1 359 ? 86.832 -54.282 -14.610 1.00 88.25 370 HIS B C 1
ATOM 5642 O O . HIS B 1 359 ? 88.022 -54.390 -14.349 1.00 88.42 370 HIS B O 1
ATOM 5649 N N . PHE B 1 360 ? 85.895 -54.915 -13.905 1.00 87.81 371 PHE B N 1
ATOM 5650 C CA . PHE B 1 360 ? 86.239 -55.761 -12.749 1.00 87.56 371 PHE B CA 1
ATOM 5651 C C . PHE B 1 360 ? 85.542 -57.121 -12.824 1.00 87.45 371 PHE B C 1
ATOM 5652 O O . PHE B 1 360 ? 84.365 -57.188 -13.178 1.00 87.39 371 PHE B O 1
ATOM 5660 N N . ASP B 1 361 ? 86.257 -58.196 -12.486 1.00 87.37 372 ASP B N 1
ATOM 5661 C CA . ASP B 1 361 ? 85.688 -59.554 -12.538 1.00 87.45 372 ASP B CA 1
ATOM 5662 C C . ASP B 1 361 ? 84.686 -59.769 -11.407 1.00 87.10 372 ASP B C 1
ATOM 5663 O O . ASP B 1 361 ? 84.980 -59.503 -10.235 1.00 87.22 372 ASP B O 1
ATOM 5668 N N . GLY B 1 362 ? 83.499 -60.246 -11.769 1.00 86.63 373 GLY B N 1
ATOM 5669 C CA . GLY B 1 362 ? 82.453 -60.551 -10.793 1.00 85.78 373 GLY B CA 1
ATOM 5670 C C . GLY B 1 362 ? 81.802 -59.328 -10.176 1.00 85.12 373 GLY B C 1
ATOM 5671 O O . GLY B 1 362 ? 80.975 -59.460 -9.266 1.00 85.09 373 GLY B O 1
ATOM 5672 N N . ALA B 1 363 ? 82.183 -58.148 -10.677 1.00 84.41 374 ALA B N 1
ATOM 5673 C CA . ALA B 1 363 ? 81.651 -56.852 -10.229 1.00 83.62 374 ALA B CA 1
ATOM 5674 C C . ALA B 1 363 ? 80.142 -56.782 -10.378 1.00 83.11 374 ALA B C 1
ATOM 5675 O O . ALA B 1 363 ? 79.609 -57.079 -11.445 1.00 83.25 374 ALA B O 1
ATOM 5677 N N . HIS B 1 364 ? 79.461 -56.394 -9.306 1.00 82.35 375 HIS B N 1
ATOM 5678 C CA . HIS B 1 364 ? 78.008 -56.296 -9.318 1.00 81.68 375 HIS B CA 1
ATOM 5679 C C . HIS B 1 364 ? 77.542 -55.224 -8.329 1.00 80.98 375 HIS B C 1
ATOM 5680 O O . HIS B 1 364 ? 78.352 -54.685 -7.560 1.00 80.95 375 HIS B O 1
ATOM 5687 N N . GLY B 1 365 ? 76.245 -54.912 -8.368 1.00 79.90 376 GLY B N 1
ATOM 5688 C CA . GLY B 1 365 ? 75.652 -53.917 -7.484 1.00 78.30 376 GLY B CA 1
ATOM 5689 C C . GLY B 1 365 ? 74.843 -54.523 -6.353 1.00 77.37 376 GLY B C 1
ATOM 5690 O O . GLY B 1 365 ? 74.375 -55.663 -6.438 1.00 77.15 376 GLY B O 1
ATOM 5691 N N . VAL B 1 366 ? 74.680 -53.746 -5.287 1.00 76.52 377 VAL B N 1
ATOM 5692 C CA . VAL B 1 366 ? 73.907 -54.172 -4.122 1.00 75.66 377 VAL B CA 1
ATOM 5693 C C . VAL B 1 366 ? 73.061 -53.037 -3.545 1.00 74.74 377 VAL B C 1
ATOM 5694 O O . VAL B 1 366 ? 73.558 -51.957 -3.215 1.00 74.56 377 VAL B O 1
ATOM 5698 N N . VAL B 1 367 ? 71.768 -53.287 -3.445 1.00 73.76 378 VAL B N 1
ATOM 5699 C CA . VAL B 1 367 ? 70.866 -52.310 -2.873 1.00 72.96 378 VAL B CA 1
ATOM 5700 C C . VAL B 1 367 ? 71.122 -52.270 -1.360 1.00 72.75 378 VAL B C 1
ATOM 5701 O O . VAL B 1 367 ? 71.595 -53.258 -0.782 1.00 72.91 378 VAL B O 1
ATOM 5705 N N . VAL B 1 368 ? 70.859 -51.111 -0.753 1.00 71.93 379 VAL B N 1
ATOM 5706 C CA . VAL B 1 368 ? 71.054 -50.854 0.679 1.00 70.94 379 VAL B CA 1
ATOM 5707 C C . VAL B 1 368 ? 70.082 -49.747 1.061 1.00 70.45 379 VAL B C 1
ATOM 5708 O O . VAL B 1 368 ? 69.707 -48.952 0.203 1.00 70.50 379 VAL B O 1
ATOM 5712 N N . PRO B 1 369 ? 69.658 -49.686 2.337 1.00 69.98 380 PRO B N 1
ATOM 5713 C CA . PRO B 1 369 ? 68.677 -48.653 2.650 1.00 69.61 380 PRO B CA 1
ATOM 5714 C C . PRO B 1 369 ? 69.357 -47.316 2.956 1.00 69.06 380 PRO B C 1
ATOM 5715 O O . PRO B 1 369 ? 70.559 -47.293 3.313 1.00 68.55 380 PRO B O 1
ATOM 5719 N N . ARG B 1 370 ? 68.588 -46.226 2.804 1.00 68.13 381 ARG B N 1
ATOM 5720 C CA . ARG B 1 370 ? 69.105 -44.860 2.971 1.00 66.97 381 ARG B CA 1
ATOM 5721 C C . ARG B 1 370 ? 69.823 -44.681 4.290 1.00 66.44 381 ARG B C 1
ATOM 5722 O O . ARG B 1 370 ? 70.655 -43.794 4.430 1.00 66.49 381 ARG B O 1
ATOM 5730 N N . SER B 1 371 ? 69.505 -45.546 5.248 1.00 65.85 382 SER B N 1
ATOM 5731 C CA . SER B 1 371 ? 70.285 -45.666 6.466 1.00 65.18 382 SER B CA 1
ATOM 5732 C C . SER B 1 371 ? 71.718 -45.230 6.153 1.00 64.64 382 SER B C 1
ATOM 5733 O O . SER B 1 371 ? 72.284 -44.391 6.831 1.00 64.54 382 SER B O 1
ATOM 5736 N N . ARG B 1 372 ? 72.279 -45.761 5.078 1.00 64.37 383 ARG B N 1
ATOM 5737 C CA . ARG B 1 372 ? 73.675 -45.488 4.764 1.00 64.01 383 ARG B CA 1
ATOM 5738 C C . ARG B 1 372 ? 73.902 -44.542 3.574 1.00 63.78 383 ARG B C 1
ATOM 5739 O O . ARG B 1 372 ? 75.025 -44.419 3.077 1.00 63.67 383 ARG B O 1
ATOM 5747 N N . PHE B 1 373 ? 72.839 -43.882 3.123 1.00 63.17 384 PHE B N 1
ATOM 5748 C CA . PHE B 1 373 ? 73.017 -42.705 2.306 1.00 62.72 384 PHE B CA 1
ATOM 5749 C C . PHE B 1 373 ? 72.545 -41.452 3.043 1.00 63.37 384 PHE B C 1
ATOM 5750 O O . PHE B 1 373 ? 71.387 -41.019 2.898 1.00 63.92 384 PHE B O 1
ATOM 5758 N N . LEU B 1 374 ? 73.445 -40.869 3.833 1.00 63.48 385 LEU B N 1
ATOM 5759 C CA . LEU B 1 374 ? 73.124 -39.657 4.576 1.00 63.61 385 LEU B CA 1
ATOM 5760 C C . LEU B 1 374 ? 74.033 -38.473 4.214 1.00 63.12 385 LEU B C 1
ATOM 5761 O O . LEU B 1 374 ? 74.958 -38.131 4.962 1.00 63.13 385 LEU B O 1
ATOM 5766 N N . PRO B 1 375 ? 73.761 -37.838 3.061 1.00 62.67 386 PRO B N 1
ATOM 5767 C CA . PRO B 1 375 ? 74.625 -36.787 2.547 1.00 62.79 386 PRO B CA 1
ATOM 5768 C C . PRO B 1 375 ? 74.328 -35.394 3.095 1.00 63.12 386 PRO B C 1
ATOM 5769 O O . PRO B 1 375 ? 73.167 -35.033 3.306 1.00 63.36 386 PRO B O 1
ATOM 5773 N N . VAL B 1 376 ? 75.385 -34.619 3.313 1.00 63.31 387 VAL B N 1
ATOM 5774 C CA . VAL B 1 376 ? 75.244 -33.244 3.749 1.00 63.55 387 VAL B CA 1
ATOM 5775 C C . VAL B 1 376 ? 75.795 -32.318 2.663 1.00 63.89 387 VAL B C 1
ATOM 5776 O O . VAL B 1 376 ? 76.947 -31.895 2.728 1.00 64.28 387 VAL B O 1
ATOM 5780 N N . LYS B 1 377 ? 74.981 -32.015 1.655 1.00 64.04 388 LYS B N 1
ATOM 5781 C CA . LYS B 1 377 ? 75.452 -31.215 0.521 1.00 64.42 388 LYS B CA 1
ATOM 5782 C C . LYS B 1 377 ? 75.385 -29.734 0.830 1.00 64.43 388 LYS B C 1
ATOM 5783 O O . LYS B 1 377 ? 76.142 -28.923 0.276 1.00 64.67 388 LYS B O 1
ATOM 5789 N N . THR B 1 378 ? 74.490 -29.416 1.759 1.00 64.27 389 THR B N 1
ATOM 5790 C CA . THR B 1 378 ? 73.742 -28.176 1.777 1.00 63.93 389 THR B CA 1
ATOM 5791 C C . THR B 1 378 ? 73.309 -27.913 3.196 1.00 63.76 389 THR B C 1
ATOM 5792 O O . THR B 1 378 ? 72.933 -28.848 3.895 1.00 64.27 389 THR B O 1
ATOM 5796 N N . CYS B 1 379 ? 73.326 -26.660 3.639 1.00 63.26 390 CYS B N 1
ATOM 5797 C CA . CYS B 1 379 ? 72.815 -26.361 4.986 1.00 62.78 390 CYS B CA 1
ATOM 5798 C C . CYS B 1 379 ? 71.385 -26.866 5.261 1.00 62.56 390 CYS B C 1
ATOM 5799 O O . CYS B 1 379 ? 71.048 -27.215 6.383 1.00 62.89 390 CYS B O 1
ATOM 5802 N N . SER B 1 380 ? 70.546 -26.932 4.243 1.00 62.06 391 SER B N 1
ATOM 5803 C CA . SER B 1 380 ? 69.273 -27.587 4.418 1.00 61.71 391 SER B CA 1
ATOM 5804 C C . SER B 1 380 ? 69.448 -29.015 4.968 1.00 61.45 391 SER B C 1
ATOM 5805 O O . SER B 1 380 ? 68.736 -29.407 5.885 1.00 61.56 391 SER B O 1
ATOM 5808 N N . ASP B 1 381 ? 70.396 -29.779 4.416 1.00 61.11 392 ASP B N 1
ATOM 5809 C CA . ASP B 1 381 ? 70.825 -31.064 4.993 1.00 60.81 392 ASP B CA 1
ATOM 5810 C C . ASP B 1 381 ? 71.417 -30.951 6.391 1.00 59.94 392 ASP B C 1
ATOM 5811 O O . ASP B 1 381 ? 71.365 -31.903 7.167 1.00 59.69 392 ASP B O 1
ATOM 5816 N N . LEU B 1 382 ? 72.014 -29.806 6.706 1.00 59.08 393 LEU B N 1
ATOM 5817 C CA . LEU B 1 382 ? 72.628 -29.634 8.011 1.00 58.35 393 LEU B CA 1
ATOM 5818 C C . LEU B 1 382 ? 71.617 -29.560 9.120 1.00 58.47 393 LEU B C 1
ATOM 5819 O O . LEU B 1 382 ? 71.953 -29.816 10.268 1.00 58.65 393 LEU B O 1
ATOM 5824 N N . LEU B 1 383 ? 70.386 -29.186 8.781 1.00 58.56 394 LEU B N 1
ATOM 5825 C CA . LEU B 1 383 ? 69.365 -28.945 9.782 1.00 58.37 394 LEU B CA 1
ATOM 5826 C C . LEU B 1 383 ? 68.814 -30.297 10.100 1.00 58.55 394 LEU B C 1
ATOM 5827 O O . LEU B 1 383 ? 68.635 -30.625 11.268 1.00 58.88 394 LEU B O 1
ATOM 5832 N N . LEU B 1 384 ? 68.560 -31.082 9.054 1.00 58.47 395 LEU B N 1
ATOM 5833 C CA . LEU B 1 384 ? 68.056 -32.436 9.219 1.00 58.77 395 LEU B CA 1
ATOM 5834 C C . LEU B 1 384 ? 68.935 -33.222 10.219 1.00 59.00 395 LEU B C 1
ATOM 5835 O O . LEU B 1 384 ? 68.458 -33.629 11.283 1.00 59.13 395 LEU B O 1
ATOM 5840 N N . VAL B 1 385 ? 70.218 -33.392 9.902 1.00 58.78 396 VAL B N 1
ATOM 5841 C CA . VAL B 1 385 ? 71.111 -34.145 10.769 1.00 58.53 396 VAL B CA 1
ATOM 5842 C C . VAL B 1 385 ? 71.401 -33.489 12.128 1.00 58.56 396 VAL B C 1
ATOM 5843 O O . VAL B 1 385 ? 72.052 -34.093 12.981 1.00 59.07 396 VAL B O 1
ATOM 5847 N N . LYS B 1 386 ? 70.944 -32.261 12.343 1.00 58.19 397 LYS B N 1
ATOM 5848 C CA . LYS B 1 386 ? 71.209 -31.607 13.623 1.00 57.83 397 LYS B CA 1
ATOM 5849 C C . LYS B 1 386 ? 70.034 -31.746 14.565 1.00 57.83 397 LYS B C 1
ATOM 5850 O O . LYS B 1 386 ? 70.136 -31.471 15.752 1.00 57.63 397 LYS B O 1
ATOM 5856 N N . SER B 1 387 ? 68.922 -32.201 14.023 1.00 58.13 398 SER B N 1
ATOM 5857 C CA . SER B 1 387 ? 67.681 -32.212 14.747 1.00 58.75 398 SER B CA 1
ATOM 5858 C C . SER B 1 387 ? 67.526 -33.410 15.653 1.00 59.31 398 SER B C 1
ATOM 5859 O O . SER B 1 387 ? 68.339 -34.332 15.642 1.00 59.25 398 SER B O 1
ATOM 5862 N N . ASP B 1 388 ? 66.437 -33.389 16.414 1.00 60.27 399 ASP B N 1
ATOM 5863 C CA . ASP B 1 388 ? 66.061 -34.462 17.322 1.00 61.03 399 ASP B CA 1
ATOM 5864 C C . ASP B 1 388 ? 65.712 -35.701 16.539 1.00 60.95 399 ASP B C 1
ATOM 5865 O O . ASP B 1 388 ? 65.465 -36.753 17.112 1.00 61.37 399 ASP B O 1
ATOM 5870 N N . LEU B 1 389 ? 65.689 -35.580 15.222 1.00 60.96 400 LEU B N 1
ATOM 5871 C CA . LEU B 1 389 ? 65.410 -36.723 14.378 1.00 60.98 400 LEU B CA 1
ATOM 5872 C C . LEU B 1 389 ? 66.530 -37.755 14.456 1.00 60.53 400 LEU B C 1
ATOM 5873 O O . LEU B 1 389 ? 66.365 -38.895 14.036 1.00 60.59 400 LEU B O 1
ATOM 5878 N N . PHE B 1 390 ? 67.667 -37.352 15.003 1.00 60.09 401 PHE B N 1
ATOM 5879 C CA . PHE B 1 390 ? 68.805 -38.245 15.123 1.00 59.83 401 PHE B CA 1
ATOM 5880 C C . PHE B 1 390 ? 69.414 -38.225 16.521 1.00 59.78 401 PHE B C 1
ATOM 5881 O O . PHE B 1 390 ? 69.398 -37.207 17.218 1.00 59.44 401 PHE B O 1
ATOM 5889 N N . ARG B 1 391 ? 69.931 -39.379 16.922 1.00 59.95 402 ARG B N 1
ATOM 5890 C CA . ARG B 1 391 ? 70.773 -39.492 18.103 1.00 59.98 402 ARG B CA 1
ATOM 5891 C C . ARG B 1 391 ? 72.164 -39.874 17.629 1.00 59.95 402 ARG B C 1
ATOM 5892 O O . ARG B 1 391 ? 72.321 -40.612 16.664 1.00 59.93 402 ARG B O 1
ATOM 5894 N N . LEU B 1 392 ? 73.177 -39.354 18.294 1.00 60.16 403 LEU B N 1
ATOM 5895 C CA . LEU B 1 392 ? 74.545 -39.643 17.906 1.00 60.64 403 LEU B CA 1
ATOM 5896 C C . LEU B 1 392 ? 75.137 -40.754 18.779 1.00 61.23 403 LEU B C 1
ATOM 5897 O O . LEU B 1 392 ? 75.386 -40.552 19.968 1.00 61.54 403 LEU B O 1
ATOM 5902 N N . GLU B 1 393 ? 75.351 -41.930 18.200 1.00 61.84 404 GLU B N 1
ATOM 5903 C CA . GLU B 1 393 ? 75.973 -43.039 18.945 1.00 62.81 404 GLU B CA 1
ATOM 5904 C C . GLU B 1 393 ? 77.163 -43.625 18.197 1.00 62.27 404 GLU B C 1
ATOM 5905 O O . GLU B 1 393 ? 77.014 -44.130 17.088 1.00 62.52 404 GLU B O 1
ATOM 5911 N N . HIS B 1 394 ? 78.344 -43.520 18.801 1.00 62.02 405 HIS B N 1
ATOM 5912 C CA . HIS B 1 394 ? 79.585 -44.078 18.244 1.00 61.87 405 HIS B CA 1
ATOM 5913 C C . HIS B 1 394 ? 79.923 -43.527 16.862 1.00 61.47 405 HIS B C 1
ATOM 5914 O O . HIS B 1 394 ? 80.387 -44.259 15.979 1.00 61.50 405 HIS B O 1
ATOM 5921 N N . GLY B 1 395 ? 79.691 -42.230 16.690 1.00 60.99 406 GLY B N 1
ATOM 5922 C CA . GLY B 1 395 ? 79.983 -41.548 15.441 1.00 60.59 406 GLY B CA 1
ATOM 5923 C C . GLY B 1 395 ? 78.912 -41.768 14.391 1.00 60.45 406 GLY B C 1
ATOM 5924 O O . GLY B 1 395 ? 79.111 -41.434 13.218 1.00 60.56 406 GLY B O 1
ATOM 5925 N N . SER B 1 396 ? 77.777 -42.328 14.807 1.00 60.11 407 SER B N 1
ATOM 5926 C CA . SER B 1 396 ? 76.701 -42.662 13.876 1.00 59.97 407 SER B CA 1
ATOM 5927 C C . SER B 1 396 ? 75.380 -41.982 14.221 1.00 59.95 407 SER B C 1
ATOM 5928 O O . SER B 1 396 ? 74.984 -41.908 15.390 1.00 60.06 407 SER B O 1
ATOM 5931 N N . LEU B 1 397 ? 74.713 -41.478 13.187 1.00 59.55 408 LEU B N 1
ATOM 5932 C CA . LEU B 1 397 ? 73.427 -40.852 13.350 1.00 59.14 408 LEU B CA 1
ATOM 5933 C C . LEU B 1 397 ? 72.389 -41.932 13.250 1.00 59.01 408 LEU B C 1
ATOM 5934 O O . LEU B 1 397 ? 72.073 -42.390 12.168 1.00 58.81 408 LEU B O 1
ATOM 5939 N N . LYS B 1 398 ? 71.893 -42.375 14.393 1.00 59.60 409 LYS B N 1
ATOM 5940 C CA . LYS B 1 398 ? 70.851 -43.384 14.417 1.00 60.34 409 LYS B CA 1
ATOM 5941 C C . LYS B 1 398 ? 69.511 -42.664 14.449 1.00 61.21 409 LYS B C 1
ATOM 5942 O O . LYS B 1 398 ? 69.299 -41.766 15.276 1.00 61.31 409 LYS B O 1
ATOM 5944 N N . LEU B 1 399 ? 68.624 -43.032 13.525 1.00 62.27 410 LEU B N 1
ATOM 5945 C CA . LEU B 1 399 ? 67.296 -42.438 13.458 1.00 63.32 410 LEU B CA 1
ATOM 5946 C C . LEU B 1 399 ? 66.461 -42.865 14.654 1.00 64.42 410 LEU B C 1
ATOM 5947 O O . LEU B 1 399 ? 66.537 -44.004 15.098 1.00 64.50 410 LEU B O 1
ATOM 5952 N N . ASP B 1 400 ? 65.661 -41.935 15.160 1.00 66.01 411 ASP B N 1
ATOM 5953 C CA . ASP B 1 400 ? 64.664 -42.208 16.193 1.00 67.71 411 ASP B CA 1
ATOM 5954 C C . ASP B 1 400 ? 63.809 -43.457 15.917 1.00 68.59 411 ASP B C 1
ATOM 5955 O O . ASP B 1 400 ? 63.533 -43.782 14.758 1.00 69.04 411 ASP B O 1
ATOM 5960 N N . PRO B 1 401 ? 63.397 -44.168 16.983 1.00 69.36 412 PRO B N 1
ATOM 5961 C CA . PRO B 1 401 ? 62.446 -45.287 16.883 1.00 69.95 412 PRO B CA 1
ATOM 5962 C C . PRO B 1 401 ? 61.047 -44.837 16.452 1.00 70.55 412 PRO B C 1
ATOM 5963 O O . PRO B 1 401 ? 60.354 -45.552 15.731 1.00 70.36 412 PRO B O 1
ATOM 5967 N N . SER B 1 402 ? 60.649 -43.654 16.914 1.00 71.44 413 SER B N 1
ATOM 5968 C CA . SER B 1 402 ? 59.380 -43.024 16.552 1.00 72.15 413 SER B CA 1
ATOM 5969 C C . SER B 1 402 ? 59.200 -42.910 15.036 1.00 72.63 413 SER B C 1
ATOM 5970 O O . SER B 1 402 ? 58.086 -43.076 14.525 1.00 72.79 413 SER B O 1
ATOM 5972 N N . ARG B 1 403 ? 60.303 -42.645 14.331 1.00 73.02 414 ARG B N 1
ATOM 5973 C CA . ARG B 1 403 ? 60.255 -42.152 12.953 1.00 73.45 414 ARG B CA 1
ATOM 5974 C C . ARG B 1 403 ? 60.125 -43.278 11.920 1.00 73.67 414 ARG B C 1
ATOM 5975 O O . ARG B 1 403 ? 61.097 -43.961 11.587 1.00 73.99 414 ARG B O 1
ATOM 5983 N N . PHE B 1 404 ? 58.914 -43.451 11.405 1.00 73.65 415 PHE B N 1
ATOM 5984 C CA . PHE B 1 404 ? 58.603 -44.621 10.604 1.00 73.71 415 PHE B CA 1
ATOM 5985 C C . PHE B 1 404 ? 58.257 -44.306 9.145 1.00 73.26 415 PHE B C 1
ATOM 5986 O O . PHE B 1 404 ? 57.358 -44.943 8.579 1.00 74.13 415 PHE B O 1
ATOM 5994 N N . GLY B 1 405 ? 58.939 -43.346 8.523 1.00 72.05 416 GLY B N 1
ATOM 5995 C CA . GLY B 1 405 ? 58.595 -42.977 7.140 1.00 70.31 416 GLY B CA 1
ATOM 5996 C C . GLY B 1 405 ? 59.792 -42.709 6.246 1.00 69.03 416 GLY B C 1
ATOM 5997 O O . GLY B 1 405 ? 60.862 -43.310 6.430 1.00 69.63 416 GLY B O 1
ATOM 5998 N N . PRO B 1 406 ? 59.619 -41.833 5.241 1.00 67.33 417 PRO B N 1
ATOM 5999 C CA . PRO B 1 406 ? 60.797 -41.189 4.708 1.00 65.90 417 PRO B CA 1
ATOM 6000 C C . PRO B 1 406 ? 61.122 -40.041 5.665 1.00 64.67 417 PRO B C 1
ATOM 6001 O O . PRO B 1 406 ? 60.271 -39.676 6.482 1.00 64.78 417 PRO B O 1
ATOM 6005 N N . ASN B 1 407 ? 62.332 -39.491 5.584 1.00 62.84 418 ASN B N 1
ATOM 6006 C CA . ASN B 1 407 ? 62.698 -38.323 6.373 1.00 60.80 418 ASN B CA 1
ATOM 6007 C C . ASN B 1 407 ? 62.005 -37.079 5.821 1.00 59.41 418 ASN B C 1
ATOM 6008 O O . ASN B 1 407 ? 61.559 -37.097 4.678 1.00 59.48 418 ASN B O 1
ATOM 6013 N N . PRO B 1 408 ? 61.877 -36.000 6.624 1.00 57.95 419 PRO B N 1
ATOM 6014 C CA . PRO B 1 408 ? 61.149 -34.842 6.082 1.00 56.69 419 PRO B CA 1
ATOM 6015 C C . PRO B 1 408 ? 61.907 -34.101 4.970 1.00 55.52 419 PRO B C 1
ATOM 6016 O O . PRO B 1 408 ? 63.149 -34.074 4.963 1.00 55.42 419 PRO B O 1
ATOM 6020 N N . LEU B 1 409 ? 61.155 -33.528 4.026 1.00 53.95 420 LEU B N 1
ATOM 6021 C CA . LEU B 1 409 ? 61.756 -32.758 2.943 1.00 52.66 420 LEU B CA 1
ATOM 6022 C C . LEU B 1 409 ? 61.966 -31.319 3.398 1.00 51.87 420 LEU B C 1
ATOM 6023 O O . LEU B 1 409 ? 61.033 -30.543 3.568 1.00 51.91 420 LEU B O 1
ATOM 6025 N N . ILE B 1 410 ? 63.222 -30.986 3.641 1.00 51.22 421 ILE B N 1
ATOM 6026 C CA . ILE B 1 410 ? 63.579 -29.653 4.083 1.00 50.75 421 ILE B CA 1
ATOM 6027 C C . ILE B 1 410 ? 64.179 -28.905 2.902 1.00 50.00 421 ILE B C 1
ATOM 6028 O O . ILE B 1 410 ? 65.188 -29.339 2.305 1.00 49.86 421 ILE B O 1
ATOM 6033 N N . LYS B 1 411 ? 63.514 -27.786 2.534 1.00 49.01 422 LYS B N 1
ATOM 6034 C CA . LYS B 1 411 ? 64.036 -26.936 1.486 1.00 48.88 422 LYS B CA 1
ATOM 6035 C C . LYS B 1 411 ? 64.108 -25.500 2.065 1.00 48.56 422 LYS B C 1
ATOM 6036 O O . LYS B 1 411 ? 63.136 -24.693 1.947 1.00 48.90 422 LYS B O 1
ATOM 6042 N N . LEU B 1 412 ? 65.336 -25.136 2.792 1.00 47.58 423 LEU B N 1
ATOM 6043 C CA . LEU B 1 412 ? 65.658 -23.817 3.287 1.00 46.74 423 LEU B CA 1
ATOM 6044 C C . LEU B 1 412 ? 66.086 -23.024 2.059 1.00 46.66 423 LEU B C 1
ATOM 6045 O O . LEU B 1 412 ? 66.861 -23.468 1.243 1.00 47.84 423 LEU B O 1
ATOM 6050 N N . GLY B 1 413 ? 65.595 -21.773 1.864 1.00 46.66 424 GLY B N 1
ATOM 6051 C CA . GLY B 1 413 ? 66.065 -21.002 0.740 1.00 47.57 424 GLY B CA 1
ATOM 6052 C C . GLY B 1 413 ? 67.506 -20.558 0.916 1.00 48.16 424 GLY B C 1
ATOM 6053 O O . GLY B 1 413 ? 68.261 -20.983 1.836 1.00 47.65 424 GLY B O 1
ATOM 6054 N N . SER B 1 414 ? 67.904 -19.617 0.082 1.00 48.88 425 SER B N 1
ATOM 6055 C CA . SER B 1 414 ? 69.338 -19.238 -0.009 1.00 49.57 425 SER B CA 1
ATOM 6056 C C . SER B 1 414 ? 69.975 -18.326 1.162 1.00 49.51 425 SER B C 1
ATOM 6057 O O . SER B 1 414 ? 71.258 -18.138 1.299 1.00 50.00 425 SER B O 1
ATOM 6060 N N . HIS B 1 415 ? 69.150 -17.547 1.958 1.00 50.13 426 HIS B N 1
ATOM 6061 C CA . HIS B 1 415 ? 69.779 -16.794 3.080 1.00 50.60 426 HIS B CA 1
ATOM 6062 C C . HIS B 1 415 ? 70.406 -17.856 4.014 1.00 51.17 426 HIS B C 1
ATOM 6063 O O . HIS B 1 415 ? 70.976 -17.518 5.060 1.00 51.44 426 HIS B O 1
ATOM 6070 N N . PHE B 1 416 ? 70.259 -19.135 3.629 1.00 51.52 427 PHE B N 1
ATOM 6071 C CA . PHE B 1 416 ? 70.740 -20.278 4.409 1.00 51.63 427 PHE B CA 1
ATOM 6072 C C . PHE B 1 416 ? 71.904 -21.036 3.680 1.00 51.91 427 PHE B C 1
ATOM 6073 O O . PHE B 1 416 ? 72.278 -22.144 4.072 1.00 51.98 427 PHE B O 1
ATOM 6081 N N . LYS B 1 417 ? 72.475 -20.450 2.629 1.00 52.00 428 LYS B N 1
ATOM 6082 C CA . LYS B 1 417 ? 73.451 -21.196 1.826 1.00 52.56 428 LYS B CA 1
ATOM 6083 C C . LYS B 1 417 ? 74.801 -21.371 2.529 1.00 52.77 428 LYS B C 1
ATOM 6084 O O . LYS B 1 417 ? 75.265 -22.490 2.718 1.00 52.72 428 LYS B O 1
ATOM 6086 N N . LYS B 1 418 ? 75.426 -20.256 2.898 1.00 53.10 429 LYS B N 1
ATOM 6087 C CA . LYS B 1 418 ? 76.671 -20.259 3.663 1.00 53.43 429 LYS B CA 1
ATOM 6088 C C . LYS B 1 418 ? 76.381 -20.669 5.122 1.00 53.77 429 LYS B C 1
ATOM 6089 O O . LYS B 1 418 ? 75.260 -20.494 5.606 1.00 54.54 429 LYS B O 1
ATOM 6091 N N . VAL B 1 419 ? 77.372 -21.217 5.820 1.00 53.60 430 VAL B N 1
ATOM 6092 C CA . VAL B 1 419 ? 77.176 -21.688 7.202 1.00 53.28 430 VAL B CA 1
ATOM 6093 C C . VAL B 1 419 ? 77.093 -20.570 8.272 1.00 53.65 430 VAL B C 1
ATOM 6094 O O . VAL B 1 419 ? 76.448 -20.737 9.317 1.00 53.62 430 VAL B O 1
ATOM 6098 N N . SER B 1 420 ? 77.720 -19.426 8.027 1.00 53.66 431 SER B N 1
ATOM 6099 C CA . SER B 1 420 ? 77.560 -18.339 8.977 1.00 54.27 431 SER B CA 1
ATOM 6100 C C . SER B 1 420 ? 76.107 -17.839 8.933 1.00 54.11 431 SER B C 1
ATOM 6101 O O . SER B 1 420 ? 75.509 -17.505 9.971 1.00 53.95 431 SER B O 1
ATOM 6104 N N . GLY B 1 421 ? 75.562 -17.798 7.716 1.00 53.77 432 GLY B N 1
ATOM 6105 C CA . GLY B 1 421 ? 74.185 -17.418 7.480 1.00 53.32 432 GLY B CA 1
ATOM 6106 C C . GLY B 1 421 ? 73.213 -18.337 8.189 1.00 53.26 432 GLY B C 1
ATOM 6107 O O . GLY B 1 421 ? 72.212 -17.878 8.751 1.00 53.55 432 GLY B O 1
ATOM 6108 N N . PHE B 1 422 ? 73.503 -19.635 8.176 1.00 52.89 433 PHE B N 1
ATOM 6109 C CA . PHE B 1 422 ? 72.567 -20.617 8.710 1.00 52.72 433 PHE B CA 1
ATOM 6110 C C . PHE B 1 422 ? 72.507 -20.586 10.237 1.00 53.07 433 PHE B C 1
ATOM 6111 O O . PHE B 1 422 ? 71.423 -20.751 10.827 1.00 53.58 433 PHE B O 1
ATOM 6119 N N . ASN B 1 423 ? 73.658 -20.374 10.873 1.00 53.03 434 ASN B N 1
ATOM 6120 C CA . ASN B 1 423 ? 73.713 -20.325 12.329 1.00 52.98 434 ASN B CA 1
ATOM 6121 C C . ASN B 1 423 ? 73.112 -19.018 12.821 1.00 53.00 434 ASN B C 1
ATOM 6122 O O . ASN B 1 423 ? 72.442 -18.973 13.862 1.00 53.18 434 ASN B O 1
ATOM 6127 N N . ALA B 1 424 ? 73.341 -17.953 12.056 1.00 52.88 435 ALA B N 1
ATOM 6128 C CA . ALA B 1 424 ? 72.751 -16.656 12.357 1.00 52.77 435 ALA B CA 1
ATOM 6129 C C . ALA B 1 424 ? 71.274 -16.838 12.557 1.00 52.58 435 ALA B C 1
ATOM 6130 O O . ALA B 1 424 ? 70.676 -16.237 13.446 1.00 52.50 435 ALA B O 1
ATOM 6132 N N . ARG B 1 425 ? 70.715 -17.714 11.729 1.00 52.65 436 ARG B N 1
ATOM 6133 C CA . ARG B 1 425 ? 69.296 -17.809 11.533 1.00 52.50 436 ARG B CA 1
ATOM 6134 C C . ARG B 1 425 ? 68.670 -18.955 12.272 1.00 52.73 436 ARG B C 1
ATOM 6135 O O . ARG B 1 425 ? 67.531 -18.804 12.775 1.00 53.94 436 ARG B O 1
ATOM 6143 N N . ILE B 1 426 ? 69.372 -20.090 12.334 1.00 51.67 437 ILE B N 1
ATOM 6144 C CA . ILE B 1 426 ? 68.895 -21.214 13.136 1.00 50.97 437 ILE B CA 1
ATOM 6145 C C . ILE B 1 426 ? 69.935 -21.546 14.205 1.00 51.13 437 ILE B C 1
ATOM 6146 O O . ILE B 1 426 ? 70.624 -22.575 14.134 1.00 51.24 437 ILE B O 1
ATOM 6151 N N . PRO B 1 427 ? 70.086 -20.662 15.204 1.00 50.93 438 PRO B N 1
ATOM 6152 C CA . PRO B 1 427 ? 70.985 -21.053 16.275 1.00 50.62 438 PRO B CA 1
ATOM 6153 C C . PRO B 1 427 ? 70.388 -22.128 17.185 1.00 50.74 438 PRO B C 1
ATOM 6154 O O . PRO B 1 427 ? 71.135 -22.829 17.844 1.00 50.63 438 PRO B O 1
ATOM 6158 N N . HIS B 1 428 ? 69.060 -22.266 17.215 1.00 50.92 439 HIS B N 1
ATOM 6159 C CA . HIS B 1 428 ? 68.435 -23.298 18.040 1.00 50.81 439 HIS B CA 1
ATOM 6160 C C . HIS B 1 428 ? 67.572 -24.278 17.246 1.00 50.60 439 HIS B C 1
ATOM 6161 O O . HIS B 1 428 ? 66.415 -24.003 16.956 1.00 51.51 439 HIS B O 1
ATOM 6168 N N . ILE B 1 429 ? 68.136 -25.437 16.917 1.00 50.02 440 ILE B N 1
ATOM 6169 C CA . ILE B 1 429 ? 67.491 -26.391 16.000 1.00 49.05 440 ILE B CA 1
ATOM 6170 C C . ILE B 1 429 ? 66.087 -26.773 16.470 1.00 48.97 440 ILE B C 1
ATOM 6171 O O . ILE B 1 429 ? 65.909 -27.240 17.592 1.00 48.57 440 ILE B O 1
ATOM 6176 N N . PRO B 1 430 ? 65.080 -26.535 15.618 1.00 49.13 441 PRO B N 1
ATOM 6177 C CA . PRO B 1 430 ? 63.667 -26.766 15.958 1.00 49.02 441 PRO B CA 1
ATOM 6178 C C . PRO B 1 430 ? 63.362 -28.225 16.154 1.00 48.98 441 PRO B C 1
ATOM 6179 O O . PRO B 1 430 ? 64.089 -29.075 15.649 1.00 49.07 441 PRO B O 1
ATOM 6183 N N . LYS B 1 431 ? 62.306 -28.516 16.903 1.00 49.29 442 LYS B N 1
ATOM 6184 C CA . LYS B 1 431 ? 61.856 -29.899 17.072 1.00 49.75 442 LYS B CA 1
ATOM 6185 C C . LYS B 1 431 ? 61.087 -30.283 15.807 1.00 49.98 442 LYS B C 1
ATOM 6186 O O . LYS B 1 431 ? 59.963 -29.826 15.572 1.00 50.25 442 LYS B O 1
ATOM 6188 N N . ILE B 1 432 ? 61.720 -31.094 14.967 1.00 50.00 443 ILE B N 1
ATOM 6189 C CA . ILE B 1 432 ? 61.157 -31.370 13.654 1.00 49.89 443 ILE B CA 1
ATOM 6190 C C . ILE B 1 432 ? 60.616 -32.790 13.504 1.00 50.12 443 ILE B C 1
ATOM 6191 O O . ILE B 1 432 ? 60.374 -33.236 12.373 1.00 50.36 443 ILE B O 1
ATOM 6196 N N . VAL B 1 433 ? 60.400 -33.477 14.630 1.00 50.02 444 VAL B N 1
ATOM 6197 C CA . VAL B 1 433 ? 60.106 -34.931 14.622 1.00 50.21 444 VAL B CA 1
ATOM 6198 C C . VAL B 1 433 ? 58.767 -35.378 13.963 1.00 50.26 444 VAL B C 1
ATOM 6199 O O . VAL B 1 433 ? 58.611 -36.531 13.568 1.00 49.68 444 VAL B O 1
ATOM 6203 N N . GLU B 1 434 ? 57.819 -34.457 13.850 1.00 50.74 445 GLU B N 1
ATOM 6204 C CA . GLU B 1 434 ? 56.543 -34.749 13.238 1.00 51.49 445 GLU B CA 1
ATOM 6205 C C . GLU B 1 434 ? 56.314 -33.881 11.999 1.00 51.29 445 GLU B C 1
ATOM 6206 O O . GLU B 1 434 ? 55.187 -33.512 11.678 1.00 51.46 445 GLU B O 1
ATOM 6212 N N . LEU B 1 435 ? 57.384 -33.548 11.303 1.00 51.15 446 LEU B N 1
ATOM 6213 C CA . LEU B 1 435 ? 57.278 -32.647 10.183 1.00 51.37 446 LEU B CA 1
ATOM 6214 C C . LEU B 1 435 ? 57.483 -33.448 8.903 1.00 52.08 446 LEU B C 1
ATOM 6215 O O . LEU B 1 435 ? 58.335 -34.359 8.870 1.00 52.39 446 LEU B O 1
ATOM 6220 N N . ASP B 1 436 ? 56.703 -33.118 7.863 1.00 52.24 447 ASP B N 1
ATOM 6221 C CA . ASP B 1 436 ? 56.849 -33.723 6.534 1.00 52.32 447 ASP B CA 1
ATOM 6222 C C . ASP B 1 436 ? 57.677 -32.852 5.596 1.00 52.23 447 ASP B C 1
ATOM 6223 O O . ASP B 1 436 ? 58.731 -33.252 5.092 1.00 52.40 447 ASP B O 1
ATOM 6228 N N . HIS B 1 437 ? 57.185 -31.646 5.372 1.00 51.94 448 HIS B N 1
ATOM 6229 C CA . HIS B 1 437 ? 57.682 -30.791 4.327 1.00 51.57 448 HIS B CA 1
ATOM 6230 C C . HIS B 1 437 ? 57.847 -29.437 4.992 1.00 50.35 448 HIS B C 1
ATOM 6231 O O . HIS B 1 437 ? 56.875 -28.852 5.518 1.00 50.83 448 HIS B O 1
ATOM 6238 N N . LEU B 1 438 ? 59.095 -28.976 5.042 1.00 48.42 449 LEU B N 1
ATOM 6239 C CA . LEU B 1 438 ? 59.387 -27.599 5.441 1.00 46.67 449 LEU B CA 1
ATOM 6240 C C . LEU B 1 438 ? 60.056 -26.905 4.286 1.00 45.82 449 LEU B C 1
ATOM 6241 O O . LEU B 1 438 ? 60.904 -27.464 3.620 1.00 45.91 449 LEU B O 1
ATOM 6246 N N . THR B 1 439 ? 59.655 -25.683 4.037 1.00 44.82 450 THR B N 1
ATOM 6247 C CA . THR B 1 439 ? 60.254 -24.891 2.982 1.00 44.63 450 THR B CA 1
ATOM 6248 C C . THR B 1 439 ? 60.186 -23.450 3.432 1.00 44.91 450 THR B C 1
ATOM 6249 O O . THR B 1 439 ? 59.103 -22.905 3.715 1.00 45.94 450 THR B O 1
ATOM 6253 N N . ILE B 1 440 ? 61.355 -22.842 3.527 1.00 43.89 451 ILE B N 1
ATOM 6254 C CA . ILE B 1 440 ? 61.443 -21.493 4.013 1.00 43.47 451 ILE B CA 1
ATOM 6255 C C . ILE B 1 440 ? 62.166 -20.648 2.947 1.00 43.78 451 ILE B C 1
ATOM 6256 O O . ILE B 1 440 ? 63.070 -21.086 2.265 1.00 44.31 451 ILE B O 1
ATOM 6261 N N . THR B 1 441 ? 61.748 -19.412 2.791 1.00 43.63 452 THR B N 1
ATOM 6262 C CA . THR B 1 441 ? 62.194 -18.580 1.674 1.00 43.09 452 THR B CA 1
ATOM 6263 C C . THR B 1 441 ? 62.420 -17.110 2.104 1.00 43.21 452 THR B C 1
ATOM 6264 O O . THR B 1 441 ? 61.645 -16.514 2.845 1.00 43.69 452 THR B O 1
ATOM 6268 N N . GLY B 1 442 ? 63.489 -16.503 1.600 1.00 43.05 453 GLY B N 1
ATOM 6269 C CA . GLY B 1 442 ? 63.835 -15.166 2.011 1.00 42.60 453 GLY B CA 1
ATOM 6270 C C . GLY B 1 442 ? 64.489 -15.079 3.394 1.00 42.31 453 GLY B C 1
ATOM 6271 O O . GLY B 1 442 ? 65.053 -16.027 3.941 1.00 41.77 453 GLY B O 1
ATOM 6272 N N . ASN B 1 443 ? 64.390 -13.903 3.975 1.00 42.65 454 ASN B N 1
ATOM 6273 C CA . ASN B 1 443 ? 65.114 -13.585 5.196 1.00 42.40 454 ASN B CA 1
ATOM 6274 C C . ASN B 1 443 ? 64.401 -13.958 6.496 1.00 41.97 454 ASN B C 1
ATOM 6275 O O . ASN B 1 443 ? 63.650 -13.147 7.044 1.00 42.50 454 ASN B O 1
ATOM 6280 N N . VAL B 1 444 ? 64.636 -15.149 7.022 1.00 41.09 455 VAL B N 1
ATOM 6281 C CA . VAL B 1 444 ? 63.884 -15.601 8.191 1.00 40.97 455 VAL B CA 1
ATOM 6282 C C . VAL B 1 444 ? 64.773 -16.046 9.342 1.00 41.35 455 VAL B C 1
ATOM 6283 O O . VAL B 1 444 ? 65.741 -16.787 9.140 1.00 41.34 455 VAL B O 1
ATOM 6287 N N . PHE B 1 445 ? 64.416 -15.619 10.553 1.00 41.64 456 PHE B N 1
ATOM 6288 C CA . PHE B 1 445 ? 65.153 -15.972 11.753 1.00 42.14 456 PHE B CA 1
ATOM 6289 C C . PHE B 1 445 ? 64.235 -16.800 12.645 1.00 43.66 456 PHE B C 1
ATOM 6290 O O . PHE B 1 445 ? 63.145 -16.343 13.023 1.00 44.81 456 PHE B O 1
ATOM 6298 N N . LEU B 1 446 ? 64.644 -18.027 12.971 1.00 44.59 457 LEU B N 1
ATOM 6299 C CA . LEU B 1 446 ? 63.840 -18.893 13.865 1.00 45.49 457 LEU B CA 1
ATOM 6300 C C . LEU B 1 446 ? 64.253 -18.723 15.306 1.00 45.94 457 LEU B C 1
ATOM 6301 O O . LEU B 1 446 ? 65.444 -18.825 15.623 1.00 46.93 457 LEU B O 1
ATOM 6306 N N . GLY B 1 447 ? 63.292 -18.530 16.195 1.00 46.11 458 GLY B N 1
ATOM 6307 C CA . GLY B 1 447 ? 63.597 -18.442 17.633 1.00 47.21 458 GLY B CA 1
ATOM 6308 C C . GLY B 1 447 ? 64.124 -19.701 18.337 1.00 47.90 458 GLY B C 1
ATOM 6309 O O . GLY B 1 447 ? 64.394 -20.730 17.696 1.00 48.29 458 GLY B O 1
ATOM 6310 N N . LYS B 1 448 ? 64.307 -19.611 19.662 1.00 48.39 459 LYS B N 1
ATOM 6311 C CA . LYS B 1 448 ? 64.623 -20.779 20.520 1.00 48.43 459 LYS B CA 1
ATOM 6312 C C . LYS B 1 448 ? 63.373 -21.624 20.658 1.00 49.16 459 LYS B C 1
ATOM 6313 O O . LYS B 1 448 ? 62.265 -21.082 20.701 1.00 49.46 459 LYS B O 1
ATOM 6315 N N . ASP B 1 449 ? 63.536 -22.944 20.712 1.00 49.91 460 ASP B N 1
ATOM 6316 C CA . ASP B 1 449 ? 62.413 -23.857 20.986 1.00 50.95 460 ASP B CA 1
ATOM 6317 C C . ASP B 1 449 ? 61.208 -23.725 20.056 1.00 50.03 460 ASP B C 1
ATOM 6318 O O . ASP B 1 449 ? 60.068 -23.661 20.510 1.00 50.15 460 ASP B O 1
ATOM 6323 N N . VAL B 1 450 ? 61.467 -23.664 18.754 1.00 49.31 461 VAL B N 1
ATOM 6324 C CA . VAL B 1 450 ? 60.408 -23.657 17.747 1.00 48.39 461 VAL B CA 1
ATOM 6325 C C . VAL B 1 450 ? 60.080 -25.103 17.353 1.00 48.34 461 VAL B C 1
ATOM 6326 O O . VAL B 1 450 ? 60.966 -25.950 17.274 1.00 48.75 461 VAL B O 1
ATOM 6330 N N . THR B 1 451 ? 58.806 -25.390 17.134 1.00 47.84 462 THR B N 1
ATOM 6331 C CA . THR B 1 451 ? 58.387 -26.710 16.714 1.00 47.28 462 THR B CA 1
ATOM 6332 C C . THR B 1 451 ? 57.672 -26.669 15.379 1.00 47.36 462 THR B C 1
ATOM 6333 O O . THR B 1 451 ? 56.709 -25.912 15.200 1.00 47.80 462 THR B O 1
ATOM 6337 N N . LEU B 1 452 ? 58.151 -27.502 14.452 1.00 46.85 463 LEU B N 1
ATOM 6338 C CA . LEU B 1 452 ? 57.607 -27.597 13.103 1.00 46.14 463 LEU B CA 1
ATOM 6339 C C . LEU B 1 452 ? 56.788 -28.871 12.905 1.00 45.82 463 LEU B C 1
ATOM 6340 O O . LEU B 1 452 ? 57.236 -29.948 13.288 1.00 46.43 463 LEU B O 1
ATOM 6345 N N . ARG B 1 453 ? 55.590 -28.769 12.339 1.00 45.19 464 ARG B N 1
ATOM 6346 C CA . ARG B 1 453 ? 54.778 -29.985 12.140 1.00 45.22 464 ARG B CA 1
ATOM 6347 C C . ARG B 1 453 ? 53.973 -30.029 10.848 1.00 44.90 464 ARG B C 1
ATOM 6348 O O . ARG B 1 453 ? 53.402 -29.027 10.423 1.00 45.26 464 ARG B O 1
ATOM 6356 N N . GLY B 1 454 ? 53.900 -31.214 10.251 1.00 44.48 465 GLY B N 1
ATOM 6357 C CA . GLY B 1 454 ? 53.168 -31.417 9.017 1.00 43.85 465 GLY B CA 1
ATOM 6358 C C . GLY B 1 454 ? 53.898 -30.696 7.922 1.00 43.96 465 GLY B C 1
ATOM 6359 O O . GLY B 1 454 ? 55.062 -31.002 7.638 1.00 44.18 465 GLY B O 1
ATOM 6360 N N . THR B 1 455 ? 53.221 -29.727 7.312 1.00 43.85 466 THR B N 1
ATOM 6361 C CA . THR B 1 455 ? 53.834 -28.895 6.283 1.00 43.60 466 THR B CA 1
ATOM 6362 C C . THR B 1 455 ? 53.920 -27.480 6.779 1.00 43.27 466 THR B C 1
ATOM 6363 O O . THR B 1 455 ? 52.928 -26.893 7.237 1.00 43.03 466 THR B O 1
ATOM 6367 N N . VAL B 1 456 ? 55.128 -26.944 6.713 1.00 42.52 467 VAL B N 1
ATOM 6368 C CA . VAL B 1 456 ? 55.346 -25.588 7.127 1.00 41.94 467 VAL B CA 1
ATOM 6369 C C . VAL B 1 456 ? 55.995 -24.914 5.937 1.00 42.90 467 VAL B C 1
ATOM 6370 O O . VAL B 1 456 ? 57.065 -25.336 5.496 1.00 43.49 467 VAL B O 1
ATOM 6374 N N . ILE B 1 457 ? 55.308 -23.909 5.387 1.00 43.30 468 ILE B N 1
ATOM 6375 C CA . ILE B 1 457 ? 55.811 -23.077 4.282 1.00 43.07 468 ILE B CA 1
ATOM 6376 C C . ILE B 1 457 ? 55.907 -21.643 4.816 1.00 44.04 468 ILE B C 1
ATOM 6377 O O . ILE B 1 457 ? 54.894 -20.943 4.927 1.00 44.42 468 ILE B O 1
ATOM 6382 N N . ILE B 1 458 ? 57.109 -21.224 5.203 1.00 44.27 469 ILE B N 1
ATOM 6383 C CA . ILE B 1 458 ? 57.328 -19.837 5.592 1.00 44.72 469 ILE B CA 1
ATOM 6384 C C . ILE B 1 458 ? 58.021 -19.169 4.421 1.00 45.49 469 ILE B C 1
ATOM 6385 O O . ILE B 1 458 ? 59.077 -19.610 4.003 1.00 46.21 469 ILE B O 1
ATOM 6390 N N . VAL B 1 459 ? 57.436 -18.123 3.866 1.00 46.24 470 VAL B N 1
ATOM 6391 C CA . VAL B 1 459 ? 58.053 -17.398 2.729 1.00 46.59 470 VAL B CA 1
ATOM 6392 C C . VAL B 1 459 ? 57.936 -15.887 2.886 1.00 46.84 470 VAL B C 1
ATOM 6393 O O . VAL B 1 459 ? 56.871 -15.295 2.758 1.00 46.20 470 VAL B O 1
ATOM 6397 N N . CYS B 1 460 ? 59.073 -15.306 3.221 1.00 48.22 471 CYS B N 1
ATOM 6398 C CA . CYS B 1 460 ? 59.244 -13.882 3.440 1.00 49.15 471 CYS B CA 1
ATOM 6399 C C . CYS B 1 460 ? 59.806 -13.326 2.149 1.00 49.86 471 CYS B C 1
ATOM 6400 O O . CYS B 1 460 ? 60.821 -13.838 1.635 1.00 49.68 471 CYS B O 1
ATOM 6403 N N . SER B 1 461 ? 59.152 -12.294 1.613 1.00 51.00 472 SER B N 1
ATOM 6404 C CA . SER B 1 461 ? 59.465 -11.837 0.248 1.00 52.27 472 SER B CA 1
ATOM 6405 C C . SER B 1 461 ? 60.589 -10.815 0.276 1.00 52.62 472 SER B C 1
ATOM 6406 O O . SER B 1 461 ? 61.018 -10.384 1.351 1.00 52.98 472 SER B O 1
ATOM 6409 N N . ASP B 1 462 ? 61.079 -10.443 -0.902 1.00 53.00 473 ASP B N 1
ATOM 6410 C CA . ASP B 1 462 ? 62.251 -9.587 -0.986 1.00 53.46 473 ASP B CA 1
ATOM 6411 C C . ASP B 1 462 ? 61.984 -8.329 -0.162 1.00 53.84 473 ASP B C 1
ATOM 6412 O O . ASP B 1 462 ? 60.826 -7.882 -0.027 1.00 54.66 473 ASP B O 1
ATOM 6414 N N . GLY B 1 463 ? 63.035 -7.785 0.434 1.00 53.40 474 GLY B N 1
ATOM 6415 C CA . GLY B 1 463 ? 62.904 -6.539 1.163 1.00 53.21 474 GLY B CA 1
ATOM 6416 C C . GLY B 1 463 ? 62.677 -6.727 2.641 1.00 53.22 474 GLY B C 1
ATOM 6417 O O . GLY B 1 463 ? 63.301 -6.062 3.464 1.00 53.66 474 GLY B O 1
ATOM 6418 N N . HIS B 1 464 ? 61.784 -7.647 2.968 1.00 53.28 475 HIS B N 1
ATOM 6419 C CA . HIS B 1 464 ? 61.339 -7.909 4.330 1.00 52.94 475 HIS B CA 1
ATOM 6420 C C . HIS B 1 464 ? 62.226 -8.853 5.093 1.00 52.61 475 HIS B C 1
ATOM 6421 O O . HIS B 1 464 ? 63.229 -9.329 4.585 1.00 53.39 475 HIS B O 1
ATOM 6428 N N . LYS B 1 465 ? 61.829 -9.149 6.320 1.00 52.20 476 LYS B N 1
ATOM 6429 C CA . LYS B 1 465 ? 62.500 -10.151 7.159 1.00 51.32 476 LYS B CA 1
ATOM 6430 C C . LYS B 1 465 ? 61.513 -10.643 8.221 1.00 50.24 476 LYS B C 1
ATOM 6431 O O . LYS B 1 465 ? 60.763 -9.850 8.777 1.00 50.50 476 LYS B O 1
ATOM 6437 N N . ILE B 1 466 ? 61.466 -11.949 8.479 1.00 48.98 477 ILE B N 1
ATOM 6438 C CA . ILE B 1 466 ? 60.550 -12.420 9.532 1.00 47.63 477 ILE B CA 1
ATOM 6439 C C . ILE B 1 466 ? 61.231 -13.096 10.744 1.00 46.89 477 ILE B C 1
ATOM 6440 O O . ILE B 1 466 ? 61.965 -14.078 10.630 1.00 46.33 477 ILE B O 1
ATOM 6445 N N . ASP B 1 467 ? 60.970 -12.528 11.914 1.00 46.42 478 ASP B N 1
ATOM 6446 C CA . ASP B 1 467 ? 61.388 -13.112 13.188 1.00 46.12 478 ASP B CA 1
ATOM 6447 C C . ASP B 1 467 ? 60.279 -14.048 13.700 1.00 45.27 478 ASP B C 1
ATOM 6448 O O . ASP B 1 467 ? 59.177 -13.603 14.066 1.00 44.79 478 ASP B O 1
ATOM 6453 N N . ILE B 1 468 ? 60.537 -15.351 13.705 1.00 44.36 479 ILE B N 1
ATOM 6454 C CA . ILE B 1 468 ? 59.513 -16.285 14.228 1.00 43.79 479 ILE B CA 1
ATOM 6455 C C . ILE B 1 468 ? 59.633 -16.405 15.749 1.00 43.32 479 ILE B C 1
ATOM 6456 O O . ILE B 1 468 ? 60.634 -16.860 16.230 1.00 44.14 479 ILE B O 1
ATOM 6461 N N . PRO B 1 469 ? 58.623 -15.955 16.512 1.00 43.12 480 PRO B N 1
ATOM 6462 C CA . PRO B 1 469 ? 58.856 -15.870 17.947 1.00 43.56 480 PRO B CA 1
ATOM 6463 C C . PRO B 1 469 ? 59.387 -17.139 18.662 1.00 43.33 480 PRO B C 1
ATOM 6464 O O . PRO B 1 469 ? 59.090 -18.240 18.232 1.00 43.56 480 PRO B O 1
ATOM 6468 N N . ASN B 1 470 ? 60.201 -16.963 19.736 1.00 43.26 481 ASN B N 1
ATOM 6469 C CA . ASN B 1 470 ? 60.662 -18.129 20.621 1.00 43.43 481 ASN B CA 1
ATOM 6470 C C . ASN B 1 470 ? 59.495 -19.005 21.017 1.00 43.52 481 ASN B C 1
ATOM 6471 O O . ASN B 1 470 ? 58.377 -18.489 21.275 1.00 44.29 481 ASN B O 1
ATOM 6476 N N . GLY B 1 471 ? 59.757 -20.326 21.177 1.00 43.28 482 GLY B N 1
ATOM 6477 C CA . GLY B 1 471 ? 58.687 -21.207 21.577 1.00 43.62 482 GLY B CA 1
ATOM 6478 C C . GLY B 1 471 ? 57.544 -21.368 20.537 1.00 43.51 482 GLY B C 1
ATOM 6479 O O . GLY B 1 471 ? 56.621 -22.370 20.645 1.00 44.83 482 GLY B O 1
ATOM 6480 N N . SER B 1 472 ? 57.458 -20.600 19.519 1.00 42.62 483 SER B N 1
ATOM 6481 C CA . SER B 1 472 ? 56.343 -20.696 18.536 1.00 43.01 483 SER B CA 1
ATOM 6482 C C . SER B 1 472 ? 56.286 -22.120 18.019 1.00 42.46 483 SER B C 1
ATOM 6483 O O . SER B 1 472 ? 57.278 -22.824 17.811 1.00 42.19 483 SER B O 1
ATOM 6486 N N . ILE B 1 473 ? 55.055 -22.584 17.725 1.00 42.01 484 ILE B N 1
ATOM 6487 C CA . ILE B 1 473 ? 54.850 -23.944 17.229 1.00 42.12 484 ILE B CA 1
ATOM 6488 C C . ILE B 1 473 ? 53.883 -24.066 15.991 1.00 40.85 484 ILE B C 1
ATOM 6489 O O . ILE B 1 473 ? 52.649 -24.044 16.093 1.00 40.74 484 ILE B O 1
ATOM 6494 N N . LEU B 1 474 ? 54.478 -24.239 14.786 1.00 40.14 485 LEU B N 1
ATOM 6495 C CA . LEU B 1 474 ? 53.773 -24.120 13.519 1.00 39.62 485 LEU B CA 1
ATOM 6496 C C . LEU B 1 474 ? 53.498 -25.509 12.944 1.00 39.67 485 LEU B C 1
ATOM 6497 O O . LEU B 1 474 ? 54.365 -26.399 12.946 1.00 39.24 485 LEU B O 1
ATOM 6502 N N . GLU B 1 475 ? 52.282 -25.676 12.444 1.00 39.83 486 GLU B N 1
ATOM 6503 C CA . GLU B 1 475 ? 51.827 -26.951 11.993 1.00 40.66 486 GLU B CA 1
ATOM 6504 C C . GLU B 1 475 ? 50.748 -26.749 10.945 1.00 40.55 486 GLU B C 1
ATOM 6505 O O . GLU B 1 475 ? 49.688 -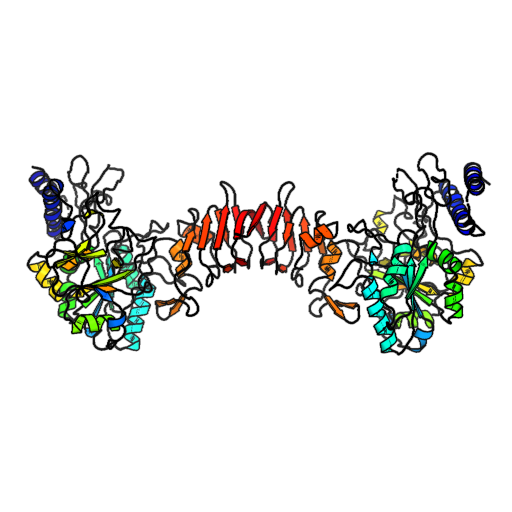26.182 11.238 1.00 40.41 486 GLU B O 1
ATOM 6511 N N . ASN B 1 476 ? 51.030 -27.227 9.733 1.00 40.55 487 ASN B N 1
ATOM 6512 C CA . ASN B 1 476 ? 50.122 -27.136 8.588 1.00 40.81 487 ASN B CA 1
ATOM 6513 C C . ASN B 1 476 ? 49.613 -25.742 8.347 1.00 40.98 487 ASN B C 1
ATOM 6514 O O . ASN B 1 476 ? 48.443 -25.431 8.627 1.00 41.95 487 ASN B O 1
ATOM 6519 N N . VAL B 1 477 ? 50.498 -24.922 7.792 1.00 40.42 488 VAL B N 1
ATOM 6520 C CA . VAL B 1 477 ? 50.367 -23.505 7.853 1.00 39.65 488 VAL B CA 1
ATOM 6521 C C . VAL B 1 477 ? 51.279 -22.900 6.800 1.00 40.25 488 VAL B C 1
ATOM 6522 O O . VAL B 1 477 ? 52.350 -23.432 6.508 1.00 40.02 488 VAL B O 1
ATOM 6526 N N . VAL B 1 478 ? 50.808 -21.829 6.174 1.00 41.17 489 VAL B N 1
ATOM 6527 C CA . VAL B 1 478 ? 51.642 -21.017 5.301 1.00 42.38 489 VAL B CA 1
ATOM 6528 C C . VAL B 1 478 ? 51.862 -19.702 6.042 1.00 43.81 489 VAL B C 1
ATOM 6529 O O . VAL B 1 478 ? 50.918 -19.073 6.525 1.00 44.61 489 VAL B O 1
ATOM 6533 N N . VAL B 1 479 ? 53.124 -19.316 6.182 1.00 44.95 490 VAL B N 1
ATOM 6534 C CA . VAL B 1 479 ? 53.473 -18.130 6.960 1.00 46.13 490 VAL B CA 1
ATOM 6535 C C . VAL B 1 479 ? 54.128 -17.116 6.035 1.00 46.89 490 VAL B C 1
ATOM 6536 O O . VAL B 1 479 ? 55.091 -17.427 5.339 1.00 47.80 490 VAL B O 1
ATOM 6540 N N . THR B 1 480 ? 53.640 -15.891 6.044 1.00 47.32 491 THR B N 1
ATOM 6541 C CA . THR B 1 480 ? 54.218 -14.876 5.185 1.00 48.07 491 THR B CA 1
ATOM 6542 C C . THR B 1 480 ? 54.099 -13.438 5.714 1.00 48.33 491 THR B C 1
ATOM 6543 O O . THR B 1 480 ? 53.216 -13.098 6.522 1.00 48.92 491 THR B O 1
ATOM 6547 N N . GLY B 1 481 ? 55.008 -12.588 5.241 1.00 48.06 492 GLY B N 1
ATOM 6548 C CA . GLY B 1 481 ? 54.990 -11.183 5.589 1.00 48.24 492 GLY B CA 1
ATOM 6549 C C . GLY B 1 481 ? 56.264 -10.549 6.172 1.00 48.79 492 GLY B C 1
ATOM 6550 O O . GLY B 1 481 ? 57.373 -10.999 5.945 1.00 49.42 492 GLY B O 1
ATOM 6551 N N . ASN B 1 482 ? 56.095 -9.400 6.955 1.00 49.48 493 ASN B N 1
ATOM 6552 C CA . ASN B 1 482 ? 57.154 -8.814 7.762 1.00 49.61 493 ASN B CA 1
ATOM 6553 C C . ASN B 1 482 ? 56.782 -9.186 9.230 1.00 48.93 493 ASN B C 1
ATOM 6554 O O . ASN B 1 482 ? 55.584 -9.253 9.647 1.00 49.23 493 ASN B O 1
ATOM 6559 N N . LEU B 1 483 ? 57.792 -9.410 10.028 1.00 47.56 494 LEU B N 1
ATOM 6560 C CA . LEU B 1 483 ? 57.638 -9.382 11.475 1.00 45.80 494 LEU B CA 1
ATOM 6561 C C . LEU B 1 483 ? 58.984 -9.271 12.148 1.00 45.67 494 LEU B C 1
ATOM 6562 O O . LEU B 1 483 ? 59.852 -10.165 12.119 1.00 45.36 494 LEU B O 1
ATOM 6567 N N . GLN B 1 484 ? 59.155 -8.153 12.847 1.00 44.94 495 GLN B N 1
ATOM 6568 C CA . GLN B 1 484 ? 60.402 -7.845 13.582 1.00 44.53 495 GLN B CA 1
ATOM 6569 C C . GLN B 1 484 ? 60.132 -7.956 15.044 1.00 44.37 495 GLN B C 1
ATOM 6570 O O . GLN B 1 484 ? 59.165 -7.381 15.545 1.00 44.65 495 GLN B O 1
ATOM 6572 N N . ILE B 1 485 ? 60.979 -8.695 15.740 1.00 44.15 496 ILE B N 1
ATOM 6573 C CA . ILE B 1 485 ? 60.896 -8.849 17.192 1.00 44.10 496 ILE B CA 1
ATOM 6574 C C . ILE B 1 485 ? 62.179 -8.330 17.838 1.00 44.26 496 ILE B C 1
ATOM 6575 O O . ILE B 1 485 ? 63.286 -8.747 17.484 1.00 45.01 496 ILE B O 1
ATOM 6580 N N . LEU B 1 486 ? 62.039 -7.448 18.812 1.00 44.18 497 LEU B N 1
ATOM 6581 C CA . LEU B 1 486 ? 63.169 -6.718 19.379 1.00 44.20 497 LEU B CA 1
ATOM 6582 C C . LEU B 1 486 ? 63.211 -6.773 20.891 1.00 45.33 497 LEU B C 1
ATOM 6583 O O . LEU B 1 486 ? 62.183 -6.601 21.553 1.00 45.61 497 LEU B O 1
ATOM 6588 N N . GLU B 1 487 ? 64.406 -6.953 21.442 1.00 46.46 498 GLU B N 1
ATOM 6589 C CA . GLU B 1 487 ? 64.594 -6.911 22.888 1.00 47.91 498 GLU B CA 1
ATOM 6590 C C . GLU B 1 487 ? 64.166 -5.558 23.421 1.00 47.85 498 GLU B C 1
ATOM 6591 O O . GLU B 1 487 ? 64.740 -4.548 23.055 1.00 47.75 498 GLU B O 1
ATOM 6597 N N . HIS B 1 488 ? 63.121 -5.534 24.247 1.00 48.55 499 HIS B N 1
ATOM 6598 C CA . HIS B 1 488 ? 62.731 -4.326 24.993 1.00 49.11 499 HIS B CA 1
ATOM 6599 C C . HIS B 1 488 ? 63.761 -3.982 26.078 1.00 50.58 499 HIS B C 1
ATOM 6600 O O . HIS B 1 488 ? 64.362 -4.880 26.710 1.00 51.45 499 HIS B O 1
#

Secondary structure (DSSP, 8-state):
-HHHHHHHHTT-----S-THHHHHHHHHHHHHHHHHHHS--S--GGGEEPPPTTTEEEHHHHHSS---STTGGGEEEEEE---BSGGGT--SBSTTS--BTTB-HHHHHHHHHHHHHHHHT--PEEEEE--TTTHHHHHHHHGGG-SSS-EEEEE----EEPEETTT--BS-SSSSS-TTSEE---GGGHHHHHHHHTHHHHHHHTT--EEEEE-TTBSS----HHHHHHHHHS--SEEEEEEE--GGGSSS-EEEEETTEEEEEPGGGS-TTSHHHHT-TTT--EEEEEEEEEEHHHHHHHHHTT---PPPB--EE-----EE--B--GGGGGGGSSS-EEEEE-GGG--B--SHHHHHHHTSTTEEEETTEEEEPTT--SSPPEEEE-GGGSSHHHHHHH-SS--B-TTEEEEEEESSEEE-TT-EEEEEEEEE--TT--EEE-TT-EEEEEEEEEEEEEEE-/--HHHHHHTTHHHH---SS--THHHHHHHHHHHHHHHHHTTS--S--GGGEE---TTTEE-HHHHHSS---SGGGGTEEEEEE---EEGGGTEEEEGGGSEEETTEEHHHHHHHHHHHHHHHTT--PPEEEEE-TTTHHHHHHHHGGGSSSSS--EEEE---EE-EETTT-SB---STTS-GGGEE---TTTHHHHHHHTTHHHHHHHTT--EEEEE-TTBSS----HHHHHHHHHTT-SEEEEEEEPPTT-TTS-EEEEETTEEEEE-GGGS-TTTHHHHH-TTT--EEEEEEEEEEHHHHHHHHHTT------EEE-----EEEEE--GGGGGGGSTT-EEEE--GGG--B--SHHHHHHTTSTTEEEETTEEEEPSS--SSPPEEEE-GGGSSHHHHHHH-SS--EEEEEEEEEEESSEEE-TT-EEEEEEEEEPPTT--EEE-TT-EEEEEEEEEEEEEEE-

CATH classification: 3.90.550.10 (+1 more: 2.160.10.10)

Radius of gyration: 44.9 Å; Cα contacts (8 Å, |Δi|>4): 1934; chains: 2; bounding box: 118×98×103 Å